Protein AF-A0A2N1TMH3-F1 (afdb_monomer)

Foldseek 3Di:
DDDDDDDDDDDDDPVVVVVVVVPPPPPDPPPQPFAAAAPAVVLVVCVVVQVVVLVVCCVPPPVSVVLLVQLLDADDDDAPPDKDWFFAAAAAVRDTDIFIWHQHDDAPAATETEGPVCQCVCPPCSNVLRCLLRVCCVPQQQVLLCLFARAFAADVSSVYPDNHAYEYEYARHHDDPRHDHQKYDHLVCRVDSDGSSGRYIYGYVVVADSPDQQDLLRPRSLVSNLRRNLNSLSRLCVVVVADHAQPLQSLLRSQLSSQCSSCVGHDHSQGEGPPPLLVLCLVPVAFQQRDSDCVQCVDPNRNSNNSNSSNLLLVLCLQVPQDDDPSSSSVVSNQLSNDSDHDQVSQQVSCVVVPDGPVQLLVLSLQQQADDLQPAPSNHRPDCCSRYNPVSSVSPNRDAAEDEDEPPFAKAKQWWDKGFANTRHKYKYAYAAKWKKKKAWFPQWFKKKWKGAPPDHIDMDTFDQDLQRIDIDGDGCPRNMMMMIGRHRHDSPDDRPDIIFMMMIIPGHQKWWDWDQDPPDQQKIKIKIFGPVFAQPDQKWKWKFFPPDIDTFGWDQPDPRNRMTITIDGDPAFAKIKMWIDGDSHIFIKIKGKHQDDWDQWDWTDIHQKIKIWRTDDDTGMWMWMFMDDDDAPDPWAFLDGFIFTADDQRIKIKMKGQDPNLVALLKWKFFADPVNATPATDDWDDDPNITMDIDNHGGTITITGDPDWKDKDDWDWDDPDPPWIKTWIAIDDRPQAWDQVPKFKDKVNHTADWDQDPVVNTIIGTLVRHDQFWIWIWIWTGGNSGHIDIDTDTDGRPPPPWDKDWDWPPAQDEFKIKIKIFTPPLFDWPWKKKWKADPVRDTFDIDTFDDPDSGMTIDMGRCHGPVRHHHDFAKMKMWMWIDRPPDIDIDMDIGGYDD

Radius of gyration: 46.55 Å; Cα contacts (8 Å, |Δi|>4): 1994; chains: 1; bounding box: 120×106×139 Å

Solvent-accessible surface area (backbone atoms only — not comparable to full-atom values): 48136 Å² total; per-residue (Å²): 133,92,83,86,88,86,89,80,94,73,94,83,63,80,68,60,60,57,53,62,71,67,64,74,72,69,89,61,87,64,78,78,72,74,37,81,44,80,40,32,63,57,51,60,76,39,40,75,61,52,52,52,51,53,49,52,44,49,76,74,32,73,66,57,45,48,50,53,58,56,46,59,54,70,58,89,82,43,67,78,73,33,72,47,70,38,69,43,72,28,68,59,77,73,44,80,45,80,46,50,24,34,27,68,37,73,48,91,50,35,39,36,25,32,28,52,96,54,67,63,76,54,59,93,49,36,71,57,53,48,48,50,52,39,52,44,37,52,70,40,38,51,47,42,39,36,63,35,57,39,65,70,52,77,68,77,87,45,54,60,82,64,92,49,34,37,40,36,37,33,72,46,47,57,73,53,93,82,27,41,46,56,39,31,34,58,66,39,12,73,62,62,87,56,62,41,50,43,66,49,38,42,33,26,56,55,89,35,59,71,77,58,85,51,48,54,82,37,60,48,63,36,45,54,31,24,40,50,37,51,47,21,49,49,24,47,24,60,75,64,78,31,72,75,66,41,54,34,56,48,50,10,48,21,41,39,39,29,22,59,40,17,25,72,25,53,96,46,69,59,33,44,58,54,72,67,23,38,59,45,12,67,77,52,52,83,45,42,51,71,46,72,50,62,72,51,64,72,36,76,94,38,25,40,26,48,53,14,42,19,20,51,50,46,54,49,48,39,63,73,70,12,50,97,45,73,68,44,28,22,50,44,45,24,53,61,56,70,41,75,45,49,55,66,67,29,53,30,65,63,32,52,84,77,76,51,42,58,60,61,52,51,53,36,49,45,38,29,44,49,40,80,89,38,80,30,80,67,28,36,63,99,51,42,48,62,53,44,34,67,71,60,33,65,54,49,54,42,89,65,53,78,44,70,46,38,63,89,20,27,11,40,24,52,30,66,45,70,31,42,33,40,30,65,56,55,35,39,42,38,51,43,49,60,45,47,37,43,33,38,44,34,90,82,54,55,29,33,42,35,42,34,50,72,89,47,57,34,52,72,43,76,53,76,55,47,79,49,26,36,40,80,42,81,44,61,19,61,76,67,24,38,38,32,43,28,71,29,20,70,51,81,87,56,59,69,82,46,75,43,28,25,28,36,30,50,81,36,52,31,26,42,29,45,75,42,72,32,94,82,47,53,66,33,34,32,39,37,41,40,41,76,78,48,61,60,91,60,89,54,47,40,37,38,37,45,76,94,44,78,45,69,52,67,59,40,72,73,47,95,67,35,31,31,32,38,23,73,46,68,71,97,59,67,49,47,33,36,40,41,36,40,42,94,86,33,32,20,12,21,10,35,11,36,38,72,46,72,61,51,64,72,50,77,33,61,41,37,62,34,30,40,37,34,64,33,34,79,61,72,29,33,39,33,37,27,30,30,63,58,74,76,56,69,46,99,66,51,74,75,42,67,33,30,38,35,33,45,51,89,69,43,45,37,30,43,36,36,64,55,68,43,71,74,60,91,25,37,28,44,26,40,40,49,96,78,29,44,74,78,46,67,39,63,61,43,80,54,98,73,31,38,32,40,79,47,97,55,55,47,38,30,34,33,33,42,50,87,66,51,41,46,72,54,83,67,43,82,44,77,79,53,101,88,42,48,32,38,37,29,39,65,54,50,85,72,54,31,74,30,71,90,70,48,44,42,24,43,70,88,38,81,44,82,64,45,79,37,82,90,78,57,23,38,41,31,50,55,88,73,53,68,78,39,75,32,43,38,35,40,39,40,28,26,59,48,62,34,66,27,77,49,72,47,78,43,76,43,85,54,82,75,66,48,76,51,72,50,64,45,54,67,65,19,62,67,44,32,40,41,36,41,37,38,48,86,42,66,70,69,79,46,38,36,36,38,34,23,44,82,88,65,50,81,39,39,76,44,66,39,44,79,77,51,75,36,33,29,32,40,76,42,68,52,47,30,74,86,69,47,71,62,72,71,44,62,28,35,39,40,38,44,35,30,38,89,91,46,76,48,75,44,70,52,78,44,39,35,55,110

Nearest PDB structures (foldseek):
  6za2-assembly1_A  TM=2.112E-01  e=2.284E-11  Porphyromonas gingivalis ATCC 33277
  6za2-assembly1_B  TM=2.146E-01  e=5.835E-11  Porphyromonas gingivalis ATCC 33277
  3osv-assembly3_D-3  TM=6.773E-01  e=1.558E-02  Pseudomonas aeruginosa
  3osv-assembly2_C-2  TM=5.934E-01  e=6.209E-02  Pseudomonas aeruginosa
  8u01-assembly1_A  TM=1.507E-01  e=1.720E-02  Phocaeicola plebeius

Mean predicted aligned error: 14.86 Å

Structure (mmCIF, N/CA/C/O backbone):
data_AF-A0A2N1TMH3-F1
#
_entry.id   AF-A0A2N1TMH3-F1
#
loop_
_atom_site.group_PDB
_atom_site.id
_atom_site.type_symbol
_atom_site.label_atom_id
_atom_site.label_alt_id
_atom_site.label_comp_id
_atom_site.label_asym_id
_atom_site.label_entity_id
_atom_site.label_seq_id
_atom_site.pdbx_PDB_ins_code
_atom_site.Cartn_x
_atom_site.Cartn_y
_atom_site.Cartn_z
_atom_site.occupancy
_atom_site.B_iso_or_equiv
_atom_site.auth_seq_id
_atom_site.auth_comp_id
_atom_site.auth_asym_id
_atom_site.auth_atom_id
_atom_site.pdbx_PDB_model_num
ATOM 1 N N . MET A 1 1 ? 43.612 49.528 10.907 1.00 31.11 1 MET A N 1
ATOM 2 C CA . MET A 1 1 ? 43.439 50.355 12.120 1.00 31.11 1 MET A CA 1
ATOM 3 C C . MET A 1 1 ? 42.223 49.797 12.842 1.00 31.11 1 MET A C 1
ATOM 5 O O . MET A 1 1 ? 41.192 49.649 12.204 1.00 31.11 1 MET A O 1
ATOM 9 N N . LEU A 1 2 ? 42.406 49.333 14.078 1.00 32.38 2 LEU A N 1
ATOM 10 C CA . LEU A 1 2 ? 41.383 48.687 14.910 1.00 32.38 2 LEU A CA 1
ATOM 11 C C . LEU A 1 2 ? 40.153 49.582 15.120 1.00 32.38 2 LEU A C 1
ATOM 13 O O . LEU A 1 2 ? 40.334 50.776 15.338 1.00 32.38 2 LEU A O 1
ATOM 17 N N . THR A 1 3 ? 38.949 48.996 15.137 1.00 25.97 3 THR A N 1
ATOM 18 C CA . THR A 1 3 ? 37.931 49.145 16.208 1.00 25.97 3 THR A CA 1
ATOM 19 C C . THR A 1 3 ? 36.654 48.343 15.885 1.00 25.97 3 THR A C 1
ATOM 21 O O . THR A 1 3 ? 36.050 48.487 14.830 1.00 25.97 3 THR A O 1
ATOM 24 N N . LEU A 1 4 ? 36.285 47.468 16.821 1.00 28.67 4 LEU A N 1
ATOM 25 C CA . LEU A 1 4 ? 34.941 46.925 17.113 1.00 28.67 4 LEU A CA 1
ATOM 26 C C . LEU A 1 4 ? 34.299 47.834 18.210 1.00 28.67 4 LEU A C 1
ATOM 28 O O . LEU A 1 4 ? 35.065 48.658 18.725 1.00 28.67 4 LEU A O 1
ATOM 32 N N . PRO A 1 5 ? 33.036 47.685 18.707 1.00 42.44 5 PRO A N 1
ATOM 33 C CA . PRO A 1 5 ? 31.916 46.765 18.384 1.00 42.44 5 PRO A CA 1
ATOM 34 C C . PRO A 1 5 ? 30.476 47.396 18.496 1.00 42.44 5 PRO A C 1
ATOM 36 O O . PRO A 1 5 ? 30.311 48.592 18.700 1.00 42.44 5 PRO A O 1
ATOM 39 N N . GLU A 1 6 ? 29.462 46.511 18.441 1.00 26.44 6 GLU A N 1
ATOM 40 C CA . GLU A 1 6 ? 28.148 46.511 19.141 1.00 26.44 6 GLU A CA 1
ATOM 41 C C . GLU A 1 6 ? 26.819 46.874 18.426 1.00 26.44 6 GLU A C 1
ATOM 43 O O . GLU A 1 6 ? 26.536 48.006 18.055 1.00 26.44 6 GLU A O 1
ATOM 48 N N . HIS A 1 7 ? 25.975 45.827 18.385 1.00 27.05 7 HIS A N 1
ATOM 49 C CA . HIS A 1 7 ? 24.517 45.725 18.559 1.00 27.05 7 HIS A CA 1
ATOM 50 C C . HIS A 1 7 ? 23.508 46.497 17.687 1.00 27.05 7 HIS A C 1
ATOM 52 O O . HIS A 1 7 ? 23.388 47.715 17.712 1.00 27.05 7 HIS A O 1
ATOM 58 N N . GLY A 1 8 ? 22.600 45.716 17.079 1.00 22.88 8 GLY A N 1
ATOM 59 C CA . GLY A 1 8 ? 21.319 46.205 16.571 1.00 22.88 8 GLY A CA 1
ATOM 60 C C . GLY A 1 8 ? 20.464 45.132 15.890 1.00 22.88 8 GLY A C 1
ATOM 61 O O . GLY A 1 8 ? 20.258 45.188 14.685 1.00 22.88 8 GLY A O 1
ATOM 62 N N . PHE A 1 9 ? 19.938 44.162 16.645 1.00 27.28 9 PHE A N 1
ATOM 63 C CA . PHE A 1 9 ? 18.829 43.321 16.175 1.00 27.28 9 PHE A CA 1
ATOM 64 C C . PHE A 1 9 ? 17.562 44.189 16.068 1.00 27.28 9 PHE A C 1
ATOM 66 O O . PHE A 1 9 ? 17.001 44.584 17.091 1.00 27.28 9 PHE A O 1
ATOM 73 N N . ARG A 1 10 ? 17.073 44.465 14.851 1.00 25.55 10 ARG A N 1
ATOM 74 C CA . ARG A 1 10 ? 15.678 44.873 14.616 1.00 25.55 10 ARG A CA 1
ATOM 75 C C . ARG A 1 10 ? 15.130 44.313 13.302 1.00 25.55 10 ARG A C 1
ATOM 77 O O . ARG A 1 10 ? 15.671 44.537 12.230 1.00 25.55 10 ARG A O 1
ATOM 84 N N . LYS A 1 11 ? 14.010 43.608 13.485 1.00 32.62 11 LYS A N 1
ATOM 85 C CA . LYS A 1 11 ? 12.933 43.228 12.565 1.00 32.62 11 LYS A CA 1
ATOM 86 C C . LYS A 1 11 ? 12.774 44.126 11.328 1.00 32.62 11 LYS A C 1
ATOM 88 O O . LYS A 1 11 ? 12.413 45.285 11.493 1.00 32.62 11 LYS A O 1
ATOM 93 N N . THR A 1 12 ? 12.885 43.504 10.154 1.00 25.19 12 THR A N 1
ATOM 94 C CA . THR A 1 12 ? 12.296 43.830 8.832 1.00 25.19 12 THR A CA 1
ATOM 95 C C . THR A 1 12 ? 12.850 42.751 7.878 1.00 25.19 12 THR A C 1
ATOM 97 O O . THR A 1 12 ? 14.042 42.497 7.899 1.00 25.19 12 THR A O 1
ATOM 100 N N . SER A 1 13 ? 12.133 41.979 7.063 1.00 31.09 13 SER A N 1
ATOM 101 C CA . SER A 1 13 ? 10.756 42.026 6.588 1.00 31.09 13 SER A CA 1
ATOM 102 C C . SER A 1 13 ? 10.413 40.646 6.004 1.00 31.09 13 SER A C 1
ATOM 104 O O . SER A 1 13 ? 10.952 40.264 4.968 1.00 31.09 13 SER A O 1
ATOM 106 N N . ALA A 1 14 ? 9.453 39.934 6.601 1.00 29.30 14 ALA A N 1
ATOM 107 C CA . ALA A 1 14 ? 8.820 38.745 6.009 1.00 29.30 14 ALA A CA 1
ATOM 108 C C . ALA A 1 14 ? 8.077 39.048 4.682 1.00 29.30 14 ALA A C 1
ATOM 110 O O . ALA A 1 14 ? 7.649 38.143 3.975 1.00 29.30 14 ALA A O 1
ATOM 111 N N . PHE A 1 15 ? 7.981 40.326 4.303 1.00 28.88 15 PHE A N 1
ATOM 112 C CA . PHE A 1 15 ? 7.407 40.785 3.039 1.00 28.88 15 PHE A CA 1
ATOM 113 C C . PHE A 1 15 ? 8.323 40.622 1.814 1.00 28.88 15 PHE A C 1
ATOM 115 O O . PHE A 1 15 ? 7.822 40.655 0.696 1.00 28.88 15 PHE A O 1
ATOM 122 N N . VAL A 1 16 ? 9.635 40.410 1.983 1.00 28.52 16 VAL A N 1
ATOM 123 C CA . VAL A 1 16 ? 10.546 40.215 0.832 1.00 28.52 16 VAL A CA 1
ATOM 124 C C . VAL A 1 16 ? 10.571 38.751 0.371 1.00 28.52 16 VAL A C 1
ATOM 126 O O . VAL A 1 16 ? 10.741 38.484 -0.812 1.00 28.52 16 VAL A O 1
ATOM 129 N N . ILE A 1 17 ? 10.289 37.797 1.266 1.00 32.06 17 ILE A N 1
ATOM 130 C CA . ILE A 1 17 ? 10.238 36.365 0.922 1.00 32.06 17 ILE A CA 1
ATOM 131 C C . ILE A 1 17 ? 8.898 36.001 0.256 1.00 32.06 17 ILE A C 1
ATOM 133 O O . ILE A 1 17 ? 8.880 35.225 -0.695 1.00 32.06 17 ILE A O 1
ATOM 137 N N . ALA A 1 18 ? 7.790 36.638 0.655 1.00 30.34 18 ALA A N 1
ATOM 138 C CA . ALA A 1 18 ? 6.496 36.462 -0.013 1.00 30.34 18 ALA A CA 1
ATOM 139 C C . ALA A 1 18 ? 6.464 37.064 -1.436 1.00 30.34 18 ALA A C 1
ATOM 141 O O . ALA A 1 18 ? 5.799 36.526 -2.316 1.00 30.34 18 ALA A O 1
ATOM 142 N N . ALA A 1 19 ? 7.226 38.135 -1.693 1.00 27.44 19 ALA A N 1
ATOM 143 C CA . ALA A 1 19 ? 7.345 38.725 -3.029 1.00 27.44 19 ALA A CA 1
ATOM 144 C C . ALA A 1 19 ? 8.252 37.910 -3.976 1.00 27.44 19 ALA A C 1
ATOM 146 O O . ALA A 1 19 ? 8.044 37.941 -5.185 1.00 27.44 19 ALA A O 1
ATOM 147 N N . LEU A 1 20 ? 9.208 37.136 -3.446 1.00 28.17 20 LEU A N 1
ATOM 148 C CA . LEU A 1 20 ? 10.049 36.224 -4.237 1.00 28.17 20 LEU A CA 1
ATOM 149 C C . LEU A 1 20 ? 9.332 34.914 -4.614 1.00 28.17 20 LEU A C 1
ATOM 151 O O . LEU A 1 20 ? 9.645 34.336 -5.648 1.00 28.17 20 LEU A O 1
ATOM 155 N N . LEU A 1 21 ? 8.320 34.495 -3.845 1.00 29.25 21 LEU A N 1
ATOM 156 C CA . LEU A 1 21 ? 7.445 33.360 -4.182 1.00 29.25 21 LEU A CA 1
ATOM 157 C C . LEU A 1 21 ? 6.308 33.723 -5.159 1.00 29.25 21 LEU A C 1
ATOM 159 O O . LEU A 1 21 ? 5.744 32.832 -5.784 1.00 29.25 21 LEU A O 1
ATOM 163 N N . ALA A 1 22 ? 6.000 35.013 -5.342 1.00 27.08 22 ALA A N 1
ATOM 164 C CA . ALA A 1 22 ? 4.961 35.493 -6.265 1.00 27.08 22 ALA A CA 1
ATOM 165 C C . ALA A 1 22 ? 5.498 36.007 -7.622 1.00 27.08 22 ALA A C 1
ATOM 167 O O . ALA A 1 22 ? 4.710 36.369 -8.493 1.00 27.08 22 ALA A O 1
ATOM 168 N N . LEU A 1 23 ? 6.823 36.030 -7.824 1.00 24.12 23 LEU A N 1
ATOM 169 C CA . LEU A 1 23 ? 7.479 36.470 -9.069 1.00 24.12 23 LEU A CA 1
ATOM 170 C C . LEU A 1 23 ? 7.993 35.320 -9.957 1.00 24.12 23 LEU A C 1
ATOM 172 O O . LEU A 1 23 ? 8.583 35.581 -11.001 1.00 24.12 23 LEU A O 1
ATOM 176 N N . PHE A 1 24 ? 7.692 34.064 -9.613 1.00 29.53 24 PHE A N 1
ATOM 177 C CA . PHE A 1 24 ? 7.877 32.898 -10.490 1.00 29.53 24 PHE A CA 1
ATOM 178 C C . PHE A 1 24 ? 6.599 32.527 -11.265 1.00 29.53 24 PHE A C 1
ATOM 180 O O . PHE A 1 24 ? 6.361 31.367 -11.580 1.00 29.53 24 PHE A O 1
ATOM 187 N N . VAL A 1 25 ? 5.791 33.519 -11.652 1.00 26.45 25 VAL A N 1
ATOM 188 C CA . VAL A 1 25 ? 4.981 33.391 -12.874 1.00 26.45 25 VAL A CA 1
ATOM 189 C C . VAL A 1 25 ? 5.881 33.823 -14.026 1.00 26.45 25 VAL A C 1
ATOM 191 O O . VAL A 1 25 ? 5.775 34.930 -14.555 1.00 26.45 25 VAL A O 1
ATOM 194 N N . PHE A 1 26 ? 6.829 32.956 -14.388 1.00 26.38 26 PHE A N 1
ATOM 195 C CA . PHE A 1 26 ? 7.425 33.049 -15.709 1.00 26.38 26 PHE A CA 1
ATOM 196 C C . PHE A 1 26 ? 6.303 32.778 -16.709 1.00 26.38 26 PHE A C 1
ATOM 198 O O . PHE A 1 26 ? 5.812 31.661 -16.846 1.00 26.38 26 PHE A O 1
ATOM 205 N N . SER A 1 27 ? 5.901 33.830 -17.419 1.00 28.20 27 SER A N 1
ATOM 206 C CA . SER A 1 27 ? 5.336 33.705 -18.757 1.00 28.20 27 SER A CA 1
ATOM 207 C C . SER A 1 27 ? 6.428 33.180 -19.686 1.00 28.20 27 SER A C 1
ATOM 209 O O . SER A 1 27 ? 6.998 33.885 -20.509 1.00 28.20 27 SER A O 1
ATOM 211 N N . THR A 1 28 ? 6.740 31.903 -19.544 1.00 25.64 28 THR A N 1
ATOM 212 C CA . THR A 1 28 ? 7.195 31.115 -20.671 1.00 25.64 28 THR A CA 1
ATOM 213 C C . THR A 1 28 ? 5.945 30.420 -21.162 1.00 25.64 28 THR A C 1
ATOM 215 O O . THR A 1 28 ? 5.404 29.559 -20.471 1.00 25.64 28 THR A O 1
ATOM 218 N N . ALA A 1 29 ? 5.473 30.793 -22.349 1.00 25.36 29 ALA A N 1
ATOM 219 C CA . ALA A 1 29 ? 4.795 29.820 -23.185 1.00 25.36 29 ALA A CA 1
ATOM 220 C C . ALA A 1 29 ? 5.839 28.728 -23.467 1.00 25.36 29 ALA A C 1
ATOM 222 O O . ALA A 1 29 ? 6.545 28.771 -24.470 1.00 25.36 29 ALA A O 1
ATOM 223 N N . ALA A 1 30 ? 6.034 27.831 -22.500 1.00 25.17 30 ALA A N 1
ATOM 224 C CA . ALA A 1 30 ? 6.678 26.567 -22.745 1.00 25.17 30 ALA A CA 1
ATOM 225 C C . ALA A 1 30 ? 5.741 25.876 -23.726 1.00 25.17 30 ALA A C 1
ATOM 227 O O . ALA A 1 30 ? 4.580 25.616 -23.408 1.00 25.17 30 ALA A O 1
ATOM 228 N N . VAL A 1 31 ? 6.214 25.666 -24.950 1.00 25.41 31 VAL A N 1
ATOM 229 C CA . VAL A 1 31 ? 5.640 24.626 -25.792 1.00 25.41 31 VAL A CA 1
ATOM 230 C C . VAL A 1 31 ? 5.734 23.370 -24.936 1.00 25.41 31 VAL A C 1
ATOM 232 O O . VAL A 1 31 ? 6.833 22.919 -24.624 1.00 25.41 31 VAL A O 1
ATOM 235 N N . GLN A 1 32 ? 4.597 22.902 -24.434 1.00 31.48 32 GLN A N 1
ATOM 236 C CA . GLN A 1 32 ? 4.507 21.656 -23.694 1.00 31.48 32 GLN A CA 1
ATOM 237 C C . GLN A 1 32 ? 4.934 20.579 -24.695 1.00 31.48 32 GLN A C 1
ATOM 239 O O . GLN A 1 32 ? 4.208 20.299 -25.647 1.00 31.48 32 GLN A O 1
ATOM 244 N N . ALA A 1 33 ? 6.181 20.111 -24.588 1.00 43.84 33 ALA A N 1
ATOM 245 C CA . ALA A 1 33 ? 6.698 19.073 -25.466 1.00 43.84 33 ALA A CA 1
ATOM 246 C C . ALA A 1 33 ? 5.798 17.841 -25.314 1.00 43.84 33 ALA A C 1
ATOM 248 O O . ALA A 1 33 ? 5.450 17.476 -24.189 1.00 43.84 33 ALA A O 1
ATOM 249 N N . ALA A 1 34 ? 5.386 17.248 -26.436 1.00 51.59 34 ALA A N 1
ATOM 250 C CA . ALA A 1 34 ? 4.567 16.045 -26.421 1.00 51.59 34 ALA A CA 1
ATOM 251 C C . ALA A 1 34 ? 5.273 14.944 -25.608 1.00 51.59 34 ALA A C 1
ATOM 253 O O . ALA A 1 34 ? 6.482 14.739 -25.708 1.00 51.59 34 ALA A O 1
ATOM 254 N N . THR A 1 35 ? 4.514 14.274 -24.753 1.00 61.25 35 THR A N 1
ATOM 255 C CA . THR A 1 35 ? 4.973 13.307 -23.751 1.00 61.25 35 THR A CA 1
ATOM 256 C C . THR A 1 35 ? 5.121 11.892 -24.314 1.00 61.25 35 THR A C 1
ATOM 258 O O . THR A 1 35 ? 4.287 11.444 -25.084 1.00 61.25 35 THR A O 1
ATOM 261 N N . VAL A 1 36 ? 6.158 11.140 -23.934 1.00 60.56 36 VAL A N 1
ATOM 262 C CA . VAL A 1 36 ? 6.359 9.790 -24.497 1.00 60.56 36 VAL A CA 1
ATOM 263 C C . VAL A 1 36 ? 5.514 8.731 -23.794 1.00 60.56 36 VAL A C 1
ATOM 265 O O . VAL A 1 36 ? 5.443 8.694 -22.565 1.00 60.56 36 VAL A O 1
ATOM 268 N N . VAL A 1 37 ? 4.891 7.866 -24.596 1.00 75.75 37 VAL A N 1
ATOM 269 C CA . VAL A 1 37 ? 4.046 6.740 -24.180 1.00 75.75 37 VAL A CA 1
ATOM 270 C C . VAL A 1 37 ? 4.706 5.411 -24.567 1.00 75.75 37 VAL A C 1
ATOM 272 O O . VAL A 1 37 ? 5.318 5.296 -25.624 1.00 75.75 37 VAL A O 1
ATOM 275 N N . ASP A 1 38 ? 4.525 4.386 -23.732 1.00 80.19 38 ASP A N 1
ATOM 276 C CA . ASP A 1 38 ? 4.976 3.009 -23.970 1.00 80.19 38 ASP A CA 1
ATOM 277 C C . ASP A 1 38 ? 4.293 2.365 -25.189 1.00 80.19 38 ASP A C 1
ATOM 279 O O . ASP A 1 38 ? 3.092 2.073 -25.150 1.00 80.19 38 ASP A O 1
ATOM 283 N N . GLY A 1 39 ? 5.042 2.104 -26.261 1.00 84.38 39 GLY A N 1
ATOM 284 C CA . GLY A 1 39 ? 4.567 1.292 -27.384 1.00 84.38 39 GLY A CA 1
ATOM 285 C C . GLY A 1 39 ? 4.801 -0.213 -27.190 1.00 84.38 39 GLY A C 1
ATOM 286 O O . GLY A 1 39 ? 3.938 -1.034 -27.525 1.00 84.38 39 GLY A O 1
ATOM 287 N N . THR A 1 40 ? 5.946 -0.587 -26.621 1.00 87.88 40 THR A N 1
ATOM 288 C CA . THR A 1 40 ? 6.444 -1.966 -26.520 1.00 87.88 40 THR A CA 1
ATOM 289 C C . THR A 1 40 ? 5.537 -2.862 -25.675 1.00 87.88 40 THR A C 1
ATOM 291 O O . THR A 1 40 ? 5.039 -3.886 -26.169 1.00 87.88 40 THR A O 1
ATOM 294 N N . HIS A 1 41 ? 5.235 -2.508 -24.422 1.00 85.81 41 HIS A N 1
ATOM 295 C CA . HIS A 1 41 ? 4.361 -3.350 -23.602 1.00 85.81 41 HIS A CA 1
ATOM 296 C C . HIS A 1 41 ? 2.882 -3.216 -23.958 1.00 85.81 41 HIS A C 1
ATOM 298 O O . HIS A 1 41 ? 2.130 -4.163 -23.690 1.00 85.81 41 HIS A O 1
ATOM 304 N N . ARG A 1 42 ? 2.442 -2.122 -24.598 1.00 86.56 42 ARG A N 1
ATOM 305 C CA . ARG A 1 42 ? 1.086 -2.049 -25.180 1.00 86.56 42 ARG A CA 1
ATOM 306 C C . ARG A 1 42 ? 0.882 -3.151 -26.216 1.00 86.56 42 ARG A C 1
ATOM 308 O O . ARG A 1 42 ? -0.134 -3.849 -26.173 1.00 86.56 42 ARG A O 1
ATOM 315 N N . LEU A 1 43 ? 1.869 -3.366 -27.085 1.00 89.94 43 LEU A N 1
ATOM 316 C CA . LEU A 1 43 ? 1.852 -4.444 -28.073 1.00 89.94 43 LEU A CA 1
ATOM 317 C C . LEU A 1 43 ? 1.970 -5.829 -27.436 1.00 89.94 43 LEU A C 1
ATOM 319 O O . LEU A 1 43 ? 1.164 -6.710 -27.748 1.00 89.94 43 LEU A O 1
ATOM 323 N N . ARG A 1 44 ? 2.901 -6.021 -26.490 1.00 87.94 44 ARG A N 1
ATOM 324 C CA . ARG A 1 44 ? 3.046 -7.294 -25.750 1.00 87.94 44 ARG A CA 1
ATOM 325 C C . ARG A 1 44 ? 1.756 -7.700 -25.049 1.00 87.94 44 ARG A C 1
ATOM 327 O O . ARG A 1 44 ? 1.291 -8.828 -25.198 1.00 87.94 44 ARG A O 1
ATOM 334 N N . ALA A 1 45 ? 1.103 -6.763 -24.362 1.00 86.62 45 ALA A N 1
ATOM 335 C CA . ALA A 1 45 ? -0.147 -7.026 -23.654 1.00 86.62 45 ALA A CA 1
ATOM 336 C C . ALA A 1 45 ? -1.279 -7.493 -24.585 1.00 86.62 45 ALA A C 1
ATOM 338 O O . ALA A 1 45 ? -2.211 -8.150 -24.119 1.00 86.62 45 ALA A O 1
ATOM 339 N N . ARG A 1 46 ? -1.215 -7.155 -25.877 1.00 88.88 46 ARG A N 1
ATOM 340 C CA . ARG A 1 46 ? -2.223 -7.484 -26.894 1.00 88.88 46 ARG A CA 1
ATOM 341 C C . ARG A 1 46 ? -1.815 -8.622 -27.824 1.00 88.88 46 ARG A C 1
ATOM 343 O O . ARG A 1 46 ? -2.560 -8.931 -28.753 1.00 88.88 46 ARG A O 1
ATOM 350 N N . LYS A 1 47 ? -0.690 -9.295 -27.557 1.00 88.38 47 LYS A N 1
ATOM 351 C CA . LYS A 1 47 ? -0.185 -10.403 -28.378 1.00 88.38 47 LYS A CA 1
ATOM 352 C C . LYS A 1 47 ? -1.271 -11.421 -28.761 1.00 88.38 47 LYS A C 1
ATOM 354 O O . LYS A 1 47 ? -1.436 -11.639 -29.959 1.00 88.38 47 LYS A O 1
ATOM 359 N N . PRO A 1 48 ? -2.078 -11.994 -27.837 1.00 90.00 48 PRO A N 1
ATOM 360 C CA . PRO A 1 48 ? -3.037 -13.039 -28.215 1.00 90.00 48 PRO A CA 1
ATOM 361 C C . PRO A 1 48 ? -4.122 -12.550 -29.185 1.00 90.00 48 PRO A C 1
ATOM 363 O O . PRO A 1 48 ? -4.533 -13.275 -30.091 1.00 90.00 48 PRO A O 1
ATOM 366 N N . GLU A 1 49 ? -4.587 -11.313 -28.995 1.00 92.50 49 GLU A N 1
ATOM 367 C CA . GLU A 1 49 ? -5.596 -10.670 -29.838 1.00 92.50 49 GLU A CA 1
ATOM 368 C C . GLU A 1 49 ? -5.038 -10.404 -31.239 1.00 92.50 49 GLU A C 1
ATOM 370 O O . GLU A 1 49 ? -5.623 -10.816 -32.246 1.00 92.50 49 GLU A O 1
ATOM 375 N N . LEU A 1 50 ? -3.876 -9.757 -31.295 1.00 91.31 50 LEU A N 1
ATOM 376 C CA . LEU A 1 50 ? -3.239 -9.366 -32.542 1.00 91.31 50 LEU A CA 1
ATOM 377 C C . LEU A 1 50 ? -2.748 -10.588 -33.336 1.00 91.31 50 LEU A C 1
ATOM 379 O O . LEU A 1 50 ? -2.948 -10.639 -34.548 1.00 91.31 50 LEU A O 1
ATOM 383 N N . ASP A 1 51 ? -2.210 -11.621 -32.680 1.00 91.38 51 ASP A N 1
ATOM 384 C CA . ASP A 1 51 ? -1.833 -12.884 -33.331 1.00 91.38 51 ASP A CA 1
ATOM 385 C C . ASP A 1 51 ? -3.054 -13.582 -33.941 1.00 91.38 51 ASP A C 1
ATOM 387 O O . ASP A 1 51 ? -2.987 -14.120 -35.051 1.00 91.38 51 ASP A O 1
ATOM 391 N N . ALA A 1 52 ? -4.206 -13.546 -33.264 1.00 91.38 52 ALA A N 1
ATOM 392 C CA . ALA A 1 52 ? -5.443 -14.093 -33.809 1.00 91.38 52 ALA A CA 1
ATOM 393 C C . ALA A 1 52 ? -5.913 -13.318 -35.052 1.00 91.38 52 ALA A C 1
ATOM 395 O O . ALA A 1 52 ? -6.367 -13.941 -36.019 1.00 91.38 52 ALA A O 1
ATOM 396 N N . LEU A 1 53 ? -5.794 -11.987 -35.054 1.00 90.81 53 LEU A N 1
ATOM 397 C CA . LEU A 1 53 ? -6.117 -11.141 -36.209 1.00 90.81 53 LEU A CA 1
ATOM 398 C C . LEU A 1 53 ? -5.190 -11.434 -37.395 1.00 90.81 53 LEU A C 1
ATOM 400 O O . LEU A 1 53 ? -5.672 -11.756 -38.487 1.00 90.81 53 LEU A O 1
ATOM 404 N N . LEU A 1 54 ? -3.876 -11.428 -37.166 1.00 90.88 54 LEU A N 1
ATOM 405 C CA . LEU A 1 54 ? -2.870 -11.721 -38.190 1.00 90.88 54 LEU A CA 1
ATOM 406 C C . LEU A 1 54 ? -3.025 -13.142 -38.736 1.00 90.88 54 LEU A C 1
ATOM 408 O O . LEU A 1 54 ? -2.932 -13.361 -39.945 1.00 90.88 54 LEU A O 1
ATOM 412 N N . ARG A 1 55 ? -3.370 -14.119 -37.891 1.00 92.94 55 ARG A N 1
ATOM 413 C CA . ARG A 1 55 ? -3.637 -15.492 -38.336 1.00 92.94 55 ARG A CA 1
ATOM 414 C C . ARG A 1 55 ? -4.873 -15.595 -39.220 1.00 92.94 55 ARG A C 1
ATOM 416 O O . ARG A 1 55 ? -4.837 -16.308 -40.224 1.00 92.94 55 ARG A O 1
ATOM 423 N N . ARG A 1 56 ? -5.961 -14.886 -38.899 1.00 92.38 56 ARG A N 1
ATOM 424 C CA . ARG A 1 56 ? -7.144 -14.830 -39.779 1.00 92.38 56 ARG A CA 1
ATOM 425 C C . ARG A 1 56 ? -6.778 -14.226 -41.130 1.00 92.38 56 ARG A C 1
ATOM 427 O O . ARG A 1 56 ? -7.142 -14.801 -42.154 1.00 92.38 56 ARG A O 1
ATOM 434 N N . GLN A 1 57 ? -6.014 -13.134 -41.132 1.00 90.69 57 GLN A N 1
ATOM 435 C CA . GLN A 1 57 ? -5.528 -12.490 -42.354 1.00 90.69 57 GLN A CA 1
ATOM 436 C C . GLN A 1 57 ? -4.612 -13.422 -43.160 1.00 90.69 57 GLN A C 1
ATOM 438 O O . GLN A 1 57 ? -4.744 -13.517 -44.378 1.00 90.69 57 GLN A O 1
ATOM 443 N N . TYR A 1 58 ? -3.744 -14.189 -42.498 1.00 91.31 58 TYR A N 1
ATOM 444 C CA . TYR A 1 58 ? -2.896 -15.202 -43.131 1.00 91.31 58 TYR A CA 1
ATOM 445 C C . TYR A 1 58 ? -3.701 -16.291 -43.834 1.00 91.31 58 TYR A C 1
ATOM 447 O O . TYR A 1 58 ? -3.351 -16.714 -44.936 1.00 91.31 58 TYR A O 1
ATOM 455 N N . LEU A 1 59 ? -4.796 -16.753 -43.234 1.00 93.12 59 LEU A N 1
ATOM 456 C CA . LEU A 1 59 ? -5.640 -17.788 -43.830 1.00 93.12 59 LEU A CA 1
ATOM 457 C C . LEU A 1 59 ? -6.502 -17.248 -44.982 1.00 93.12 59 LEU A C 1
ATOM 459 O O . LEU A 1 59 ? -6.705 -17.960 -45.968 1.00 93.12 59 LEU A O 1
ATOM 463 N N . SER A 1 60 ? -6.951 -15.993 -44.913 1.00 93.75 60 SER A N 1
ATOM 464 C CA . SER A 1 60 ? -7.891 -15.417 -45.883 1.00 93.75 60 SER A CA 1
ATOM 465 C C . SER A 1 60 ? -7.244 -14.631 -47.031 1.00 93.75 60 SER A C 1
ATOM 467 O O . SER A 1 60 ? -7.835 -14.556 -48.106 1.00 93.75 60 SER A O 1
ATOM 469 N N . ASN A 1 61 ? -6.035 -14.084 -46.861 1.00 92.25 61 ASN A N 1
ATOM 470 C CA . ASN A 1 61 ? -5.415 -13.162 -47.818 1.00 92.25 61 ASN A CA 1
ATOM 471 C C . ASN A 1 61 ? -4.106 -13.729 -48.409 1.00 92.25 61 ASN A C 1
ATOM 473 O O . ASN A 1 61 ? -3.070 -13.816 -47.747 1.00 92.25 61 ASN A O 1
ATOM 477 N N . SER A 1 62 ? -4.129 -14.096 -49.696 1.00 90.50 62 SER A N 1
ATOM 478 C CA . SER A 1 62 ? -2.960 -14.641 -50.403 1.00 90.50 62 SER A CA 1
ATOM 479 C C . SER A 1 62 ? -1.816 -13.643 -50.585 1.00 90.50 62 SER A C 1
ATOM 481 O O . SER A 1 62 ? -0.662 -14.073 -50.623 1.00 90.50 62 SER A O 1
ATOM 483 N N . GLN A 1 63 ? -2.119 -12.346 -50.691 1.00 87.25 63 GLN A N 1
ATOM 484 C CA . GLN A 1 63 ? -1.121 -11.281 -50.803 1.00 87.25 63 GLN A CA 1
ATOM 485 C C . GLN A 1 63 ? -0.383 -11.101 -49.475 1.00 87.25 63 GLN A C 1
ATOM 487 O O . GLN A 1 63 ? 0.843 -11.089 -49.465 1.00 87.25 63 GLN A O 1
ATOM 492 N N . PHE A 1 64 ? -1.106 -11.109 -48.354 1.00 87.44 64 PHE A N 1
ATOM 493 C CA . PHE A 1 64 ? -0.504 -11.081 -47.018 1.00 87.44 64 PHE A CA 1
ATOM 494 C C . PHE A 1 64 ? 0.404 -12.301 -46.773 1.00 87.44 64 PHE A C 1
ATOM 496 O O . PHE A 1 64 ? 1.532 -12.165 -46.308 1.00 87.44 64 PHE A O 1
ATOM 503 N N . ARG A 1 65 ? -0.006 -13.506 -47.207 1.00 89.38 65 ARG A N 1
ATOM 504 C CA . ARG A 1 65 ? 0.886 -14.687 -47.182 1.00 89.38 65 ARG A CA 1
ATOM 505 C C . ARG A 1 65 ? 2.150 -14.511 -48.025 1.00 89.38 65 ARG A C 1
ATOM 507 O O . ARG A 1 65 ? 3.184 -15.077 -47.680 1.00 89.38 65 ARG A O 1
ATOM 514 N N . ALA A 1 66 ? 2.055 -13.833 -49.168 1.00 85.75 66 ALA A N 1
ATOM 515 C CA . ALA A 1 66 ? 3.214 -13.558 -50.011 1.00 85.75 66 ALA A CA 1
ATOM 516 C C . ALA A 1 66 ? 4.169 -12.571 -49.330 1.00 85.75 66 ALA A C 1
ATOM 518 O O . ALA A 1 66 ? 5.362 -12.851 -49.304 1.00 85.75 66 ALA A O 1
ATOM 519 N N . GLN A 1 67 ? 3.636 -11.525 -48.695 1.00 83.31 67 GLN A N 1
ATOM 520 C CA . GLN A 1 67 ? 4.408 -10.546 -47.923 1.00 83.31 67 GLN A CA 1
ATOM 521 C C . GLN A 1 67 ? 5.178 -11.199 -46.766 1.00 83.31 67 GLN A C 1
ATOM 523 O O . GLN A 1 67 ? 6.381 -10.995 -46.653 1.00 83.31 67 GLN A O 1
ATOM 528 N N . ILE A 1 68 ? 4.550 -12.081 -45.975 1.00 83.50 68 ILE A N 1
ATOM 529 C CA . ILE A 1 68 ? 5.271 -12.818 -44.914 1.00 83.50 68 ILE A CA 1
ATOM 530 C C . ILE A 1 68 ? 6.420 -13.665 -45.486 1.00 83.50 68 ILE A C 1
ATOM 532 O O . ILE A 1 68 ? 7.501 -13.712 -44.907 1.00 83.50 68 ILE A O 1
ATOM 536 N N . ARG A 1 69 ? 6.224 -14.318 -46.641 1.00 80.81 69 ARG A N 1
ATOM 537 C CA . ARG A 1 69 ? 7.301 -15.090 -47.294 1.00 80.81 69 ARG A CA 1
ATOM 538 C C . ARG A 1 69 ? 8.422 -14.211 -47.844 1.00 80.81 69 ARG A C 1
ATOM 540 O O . ARG A 1 69 ? 9.536 -14.700 -48.001 1.00 80.81 69 ARG A O 1
ATOM 547 N N . GLU A 1 70 ? 8.128 -12.970 -48.216 1.00 79.06 70 GLU A N 1
ATOM 548 C CA . GLU A 1 70 ? 9.145 -12.009 -48.646 1.00 79.06 70 GLU A CA 1
ATOM 549 C C . GLU A 1 70 ? 9.951 -11.485 -47.458 1.00 79.06 70 GLU A C 1
ATOM 551 O O . GLU A 1 70 ? 11.173 -11.409 -47.569 1.00 79.06 70 GLU A O 1
ATOM 556 N N . ASN A 1 71 ? 9.313 -11.253 -46.306 1.00 72.62 71 ASN A N 1
ATOM 557 C CA . ASN A 1 71 ? 9.989 -10.841 -45.070 1.00 72.62 71 ASN A CA 1
ATOM 558 C C . ASN A 1 71 ? 11.072 -11.827 -44.606 1.00 72.62 71 ASN A C 1
ATOM 560 O O . ASN A 1 71 ? 12.053 -11.392 -44.008 1.00 72.62 71 ASN A O 1
ATOM 564 N N . SER A 1 72 ? 10.901 -13.121 -44.902 1.00 66.69 72 SER A N 1
ATOM 565 C CA . SER A 1 72 ? 11.825 -14.202 -44.539 1.00 66.69 72 SER A CA 1
ATOM 566 C C . SER A 1 72 ? 12.891 -14.498 -45.609 1.00 66.69 72 SER A C 1
ATOM 568 O O . SER A 1 72 ? 13.574 -15.525 -45.537 1.00 66.69 72 SER A O 1
ATOM 570 N N . ARG A 1 73 ? 12.990 -13.695 -46.681 1.00 71.06 73 ARG A N 1
ATOM 571 C CA . ARG A 1 73 ? 14.009 -13.905 -47.722 1.00 71.06 73 ARG A CA 1
ATOM 572 C C . ARG A 1 73 ? 15.361 -13.384 -47.256 1.00 71.06 73 ARG A C 1
ATOM 574 O O . ARG A 1 73 ? 15.483 -12.250 -46.813 1.00 71.06 73 ARG A O 1
ATOM 581 N N . ASN A 1 74 ? 16.394 -14.194 -47.472 1.00 71.06 74 ASN A N 1
ATOM 582 C CA . ASN A 1 74 ? 17.770 -13.741 -47.333 1.00 71.06 74 ASN A CA 1
ATOM 583 C C . ASN A 1 74 ? 18.113 -12.814 -48.512 1.00 71.06 74 ASN A C 1
ATOM 585 O O . ASN A 1 74 ? 18.162 -13.258 -49.664 1.00 71.06 74 ASN A O 1
ATOM 589 N N . ILE A 1 75 ? 18.294 -11.528 -48.220 1.00 78.50 75 ILE A N 1
ATOM 590 C CA . ILE A 1 75 ? 18.626 -10.481 -49.187 1.00 78.50 75 ILE A CA 1
ATOM 591 C C . ILE A 1 75 ? 19.987 -9.910 -48.793 1.00 78.50 75 ILE A C 1
ATOM 593 O O . ILE A 1 75 ? 20.239 -9.621 -47.625 1.00 78.50 75 ILE A O 1
ATOM 597 N N . ARG A 1 76 ? 20.872 -9.725 -49.777 1.00 85.38 76 ARG A N 1
ATOM 598 C CA . ARG A 1 76 ? 22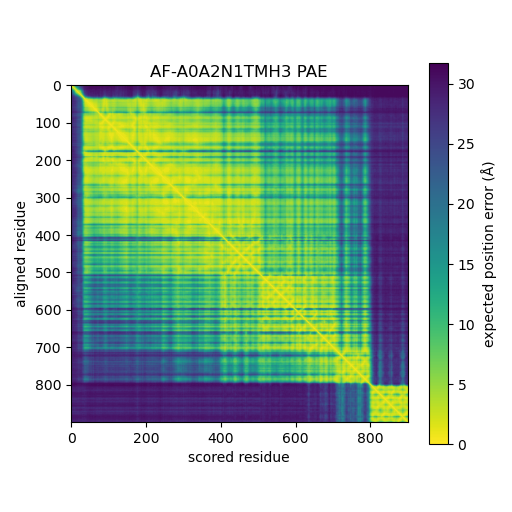.105 -8.964 -49.567 1.00 85.38 76 ARG A CA 1
ATOM 599 C C . ARG A 1 76 ? 21.742 -7.491 -49.400 1.00 85.38 76 ARG A C 1
ATOM 601 O O . ARG A 1 76 ? 21.205 -6.900 -50.329 1.00 85.38 76 ARG A O 1
ATOM 608 N N . LEU A 1 77 ? 22.083 -6.919 -48.252 1.00 91.12 77 LEU A N 1
ATOM 609 C CA . LEU A 1 77 ? 21.817 -5.522 -47.930 1.00 91.12 77 LEU A CA 1
ATOM 610 C C . LEU A 1 77 ? 22.980 -4.620 -48.362 1.00 91.12 77 LEU A C 1
ATOM 612 O O . LEU A 1 77 ? 24.145 -4.908 -48.080 1.00 91.12 77 LEU A O 1
ATOM 616 N N . VAL A 1 78 ? 22.653 -3.549 -49.082 1.00 92.75 78 VAL A N 1
ATOM 617 C CA . VAL A 1 78 ? 23.581 -2.531 -49.593 1.00 92.75 78 VAL A CA 1
ATOM 618 C C . VAL A 1 78 ? 22.971 -1.139 -49.361 1.00 92.75 78 VAL A C 1
ATOM 620 O O . VAL A 1 78 ? 21.870 -0.879 -49.861 1.00 92.75 78 VAL A O 1
ATOM 623 N N . PRO A 1 79 ? 23.642 -0.245 -48.606 1.00 93.12 79 PRO A N 1
ATOM 624 C CA . PRO A 1 79 ? 23.153 1.112 -48.369 1.00 93.12 79 PRO A CA 1
ATOM 625 C C . PRO A 1 79 ? 22.904 1.899 -49.655 1.00 93.12 79 PRO A C 1
ATOM 627 O O . PRO A 1 79 ? 23.689 1.831 -50.596 1.00 93.12 79 PRO A O 1
ATOM 630 N N . ASN A 1 80 ? 21.817 2.664 -49.662 1.00 91.00 80 ASN A N 1
ATOM 631 C CA . ASN A 1 80 ? 21.272 3.453 -50.769 1.00 91.00 80 ASN A CA 1
ATOM 632 C C . ASN A 1 80 ? 20.807 2.647 -51.996 1.00 91.00 80 ASN A C 1
ATOM 634 O O . ASN A 1 80 ? 20.396 3.243 -52.988 1.00 91.00 80 ASN A O 1
ATOM 638 N N . GLU A 1 81 ? 20.829 1.313 -51.932 1.00 92.81 81 GLU A N 1
ATOM 639 C CA . GLU A 1 81 ? 20.351 0.429 -53.008 1.00 92.81 81 GLU A CA 1
ATOM 640 C C . GLU A 1 81 ? 19.236 -0.517 -52.545 1.00 92.81 81 GLU A C 1
ATOM 642 O O . GLU A 1 81 ? 18.359 -0.876 -53.327 1.00 92.81 81 GLU A O 1
ATOM 647 N N . SER A 1 82 ? 19.281 -0.961 -51.287 1.00 93.88 82 SER A N 1
ATOM 648 C CA . SER A 1 82 ? 18.341 -1.951 -50.757 1.00 93.88 82 SER A CA 1
ATOM 649 C C . SER A 1 82 ? 17.098 -1.310 -50.151 1.00 93.88 82 SER A C 1
ATOM 651 O O . SER A 1 82 ? 17.195 -0.431 -49.295 1.00 93.88 82 SER A O 1
ATOM 653 N N . GLU A 1 83 ? 15.936 -1.839 -50.528 1.00 93.00 83 GLU A N 1
ATOM 654 C CA . GLU A 1 83 ? 14.649 -1.562 -49.893 1.00 93.00 83 GLU A CA 1
ATOM 655 C C . GLU A 1 83 ? 14.147 -2.821 -49.176 1.00 93.00 83 GLU A C 1
ATOM 657 O O . GLU A 1 83 ? 14.254 -3.936 -49.696 1.00 93.00 83 GLU A O 1
ATOM 662 N N . VAL A 1 84 ? 13.586 -2.652 -47.980 1.00 91.50 84 VAL A N 1
ATOM 663 C CA . VAL A 1 84 ? 12.994 -3.737 -47.187 1.00 91.50 84 VAL A CA 1
ATOM 664 C C . VAL A 1 84 ? 11.619 -3.300 -46.704 1.00 91.50 84 VAL A C 1
ATOM 666 O O . VAL A 1 84 ? 11.464 -2.209 -46.169 1.00 91.50 84 VAL A O 1
ATOM 669 N N . ALA A 1 85 ? 10.606 -4.147 -46.885 1.00 91.25 85 ALA A N 1
ATOM 670 C CA . ALA A 1 85 ? 9.295 -3.910 -46.296 1.00 91.25 85 ALA A CA 1
ATOM 671 C C . ALA A 1 85 ? 9.283 -4.349 -44.824 1.00 91.25 85 ALA A C 1
ATOM 673 O O . ALA A 1 85 ? 9.705 -5.460 -44.494 1.00 91.25 85 ALA A O 1
ATOM 674 N N . PHE A 1 86 ? 8.758 -3.488 -43.961 1.00 92.56 86 PHE A N 1
ATOM 675 C CA . PHE A 1 86 ? 8.565 -3.728 -42.540 1.00 92.56 86 PHE A CA 1
ATOM 676 C C . PHE A 1 86 ? 7.077 -3.752 -42.213 1.00 92.56 86 PHE A C 1
ATOM 678 O O . PHE A 1 86 ? 6.315 -2.912 -42.690 1.00 92.56 86 PHE A O 1
ATOM 685 N N . GLN A 1 87 ? 6.663 -4.712 -41.394 1.00 93.00 87 GLN A N 1
ATOM 686 C CA . GLN A 1 87 ? 5.369 -4.702 -40.733 1.00 93.00 87 GLN A CA 1
ATOM 687 C C . GLN A 1 87 ? 5.456 -3.735 -39.543 1.00 93.00 87 GLN A C 1
ATOM 689 O O . GLN A 1 87 ? 6.187 -3.995 -38.593 1.00 93.00 87 GLN A O 1
ATOM 694 N N . VAL A 1 88 ? 4.735 -2.621 -39.625 1.00 94.44 88 VAL A N 1
ATOM 695 C CA . VAL A 1 88 ? 4.678 -1.535 -38.637 1.00 94.44 88 VAL A CA 1
ATOM 696 C C . VAL A 1 88 ? 3.288 -1.535 -38.014 1.00 94.44 88 VAL A C 1
ATOM 698 O O . VAL A 1 88 ? 2.296 -1.810 -38.698 1.00 94.44 88 VAL A O 1
ATOM 701 N N . TYR A 1 89 ? 3.201 -1.256 -36.719 1.00 94.81 89 TYR A N 1
ATOM 702 C CA . TYR A 1 89 ? 1.925 -1.136 -36.036 1.00 94.81 89 TYR A CA 1
ATOM 703 C C . TYR A 1 89 ? 1.468 0.320 -35.999 1.00 94.81 89 TYR A C 1
ATOM 705 O O . TYR A 1 89 ? 2.223 1.220 -35.645 1.00 94.81 89 TYR A O 1
ATOM 713 N N . ASN A 1 90 ? 0.208 0.539 -36.354 1.00 93.75 90 ASN A N 1
ATOM 714 C CA . ASN A 1 90 ? -0.420 1.845 -36.362 1.00 93.75 90 ASN A CA 1
ATOM 715 C C . ASN A 1 90 ? -1.297 1.989 -35.112 1.00 93.75 90 ASN A C 1
ATOM 717 O O . ASN A 1 90 ? -2.402 1.441 -35.061 1.00 93.75 90 ASN A O 1
ATOM 721 N N . PHE A 1 91 ? -0.808 2.727 -34.114 1.00 90.75 91 PHE A N 1
ATOM 722 C CA . PHE A 1 91 ? -1.492 2.937 -32.834 1.00 90.75 91 PHE A CA 1
ATOM 723 C C . PHE A 1 91 ? -2.786 3.751 -32.978 1.00 90.75 91 PHE A C 1
ATOM 725 O O . PHE A 1 91 ? -3.707 3.572 -32.186 1.00 90.75 91 PHE A O 1
ATOM 732 N N . SER A 1 92 ? -2.883 4.600 -34.003 1.00 88.75 92 SER A N 1
ATOM 733 C CA . SER A 1 92 ? -4.070 5.416 -34.302 1.00 88.75 92 SER A CA 1
ATOM 734 C C . SER A 1 92 ? -5.257 4.583 -34.812 1.00 88.75 92 SER A C 1
ATOM 736 O O . SER A 1 92 ? -6.397 4.772 -34.386 1.00 88.75 92 SER A O 1
ATOM 738 N N . SER A 1 93 ? -4.997 3.636 -35.715 1.00 90.62 93 SER A N 1
ATOM 739 C CA . SER A 1 93 ? -6.024 2.788 -36.344 1.00 90.62 93 SER A CA 1
ATOM 740 C C . SER A 1 93 ? -6.158 1.401 -35.724 1.00 90.62 93 SER A C 1
ATOM 742 O O . SER A 1 93 ? -7.080 0.674 -36.090 1.00 90.62 93 SER A O 1
ATOM 744 N N . ASP A 1 94 ? -5.248 1.033 -34.822 1.00 89.25 94 ASP A N 1
ATOM 745 C CA . ASP A 1 94 ? -5.186 -0.282 -34.194 1.00 89.25 94 ASP A CA 1
ATOM 746 C C . ASP A 1 94 ? -5.008 -1.437 -35.204 1.00 89.25 94 ASP A C 1
ATOM 748 O O . ASP A 1 94 ? -5.663 -2.481 -35.151 1.00 89.25 94 ASP A O 1
ATOM 752 N N . THR A 1 95 ? -4.132 -1.237 -36.194 1.00 89.94 95 THR A N 1
ATOM 753 C CA . THR A 1 95 ? -3.885 -2.229 -37.251 1.00 89.94 95 THR A CA 1
ATOM 754 C C . THR A 1 95 ? -2.416 -2.319 -37.651 1.00 89.94 95 THR A C 1
ATOM 756 O O . THR A 1 95 ? -1.625 -1.410 -37.412 1.00 89.94 95 THR A O 1
ATOM 759 N N . TYR A 1 96 ? -2.049 -3.439 -38.282 1.00 91.44 96 TYR A N 1
ATOM 760 C CA . TYR A 1 96 ? -0.746 -3.595 -38.921 1.00 91.44 96 TYR A CA 1
ATOM 761 C C . TYR A 1 96 ? -0.760 -3.116 -40.358 1.00 91.44 96 TYR A C 1
ATOM 763 O O . TYR A 1 96 ? -1.664 -3.435 -41.134 1.00 91.44 96 TYR A O 1
ATOM 771 N N . GLU A 1 97 ? 0.330 -2.475 -40.741 1.00 91.12 97 GLU A N 1
ATOM 772 C CA . GLU A 1 97 ? 0.574 -2.023 -42.096 1.00 91.12 97 GLU A CA 1
ATOM 773 C C . GLU A 1 97 ? 1.998 -2.335 -42.540 1.00 91.12 97 GLU A C 1
ATOM 775 O O . GLU A 1 97 ? 2.897 -2.517 -41.728 1.00 91.12 97 GLU A O 1
ATOM 780 N N . TYR A 1 98 ? 2.199 -2.439 -43.852 1.00 90.62 98 TYR A N 1
ATOM 781 C CA . TYR A 1 98 ? 3.533 -2.610 -44.413 1.00 90.62 98 TYR A CA 1
ATOM 782 C C . TYR A 1 98 ? 4.069 -1.265 -44.884 1.00 90.62 98 TYR A C 1
ATOM 784 O O . TYR A 1 98 ? 3.382 -0.541 -45.612 1.00 90.62 98 TYR A O 1
ATOM 792 N N . ARG A 1 99 ? 5.302 -0.959 -44.488 1.00 92.94 99 ARG A N 1
ATOM 793 C CA . ARG A 1 99 ? 6.051 0.232 -44.890 1.00 92.94 99 ARG A CA 1
ATOM 794 C C . ARG A 1 99 ? 7.372 -0.150 -45.505 1.00 92.94 99 ARG A C 1
ATOM 796 O O . ARG A 1 99 ? 8.056 -1.032 -45.005 1.00 92.94 99 ARG A O 1
ATOM 803 N N . VAL A 1 100 ? 7.708 0.487 -46.618 1.00 94.62 100 VAL A N 1
ATOM 804 C CA . VAL A 1 100 ? 8.970 0.226 -47.307 1.00 94.62 100 VAL A CA 1
ATOM 805 C C . VAL A 1 100 ? 10.026 1.133 -46.698 1.00 94.62 100 VAL A C 1
ATOM 807 O O . VAL A 1 100 ? 9.853 2.346 -46.676 1.00 94.62 100 VAL A O 1
ATOM 810 N N . GLY A 1 101 ? 11.099 0.544 -46.186 1.00 96.06 101 GLY A N 1
ATOM 811 C CA . GLY A 1 101 ? 12.257 1.252 -45.670 1.00 96.06 101 GLY A CA 1
ATOM 812 C C . GLY A 1 101 ? 13.428 1.190 -46.640 1.00 96.06 101 GLY A C 1
ATOM 813 O O . GLY A 1 101 ? 13.783 0.116 -47.130 1.00 96.06 101 GLY A O 1
ATOM 814 N N . ASN A 1 102 ? 14.064 2.333 -46.865 1.00 96.81 102 ASN A N 1
ATOM 815 C CA . ASN A 1 102 ? 15.305 2.456 -47.618 1.00 96.81 102 ASN A CA 1
ATOM 816 C C . ASN A 1 102 ? 16.479 2.285 -46.659 1.00 96.81 102 ASN A C 1
ATOM 818 O O . ASN A 1 102 ? 16.567 3.019 -45.675 1.00 96.81 102 ASN A O 1
ATOM 822 N N . LEU A 1 103 ? 17.394 1.356 -46.941 1.00 97.06 103 LEU A N 1
ATOM 823 C CA . LEU A 1 103 ? 18.636 1.241 -46.179 1.00 97.06 103 LEU A CA 1
ATOM 824 C C . LEU A 1 103 ? 19.513 2.452 -46.491 1.00 97.06 103 LEU A C 1
ATOM 826 O O . LEU A 1 103 ? 20.023 2.557 -47.601 1.00 97.06 103 LEU A O 1
ATOM 830 N N . VAL A 1 104 ? 19.706 3.356 -45.538 1.00 97.12 104 VAL A N 1
ATOM 831 C CA . VAL A 1 104 ? 20.440 4.617 -45.757 1.00 97.12 104 VAL A CA 1
ATOM 832 C C . VAL A 1 104 ? 21.855 4.593 -45.195 1.00 97.12 104 VAL A C 1
ATOM 834 O O . VAL A 1 104 ? 22.747 5.249 -45.731 1.00 97.12 104 VAL A O 1
ATOM 837 N N . ALA A 1 105 ? 22.091 3.803 -44.150 1.00 97.19 105 ALA A N 1
ATOM 838 C CA . ALA A 1 105 ? 23.409 3.641 -43.554 1.00 97.19 105 ALA A CA 1
ATOM 839 C C . ALA A 1 105 ? 23.555 2.273 -42.881 1.00 97.19 105 ALA A C 1
ATOM 841 O O . ALA A 1 105 ? 22.576 1.595 -42.573 1.00 97.19 105 ALA A O 1
ATOM 842 N N . GLN A 1 106 ? 24.801 1.866 -42.648 1.00 96.81 106 GLN A N 1
ATOM 843 C CA . GLN A 1 106 ? 25.134 0.607 -41.991 1.00 96.81 106 GLN A CA 1
ATOM 844 C C . GLN A 1 106 ? 26.333 0.808 -41.064 1.00 96.81 106 GLN A C 1
ATOM 846 O O . GLN A 1 106 ? 27.342 1.390 -41.464 1.00 96.81 106 GLN A O 1
ATOM 851 N N . GLY A 1 107 ? 26.223 0.277 -39.851 1.00 96.75 107 GLY A N 1
ATOM 852 C CA . GLY A 1 107 ? 27.275 0.235 -38.844 1.00 96.75 107 GLY A CA 1
ATOM 853 C C . GLY A 1 107 ? 27.909 -1.142 -38.671 1.00 96.75 107 GLY A C 1
ATOM 854 O O . GLY A 1 107 ? 27.726 -2.078 -39.458 1.00 96.75 107 GLY A O 1
ATOM 855 N N . ARG A 1 108 ? 28.664 -1.294 -37.590 1.00 97.00 108 ARG A N 1
ATOM 856 C CA . ARG A 1 108 ? 29.160 -2.577 -37.093 1.00 97.00 108 ARG A CA 1
ATOM 857 C C . ARG A 1 108 ? 28.022 -3.428 -36.533 1.00 97.00 108 ARG A C 1
ATOM 859 O O . ARG A 1 108 ? 28.024 -4.626 -36.796 1.00 97.00 108 ARG A O 1
ATOM 866 N N . HIS A 1 109 ? 27.074 -2.815 -35.827 1.00 97.56 109 HIS A N 1
ATOM 867 C CA . HIS A 1 109 ? 26.010 -3.500 -35.089 1.00 97.56 109 HIS A CA 1
ATOM 868 C C . HIS A 1 109 ? 24.599 -3.170 -35.577 1.00 97.56 109 HIS A C 1
ATOM 870 O O . HIS A 1 109 ? 23.659 -3.818 -35.124 1.00 97.56 109 HIS A O 1
ATOM 876 N N . CYS A 1 110 ? 24.426 -2.219 -36.502 1.00 97.75 110 CYS A N 1
ATOM 877 C CA . CYS A 1 110 ? 23.105 -1.871 -37.029 1.00 97.75 110 CYS A CA 1
ATOM 878 C C . CYS A 1 110 ? 23.028 -1.676 -38.548 1.00 97.75 110 CYS A C 1
ATOM 880 O O . CYS A 1 110 ? 24.008 -1.339 -39.214 1.00 97.75 110 CYS A O 1
ATOM 882 N N . HIS A 1 111 ? 21.815 -1.849 -39.067 1.00 97.81 111 HIS A N 1
ATOM 883 C CA . HIS A 1 111 ? 21.336 -1.353 -40.353 1.00 97.81 111 HIS A CA 1
ATOM 884 C C . HIS A 1 111 ? 20.320 -0.242 -40.085 1.00 97.81 111 HIS A C 1
ATOM 886 O O . HIS A 1 111 ? 19.352 -0.471 -39.359 1.00 97.81 111 HIS A O 1
ATOM 892 N N . LEU A 1 112 ? 20.523 0.943 -40.661 1.00 98.25 112 LEU A N 1
ATOM 893 C CA . LEU A 1 112 ? 19.624 2.083 -40.487 1.00 98.25 112 LEU A CA 1
ATOM 894 C C . LEU A 1 112 ? 18.738 2.248 -41.719 1.00 98.25 112 LEU A C 1
ATOM 896 O O . LEU A 1 112 ? 19.228 2.535 -42.815 1.00 98.25 112 LEU A O 1
ATOM 900 N N . PHE A 1 113 ? 17.436 2.103 -41.519 1.00 98.12 113 PHE A N 1
ATOM 901 C CA . PHE A 1 113 ? 16.416 2.291 -42.538 1.00 98.12 113 PHE A CA 1
ATOM 902 C C . PHE A 1 113 ? 15.620 3.565 -42.268 1.00 98.12 113 PHE A C 1
ATOM 904 O O . PHE A 1 113 ? 15.349 3.878 -41.114 1.00 98.12 113 PHE A O 1
ATOM 911 N N . ILE A 1 114 ? 15.191 4.254 -43.322 1.00 97.25 114 ILE A N 1
ATOM 912 C CA . ILE A 1 114 ? 14.179 5.318 -43.241 1.00 97.25 114 ILE A CA 1
ATOM 913 C C . ILE A 1 114 ? 12.980 4.964 -44.107 1.00 97.25 114 ILE A C 1
ATOM 915 O O . ILE A 1 114 ? 13.152 4.403 -45.192 1.00 97.25 114 ILE A O 1
ATOM 919 N N . GLU A 1 115 ? 11.770 5.263 -43.637 1.00 96.56 115 GLU A N 1
ATOM 920 C CA . GLU A 1 115 ? 10.549 5.090 -44.421 1.00 96.56 115 GLU A CA 1
ATOM 921 C C . GLU A 1 115 ? 10.706 5.822 -45.754 1.00 96.56 115 GLU A C 1
ATOM 923 O O . GLU A 1 115 ? 11.084 6.994 -45.803 1.00 96.56 115 GLU A O 1
ATOM 928 N N . ARG A 1 116 ? 10.467 5.112 -46.856 1.00 95.12 116 ARG A N 1
ATOM 929 C CA . ARG A 1 116 ? 10.736 5.590 -48.214 1.00 95.12 116 ARG A CA 1
ATOM 930 C C . ARG A 1 116 ? 10.011 6.899 -48.502 1.00 95.12 116 ARG A C 1
ATOM 932 O O . ARG A 1 116 ? 10.576 7.791 -49.130 1.00 95.12 116 ARG A O 1
ATOM 939 N N . GLU A 1 117 ? 8.777 7.016 -48.029 1.00 93.44 117 GLU A N 1
ATOM 940 C CA . GLU A 1 117 ? 7.954 8.219 -48.140 1.00 93.44 117 GLU A CA 1
ATOM 941 C C . GLU A 1 117 ? 8.579 9.424 -47.406 1.00 93.44 117 GLU A C 1
ATOM 943 O O . GLU A 1 117 ? 8.392 10.560 -47.835 1.00 93.44 117 GLU A O 1
ATOM 948 N N . ASN A 1 118 ? 9.402 9.169 -46.385 1.00 92.69 118 ASN A N 1
ATOM 949 C CA . ASN A 1 118 ? 10.121 10.154 -45.575 1.00 92.69 118 ASN A CA 1
ATOM 950 C C . ASN A 1 118 ? 11.627 10.241 -45.900 1.00 92.69 118 ASN A C 1
ATOM 952 O O . ASN A 1 118 ? 12.373 10.940 -45.218 1.00 92.69 118 ASN A O 1
ATOM 956 N N . ALA A 1 119 ? 12.102 9.612 -46.983 1.00 89.06 119 ALA A N 1
ATOM 957 C CA . ALA A 1 119 ? 13.529 9.567 -47.332 1.00 89.06 119 ALA A CA 1
ATOM 958 C C . ALA A 1 119 ? 14.175 10.946 -47.594 1.00 89.06 119 ALA A C 1
ATOM 960 O O . ALA A 1 119 ? 15.397 11.054 -47.636 1.00 89.06 119 ALA A O 1
ATOM 961 N N . GLN A 1 120 ? 13.372 11.996 -47.797 1.00 91.19 120 GLN A N 1
ATOM 962 C CA . GLN A 1 120 ? 13.838 13.373 -48.002 1.00 91.19 120 GLN A CA 1
ATOM 963 C C . GLN A 1 120 ? 13.725 14.257 -46.749 1.00 91.19 120 GLN A C 1
ATOM 965 O O . GLN A 1 120 ? 14.083 15.431 -46.826 1.00 91.19 120 GLN A O 1
ATOM 970 N N . LEU A 1 121 ? 13.264 13.718 -45.610 1.00 91.75 121 LEU A N 1
ATOM 971 C CA . LEU A 1 121 ? 12.981 14.472 -44.379 1.00 91.75 121 LEU A CA 1
ATOM 972 C C . LEU A 1 121 ? 14.151 15.371 -43.950 1.00 91.75 121 LEU A C 1
ATOM 974 O O . LEU A 1 121 ? 13.960 16.543 -43.644 1.00 91.75 121 LEU A O 1
ATOM 978 N N . TYR A 1 122 ? 15.373 14.839 -43.995 1.00 91.94 122 TYR A N 1
ATOM 979 C CA . TYR A 1 122 ? 16.578 15.533 -43.532 1.00 91.94 122 TYR A CA 1
ATOM 980 C C . TYR A 1 122 ? 17.318 16.328 -44.622 1.00 91.94 122 TYR A C 1
ATOM 982 O O . TYR A 1 122 ? 18.356 16.937 -44.348 1.00 91.94 122 TYR A O 1
ATOM 990 N N . GLY A 1 123 ? 16.821 16.322 -45.864 1.00 93.25 123 GLY A N 1
ATOM 991 C CA . GLY A 1 123 ? 17.403 17.059 -46.987 1.00 93.25 123 GLY A CA 1
ATOM 992 C C . GLY A 1 123 ? 18.922 16.876 -47.125 1.00 93.25 123 GLY A C 1
ATOM 993 O O . GLY A 1 123 ? 19.440 15.761 -47.126 1.00 93.25 123 GLY A O 1
ATOM 994 N N . SER A 1 124 ? 19.657 17.987 -47.226 1.00 94.12 124 SER A N 1
ATOM 995 C CA . SER A 1 124 ? 21.120 17.980 -47.379 1.00 94.12 124 SER A CA 1
ATOM 996 C C . SER A 1 124 ? 21.885 17.453 -46.160 1.00 94.12 124 SER A C 1
ATOM 998 O O . SER A 1 124 ? 23.047 17.082 -46.306 1.00 94.12 124 SER A O 1
ATOM 1000 N N . SER A 1 125 ? 21.259 17.412 -44.982 1.00 94.31 125 SER A N 1
ATOM 1001 C CA . SER A 1 125 ? 21.888 16.966 -43.731 1.00 94.31 125 SER A CA 1
ATOM 1002 C C . SER A 1 125 ? 21.756 15.457 -43.497 1.00 94.31 125 SER A C 1
ATOM 1004 O O . SER A 1 125 ? 22.332 14.932 -42.547 1.00 94.31 125 SER A O 1
ATOM 1006 N N . ALA A 1 126 ? 21.035 14.739 -44.365 1.00 94.94 126 ALA A N 1
ATOM 1007 C CA . ALA A 1 126 ? 20.724 13.320 -44.194 1.00 94.94 126 ALA A CA 1
ATOM 1008 C C . ALA A 1 126 ? 21.971 12.448 -43.963 1.00 94.94 126 ALA A C 1
ATOM 1010 O O . ALA A 1 126 ? 22.017 11.675 -43.011 1.00 94.94 126 ALA A O 1
ATOM 1011 N N . ALA A 1 127 ? 23.015 12.606 -44.786 1.00 94.38 127 ALA A N 1
ATOM 1012 C CA . ALA A 1 127 ? 24.235 11.803 -44.671 1.00 94.38 127 ALA A CA 1
ATOM 1013 C C . ALA A 1 127 ? 24.952 11.996 -43.322 1.00 94.38 127 ALA A C 1
ATOM 1015 O O . ALA A 1 127 ? 25.475 11.034 -42.757 1.00 94.38 127 ALA A O 1
ATOM 1016 N N . GLU A 1 128 ? 24.962 13.225 -42.802 1.00 96.44 128 GLU A N 1
ATOM 1017 C CA . GLU A 1 128 ? 25.545 13.542 -41.500 1.00 96.44 128 GLU A CA 1
ATOM 1018 C C . GLU A 1 128 ? 24.713 12.936 -40.367 1.00 96.44 128 GLU A C 1
ATOM 1020 O O . GLU A 1 128 ? 25.258 12.191 -39.556 1.00 96.44 128 GLU A O 1
ATOM 1025 N N . ILE A 1 129 ? 23.396 13.161 -40.369 1.00 96.75 129 ILE A N 1
ATOM 1026 C CA . ILE A 1 129 ? 22.472 12.641 -39.349 1.00 96.75 129 ILE A CA 1
ATOM 1027 C C . ILE A 1 129 ? 22.516 11.110 -39.302 1.00 96.75 129 ILE A C 1
ATOM 1029 O O . ILE A 1 129 ? 22.692 10.526 -38.236 1.00 96.75 129 ILE A O 1
ATOM 1033 N N . TYR A 1 130 ? 22.448 10.426 -40.446 1.00 97.31 130 TYR A N 1
ATOM 1034 C CA . TYR A 1 130 ? 22.532 8.961 -40.482 1.00 97.31 130 TYR A CA 1
ATOM 1035 C C . TYR A 1 130 ? 23.875 8.445 -39.962 1.00 97.31 130 TYR A C 1
ATOM 1037 O O . TYR A 1 130 ? 23.922 7.442 -39.248 1.00 97.31 130 TYR A O 1
ATOM 1045 N N . THR A 1 131 ? 24.968 9.146 -40.275 1.00 97.25 131 THR A N 1
ATOM 1046 C CA . THR A 1 131 ? 26.296 8.811 -39.749 1.00 97.25 131 THR A CA 1
ATOM 1047 C C . THR A 1 131 ? 26.357 9.012 -38.237 1.00 97.25 131 THR A C 1
ATOM 1049 O O . THR A 1 131 ? 26.911 8.160 -37.541 1.00 97.25 131 THR A O 1
ATOM 1052 N N . GLN A 1 132 ? 25.774 10.091 -37.712 1.00 97.50 132 GLN A N 1
ATOM 1053 C CA . GLN A 1 132 ? 25.687 10.362 -36.276 1.00 97.50 132 GLN A CA 1
ATOM 1054 C C . GLN A 1 132 ? 24.878 9.280 -35.553 1.00 97.50 132 GLN A C 1
ATOM 1056 O O . GLN A 1 132 ? 25.369 8.731 -34.566 1.00 97.50 132 GLN A O 1
ATOM 1061 N N . ILE A 1 133 ? 23.714 8.895 -36.089 1.00 98.06 133 ILE A N 1
ATOM 1062 C CA . ILE A 1 133 ? 22.867 7.831 -35.530 1.00 98.06 133 ILE A CA 1
ATOM 1063 C C . ILE A 1 133 ? 23.635 6.512 -35.457 1.00 98.06 133 ILE A C 1
ATOM 1065 O O . ILE A 1 133 ? 23.754 5.926 -34.381 1.00 98.06 133 ILE A O 1
ATOM 1069 N N . VAL A 1 134 ? 24.209 6.061 -36.575 1.00 98.31 134 VAL A N 1
ATOM 1070 C CA . VAL A 1 134 ? 24.960 4.796 -36.636 1.00 98.31 134 VAL A CA 1
ATOM 1071 C C . VAL A 1 134 ? 26.183 4.826 -35.718 1.00 98.31 134 VAL A C 1
ATOM 1073 O O . VAL A 1 134 ? 26.430 3.875 -34.977 1.00 98.31 134 VAL A O 1
ATOM 1076 N N . THR A 1 135 ? 26.937 5.927 -35.723 1.00 97.75 135 THR A N 1
ATOM 1077 C CA . THR A 1 135 ? 28.152 6.069 -34.907 1.00 97.75 135 THR A CA 1
ATOM 1078 C C . THR A 1 135 ? 27.825 6.079 -33.417 1.00 97.75 135 THR A C 1
ATOM 1080 O O . THR A 1 135 ? 28.530 5.435 -32.635 1.00 97.75 135 THR A O 1
ATOM 1083 N N . ASN A 1 136 ? 26.771 6.791 -33.010 1.00 97.38 136 ASN A N 1
ATOM 1084 C CA . ASN A 1 136 ? 26.300 6.804 -31.629 1.00 97.38 136 ASN A CA 1
ATOM 1085 C C . ASN A 1 136 ? 25.799 5.411 -31.227 1.00 97.38 136 ASN A C 1
ATOM 1087 O O . ASN A 1 136 ? 26.213 4.891 -30.187 1.00 97.38 136 ASN A O 1
ATOM 1091 N N . PHE A 1 137 ? 25.012 4.760 -32.088 1.00 98.25 137 PHE A N 1
ATOM 1092 C CA . PHE A 1 137 ? 24.505 3.421 -31.826 1.00 98.25 137 PHE A CA 1
ATOM 1093 C C . PHE A 1 137 ? 25.642 2.415 -31.597 1.00 98.25 137 PHE A C 1
ATOM 1095 O O . PHE A 1 137 ? 25.686 1.748 -30.566 1.00 98.25 137 PHE A O 1
ATOM 1102 N N . ASP A 1 138 ? 26.614 2.347 -32.507 1.00 97.69 138 ASP A N 1
ATOM 1103 C CA . ASP A 1 138 ? 27.703 1.366 -32.448 1.00 97.69 138 ASP A CA 1
ATOM 1104 C C . ASP A 1 138 ? 28.674 1.568 -31.281 1.00 97.69 138 ASP A C 1
ATOM 1106 O O . ASP A 1 138 ? 29.230 0.590 -30.760 1.00 97.69 138 ASP A O 1
ATOM 1110 N N . ASN A 1 139 ? 28.952 2.828 -30.933 1.00 96.69 139 ASN A N 1
ATOM 1111 C CA . ASN A 1 139 ? 30.026 3.180 -30.001 1.00 96.69 139 ASN A CA 1
ATOM 1112 C C . ASN A 1 139 ? 29.526 3.517 -28.597 1.00 96.69 139 ASN A C 1
ATOM 1114 O O . ASN A 1 139 ? 30.293 3.358 -27.644 1.00 96.69 139 ASN A O 1
ATOM 1118 N N . LYS A 1 140 ? 28.270 3.958 -28.462 1.00 97.06 140 LYS A N 1
ATOM 1119 C CA . LYS A 1 140 ? 27.660 4.347 -27.186 1.00 97.06 140 LYS A CA 1
ATOM 1120 C C . LYS A 1 140 ? 26.486 3.432 -26.832 1.00 97.06 140 LYS A C 1
ATOM 1122 O O . LYS A 1 140 ? 26.609 2.686 -25.865 1.00 97.06 140 LYS A O 1
ATOM 1127 N N . VAL A 1 141 ? 25.395 3.419 -27.606 1.00 98.19 141 VAL A N 1
ATOM 1128 C CA . VAL A 1 141 ? 24.167 2.667 -27.251 1.00 98.19 141 VAL A CA 1
ATOM 1129 C C . VAL A 1 141 ? 24.431 1.166 -27.124 1.00 98.19 141 VAL A C 1
ATOM 1131 O O . VAL A 1 141 ? 24.284 0.605 -26.041 1.00 98.19 141 VAL A O 1
ATOM 1134 N N . TYR A 1 142 ? 24.887 0.514 -28.196 1.00 98.44 142 TYR A N 1
ATOM 1135 C CA . TYR A 1 142 ? 25.115 -0.931 -28.223 1.00 98.44 142 TYR A CA 1
ATOM 1136 C C . TYR A 1 142 ? 26.164 -1.353 -27.193 1.00 98.44 142 TYR A C 1
ATOM 1138 O O . TYR A 1 142 ? 25.989 -2.341 -26.488 1.00 98.44 142 TYR A O 1
ATOM 1146 N N . LYS A 1 143 ? 27.249 -0.576 -27.065 1.00 97.50 143 LYS A N 1
ATOM 1147 C CA . LYS A 1 143 ? 28.299 -0.813 -26.065 1.00 97.50 143 LYS A CA 1
ATOM 1148 C C . LYS A 1 143 ? 27.731 -0.765 -24.644 1.00 97.50 143 LYS A C 1
ATOM 1150 O O . LYS A 1 143 ? 28.066 -1.623 -23.831 1.00 97.50 143 LYS A O 1
ATOM 1155 N N . THR A 1 144 ? 26.901 0.229 -24.332 1.00 98.06 144 THR A N 1
ATOM 1156 C CA . THR A 1 144 ? 26.256 0.352 -23.021 1.00 98.06 144 THR A CA 1
ATOM 1157 C C . THR A 1 144 ? 25.322 -0.819 -22.763 1.00 98.06 144 THR A C 1
ATOM 1159 O O . THR A 1 144 ? 25.457 -1.468 -21.724 1.00 98.06 144 THR A O 1
ATOM 1162 N N . VAL A 1 145 ? 24.428 -1.127 -23.708 1.00 98.62 145 VAL A N 1
ATOM 1163 C CA . VAL A 1 145 ? 23.461 -2.215 -23.537 1.00 98.62 145 VAL A CA 1
ATOM 1164 C C . VAL A 1 145 ? 24.173 -3.559 -23.374 1.00 98.62 145 VAL A C 1
ATOM 1166 O O . VAL A 1 145 ? 23.862 -4.303 -22.444 1.00 98.62 145 VAL A O 1
ATOM 1169 N N . ASP A 1 146 ? 25.192 -3.843 -24.190 1.00 98.12 146 ASP A N 1
ATOM 1170 C CA . ASP A 1 146 ? 25.981 -5.070 -24.056 1.00 98.12 146 ASP A CA 1
ATOM 1171 C C . ASP A 1 146 ? 26.672 -5.140 -22.697 1.00 98.12 146 ASP A C 1
ATOM 1173 O O . ASP A 1 146 ? 26.483 -6.102 -21.957 1.00 98.12 146 ASP A O 1
ATOM 1177 N N . ASN A 1 147 ? 27.398 -4.100 -22.289 1.00 97.94 147 ASN A N 1
ATOM 1178 C CA . ASN A 1 147 ? 28.126 -4.134 -21.021 1.00 97.94 147 ASN A CA 1
ATOM 1179 C C . ASN A 1 147 ? 27.215 -4.371 -19.805 1.00 97.94 147 ASN A C 1
ATOM 1181 O O . ASN A 1 147 ? 27.612 -5.097 -18.894 1.00 97.94 147 ASN A O 1
ATOM 1185 N N . TRP A 1 148 ? 26.015 -3.786 -19.785 1.00 98.44 148 TRP A N 1
ATOM 1186 C CA . TRP A 1 148 ? 25.122 -3.818 -18.622 1.00 98.44 148 TRP A CA 1
ATOM 1187 C C . TRP A 1 148 ? 24.057 -4.919 -18.652 1.00 98.44 148 TRP A C 1
ATOM 1189 O O . TRP A 1 148 ? 23.694 -5.418 -17.592 1.00 98.44 148 TRP A O 1
ATOM 1199 N N . PHE A 1 149 ? 23.566 -5.319 -19.825 1.00 98.44 149 PHE A N 1
ATOM 1200 C CA . PHE A 1 149 ? 22.405 -6.215 -19.952 1.00 98.44 149 PHE A CA 1
ATOM 1201 C C . PHE A 1 149 ? 22.711 -7.432 -20.833 1.00 98.44 149 PHE A C 1
ATOM 1203 O O . PHE A 1 149 ? 22.279 -8.546 -20.535 1.00 98.44 149 PHE A O 1
ATOM 1210 N N . GLY A 1 150 ? 23.516 -7.259 -21.881 1.00 97.31 150 GLY A N 1
ATOM 1211 C CA . GLY A 1 150 ? 23.879 -8.309 -22.829 1.00 97.31 150 GLY A CA 1
ATOM 1212 C C . GLY A 1 150 ? 23.587 -7.930 -24.272 1.00 97.31 150 GLY A C 1
ATOM 1213 O O . GLY A 1 150 ? 23.247 -6.794 -24.584 1.00 97.31 150 GLY A O 1
ATOM 1214 N N . LYS A 1 151 ? 23.733 -8.904 -25.167 1.00 95.88 151 LYS A N 1
ATOM 1215 C CA . LYS A 1 151 ? 23.531 -8.721 -26.605 1.00 95.88 151 LYS A CA 1
ATOM 1216 C C . LYS A 1 151 ? 22.257 -9.420 -27.080 1.00 95.88 151 LYS A C 1
ATOM 1218 O O . LYS A 1 151 ? 21.888 -10.430 -26.472 1.00 95.88 151 LYS A O 1
ATOM 1223 N N . PRO A 1 152 ? 21.623 -8.942 -28.166 1.00 94.94 152 PRO A N 1
ATOM 1224 C CA . PRO A 1 152 ? 20.456 -9.608 -28.725 1.00 94.94 152 PRO A CA 1
ATOM 1225 C C . PRO A 1 152 ? 20.780 -11.049 -29.129 1.00 94.94 152 PRO A C 1
ATOM 1227 O O . PRO A 1 152 ? 21.861 -11.326 -29.657 1.00 94.94 152 PRO A O 1
ATOM 1230 N N . VAL A 1 153 ? 19.841 -11.967 -28.899 1.00 94.38 153 VAL A N 1
ATOM 1231 C CA . VAL A 1 153 ? 19.940 -13.357 -29.364 1.00 94.38 153 VAL A CA 1
ATOM 1232 C C . VAL A 1 153 ? 18.979 -13.562 -30.529 1.00 94.38 153 VAL A C 1
ATOM 1234 O O . VAL A 1 153 ? 17.764 -13.551 -30.363 1.00 94.38 153 VAL A O 1
ATOM 1237 N N . ILE A 1 154 ? 19.526 -13.730 -31.730 1.00 90.12 154 ILE A N 1
ATOM 1238 C CA . ILE A 1 154 ? 18.727 -13.849 -32.951 1.00 90.12 154 ILE A CA 1
ATOM 1239 C C . ILE A 1 154 ? 18.448 -15.333 -33.232 1.00 90.12 154 ILE A C 1
ATOM 1241 O O . ILE A 1 154 ? 19.401 -16.118 -33.283 1.00 90.12 154 ILE A O 1
ATOM 1245 N N . PRO A 1 155 ? 17.182 -15.733 -33.459 1.00 87.19 155 PRO A N 1
ATOM 1246 C CA . PRO A 1 155 ? 16.853 -17.093 -33.874 1.00 87.19 155 PRO A CA 1
ATOM 1247 C C . PRO A 1 155 ? 17.577 -17.489 -35.171 1.00 87.19 155 PRO A C 1
ATOM 1249 O O . PRO A 1 155 ? 17.507 -16.796 -36.191 1.00 87.19 155 PRO A O 1
ATOM 1252 N N . ALA A 1 156 ? 18.294 -18.616 -35.141 1.00 84.31 156 ALA A N 1
ATOM 1253 C CA . ALA A 1 156 ? 19.140 -19.065 -36.251 1.00 84.31 156 ALA A CA 1
ATOM 1254 C C . ALA A 1 156 ? 18.332 -19.400 -37.523 1.00 84.31 156 ALA A C 1
ATOM 1256 O O . ALA A 1 156 ? 18.847 -19.349 -38.644 1.00 84.31 156 ALA A O 1
ATOM 1257 N N . GLU A 1 157 ? 17.051 -19.728 -37.368 1.00 85.44 157 GLU A N 1
ATOM 1258 C CA . GLU A 1 157 ? 16.107 -20.044 -38.438 1.00 85.44 157 GLU A CA 1
ATOM 1259 C C . GLU A 1 157 ? 15.781 -18.864 -39.360 1.00 85.44 157 GLU A C 1
ATOM 1261 O O . GLU A 1 157 ? 15.382 -19.106 -40.503 1.00 85.44 157 GLU A O 1
ATOM 1266 N N . TYR A 1 158 ? 15.996 -17.617 -38.929 1.00 85.62 158 TYR A N 1
ATOM 1267 C CA . TYR A 1 158 ? 15.694 -16.431 -39.741 1.00 85.62 158 TYR A CA 1
ATOM 1268 C C . TYR A 1 158 ? 16.671 -16.217 -40.903 1.00 85.62 158 TYR A C 1
ATOM 1270 O O . TYR A 1 158 ? 16.354 -15.475 -41.830 1.00 85.62 158 TYR A O 1
ATOM 1278 N N . ARG A 1 159 ? 17.822 -16.914 -40.922 1.00 82.06 159 ARG A N 1
ATOM 1279 C CA . ARG A 1 159 ? 18.797 -16.910 -42.039 1.00 82.06 159 ARG A CA 1
ATOM 1280 C C . ARG A 1 159 ? 19.142 -15.499 -42.541 1.00 82.06 159 ARG A C 1
ATOM 1282 O O . ARG A 1 159 ? 19.255 -15.278 -43.750 1.00 82.06 159 ARG A O 1
ATOM 1289 N N . LEU A 1 160 ? 19.285 -14.563 -41.606 1.00 87.19 160 LEU A N 1
ATOM 1290 C CA . LEU A 1 160 ? 19.627 -13.173 -41.888 1.00 87.19 160 LEU A CA 1
ATOM 1291 C C . LEU A 1 160 ? 21.031 -13.066 -42.513 1.00 87.19 160 LEU A C 1
ATOM 1293 O O . LEU A 1 160 ? 21.869 -13.946 -42.294 1.00 87.19 160 LEU A O 1
ATOM 1297 N N . PRO A 1 161 ? 21.308 -12.008 -43.300 1.00 85.94 161 PRO A N 1
ATOM 1298 C CA . PRO A 1 161 ? 22.615 -11.815 -43.931 1.00 85.94 161 PRO A CA 1
ATOM 1299 C C . PRO A 1 161 ? 23.749 -11.582 -42.919 1.00 85.94 161 PRO A C 1
ATOM 1301 O O . PRO A 1 161 ? 24.908 -11.862 -43.225 1.00 85.94 161 PRO A O 1
ATOM 1304 N N . ASP A 1 162 ? 23.421 -11.072 -41.732 1.00 89.50 162 ASP A N 1
ATOM 1305 C CA . ASP A 1 162 ? 24.320 -10.838 -40.605 1.00 89.50 162 ASP A CA 1
ATOM 1306 C C . ASP A 1 162 ? 23.525 -10.742 -39.285 1.00 89.50 162 ASP A C 1
ATOM 1308 O O . ASP A 1 162 ? 22.303 -10.898 -39.269 1.00 89.50 162 ASP A O 1
ATOM 1312 N N . GLU A 1 163 ? 24.231 -10.509 -38.176 1.00 89.06 163 GLU A N 1
ATOM 1313 C CA . GLU A 1 163 ? 23.660 -10.379 -36.826 1.00 89.06 163 GLU A CA 1
ATOM 1314 C C . GLU A 1 163 ? 23.300 -8.924 -36.450 1.00 89.06 163 GLU A C 1
ATOM 1316 O O . GLU A 1 163 ? 23.087 -8.630 -35.274 1.00 89.06 163 GLU A O 1
ATOM 1321 N N . ARG A 1 164 ? 23.275 -7.980 -37.404 1.00 94.75 164 ARG A N 1
ATOM 1322 C CA . ARG A 1 164 ? 23.027 -6.563 -37.092 1.00 94.75 164 ARG A CA 1
ATOM 1323 C C . ARG A 1 164 ? 21.561 -6.310 -36.748 1.00 94.75 164 ARG A C 1
ATOM 1325 O O . ARG A 1 164 ? 20.650 -6.897 -37.332 1.00 94.75 164 ARG A O 1
ATOM 1332 N N . VAL A 1 165 ? 21.349 -5.362 -35.841 1.00 97.00 165 VAL A N 1
ATOM 1333 C CA . VAL A 1 165 ? 20.031 -4.839 -35.467 1.00 97.00 165 VAL A CA 1
ATOM 1334 C C . VAL A 1 165 ? 19.505 -3.909 -36.561 1.00 97.00 165 VAL A C 1
ATOM 1336 O O . VAL A 1 165 ? 20.253 -3.134 -37.147 1.00 97.00 165 VAL A O 1
ATOM 1339 N N . TYR A 1 166 ? 18.214 -3.968 -36.847 1.00 97.50 166 TYR A N 1
ATOM 1340 C CA . TYR A 1 166 ? 17.541 -3.119 -37.820 1.00 97.50 166 TYR A CA 1
ATOM 1341 C C . TYR A 1 166 ? 16.904 -1.955 -37.059 1.00 97.50 166 TYR A C 1
ATOM 1343 O O . TYR A 1 166 ? 16.068 -2.163 -36.186 1.00 97.50 166 TYR A O 1
ATOM 1351 N N . ILE A 1 167 ? 17.298 -0.731 -37.385 1.00 98.38 167 ILE A N 1
ATOM 1352 C CA . ILE A 1 167 ? 16.696 0.485 -36.834 1.00 98.38 167 ILE A CA 1
ATOM 1353 C C . ILE A 1 167 ? 15.840 1.072 -37.942 1.00 98.38 167 ILE A C 1
ATOM 1355 O O . ILE A 1 167 ? 16.386 1.457 -38.979 1.00 98.38 167 ILE A O 1
ATOM 1359 N N . PHE A 1 168 ? 14.522 1.115 -37.754 1.00 98.19 168 PHE A N 1
ATOM 1360 C CA . PHE A 1 168 ? 13.625 1.679 -38.758 1.00 98.19 168 PHE A CA 1
ATOM 1361 C C . PHE A 1 168 ? 13.070 3.030 -38.308 1.00 98.19 168 PHE A C 1
ATOM 1363 O O . PHE A 1 168 ? 12.247 3.099 -37.400 1.00 98.19 168 PHE A O 1
ATOM 1370 N N . LEU A 1 169 ? 13.544 4.094 -38.958 1.00 97.75 169 LEU A N 1
ATOM 1371 C CA . LEU A 1 169 ? 13.052 5.459 -38.803 1.00 97.75 169 LEU A CA 1
ATOM 1372 C C . LEU A 1 169 ? 11.737 5.603 -39.579 1.00 97.75 169 LEU A C 1
ATOM 1374 O O . LEU A 1 169 ? 11.739 5.516 -40.812 1.00 97.75 169 LEU A O 1
ATOM 1378 N N . VAL A 1 170 ? 10.625 5.790 -38.878 1.00 95.69 170 VAL A N 1
ATOM 1379 C CA . VAL A 1 170 ? 9.273 5.761 -39.456 1.00 95.69 170 VAL A CA 1
ATOM 1380 C C . VAL A 1 170 ? 8.368 6.764 -38.750 1.00 95.69 170 VAL A C 1
ATOM 1382 O O . VAL A 1 170 ? 8.553 7.020 -37.569 1.00 95.69 170 VAL A O 1
ATOM 1385 N N . ASP A 1 171 ? 7.403 7.338 -39.465 1.00 92.38 171 ASP A N 1
ATOM 1386 C CA . ASP A 1 171 ? 6.325 8.125 -38.851 1.00 92.38 171 ASP A CA 1
ATOM 1387 C C . ASP A 1 171 ? 5.409 7.178 -38.054 1.00 92.38 171 ASP A C 1
ATOM 1389 O O . ASP A 1 171 ? 4.608 6.426 -38.636 1.00 92.38 171 ASP A O 1
ATOM 1393 N N . ILE A 1 172 ? 5.583 7.134 -36.727 1.00 92.56 172 ILE A N 1
ATOM 1394 C CA . ILE A 1 172 ? 4.788 6.267 -35.855 1.00 92.56 172 ILE A CA 1
ATOM 1395 C C . ILE A 1 172 ? 3.427 6.920 -35.657 1.00 92.56 172 ILE A C 1
ATOM 1397 O O . ILE A 1 172 ? 3.231 7.834 -34.867 1.00 92.56 172 ILE A O 1
ATOM 1401 N N . ARG A 1 173 ? 2.438 6.396 -36.378 1.00 90.12 173 ARG A N 1
ATOM 1402 C CA . ARG A 1 173 ? 1.080 6.938 -36.347 1.00 90.12 173 ARG A CA 1
ATOM 1403 C C . ARG A 1 173 ? 0.373 6.602 -35.047 1.00 90.12 173 ARG A C 1
ATOM 1405 O O . ARG A 1 173 ? -0.124 5.482 -34.870 1.00 90.12 173 ARG A O 1
ATOM 1412 N N . ASP A 1 174 ? 0.231 7.607 -34.202 1.00 81.81 174 ASP A N 1
ATOM 1413 C CA . ASP A 1 174 ? -0.529 7.558 -32.964 1.00 81.81 174 ASP A CA 1
ATOM 1414 C C . ASP A 1 174 ? -1.537 8.720 -32.851 1.00 81.81 174 ASP A C 1
ATOM 1416 O O . ASP A 1 174 ? -1.567 9.626 -33.678 1.00 81.81 174 ASP A O 1
ATOM 1420 N N . ASN A 1 175 ? -2.469 8.607 -31.901 1.00 72.00 175 ASN A N 1
ATOM 1421 C CA . ASN A 1 175 ? -3.529 9.594 -31.639 1.00 72.00 175 ASN A CA 1
ATOM 1422 C C . ASN A 1 175 ? -3.615 9.877 -30.124 1.00 72.00 175 ASN A C 1
ATOM 1424 O O . ASN A 1 175 ? -4.712 9.923 -29.557 1.00 72.00 175 ASN A O 1
ATOM 1428 N N . PHE A 1 176 ? -2.480 9.979 -29.429 1.00 66.75 176 PHE A N 1
ATOM 1429 C CA . PHE A 1 176 ? -2.501 10.269 -27.992 1.00 66.75 176 PHE A CA 1
ATOM 1430 C C . PHE A 1 176 ? -2.808 11.757 -27.747 1.00 66.75 176 PHE A C 1
ATOM 1432 O O . PHE A 1 176 ? -2.321 12.634 -28.454 1.00 66.75 176 PHE A O 1
ATOM 1439 N N . GLY A 1 177 ? -3.696 12.038 -26.784 1.00 56.16 177 GLY A N 1
ATOM 1440 C CA . GLY A 1 177 ? -4.173 13.399 -26.497 1.00 56.16 177 GLY A CA 1
ATOM 1441 C C . GLY A 1 177 ? -3.097 14.290 -25.872 1.00 56.16 177 GLY A C 1
ATOM 1442 O O . GLY A 1 177 ? -2.979 15.453 -26.252 1.00 56.16 177 GLY A O 1
ATOM 1443 N N . GLU A 1 178 ? -2.286 13.724 -24.975 1.00 55.72 178 GLU A N 1
ATOM 1444 C CA . GLU A 1 178 ? -1.059 14.313 -24.440 1.00 55.72 178 GLU A CA 1
ATOM 1445 C C . GLU A 1 178 ? 0.079 13.290 -24.590 1.00 55.72 178 GLU A C 1
ATOM 1447 O O . GLU A 1 178 ? 0.466 12.598 -23.649 1.00 55.72 178 GLU A O 1
ATOM 1452 N N . GLY A 1 179 ? 0.622 13.151 -25.802 1.00 70.25 179 GLY A N 1
ATOM 1453 C CA . GLY A 1 179 ? 1.825 12.354 -26.011 1.00 70.25 179 GLY A CA 1
ATOM 1454 C C . GLY A 1 179 ? 2.005 11.739 -27.388 1.00 70.25 179 GLY A C 1
ATOM 1455 O O . GLY A 1 179 ? 1.227 12.023 -28.290 1.00 70.25 179 GLY A O 1
ATOM 1456 N N . TYR A 1 180 ? 3.046 10.918 -27.532 1.00 79.12 180 TYR A N 1
ATOM 1457 C CA . TYR A 1 180 ? 3.355 10.118 -28.718 1.00 79.12 180 TYR A CA 1
ATOM 1458 C C . TYR A 1 180 ? 4.234 8.906 -28.355 1.00 79.12 180 TYR A C 1
ATOM 1460 O O . TYR A 1 180 ? 4.854 8.861 -27.289 1.00 79.12 180 TYR A O 1
ATOM 1468 N N . VAL A 1 181 ? 4.302 7.902 -29.223 1.00 86.12 181 VAL A N 1
ATOM 1469 C CA . VAL A 1 181 ? 5.208 6.753 -29.077 1.00 86.12 181 VAL A CA 1
ATOM 1470 C C . VAL A 1 181 ? 6.537 7.101 -29.748 1.00 86.12 181 VAL A C 1
ATOM 1472 O O . VAL A 1 181 ? 6.652 7.018 -30.964 1.00 86.12 181 VAL A O 1
ATOM 1475 N N . ALA A 1 182 ? 7.561 7.466 -28.967 1.00 88.75 182 ALA A N 1
ATOM 1476 C CA . ALA A 1 182 ? 8.877 7.834 -29.519 1.00 88.75 182 ALA A CA 1
ATOM 1477 C C . ALA A 1 182 ? 9.640 6.662 -30.154 1.00 88.75 182 ALA A C 1
ATOM 1479 O O . ALA A 1 182 ? 10.533 6.856 -30.981 1.00 88.75 182 ALA A O 1
ATOM 1480 N N . GLY A 1 183 ? 9.313 5.442 -29.750 1.00 94.00 183 GLY A N 1
ATOM 1481 C CA . GLY A 1 183 ? 9.866 4.220 -30.301 1.00 94.00 183 GLY A CA 1
ATOM 1482 C C . GLY A 1 183 ? 9.149 3.010 -29.726 1.00 94.00 183 GLY A C 1
ATOM 1483 O O . GLY A 1 183 ? 8.424 3.118 -28.736 1.00 94.00 183 GLY A O 1
ATOM 1484 N N . TYR A 1 184 ? 9.293 1.870 -30.394 1.00 96.00 184 TYR A N 1
ATOM 1485 C CA . TYR A 1 184 ? 8.843 0.597 -29.846 1.00 96.00 184 TYR A CA 1
ATOM 1486 C C . TYR A 1 184 ? 9.590 -0.588 -30.459 1.00 96.00 184 TYR A C 1
ATOM 1488 O O . TYR A 1 184 ? 10.008 -0.579 -31.622 1.00 96.00 184 TYR A O 1
ATOM 1496 N N . PHE A 1 185 ? 9.670 -1.663 -29.690 1.00 95.62 185 PHE A N 1
ATOM 1497 C CA . PHE A 1 185 ? 10.074 -2.994 -30.104 1.00 95.62 185 PHE A CA 1
ATOM 1498 C C . PHE A 1 185 ? 8.871 -3.945 -30.050 1.00 95.62 185 PHE A C 1
ATOM 1500 O O . PHE A 1 185 ? 8.307 -4.228 -28.990 1.00 95.62 185 PHE A O 1
ATOM 1507 N N . ASP A 1 186 ? 8.480 -4.504 -31.197 1.00 94.62 186 ASP A N 1
ATOM 1508 C CA . ASP A 1 186 ? 7.452 -5.540 -31.233 1.00 94.62 186 ASP A CA 1
ATOM 1509 C C . ASP A 1 186 ? 8.089 -6.926 -31.098 1.00 94.62 186 ASP A C 1
ATOM 1511 O O . ASP A 1 186 ? 8.655 -7.473 -32.036 1.00 94.62 186 ASP A O 1
ATOM 1515 N N . HIS A 1 187 ? 7.953 -7.533 -29.922 1.00 91.69 187 HIS A N 1
ATOM 1516 C CA . HIS A 1 187 ? 8.454 -8.876 -29.609 1.00 91.69 187 HIS A CA 1
ATOM 1517 C C . HIS A 1 187 ? 8.138 -9.964 -30.663 1.00 91.69 187 HIS A C 1
ATOM 1519 O O . HIS A 1 187 ? 8.941 -10.878 -30.857 1.00 91.69 187 HIS A O 1
ATOM 1525 N N . ARG A 1 188 ? 7.022 -9.857 -31.401 1.00 91.44 188 ARG A N 1
ATOM 1526 C CA . ARG A 1 188 ? 6.689 -10.779 -32.510 1.00 91.44 188 ARG A CA 1
ATOM 1527 C C . ARG A 1 188 ? 7.712 -10.764 -33.634 1.00 91.44 188 ARG A C 1
ATOM 1529 O O . ARG A 1 188 ? 7.884 -11.774 -34.302 1.00 91.44 188 ARG A O 1
ATOM 1536 N N . ASP A 1 189 ? 8.452 -9.674 -33.799 1.00 92.81 189 ASP A N 1
ATOM 1537 C CA . ASP A 1 189 ? 9.530 -9.587 -34.780 1.00 92.81 189 ASP A CA 1
ATOM 1538 C C . ASP A 1 189 ? 10.642 -10.608 -34.531 1.00 92.81 189 ASP A C 1
ATOM 1540 O O . ASP A 1 189 ? 11.365 -10.960 -35.468 1.00 92.81 189 ASP A O 1
ATOM 1544 N N . LEU A 1 190 ? 10.734 -11.127 -33.301 1.00 91.50 190 LEU A N 1
ATOM 1545 C CA . LEU A 1 190 ? 11.641 -12.201 -32.915 1.00 91.50 190 LEU A CA 1
ATOM 1546 C C . LEU A 1 190 ? 10.944 -13.510 -32.517 1.00 91.50 190 LEU A C 1
ATOM 1548 O O . LEU A 1 190 ? 11.611 -14.539 -32.519 1.00 91.50 190 LEU A O 1
ATOM 1552 N N . ASP A 1 191 ? 9.639 -13.510 -32.248 1.00 86.88 191 ASP A N 1
ATOM 1553 C CA . ASP A 1 191 ? 8.885 -14.642 -31.689 1.00 86.88 191 ASP A CA 1
ATOM 1554 C C . ASP A 1 191 ? 7.804 -15.178 -32.646 1.00 86.88 191 ASP A C 1
ATOM 1556 O O . ASP A 1 191 ? 6.595 -15.052 -32.422 1.00 86.88 191 ASP A O 1
ATOM 1560 N N . GLY A 1 192 ? 8.252 -15.800 -33.741 1.00 79.69 192 GLY A N 1
ATOM 1561 C CA . GLY A 1 192 ? 7.429 -16.699 -34.548 1.00 79.69 192 GLY A CA 1
ATOM 1562 C C . GLY A 1 192 ? 7.189 -16.268 -35.997 1.00 79.69 192 GLY A C 1
ATOM 1563 O O . GLY A 1 192 ? 8.050 -15.717 -36.675 1.00 79.69 192 GLY A O 1
ATOM 1564 N N . LEU A 1 193 ? 6.016 -16.644 -36.527 1.00 81.31 193 LEU A N 1
ATOM 1565 C CA . LEU A 1 193 ? 5.687 -16.482 -37.951 1.00 81.31 193 LEU A CA 1
ATOM 1566 C C . LEU A 1 193 ? 5.256 -15.053 -38.312 1.00 81.31 193 LEU A C 1
ATOM 1568 O O . LEU A 1 193 ? 5.501 -14.614 -39.436 1.00 81.31 193 LEU A O 1
ATOM 1572 N N . PHE A 1 194 ? 4.553 -14.377 -37.406 1.00 85.69 194 PHE A N 1
ATOM 1573 C CA . PHE A 1 194 ? 4.029 -13.026 -37.609 1.00 85.69 194 PHE A CA 1
ATOM 1574 C C . PHE A 1 194 ? 5.046 -11.996 -37.119 1.00 85.69 194 PHE A C 1
ATOM 1576 O O . PHE A 1 194 ? 5.806 -12.303 -36.215 1.00 85.69 194 PHE A O 1
ATOM 1583 N N . GLY A 1 195 ? 5.066 -10.801 -37.710 1.00 88.00 195 GLY A N 1
ATOM 1584 C CA . GLY A 1 195 ? 6.124 -9.816 -37.500 1.00 88.00 195 GLY A CA 1
ATOM 1585 C C . GLY A 1 195 ? 7.143 -9.794 -38.640 1.00 88.00 195 GLY A C 1
ATOM 1586 O O . GLY A 1 195 ? 6.914 -10.261 -39.766 1.00 88.00 195 GLY A O 1
ATOM 1587 N N . ASN A 1 196 ? 8.297 -9.217 -38.342 1.00 90.81 196 ASN A N 1
ATOM 1588 C CA . ASN A 1 196 ? 9.357 -8.948 -39.299 1.00 90.81 196 ASN A CA 1
ATOM 1589 C C . ASN A 1 196 ? 10.395 -10.072 -39.415 1.00 90.81 196 ASN A C 1
ATOM 1591 O O . ASN A 1 196 ? 11.129 -10.062 -40.406 1.00 90.81 196 ASN A O 1
ATOM 1595 N N . GLN A 1 197 ? 10.440 -11.022 -38.471 1.00 90.31 197 GLN A N 1
ATOM 1596 C CA . GLN A 1 197 ? 11.416 -12.127 -38.414 1.00 90.31 197 GLN A CA 1
ATOM 1597 C C . GLN A 1 197 ? 12.873 -11.640 -38.486 1.00 90.31 197 GLN A C 1
ATOM 1599 O O . GLN A 1 197 ? 13.701 -12.166 -39.230 1.00 90.31 197 GLN A O 1
ATOM 1604 N N . LYS A 1 198 ? 13.166 -10.556 -37.767 1.00 91.06 198 LYS A N 1
ATOM 1605 C CA . LYS A 1 198 ? 14.475 -9.896 -37.698 1.00 91.06 198 LYS A CA 1
ATOM 1606 C C . LYS A 1 198 ? 14.534 -9.012 -36.450 1.00 91.06 198 LYS A C 1
ATOM 1608 O O . LYS A 1 198 ? 13.484 -8.569 -35.991 1.00 91.06 198 LYS A O 1
ATOM 1613 N N . PRO A 1 199 ? 15.728 -8.729 -35.903 1.00 94.31 199 PRO A N 1
ATOM 1614 C CA . PRO A 1 199 ? 15.882 -7.860 -34.738 1.00 94.31 199 PRO A CA 1
ATOM 1615 C C . PRO A 1 199 ? 15.648 -6.402 -35.141 1.00 94.31 199 PRO A C 1
ATOM 1617 O O . PRO A 1 199 ? 16.606 -5.665 -35.351 1.00 94.31 199 PRO A O 1
ATOM 1620 N N . VAL A 1 200 ? 14.388 -5.997 -35.305 1.00 95.62 200 VAL A N 1
ATOM 1621 C CA . VAL A 1 200 ? 14.001 -4.623 -35.643 1.00 95.62 200 VAL A CA 1
ATOM 1622 C C . VAL A 1 200 ? 13.326 -3.941 -34.465 1.00 95.62 200 VAL A C 1
ATOM 1624 O O . VAL A 1 200 ? 12.546 -4.564 -33.753 1.00 95.62 200 VAL A O 1
ATOM 1627 N N . PHE A 1 201 ? 13.627 -2.663 -34.272 1.00 97.06 201 PHE A N 1
ATOM 1628 C CA . PHE A 1 201 ? 12.797 -1.753 -33.493 1.00 97.06 201 PHE A CA 1
ATOM 1629 C C . PHE A 1 201 ? 12.567 -0.467 -34.295 1.00 97.06 201 PHE A C 1
ATOM 1631 O O . PHE A 1 201 ? 13.308 -0.148 -35.236 1.00 97.06 201 PHE A O 1
ATOM 1638 N N . PHE A 1 202 ? 11.502 0.238 -33.945 1.00 97.81 202 PHE A N 1
ATOM 1639 C CA . PHE A 1 202 ? 10.971 1.369 -34.691 1.00 97.81 202 PHE A CA 1
ATOM 1640 C C . PHE A 1 202 ? 11.218 2.643 -33.903 1.00 97.81 202 PHE A C 1
ATOM 1642 O O . PHE A 1 202 ? 11.001 2.666 -32.694 1.00 97.81 202 PHE A O 1
ATOM 1649 N N . MET A 1 203 ? 11.673 3.680 -34.593 1.00 97.19 203 MET A N 1
ATOM 1650 C CA . MET A 1 203 ? 11.943 4.990 -34.014 1.00 97.19 203 MET A CA 1
ATOM 1651 C C . MET A 1 203 ? 11.083 6.016 -34.721 1.00 97.19 203 MET A C 1
ATOM 1653 O O . MET A 1 203 ? 11.111 6.085 -35.955 1.00 97.19 203 MET A O 1
ATOM 1657 N N . ASP A 1 204 ? 10.356 6.801 -33.937 1.00 93.75 204 ASP A N 1
ATOM 1658 C CA . ASP A 1 204 ? 9.547 7.868 -34.489 1.00 93.75 204 ASP A CA 1
ATOM 1659 C C . ASP A 1 204 ? 10.422 8.995 -35.053 1.00 93.75 204 ASP A C 1
ATOM 1661 O O . ASP A 1 204 ? 11.459 9.357 -34.486 1.00 93.75 204 ASP A O 1
ATOM 1665 N N . ILE A 1 205 ? 9.994 9.538 -36.189 1.00 91.56 205 ILE A N 1
ATOM 1666 C CA . ILE A 1 205 ? 10.594 10.711 -36.842 1.00 91.56 205 ILE A CA 1
ATOM 1667 C C . ILE A 1 205 ? 9.583 11.843 -37.067 1.00 91.56 205 ILE A C 1
ATOM 1669 O O . ILE A 1 205 ? 9.899 12.822 -37.748 1.00 91.56 205 ILE A O 1
ATOM 1673 N N . ALA A 1 206 ? 8.360 11.700 -36.546 1.00 85.94 206 ALA A N 1
ATOM 1674 C CA . ALA A 1 206 ? 7.316 12.712 -36.605 1.00 85.94 206 ALA A CA 1
ATOM 1675 C C . ALA A 1 206 ? 6.306 12.517 -35.446 1.00 85.94 206 ALA A C 1
ATOM 1677 O O . ALA A 1 206 ? 5.325 11.801 -35.617 1.00 85.94 206 ALA A O 1
ATOM 1678 N N . PRO A 1 207 ? 6.465 13.204 -34.294 1.00 84.06 207 PRO A N 1
ATOM 1679 C CA . PRO A 1 207 ? 7.299 14.386 -34.057 1.00 84.06 207 PRO A CA 1
ATOM 1680 C C . PRO A 1 207 ? 8.767 14.133 -33.657 1.00 84.06 207 PRO A C 1
ATOM 1682 O O . PRO A 1 207 ? 9.470 15.114 -33.408 1.00 84.06 207 PRO A O 1
ATOM 1685 N N . GLY A 1 208 ? 9.241 12.887 -33.560 1.00 84.56 208 GLY A N 1
ATOM 1686 C CA . GLY A 1 208 ? 10.616 12.575 -33.143 1.00 84.56 208 GLY A CA 1
ATOM 1687 C C . GLY A 1 208 ? 11.713 13.246 -33.991 1.00 84.56 208 GLY A C 1
ATOM 1688 O O . GLY A 1 208 ? 11.610 13.351 -35.210 1.00 84.56 208 GLY A O 1
ATOM 1689 N N . ASP A 1 209 ? 12.802 13.682 -33.351 1.00 88.00 209 ASP A N 1
ATOM 1690 C CA . ASP A 1 209 ? 13.961 14.292 -34.021 1.00 88.00 209 ASP A CA 1
ATOM 1691 C C . ASP A 1 209 ? 15.270 13.734 -33.435 1.00 88.00 209 ASP A C 1
ATOM 1693 O O . ASP A 1 209 ? 15.465 13.815 -32.218 1.00 88.00 209 ASP A O 1
ATOM 1697 N N . PRO A 1 210 ? 16.186 13.188 -34.264 1.00 91.19 210 PRO A N 1
ATOM 1698 C CA . PRO A 1 210 ? 17.504 12.766 -33.813 1.00 91.19 210 PRO A CA 1
ATOM 1699 C C . PRO A 1 210 ? 18.289 13.843 -33.066 1.00 91.19 210 PRO A C 1
ATOM 1701 O O . PRO A 1 210 ? 18.983 13.499 -32.115 1.00 91.19 210 PRO A O 1
ATOM 1704 N N . GLY A 1 211 ? 18.195 15.123 -33.442 1.00 92.31 211 GLY A N 1
ATOM 1705 C CA . GLY A 1 211 ? 18.885 16.217 -32.744 1.00 92.31 211 GLY A CA 1
ATOM 1706 C C . GLY A 1 211 ? 20.400 16.004 -32.542 1.00 92.31 211 GLY A C 1
ATOM 1707 O O . GLY A 1 211 ? 21.077 15.372 -33.354 1.00 92.31 211 GLY A O 1
ATOM 1708 N N . ASP A 1 212 ? 20.945 16.543 -31.444 1.00 93.88 212 ASP A N 1
ATOM 1709 C CA . ASP A 1 212 ? 22.374 16.437 -31.102 1.00 93.88 212 ASP A CA 1
ATOM 1710 C C . ASP A 1 212 ? 22.706 15.097 -30.392 1.00 93.88 212 ASP A C 1
ATOM 1712 O O . ASP A 1 212 ? 22.177 14.850 -29.303 1.00 93.88 212 ASP A O 1
ATOM 1716 N N . PRO A 1 213 ? 23.593 14.238 -30.946 1.00 93.50 213 PRO A N 1
ATOM 1717 C CA . PRO A 1 213 ? 24.049 12.988 -30.314 1.00 93.50 213 PRO A CA 1
ATOM 1718 C C . PRO A 1 213 ? 24.901 13.150 -29.050 1.00 93.50 213 PRO A C 1
ATOM 1720 O O . PRO A 1 213 ? 25.187 12.142 -28.386 1.00 93.50 213 PRO A O 1
ATOM 1723 N N . ASP A 1 214 ? 25.374 14.358 -28.748 1.00 92.50 214 ASP A N 1
ATOM 1724 C CA . ASP A 1 214 ? 26.147 14.668 -27.544 1.00 92.50 214 ASP A CA 1
ATOM 1725 C C . ASP A 1 214 ? 25.317 15.358 -26.448 1.00 92.50 214 ASP A C 1
ATOM 1727 O O . ASP A 1 214 ? 25.813 15.528 -25.327 1.00 92.50 214 ASP A O 1
ATOM 1731 N N . ASP A 1 215 ? 24.042 15.663 -26.715 1.00 93.25 215 ASP A N 1
ATOM 1732 C CA . ASP A 1 215 ? 23.088 16.082 -25.691 1.00 93.25 215 ASP A CA 1
ATOM 1733 C C . ASP A 1 215 ? 22.585 14.871 -24.884 1.00 93.25 215 ASP A C 1
ATOM 1735 O O . ASP A 1 215 ? 21.955 13.948 -25.398 1.00 93.25 215 ASP A O 1
ATOM 1739 N N . LYS A 1 216 ? 22.850 14.884 -23.574 1.00 91.00 216 LYS A N 1
ATOM 1740 C CA . LYS A 1 216 ? 22.422 13.835 -22.634 1.00 91.00 216 LYS A CA 1
ATOM 1741 C C . LYS A 1 216 ? 20.906 13.796 -22.443 1.00 91.00 216 LYS A C 1
ATOM 1743 O O . LYS A 1 216 ? 20.377 12.740 -22.101 1.00 91.00 216 LYS A O 1
ATOM 1748 N N . GLY A 1 217 ? 20.236 14.937 -22.611 1.00 88.44 217 GLY A N 1
ATOM 1749 C CA . GLY A 1 217 ? 18.786 15.071 -22.505 1.00 88.44 217 GLY A CA 1
ATOM 1750 C C . GLY A 1 217 ? 18.048 14.626 -23.766 1.00 88.44 217 GLY A C 1
ATOM 1751 O O . GLY A 1 217 ? 16.826 14.492 -23.723 1.00 88.44 217 GLY A O 1
ATOM 1752 N N . ASN A 1 218 ? 18.770 14.352 -24.858 1.00 91.69 218 ASN A N 1
ATOM 1753 C CA . ASN A 1 218 ? 18.185 14.010 -26.144 1.00 91.69 218 ASN A CA 1
ATOM 1754 C C . ASN A 1 218 ? 17.344 12.728 -26.058 1.00 91.69 218 ASN A C 1
ATOM 1756 O O . ASN A 1 218 ? 17.847 11.628 -25.801 1.00 91.69 218 ASN A O 1
ATOM 1760 N N . GLN A 1 219 ? 16.044 12.891 -26.296 1.00 89.75 219 GLN A N 1
ATOM 1761 C CA . GLN A 1 219 ? 15.059 11.827 -26.181 1.00 89.75 219 GLN A CA 1
ATOM 1762 C C . GLN A 1 219 ? 15.270 10.721 -27.218 1.00 89.75 219 GLN A C 1
ATOM 1764 O O . GLN A 1 219 ? 15.197 9.553 -26.859 1.00 89.75 219 GLN A O 1
ATOM 1769 N N . PHE A 1 220 ? 15.610 11.054 -28.465 1.00 94.06 220 PHE A N 1
ATOM 1770 C CA . PHE A 1 220 ? 15.772 10.070 -29.535 1.00 94.06 220 PHE A CA 1
ATOM 1771 C C . PHE A 1 220 ? 16.872 9.046 -29.218 1.00 94.06 220 PHE A C 1
ATOM 1773 O O . PHE A 1 220 ? 16.648 7.837 -29.293 1.00 94.06 220 PHE A O 1
ATOM 1780 N N . TYR A 1 221 ? 18.057 9.505 -28.801 1.00 95.75 221 TYR A N 1
ATOM 1781 C CA . TYR A 1 221 ? 19.170 8.601 -28.476 1.00 95.75 221 TYR A CA 1
ATOM 1782 C C . TYR A 1 221 ? 18.952 7.812 -27.182 1.00 95.75 221 TYR A C 1
ATOM 1784 O O . TYR A 1 221 ? 19.418 6.676 -27.070 1.00 95.75 221 TYR A O 1
ATOM 1792 N N . ARG A 1 222 ? 18.228 8.380 -26.213 1.00 94.81 222 ARG A N 1
ATOM 1793 C CA . ARG A 1 222 ? 17.797 7.647 -25.016 1.00 94.81 222 ARG A CA 1
ATOM 1794 C C . ARG A 1 222 ? 16.807 6.542 -25.380 1.00 94.81 222 ARG A C 1
ATOM 1796 O O . ARG A 1 222 ? 17.027 5.402 -24.980 1.00 94.81 222 ARG A O 1
ATOM 1803 N N . THR A 1 223 ? 15.821 6.835 -26.227 1.00 94.94 223 THR A N 1
ATOM 1804 C CA . THR A 1 223 ? 14.864 5.845 -26.740 1.00 94.94 223 THR A CA 1
ATOM 1805 C C . THR A 1 223 ? 15.560 4.744 -27.550 1.00 94.94 223 THR A C 1
ATOM 1807 O O . THR A 1 223 ? 15.222 3.577 -27.389 1.00 94.94 223 THR A O 1
ATOM 1810 N N . LEU A 1 224 ? 16.615 5.044 -28.325 1.00 96.56 224 LEU A N 1
ATOM 1811 C CA . LEU A 1 224 ? 17.431 3.997 -28.971 1.00 96.56 224 LEU A CA 1
ATOM 1812 C C . LEU A 1 224 ? 18.003 2.992 -27.958 1.00 96.56 224 LEU A C 1
ATOM 1814 O O . LEU A 1 224 ? 18.015 1.787 -28.212 1.00 96.56 224 LEU A O 1
ATOM 1818 N N . ALA A 1 225 ? 18.517 3.484 -26.828 1.00 97.75 225 ALA A N 1
ATOM 1819 C CA . ALA A 1 225 ? 19.053 2.629 -25.772 1.00 97.75 225 ALA A CA 1
ATOM 1820 C C . ALA A 1 225 ? 17.951 1.859 -25.038 1.00 97.75 225 ALA A C 1
ATOM 1822 O O . ALA A 1 225 ? 18.149 0.686 -24.717 1.00 97.75 225 ALA A O 1
ATOM 1823 N N . HIS A 1 226 ? 16.805 2.502 -24.823 1.00 97.12 226 HIS A N 1
ATOM 1824 C CA . HIS A 1 226 ? 15.608 1.926 -24.221 1.00 97.12 226 HIS A CA 1
ATOM 1825 C C . HIS A 1 226 ? 15.086 0.729 -25.037 1.00 97.12 226 HIS A C 1
ATOM 1827 O O . HIS A 1 226 ? 15.029 -0.394 -24.538 1.00 97.12 226 HIS A O 1
ATOM 1833 N N . GLU A 1 227 ? 14.813 0.922 -26.331 1.00 97.56 227 GLU A N 1
ATOM 1834 C CA . GLU A 1 227 ? 14.252 -0.135 -27.184 1.00 97.56 227 GLU A CA 1
ATOM 1835 C C . GLU A 1 227 ? 15.243 -1.274 -27.450 1.00 97.56 227 GLU A C 1
ATOM 1837 O O . GLU A 1 227 ? 14.861 -2.449 -27.510 1.00 97.56 227 GLU A O 1
ATOM 1842 N N . LEU A 1 228 ? 16.543 -0.965 -27.551 1.00 98.31 228 LEU A N 1
ATOM 1843 C CA . LEU A 1 228 ? 17.560 -2.010 -27.645 1.00 98.31 228 LEU A CA 1
ATOM 1844 C C . LEU A 1 228 ? 17.619 -2.848 -26.360 1.00 98.31 228 LEU A C 1
ATOM 1846 O O . LEU A 1 228 ? 17.775 -4.068 -26.451 1.00 98.31 228 LEU A O 1
ATOM 1850 N N . GLN A 1 229 ? 17.482 -2.237 -25.178 1.00 98.06 229 GLN A N 1
ATOM 1851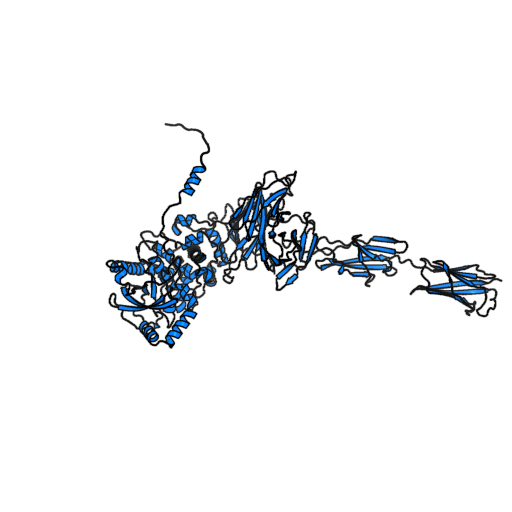 C CA . GLN A 1 229 ? 17.428 -2.979 -23.917 1.00 98.06 229 GLN A CA 1
ATOM 1852 C C . GLN A 1 229 ? 16.236 -3.946 -23.914 1.00 98.06 229 GLN A C 1
ATOM 1854 O O . GLN A 1 229 ? 16.436 -5.129 -23.616 1.00 98.06 229 GLN A O 1
ATOM 1859 N N . HIS A 1 230 ? 15.043 -3.502 -24.322 1.00 97.56 230 HIS A N 1
ATOM 1860 C CA . HIS A 1 230 ? 13.863 -4.366 -24.390 1.00 97.56 230 HIS A CA 1
ATOM 1861 C C . HIS A 1 230 ? 14.072 -5.559 -25.322 1.00 97.56 230 HIS A C 1
ATOM 1863 O O . HIS A 1 230 ? 13.712 -6.691 -24.980 1.00 97.56 230 HIS A O 1
ATOM 1869 N N . MET A 1 231 ? 14.675 -5.326 -26.491 1.00 97.38 231 MET A N 1
ATOM 1870 C CA . MET A 1 231 ? 15.024 -6.386 -27.437 1.00 97.38 231 MET A CA 1
ATOM 1871 C C . MET A 1 231 ? 16.020 -7.378 -26.832 1.00 97.38 231 MET A C 1
ATOM 1873 O O . MET A 1 231 ? 15.846 -8.593 -26.966 1.00 97.38 231 MET A O 1
ATOM 1877 N N . VAL A 1 232 ? 17.062 -6.890 -26.154 1.00 97.75 232 VAL A N 1
ATOM 1878 C CA . VAL A 1 232 ? 18.051 -7.735 -25.469 1.00 97.75 232 VAL A CA 1
ATOM 1879 C C . VAL A 1 232 ? 17.379 -8.586 -24.403 1.00 97.75 232 VAL A C 1
ATOM 1881 O O . VAL A 1 232 ? 17.532 -9.808 -24.428 1.00 97.75 232 VAL A O 1
ATOM 1884 N N . ASN A 1 233 ? 16.596 -7.976 -23.512 1.00 96.31 233 ASN A N 1
ATOM 1885 C CA . ASN A 1 233 ? 15.932 -8.702 -22.439 1.00 96.31 233 ASN A CA 1
ATOM 1886 C C . ASN A 1 233 ? 14.997 -9.778 -23.005 1.00 96.31 233 ASN A C 1
ATOM 1888 O O . ASN A 1 233 ? 15.137 -10.952 -22.660 1.00 96.31 233 ASN A O 1
ATOM 1892 N N . PHE A 1 234 ? 14.117 -9.407 -23.938 1.00 95.69 234 PHE A N 1
ATOM 1893 C CA . PHE A 1 234 ? 13.182 -10.335 -24.571 1.00 95.69 234 PHE A CA 1
ATOM 1894 C C . PHE A 1 234 ? 13.894 -11.490 -25.286 1.00 95.69 234 PHE A C 1
ATOM 1896 O O . PHE A 1 234 ? 13.590 -12.656 -25.038 1.00 95.69 234 PHE A O 1
ATOM 1903 N N . SER A 1 235 ? 14.869 -11.181 -26.144 1.00 95.94 235 SER A N 1
ATOM 1904 C CA . SER A 1 235 ? 15.556 -12.192 -26.954 1.00 95.94 235 SER A CA 1
ATOM 1905 C C . SER A 1 235 ? 16.348 -13.195 -26.113 1.00 95.94 235 SER A C 1
ATOM 1907 O O . SER A 1 235 ? 16.372 -14.382 -26.437 1.00 95.94 235 SER A O 1
ATOM 1909 N N . ILE A 1 236 ? 16.936 -12.759 -24.994 1.00 96.19 236 ILE A N 1
ATOM 1910 C CA . ILE A 1 236 ? 17.579 -13.657 -24.028 1.00 96.19 236 ILE A CA 1
ATOM 1911 C C . ILE A 1 236 ? 16.552 -14.598 -23.389 1.00 96.19 236 ILE A C 1
ATOM 1913 O O . ILE A 1 236 ? 16.847 -15.785 -23.231 1.00 96.19 236 ILE A O 1
ATOM 1917 N N . GLN A 1 237 ? 15.357 -14.112 -23.029 1.00 94.38 237 GLN A N 1
ATOM 1918 C CA . GLN A 1 237 ? 14.321 -14.980 -22.450 1.00 94.38 237 GLN A CA 1
ATOM 1919 C C . GLN A 1 237 ? 13.799 -15.992 -23.452 1.00 94.38 237 GLN A C 1
ATOM 1921 O O . GLN A 1 237 ? 13.716 -17.177 -23.127 1.00 94.38 237 GLN A O 1
ATOM 1926 N N . LEU A 1 238 ? 13.533 -15.535 -24.675 1.00 93.31 238 LEU A N 1
ATOM 1927 C CA . LEU A 1 238 ? 13.097 -16.382 -25.774 1.00 93.31 238 LEU A CA 1
ATOM 1928 C C . LEU A 1 238 ? 14.116 -17.498 -26.041 1.00 93.31 238 LEU A C 1
ATOM 1930 O O . LEU A 1 238 ? 13.759 -18.671 -26.080 1.00 93.31 238 LEU A O 1
ATOM 1934 N N . ALA A 1 239 ? 15.404 -17.156 -26.132 1.00 93.75 239 ALA A N 1
ATOM 1935 C CA . ALA A 1 239 ? 16.472 -18.133 -26.348 1.00 93.75 239 ALA A CA 1
ATOM 1936 C C . ALA A 1 239 ? 16.652 -19.119 -25.181 1.00 93.75 239 ALA A C 1
ATOM 1938 O O . ALA A 1 239 ? 17.122 -20.241 -25.377 1.00 93.75 239 ALA A O 1
ATOM 1939 N N . ASN A 1 240 ? 16.294 -18.709 -23.963 1.00 92.69 240 ASN A N 1
ATOM 1940 C CA . ASN A 1 240 ? 16.356 -19.544 -22.767 1.00 92.69 240 ASN A CA 1
ATOM 1941 C C . ASN A 1 240 ? 15.091 -20.375 -22.518 1.00 92.69 240 ASN A C 1
ATOM 1943 O O . ASN A 1 240 ? 15.074 -21.105 -21.520 1.00 92.69 240 ASN A O 1
ATOM 1947 N N . ASP A 1 241 ? 14.064 -20.257 -23.367 1.00 91.88 241 ASP A N 1
ATOM 1948 C CA . ASP A 1 241 ? 12.730 -20.833 -23.145 1.00 91.88 241 ASP A CA 1
ATOM 1949 C C . ASP A 1 241 ? 12.193 -20.467 -21.747 1.00 91.88 241 ASP A C 1
ATOM 1951 O O . ASP A 1 241 ? 11.807 -21.308 -20.934 1.00 91.88 241 ASP A O 1
ATOM 1955 N N . SER A 1 242 ? 12.323 -19.185 -21.397 1.00 92.25 242 SER A N 1
ATOM 1956 C CA . SER A 1 242 ? 11.951 -18.630 -20.093 1.00 92.25 242 SER A CA 1
ATOM 1957 C C . SER A 1 242 ? 10.814 -17.621 -20.247 1.00 92.25 242 SER A C 1
ATOM 1959 O O . SER A 1 242 ? 10.711 -16.984 -21.296 1.00 92.25 242 SER A O 1
ATOM 1961 N N . PRO A 1 243 ? 9.963 -17.441 -19.218 1.00 91.25 243 PRO A N 1
ATOM 1962 C CA . PRO A 1 243 ? 8.920 -16.423 -19.267 1.00 91.25 243 PRO A CA 1
ATOM 1963 C C . PRO A 1 243 ? 9.530 -15.027 -19.434 1.00 91.25 243 PRO A C 1
ATOM 1965 O O . PRO A 1 243 ? 10.666 -14.776 -19.019 1.00 91.25 243 PRO A O 1
ATOM 1968 N N . GLU A 1 244 ? 8.758 -14.112 -20.018 1.00 89.81 244 GLU A N 1
ATOM 1969 C CA . GLU A 1 244 ? 9.129 -12.700 -20.104 1.00 89.81 244 GLU A CA 1
ATOM 1970 C C . GLU A 1 244 ? 9.329 -12.092 -18.710 1.00 89.81 244 GLU A C 1
ATOM 1972 O O . GLU A 1 244 ? 8.746 -12.541 -17.721 1.00 89.81 244 GLU A O 1
ATOM 1977 N N . GLN A 1 245 ? 10.180 -11.068 -18.628 1.00 93.75 245 GLN A N 1
ATOM 1978 C CA . GLN A 1 245 ? 10.366 -10.320 -17.391 1.00 93.75 245 GLN A CA 1
ATOM 1979 C C . GLN A 1 245 ? 9.087 -9.559 -17.016 1.00 93.75 245 GLN A C 1
ATOM 1981 O O . GLN A 1 245 ? 8.344 -9.102 -17.883 1.00 93.75 245 GLN A O 1
ATOM 1986 N N . GLU A 1 246 ? 8.843 -9.414 -15.713 1.00 93.19 246 GLU A N 1
ATOM 1987 C CA . GLU A 1 246 ? 7.763 -8.566 -15.210 1.0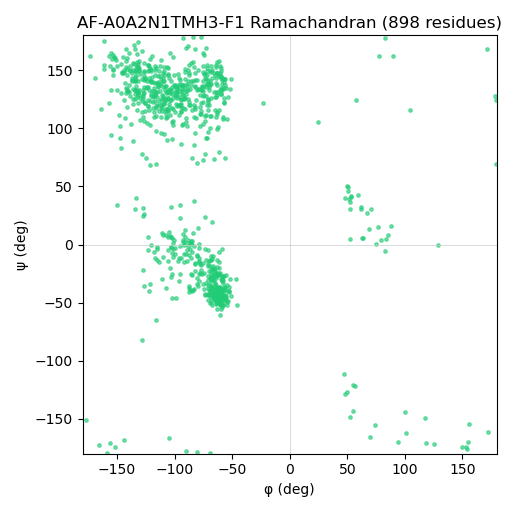0 93.19 246 GLU A CA 1
ATOM 1988 C C . GLU A 1 246 ? 7.955 -7.122 -15.683 1.00 93.19 246 GLU A C 1
ATOM 1990 O O . GLU A 1 246 ? 9.071 -6.600 -15.660 1.00 93.19 246 GLU A O 1
ATOM 1995 N N . ARG A 1 247 ? 6.861 -6.472 -16.095 1.00 91.19 247 ARG A N 1
ATOM 1996 C CA . ARG A 1 247 ? 6.875 -5.147 -16.726 1.00 91.19 247 ARG A CA 1
ATOM 1997 C C . ARG A 1 247 ? 7.601 -4.118 -15.874 1.00 91.19 247 ARG A C 1
ATOM 1999 O O . ARG A 1 247 ? 8.479 -3.444 -16.387 1.00 91.19 247 ARG A O 1
ATOM 2006 N N . TRP A 1 248 ? 7.280 -4.027 -14.583 1.00 93.19 248 TRP A N 1
ATOM 2007 C CA . TRP A 1 248 ? 7.893 -3.020 -13.712 1.00 93.19 248 TRP A CA 1
ATOM 2008 C C . TRP A 1 248 ? 9.421 -3.123 -13.668 1.00 93.19 248 TRP A C 1
ATOM 2010 O O . TRP A 1 248 ? 10.104 -2.105 -13.552 1.00 93.19 248 TRP A O 1
ATOM 2020 N N . LEU A 1 249 ? 9.954 -4.342 -13.779 1.00 95.50 249 LEU A N 1
ATOM 2021 C CA . LEU A 1 249 ? 11.383 -4.602 -13.729 1.00 95.50 249 LEU A CA 1
ATOM 2022 C C . LEU A 1 249 ? 12.033 -4.475 -15.112 1.00 95.50 249 LEU A C 1
ATOM 2024 O O . LEU A 1 249 ? 13.141 -3.955 -15.191 1.00 95.50 249 LEU A O 1
ATOM 2028 N N . ASP A 1 250 ? 11.355 -4.894 -16.187 1.00 95.81 250 ASP A N 1
ATOM 2029 C CA . ASP A 1 250 ? 11.809 -4.651 -17.566 1.00 95.81 250 ASP A CA 1
ATOM 2030 C C . ASP A 1 250 ? 11.935 -3.146 -17.836 1.00 95.81 250 ASP A C 1
ATOM 2032 O O . ASP A 1 250 ? 12.998 -2.675 -18.226 1.00 95.81 250 ASP A O 1
ATOM 2036 N N . GLU A 1 251 ? 10.916 -2.371 -17.470 1.00 94.75 251 GLU A N 1
ATOM 2037 C CA . GLU A 1 251 ? 10.937 -0.912 -17.587 1.00 94.75 251 GLU A CA 1
ATOM 2038 C C . GLU A 1 251 ? 11.953 -0.261 -16.652 1.00 94.75 251 GLU A C 1
ATOM 2040 O O . GLU A 1 251 ? 12.657 0.676 -17.027 1.00 94.75 251 GLU A O 1
ATOM 2045 N N . GLY A 1 252 ? 12.116 -0.797 -15.440 1.00 96.69 252 GLY A N 1
ATOM 2046 C CA . GLY A 1 252 ? 13.199 -0.386 -14.550 1.00 96.69 252 GLY A CA 1
ATOM 2047 C C . GLY A 1 252 ? 14.579 -0.571 -15.188 1.00 96.69 252 GLY A C 1
ATOM 2048 O O . GLY A 1 252 ? 15.444 0.293 -15.034 1.00 96.69 252 GLY A O 1
ATOM 2049 N N . PHE A 1 253 ? 14.790 -1.659 -15.935 1.00 98.25 253 PHE A N 1
ATOM 2050 C CA . PHE A 1 253 ? 16.031 -1.899 -16.669 1.00 98.25 253 PHE A CA 1
ATOM 2051 C C . PHE A 1 253 ? 16.199 -0.962 -17.866 1.00 98.25 253 PHE A C 1
ATOM 2053 O O . PHE A 1 253 ? 17.303 -0.443 -18.036 1.00 98.25 253 PHE A O 1
ATOM 2060 N N . SER A 1 254 ? 15.153 -0.701 -18.653 1.00 97.19 254 SER A N 1
ATOM 2061 C CA . SER A 1 254 ? 15.199 0.264 -19.762 1.00 97.19 254 SER A CA 1
ATOM 2062 C C . SER A 1 254 ? 15.519 1.677 -19.276 1.00 97.19 254 SER A C 1
ATOM 2064 O O . SER A 1 254 ? 16.431 2.329 -19.785 1.00 97.19 254 SER A O 1
ATOM 2066 N N . MET A 1 255 ? 14.866 2.129 -18.205 1.00 96.38 255 MET A N 1
ATOM 2067 C CA . MET A 1 255 ? 15.114 3.453 -17.624 1.00 96.38 255 MET A CA 1
ATOM 2068 C C . MET A 1 255 ? 16.496 3.552 -16.976 1.00 96.38 255 MET A C 1
ATOM 2070 O O . MET A 1 255 ? 17.186 4.569 -17.085 1.00 96.38 255 MET A O 1
ATOM 2074 N N . PHE A 1 256 ? 16.952 2.476 -16.331 1.00 98.25 256 PHE A N 1
ATOM 2075 C CA . PHE A 1 256 ? 18.327 2.394 -15.852 1.00 98.25 256 PHE A CA 1
ATOM 2076 C C . PHE A 1 256 ? 19.333 2.384 -17.014 1.00 98.25 256 PHE A C 1
ATOM 2078 O O . PHE A 1 256 ? 20.411 2.963 -16.877 1.00 98.25 256 PHE A O 1
ATOM 2085 N N . CYS A 1 257 ? 18.985 1.793 -18.163 1.00 98.25 257 CYS A N 1
ATOM 2086 C CA . CYS A 1 257 ? 19.795 1.811 -19.379 1.00 98.25 257 CYS A CA 1
ATOM 2087 C C . CYS A 1 257 ? 19.993 3.235 -19.899 1.00 98.25 257 CYS A C 1
ATOM 2089 O O . CYS A 1 257 ? 21.134 3.631 -20.136 1.00 98.25 257 CYS A O 1
ATOM 2091 N N . GLU A 1 258 ? 18.927 4.032 -19.998 1.00 97.19 258 GLU A N 1
ATOM 2092 C CA . GLU A 1 258 ? 19.027 5.455 -20.351 1.00 97.19 258 GLU A CA 1
ATOM 2093 C C . GLU A 1 258 ? 19.961 6.211 -19.400 1.00 97.19 258 GLU A C 1
ATOM 2095 O O . GLU A 1 258 ? 20.842 6.963 -19.828 1.00 97.19 258 GLU A O 1
ATOM 2100 N N . TYR A 1 259 ? 19.816 5.955 -18.098 1.00 97.06 259 TYR A N 1
ATOM 2101 C CA . TYR A 1 259 ? 20.636 6.574 -17.067 1.00 97.06 259 TYR A CA 1
ATOM 2102 C C . TYR A 1 259 ? 22.123 6.234 -17.219 1.00 97.06 259 TYR A C 1
ATOM 2104 O O . TYR A 1 259 ? 22.964 7.134 -17.197 1.00 97.06 259 TYR A O 1
ATO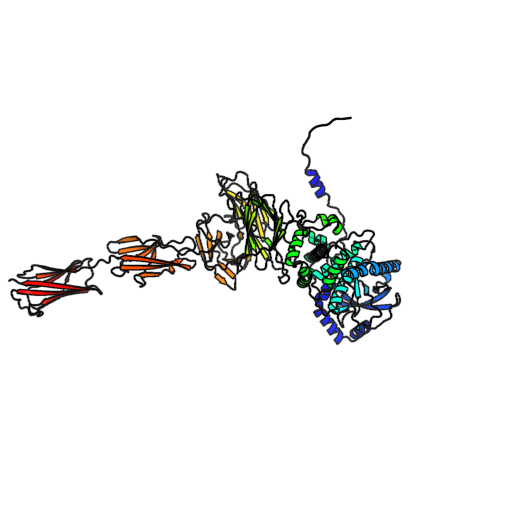M 2112 N N . VAL A 1 260 ? 22.492 4.965 -17.413 1.00 97.31 260 VAL A N 1
ATOM 2113 C CA . VAL A 1 260 ? 23.908 4.602 -17.607 1.00 97.31 260 VAL A CA 1
ATOM 2114 C C . VAL A 1 260 ? 24.436 5.028 -18.979 1.00 97.31 260 VAL A C 1
ATOM 2116 O O . VAL A 1 260 ? 25.594 5.438 -19.061 1.00 97.31 260 VAL A O 1
ATOM 2119 N N . PHE A 1 261 ? 23.596 5.016 -20.020 1.00 97.44 261 PHE A N 1
ATOM 2120 C CA . PHE A 1 261 ? 23.923 5.495 -21.367 1.00 97.44 261 PHE A CA 1
ATOM 2121 C C . PHE A 1 261 ? 24.281 6.977 -21.362 1.00 97.44 261 PHE A C 1
ATOM 2123 O O . PHE A 1 261 ? 25.306 7.360 -21.922 1.00 97.44 261 PHE A O 1
ATOM 2130 N N . SER A 1 262 ? 23.499 7.804 -20.669 1.00 95.75 262 SER A N 1
ATOM 2131 C CA . SER A 1 262 ? 23.762 9.241 -20.574 1.00 95.75 262 SER A CA 1
ATOM 2132 C C . SER A 1 262 ? 25.150 9.556 -19.993 1.00 95.75 262 SER A C 1
ATOM 2134 O O . SER A 1 262 ? 25.741 10.580 -20.329 1.00 95.75 262 SER A O 1
ATOM 2136 N N . GLY A 1 263 ? 25.718 8.667 -19.166 1.00 94.19 263 GLY A N 1
ATOM 2137 C CA . GLY A 1 263 ? 27.083 8.777 -18.643 1.00 94.19 263 GLY A CA 1
ATOM 2138 C C . GLY A 1 263 ? 28.185 8.582 -19.693 1.00 94.19 263 GLY A C 1
ATOM 2139 O O . GLY A 1 263 ? 29.308 9.022 -19.466 1.00 94.19 263 GLY A O 1
ATOM 2140 N N . GLU A 1 264 ? 27.874 7.979 -20.842 1.00 94.19 264 GLU A N 1
ATOM 2141 C CA . GLU A 1 264 ? 28.783 7.808 -21.990 1.00 94.19 264 GLU A CA 1
ATOM 2142 C C . GLU A 1 264 ? 28.601 8.917 -23.054 1.00 94.19 264 GLU A C 1
ATOM 2144 O O . GLU A 1 264 ? 29.279 8.916 -24.085 1.00 94.19 264 GLU A O 1
ATOM 2149 N N . VAL A 1 265 ? 27.670 9.854 -22.835 1.00 92.62 265 VAL A N 1
ATOM 2150 C CA . VAL A 1 265 ? 27.311 10.933 -23.772 1.00 92.62 265 VAL A CA 1
ATOM 2151 C C . VAL A 1 265 ? 27.921 12.270 -23.334 1.00 92.62 265 VAL A C 1
ATOM 2153 O O . VAL A 1 265 ? 27.947 12.595 -22.146 1.00 92.62 265 VAL A O 1
ATOM 2156 N N . GLY A 1 266 ? 28.395 13.072 -24.293 1.00 90.00 266 GLY A N 1
ATOM 2157 C CA . GLY A 1 266 ? 29.012 14.375 -24.044 1.00 90.00 266 GLY A CA 1
ATOM 2158 C C . GLY A 1 266 ? 30.385 14.306 -23.356 1.00 90.00 266 GLY A C 1
ATOM 2159 O O . GLY A 1 266 ? 31.026 13.262 -23.269 1.00 90.00 266 GLY A O 1
ATOM 2160 N N . ASN A 1 267 ? 30.848 15.450 -22.844 1.00 86.00 267 ASN A N 1
ATOM 2161 C CA . ASN A 1 267 ? 32.210 15.617 -22.301 1.00 86.00 267 ASN A CA 1
ATOM 2162 C C . ASN A 1 267 ? 32.356 15.276 -20.805 1.00 86.00 267 ASN A C 1
ATOM 2164 O O . ASN A 1 267 ? 33.415 15.492 -20.218 1.00 86.00 267 ASN A O 1
ATOM 2168 N N . SER A 1 268 ? 31.293 14.801 -20.159 1.00 87.00 268 SER A N 1
ATOM 2169 C CA . SER A 1 268 ? 31.258 14.520 -18.721 1.00 87.00 268 SER A CA 1
ATOM 2170 C C . SER A 1 268 ? 30.682 13.136 -18.475 1.00 87.00 268 SER A C 1
ATOM 2172 O O . SER A 1 268 ? 29.694 12.770 -19.101 1.00 87.00 268 SER A O 1
ATOM 2174 N N . SER A 1 269 ? 31.232 12.400 -17.510 1.00 88.31 269 SER A N 1
ATOM 2175 C CA . SER A 1 269 ? 30.695 11.102 -17.085 1.00 88.31 269 SER A CA 1
ATOM 2176 C C . SER A 1 269 ? 29.480 11.212 -16.156 1.00 88.31 269 SER A C 1
ATOM 2178 O O . SER A 1 269 ? 28.963 10.193 -15.696 1.00 88.31 269 SER A O 1
ATOM 2180 N N . ARG A 1 270 ? 29.031 12.435 -15.829 1.00 89.25 270 ARG A N 1
ATOM 2181 C CA . ARG A 1 270 ? 27.821 12.653 -15.023 1.00 89.25 270 ARG A CA 1
ATOM 2182 C C . ARG A 1 270 ? 26.612 12.095 -15.766 1.00 89.25 270 ARG A C 1
ATOM 2184 O O . ARG A 1 270 ? 26.431 12.388 -16.947 1.00 89.25 270 ARG A O 1
ATOM 2191 N N . ARG A 1 271 ? 25.795 11.308 -15.078 1.00 92.44 271 ARG A N 1
ATOM 2192 C CA . ARG A 1 271 ? 24.591 10.707 -15.651 1.00 92.44 271 ARG A CA 1
ATOM 2193 C C . ARG A 1 271 ? 23.404 11.670 -15.557 1.00 92.44 271 ARG A C 1
ATOM 2195 O O . ARG A 1 271 ? 23.397 12.574 -14.725 1.00 92.44 271 ARG A O 1
ATOM 2202 N N . TRP A 1 272 ? 22.438 11.473 -16.440 1.00 91.25 272 TRP A N 1
ATOM 2203 C CA . TRP A 1 272 ? 21.183 12.201 -16.547 1.00 91.25 272 TRP A CA 1
ATOM 2204 C C . TRP A 1 272 ? 20.035 11.241 -16.203 1.00 91.25 272 TRP A C 1
ATOM 2206 O O . TRP A 1 272 ? 19.871 10.236 -16.901 1.00 91.25 272 TRP A O 1
ATOM 2216 N N . PRO A 1 273 ? 19.284 11.472 -15.113 1.00 92.69 273 PRO A N 1
ATOM 2217 C CA . PRO A 1 273 ? 18.141 10.637 -14.751 1.00 92.69 273 PRO A CA 1
ATOM 2218 C C . PRO A 1 273 ? 17.046 10.658 -15.814 1.00 92.69 273 PRO A C 1
ATOM 2220 O O . PRO A 1 273 ? 16.944 11.621 -16.576 1.00 92.69 273 PRO A O 1
ATOM 2223 N N . PRO A 1 274 ? 16.182 9.636 -15.852 1.00 90.44 274 PRO A N 1
ATOM 2224 C CA . PRO A 1 274 ? 15.117 9.592 -16.828 1.00 90.44 274 PRO A CA 1
ATOM 2225 C C . PRO A 1 274 ? 14.015 10.612 -16.497 1.00 90.44 274 PRO A C 1
ATOM 2227 O O . PRO A 1 274 ? 13.076 10.346 -15.743 1.00 90.44 274 PRO A O 1
ATOM 2230 N N . GLU A 1 275 ? 14.140 11.810 -17.058 1.00 85.31 275 GLU A N 1
ATOM 2231 C CA . GLU A 1 275 ? 13.135 12.871 -16.968 1.00 85.31 275 GLU A CA 1
ATOM 2232 C C . GLU A 1 275 ? 12.079 12.749 -18.079 1.00 85.31 275 GLU A C 1
ATOM 2234 O O . GLU A 1 275 ? 12.425 12.305 -19.180 1.00 85.31 275 GLU A O 1
ATOM 2239 N N . PRO A 1 276 ? 10.811 13.137 -17.812 1.00 85.69 276 PRO A N 1
ATOM 2240 C CA . PRO A 1 276 ? 10.291 13.678 -16.543 1.00 85.69 276 PRO A CA 1
ATOM 2241 C C . PRO A 1 276 ? 9.907 12.602 -15.505 1.00 85.69 276 PRO A C 1
ATOM 2243 O O . PRO A 1 276 ? 9.480 12.938 -14.403 1.00 85.69 276 PRO A O 1
ATOM 2246 N N . HIS A 1 277 ? 10.044 11.314 -15.832 1.00 89.44 277 HIS A N 1
ATOM 2247 C CA . HIS A 1 277 ? 9.530 10.190 -15.036 1.00 89.44 277 HIS A CA 1
ATOM 2248 C C . HIS A 1 277 ? 10.013 10.189 -13.581 1.00 89.44 277 HIS A C 1
ATOM 2250 O O . HIS A 1 277 ? 9.201 10.079 -12.661 1.00 89.44 277 HIS A O 1
ATOM 2256 N N . PHE A 1 278 ? 11.320 10.362 -13.353 1.00 92.38 278 PHE A N 1
ATOM 2257 C CA . PHE A 1 278 ? 11.860 10.372 -11.992 1.00 92.38 278 PHE A CA 1
ATOM 2258 C C . PHE A 1 278 ? 11.327 11.556 -11.172 1.00 92.38 278 PHE A C 1
ATOM 2260 O O . PHE A 1 278 ? 10.881 11.356 -10.046 1.00 92.38 278 PHE A O 1
ATOM 2267 N N . ALA A 1 279 ? 11.261 12.756 -11.756 1.00 91.75 279 ALA A N 1
ATOM 2268 C CA . ALA A 1 279 ? 10.686 13.931 -11.099 1.00 91.75 279 ALA A CA 1
ATOM 2269 C C . ALA A 1 279 ? 9.218 13.704 -10.699 1.00 91.75 279 ALA A C 1
ATOM 2271 O O . ALA A 1 279 ? 8.846 13.955 -9.556 1.00 91.75 279 ALA A O 1
ATOM 2272 N N . ARG A 1 280 ? 8.395 13.140 -11.598 1.00 90.06 280 ARG A N 1
ATOM 2273 C CA . ARG A 1 280 ? 6.981 12.832 -11.310 1.00 90.06 280 ARG A CA 1
ATOM 2274 C C . ARG A 1 280 ? 6.810 11.853 -10.153 1.00 90.06 280 ARG A C 1
ATOM 2276 O O . ARG A 1 280 ? 5.887 12.011 -9.357 1.00 90.06 280 ARG A O 1
ATOM 2283 N N . PHE A 1 281 ? 7.684 10.852 -10.051 1.00 92.25 281 PHE A N 1
ATOM 2284 C CA . PHE A 1 281 ? 7.692 9.942 -8.906 1.00 92.25 281 PHE A CA 1
ATOM 2285 C C . PHE A 1 281 ? 8.046 10.670 -7.602 1.00 92.25 281 PHE A C 1
ATOM 2287 O O . PHE A 1 281 ? 7.355 10.483 -6.606 1.00 92.25 281 PHE A O 1
ATOM 2294 N N . LEU A 1 282 ? 9.065 11.536 -7.606 1.00 92.25 282 LEU A N 1
ATOM 2295 C CA . LEU A 1 282 ? 9.451 12.302 -6.413 1.00 92.25 282 LEU A CA 1
ATOM 2296 C C . LEU A 1 282 ? 8.358 13.290 -5.966 1.00 92.25 282 LEU A C 1
ATOM 2298 O O . LEU A 1 282 ? 8.159 13.487 -4.769 1.00 92.25 282 LEU A O 1
ATOM 2302 N N . GLU A 1 283 ? 7.624 13.883 -6.911 1.00 89.69 283 GLU A N 1
ATOM 2303 C CA . GLU A 1 283 ? 6.485 14.770 -6.634 1.00 89.69 283 GLU A CA 1
ATOM 2304 C C . GLU A 1 283 ? 5.319 14.033 -5.958 1.00 89.69 283 GLU A C 1
ATOM 2306 O O . GLU A 1 283 ? 4.659 14.585 -5.075 1.00 89.69 283 GLU A O 1
ATOM 2311 N N . ASN A 1 284 ? 5.042 12.795 -6.378 1.00 87.12 284 ASN A N 1
ATOM 2312 C CA . ASN A 1 284 ? 3.951 11.986 -5.846 1.00 87.12 284 ASN A CA 1
ATOM 2313 C C . ASN A 1 284 ? 4.322 10.491 -5.870 1.00 87.12 284 ASN A C 1
ATOM 2315 O O . ASN A 1 284 ? 4.049 9.797 -6.853 1.00 87.12 284 ASN A O 1
ATOM 2319 N N . PRO A 1 285 ? 4.897 9.966 -4.778 1.00 88.75 285 PRO A N 1
ATOM 2320 C CA . PRO A 1 285 ? 5.500 8.636 -4.766 1.00 88.75 285 PRO A CA 1
ATOM 2321 C C . PRO A 1 285 ? 4.491 7.506 -4.481 1.00 88.75 285 PRO A C 1
ATOM 2323 O O . PRO A 1 285 ? 4.869 6.338 -4.402 1.00 88.75 285 PRO A O 1
ATOM 2326 N N . ALA A 1 286 ? 3.198 7.827 -4.336 1.00 84.31 286 ALA A N 1
ATOM 2327 C CA . ALA A 1 286 ? 2.137 6.880 -3.994 1.00 84.31 286 ALA A CA 1
ATOM 2328 C C . ALA A 1 286 ? 1.735 5.993 -5.191 1.00 84.31 286 ALA A C 1
ATOM 2330 O O . ALA A 1 286 ? 0.672 6.167 -5.792 1.00 84.31 286 ALA A O 1
ATOM 2331 N N . VAL A 1 287 ? 2.603 5.043 -5.540 1.00 87.88 287 VAL A N 1
ATOM 2332 C CA . VAL A 1 287 ? 2.390 4.025 -6.578 1.00 87.88 287 VAL A CA 1
ATOM 2333 C C . VAL A 1 287 ? 2.799 2.642 -6.078 1.00 87.88 287 VAL A C 1
ATOM 2335 O O . VAL A 1 287 ? 3.680 2.519 -5.232 1.00 87.88 287 VAL A O 1
ATOM 2338 N N . ASN A 1 288 ? 2.167 1.591 -6.601 1.00 90.81 288 ASN A N 1
ATOM 2339 C CA . ASN A 1 288 ? 2.586 0.209 -6.360 1.00 90.81 288 ASN A CA 1
ATOM 2340 C C . ASN A 1 288 ? 3.743 -0.138 -7.312 1.00 90.81 288 ASN A C 1
ATOM 2342 O O . ASN A 1 288 ? 3.500 -0.292 -8.512 1.00 90.81 288 ASN A O 1
ATOM 2346 N N . LEU A 1 289 ? 4.960 -0.274 -6.769 1.00 92.38 289 LEU A N 1
ATOM 2347 C CA . LEU A 1 289 ? 6.200 -0.499 -7.524 1.00 92.38 289 LEU A CA 1
ATOM 2348 C C . LEU A 1 289 ? 6.166 -1.785 -8.358 1.00 92.38 289 LEU A C 1
ATOM 2350 O O . LEU A 1 289 ? 6.667 -1.796 -9.474 1.00 92.38 289 LEU A O 1
ATOM 2354 N N . VAL A 1 290 ? 5.604 -2.872 -7.823 1.00 92.12 290 VAL A N 1
ATOM 2355 C CA . VAL A 1 290 ? 5.638 -4.197 -8.477 1.00 92.12 290 VAL A CA 1
ATOM 2356 C C . VAL A 1 290 ? 4.410 -4.452 -9.356 1.00 92.12 290 VAL A C 1
ATOM 2358 O O . VAL A 1 290 ? 4.185 -5.569 -9.823 1.00 92.12 290 VAL A O 1
ATOM 2361 N N . SER A 1 291 ? 3.581 -3.428 -9.584 1.00 89.12 291 SER A N 1
ATOM 2362 C CA . SER A 1 291 ? 2.371 -3.560 -10.388 1.00 89.12 291 SER A CA 1
ATOM 2363 C C . SER A 1 291 ? 2.717 -3.931 -11.827 1.00 89.12 291 SER A C 1
ATOM 2365 O O . SER A 1 291 ? 3.473 -3.236 -12.496 1.00 89.12 291 SER A O 1
ATOM 2367 N N . ASN A 1 292 ? 2.085 -4.984 -12.343 1.00 86.06 292 ASN A N 1
ATOM 2368 C CA . ASN A 1 292 ? 2.093 -5.333 -13.769 1.00 86.06 292 ASN A CA 1
ATOM 2369 C C . ASN A 1 292 ? 0.746 -5.000 -14.450 1.00 86.06 292 ASN A C 1
ATOM 2371 O O . ASN A 1 292 ? 0.515 -5.342 -15.615 1.00 86.06 292 ASN A O 1
ATOM 2375 N N . ASN A 1 293 ? -0.166 -4.336 -13.728 1.00 82.88 293 ASN A N 1
ATOM 2376 C CA . ASN A 1 293 ? -1.524 -4.047 -14.183 1.00 82.88 293 ASN A CA 1
ATOM 2377 C C . ASN A 1 293 ? -1.527 -3.006 -15.315 1.00 82.88 293 ASN A C 1
ATOM 2379 O O . ASN A 1 293 ? -0.840 -1.991 -15.245 1.00 82.88 293 ASN A O 1
ATOM 2383 N N . ARG A 1 294 ? -2.340 -3.229 -16.352 1.00 78.38 294 ARG A N 1
ATOM 2384 C CA . ARG A 1 294 ? -2.560 -2.272 -17.448 1.00 78.38 294 ARG A CA 1
ATOM 2385 C C . ARG A 1 294 ? -2.950 -0.885 -16.942 1.00 78.38 294 ARG A C 1
ATOM 2387 O O . ARG A 1 294 ? -2.420 0.088 -17.453 1.00 78.38 294 ARG A O 1
ATOM 2394 N N . GLU A 1 295 ? -3.787 -0.799 -15.913 1.00 76.50 295 GLU A N 1
ATOM 2395 C CA . GLU A 1 295 ? -4.244 0.485 -15.367 1.00 76.50 295 GLU A CA 1
ATOM 2396 C C . GLU A 1 295 ? -3.079 1.345 -14.851 1.00 76.50 295 GLU A C 1
ATOM 2398 O O . GLU A 1 295 ? -3.016 2.546 -15.095 1.00 76.50 295 GLU A O 1
ATOM 2403 N N . SER A 1 296 ? -2.097 0.716 -14.197 1.00 78.25 296 SER A N 1
ATOM 2404 C CA . SER A 1 296 ? -0.907 1.405 -13.687 1.00 78.25 296 SER A CA 1
ATOM 2405 C C . SER A 1 296 ? 0.002 1.938 -14.796 1.00 78.25 296 SER A C 1
ATOM 2407 O O . SER A 1 296 ? 0.669 2.948 -14.591 1.00 78.25 296 SER A O 1
ATOM 2409 N N . TRP A 1 297 ? 0.029 1.263 -15.948 1.00 79.62 297 TRP A N 1
ATOM 2410 C CA . TRP A 1 297 ? 1.000 1.510 -17.017 1.00 79.62 297 TRP A CA 1
ATOM 2411 C C . TRP A 1 297 ? 0.402 2.156 -18.275 1.00 79.62 297 TRP A C 1
ATOM 2413 O O . TRP A 1 297 ? 1.143 2.584 -19.148 1.00 79.62 297 TRP A O 1
ATOM 2423 N N . PHE A 1 298 ? -0.923 2.241 -18.415 1.00 73.19 298 PHE A N 1
ATOM 2424 C CA . PHE A 1 298 ? -1.561 2.772 -19.630 1.00 73.19 298 PHE A CA 1
ATOM 2425 C C . PHE A 1 298 ? -2.354 4.067 -19.410 1.00 73.19 298 PHE A C 1
ATOM 2427 O O . PHE A 1 298 ? -2.805 4.642 -20.405 1.00 73.19 298 PHE A O 1
ATOM 2434 N N . HIS A 1 299 ? -2.463 4.546 -18.163 1.00 71.62 299 HIS A N 1
ATOM 2435 C CA . HIS A 1 299 ? -3.035 5.850 -17.808 1.00 71.62 299 HIS A CA 1
ATOM 2436 C C . HIS A 1 299 ? -1.947 6.866 -17.452 1.00 71.62 299 HIS A C 1
ATOM 2438 O O . HIS A 1 299 ? -1.149 6.630 -16.543 1.00 71.62 299 HIS A O 1
ATOM 2444 N N . GLU A 1 300 ? -1.951 8.011 -18.139 1.00 63.56 300 GLU A N 1
ATOM 2445 C CA . GLU A 1 300 ? -0.934 9.071 -18.026 1.00 63.56 300 GLU A CA 1
ATOM 2446 C C . GLU A 1 300 ? -0.706 9.530 -16.575 1.00 63.56 300 GLU A C 1
ATOM 2448 O O . GLU A 1 300 ? 0.443 9.630 -16.144 1.00 63.56 300 GLU A O 1
ATOM 2453 N N . ASP A 1 301 ? -1.775 9.673 -15.780 1.00 65.56 301 ASP A N 1
ATOM 2454 C CA . ASP A 1 301 ? -1.705 10.090 -14.370 1.00 65.56 301 ASP A CA 1
ATOM 2455 C C . ASP A 1 301 ? -0.828 9.181 -13.491 1.00 65.56 301 ASP A C 1
ATOM 2457 O O . ASP A 1 301 ? -0.301 9.616 -12.463 1.00 65.56 301 ASP A O 1
ATOM 2461 N N . SER A 1 302 ? -0.685 7.901 -13.843 1.00 73.00 302 SER A N 1
ATOM 2462 C CA . SER A 1 302 ? 0.084 6.914 -13.068 1.00 73.00 302 SER A CA 1
ATOM 2463 C C . SER A 1 302 ? 1.357 6.463 -13.780 1.00 73.00 302 SER A C 1
ATOM 2465 O O . SER A 1 302 ? 2.354 6.188 -13.113 1.00 73.00 302 SER A O 1
ATOM 2467 N N . LEU A 1 303 ? 1.358 6.463 -15.114 1.00 81.38 303 LEU A N 1
ATOM 2468 C CA . LEU A 1 303 ? 2.434 5.938 -15.950 1.00 81.38 303 LEU A CA 1
ATOM 2469 C C . LEU A 1 303 ? 3.803 6.543 -15.619 1.00 81.38 303 LEU A C 1
ATOM 2471 O O . LEU A 1 303 ? 4.758 5.818 -15.345 1.00 81.38 303 LEU A O 1
ATOM 2475 N N . PHE A 1 304 ? 3.907 7.874 -15.591 1.00 82.06 304 PHE A N 1
ATOM 2476 C CA . PHE A 1 304 ? 5.191 8.545 -15.348 1.00 82.06 304 PHE A CA 1
ATOM 2477 C C . PHE A 1 304 ? 5.784 8.194 -13.987 1.00 82.06 304 PHE A C 1
ATOM 2479 O O . PHE A 1 304 ? 6.989 7.976 -13.864 1.00 82.06 304 PHE A O 1
ATOM 2486 N N . ARG A 1 305 ? 4.916 8.113 -12.977 1.00 89.81 305 ARG A N 1
ATOM 2487 C CA . ARG A 1 305 ? 5.294 7.797 -11.601 1.00 89.81 305 ARG A CA 1
ATOM 2488 C C . ARG A 1 305 ? 5.764 6.352 -11.479 1.00 89.81 305 ARG A C 1
ATOM 2490 O O . ARG A 1 305 ? 6.723 6.105 -10.756 1.00 89.81 305 ARG A O 1
ATOM 2497 N N . GLN A 1 306 ? 5.155 5.430 -12.228 1.00 90.56 306 GLN A N 1
ATOM 2498 C CA . GLN A 1 306 ? 5.579 4.030 -12.260 1.00 90.56 306 GLN A CA 1
ATOM 2499 C C . GLN A 1 306 ? 6.973 3.856 -12.868 1.00 90.56 306 GLN A C 1
ATOM 2501 O O . GLN A 1 306 ? 7.837 3.242 -12.247 1.00 90.56 306 GLN A O 1
ATOM 2506 N N . TYR A 1 307 ? 7.243 4.492 -14.010 1.00 91.12 307 TYR A N 1
ATOM 2507 C CA . TYR A 1 307 ? 8.589 4.525 -14.592 1.00 91.12 307 TYR A CA 1
ATOM 2508 C C . TYR A 1 307 ? 9.640 5.082 -13.626 1.00 91.12 307 TYR A C 1
ATOM 2510 O O . TYR A 1 307 ? 10.715 4.500 -13.461 1.00 91.12 307 TYR A O 1
ATOM 2518 N N . GLY A 1 308 ? 9.329 6.208 -12.975 1.00 93.00 308 GLY A N 1
ATOM 2519 C CA . GLY A 1 308 ? 10.223 6.841 -12.009 1.00 93.00 308 GLY A CA 1
ATOM 2520 C C . GLY A 1 308 ? 10.503 5.958 -10.791 1.00 93.00 308 GLY A C 1
ATOM 2521 O O . GLY A 1 308 ? 11.657 5.861 -10.372 1.00 93.00 308 GLY A O 1
ATOM 2522 N N . ALA A 1 309 ? 9.481 5.274 -10.266 1.00 94.75 309 ALA A N 1
ATOM 2523 C CA . ALA A 1 309 ? 9.610 4.340 -9.148 1.00 94.75 309 ALA A CA 1
ATOM 2524 C C . ALA A 1 309 ? 10.495 3.136 -9.511 1.00 94.75 309 ALA A C 1
ATOM 2526 O O . ALA A 1 309 ? 11.439 2.820 -8.781 1.00 94.75 309 ALA A O 1
ATOM 2527 N N . SER A 1 310 ? 10.239 2.509 -10.666 1.00 95.94 310 SER A N 1
ATOM 2528 C CA . SER A 1 310 ? 11.032 1.389 -11.184 1.00 95.94 310 SER A CA 1
ATOM 2529 C C . SER A 1 310 ? 12.498 1.764 -11.393 1.00 95.94 310 SER A C 1
ATOM 2531 O O . SER A 1 310 ? 13.390 1.041 -10.943 1.00 95.94 310 SER A O 1
ATOM 2533 N N . PHE A 1 311 ? 12.762 2.919 -12.013 1.00 96.88 311 PHE A N 1
ATOM 2534 C CA . PHE A 1 311 ? 14.118 3.453 -12.159 1.00 96.88 311 PHE A CA 1
ATOM 2535 C C . PHE A 1 311 ? 14.802 3.644 -10.803 1.00 96.88 311 PHE A C 1
ATOM 2537 O O . PHE A 1 311 ? 15.918 3.158 -10.606 1.00 96.88 311 PHE A O 1
ATOM 2544 N N . ALA A 1 312 ? 14.142 4.344 -9.875 1.00 96.62 312 ALA A N 1
ATOM 2545 C CA . ALA A 1 312 ? 14.710 4.674 -8.574 1.00 96.62 312 ALA A CA 1
ATOM 2546 C C . ALA A 1 312 ? 15.095 3.406 -7.801 1.00 96.62 312 ALA A C 1
ATOM 2548 O O . ALA A 1 312 ? 16.191 3.335 -7.239 1.00 96.62 312 ALA A O 1
ATOM 2549 N N . PHE A 1 313 ? 14.233 2.386 -7.840 1.00 97.62 313 PHE A N 1
ATOM 2550 C CA . PHE A 1 313 ? 14.503 1.100 -7.212 1.00 97.62 313 PHE A CA 1
ATOM 2551 C C . PHE A 1 313 ? 15.692 0.378 -7.855 1.00 97.62 313 PHE A C 1
ATOM 2553 O O . PHE A 1 313 ? 16.593 -0.050 -7.136 1.00 97.62 313 PHE A O 1
ATOM 2560 N N . VAL A 1 314 ? 15.748 0.262 -9.189 1.00 98.12 314 VAL A N 1
ATOM 2561 C CA . VAL A 1 314 ? 16.866 -0.414 -9.876 1.00 98.12 314 VAL A CA 1
ATOM 2562 C C . VAL A 1 314 ? 18.184 0.326 -9.641 1.00 98.12 314 VAL A C 1
ATOM 2564 O O . VAL A 1 314 ? 19.190 -0.309 -9.322 1.00 98.12 314 VAL A O 1
ATOM 2567 N N . ALA A 1 315 ? 18.191 1.658 -9.732 1.00 97.19 315 ALA A N 1
ATOM 2568 C CA . ALA A 1 315 ? 19.381 2.465 -9.477 1.00 97.19 315 ALA A CA 1
ATOM 2569 C C . ALA A 1 315 ? 19.907 2.268 -8.047 1.00 97.19 315 ALA A C 1
ATOM 2571 O O . ALA A 1 315 ? 21.104 2.035 -7.858 1.00 97.19 315 ALA A O 1
ATOM 2572 N N . TRP A 1 316 ? 19.012 2.293 -7.054 1.00 97.12 316 TRP A N 1
ATOM 2573 C CA . TRP A 1 316 ? 19.356 2.024 -5.659 1.00 97.12 316 TRP A CA 1
ATOM 2574 C C . TRP A 1 316 ? 19.850 0.584 -5.457 1.00 97.12 316 TRP A C 1
ATOM 2576 O O . TRP A 1 316 ? 20.910 0.371 -4.869 1.00 97.12 316 TRP A O 1
ATOM 2586 N N . LEU A 1 317 ? 19.143 -0.409 -6.004 1.00 97.56 317 LEU A N 1
ATOM 2587 C CA . LEU A 1 317 ? 19.488 -1.827 -5.892 1.00 97.56 317 LEU A CA 1
ATOM 2588 C C . LEU A 1 317 ? 20.899 -2.100 -6.429 1.00 97.56 317 LEU A C 1
ATOM 2590 O O . LEU A 1 317 ? 21.695 -2.773 -5.772 1.00 97.56 317 LEU A O 1
ATOM 2594 N N . VAL A 1 318 ? 21.236 -1.545 -7.595 1.00 97.00 318 VAL A N 1
ATOM 2595 C CA . VAL A 1 318 ? 22.564 -1.688 -8.207 1.00 97.00 318 VAL A CA 1
ATOM 2596 C C . VAL A 1 318 ? 23.639 -0.974 -7.390 1.00 97.00 318 VAL A C 1
ATOM 2598 O O . VAL A 1 318 ? 24.719 -1.532 -7.199 1.00 97.00 318 VAL A O 1
ATOM 2601 N N . GLU A 1 319 ? 23.368 0.227 -6.874 1.00 95.38 319 GLU A N 1
ATOM 2602 C CA . GLU A 1 319 ? 24.323 0.949 -6.026 1.00 95.38 319 GLU A CA 1
ATOM 2603 C C . GLU A 1 319 ? 24.643 0.167 -4.744 1.00 95.38 319 GLU A C 1
ATOM 2605 O O . GLU A 1 319 ? 25.811 0.062 -4.358 1.00 95.38 319 GLU A O 1
ATOM 2610 N N . LYS A 1 320 ? 23.621 -0.395 -4.087 1.00 95.50 320 LYS A N 1
ATOM 2611 C CA . LYS A 1 320 ? 23.771 -1.049 -2.778 1.00 95.50 320 LYS A CA 1
ATOM 2612 C C . LYS A 1 320 ? 24.248 -2.491 -2.868 1.00 95.50 320 LYS A C 1
ATOM 2614 O O . LYS A 1 320 ? 25.078 -2.903 -2.058 1.00 95.50 320 LYS A O 1
ATOM 2619 N N . TYR A 1 321 ? 23.773 -3.242 -3.858 1.00 96.00 321 TYR A N 1
ATOM 2620 C CA . TYR A 1 321 ? 24.005 -4.686 -3.957 1.00 96.00 321 TYR A CA 1
ATOM 2621 C C . TYR A 1 321 ? 24.840 -5.100 -5.173 1.00 96.00 321 TYR A C 1
ATOM 2623 O O . TYR A 1 321 ? 25.384 -6.202 -5.182 1.00 96.00 321 TYR A O 1
ATOM 2631 N N . GLY A 1 322 ? 25.044 -4.215 -6.155 1.00 94.62 322 GLY A N 1
ATOM 2632 C CA . GLY A 1 322 ? 25.894 -4.478 -7.322 1.00 94.62 322 GLY A CA 1
ATOM 2633 C C . GLY A 1 322 ? 27.399 -4.453 -7.031 1.00 94.62 322 GLY A C 1
ATOM 2634 O O . GLY A 1 322 ? 28.206 -4.741 -7.908 1.00 94.62 322 GLY A O 1
ATOM 2635 N N . GLY A 1 323 ? 27.812 -4.131 -5.804 1.00 92.50 323 GLY A N 1
ATOM 2636 C CA . GLY A 1 323 ? 29.218 -4.070 -5.409 1.00 92.50 323 GLY A CA 1
ATOM 2637 C C . GLY A 1 323 ? 29.910 -2.749 -5.767 1.00 92.50 323 GLY A C 1
ATOM 2638 O O . GLY A 1 323 ? 29.331 -1.829 -6.339 1.00 92.50 323 GLY A O 1
ATOM 2639 N N . LYS A 1 324 ? 31.188 -2.633 -5.377 1.00 90.94 324 LYS A N 1
ATOM 2640 C CA . LYS A 1 324 ? 31.929 -1.354 -5.391 1.00 90.94 324 LYS A CA 1
ATOM 2641 C C . LYS A 1 324 ? 32.530 -0.960 -6.743 1.00 90.94 324 LYS A C 1
ATOM 2643 O O . LYS A 1 324 ? 32.965 0.177 -6.890 1.00 90.94 324 LYS A O 1
ATOM 2648 N N . SER A 1 325 ? 32.642 -1.889 -7.692 1.00 95.50 325 SER A N 1
ATOM 2649 C CA . SER A 1 325 ? 33.246 -1.618 -9.001 1.00 95.50 325 SER A CA 1
ATOM 2650 C C . SER A 1 325 ? 32.191 -1.621 -10.099 1.00 95.50 325 SER A C 1
ATOM 2652 O O . SER A 1 325 ? 31.226 -2.378 -10.036 1.00 95.50 325 SER A O 1
ATOM 2654 N N . LEU A 1 326 ? 32.423 -0.822 -11.144 1.00 94.94 326 LEU A N 1
ATOM 2655 C CA . LEU A 1 326 ? 31.556 -0.775 -12.322 1.00 94.94 326 LEU A CA 1
ATOM 2656 C C . LEU A 1 326 ? 31.342 -2.168 -12.937 1.00 94.94 326 LEU A C 1
ATOM 2658 O O . LEU A 1 326 ? 30.228 -2.510 -13.311 1.00 94.94 326 LEU A O 1
ATOM 2662 N N . TYR A 1 327 ? 32.398 -2.986 -12.989 1.00 97.06 327 TYR A N 1
ATOM 2663 C CA . TYR A 1 327 ? 32.311 -4.353 -13.498 1.00 97.06 327 TYR A CA 1
ATOM 2664 C C . TYR A 1 327 ? 31.348 -5.221 -12.678 1.00 97.06 327 TYR A C 1
ATOM 2666 O O . TYR A 1 327 ? 30.530 -5.927 -13.256 1.00 97.06 327 TYR A O 1
ATOM 2674 N N . LEU A 1 328 ? 31.416 -5.168 -11.342 1.00 96.81 328 LEU A N 1
ATOM 2675 C CA . LEU A 1 328 ? 30.508 -5.948 -10.495 1.00 96.81 328 LEU A CA 1
ATOM 2676 C C . LEU A 1 328 ? 29.061 -5.467 -10.644 1.00 96.81 328 LEU A C 1
ATOM 2678 O O . LEU A 1 328 ? 28.165 -6.299 -10.745 1.00 96.81 328 LEU A O 1
ATOM 2682 N N . GLN A 1 329 ? 28.848 -4.153 -10.752 1.00 96.94 329 GLN A N 1
ATOM 2683 C CA . GLN A 1 329 ? 27.517 -3.584 -10.975 1.00 96.94 329 GLN A CA 1
ATOM 2684 C C . GLN A 1 329 ? 26.932 -4.046 -12.314 1.00 96.94 329 GLN A C 1
ATOM 2686 O O . GLN A 1 329 ? 25.777 -4.460 -12.375 1.00 96.94 329 GLN A O 1
ATOM 2691 N N . GLN A 1 330 ? 27.748 -4.045 -13.370 1.00 98.19 330 GLN A N 1
ATOM 2692 C CA . GLN A 1 330 ? 27.385 -4.586 -14.678 1.00 98.19 330 GLN A CA 1
ATOM 2693 C C . GLN A 1 330 ? 27.039 -6.075 -14.598 1.00 98.19 330 GLN A C 1
ATOM 2695 O O . GLN A 1 330 ? 25.988 -6.479 -15.082 1.00 98.19 330 GLN A O 1
ATOM 2700 N N . GLN A 1 331 ? 27.872 -6.897 -13.951 1.00 96.81 331 GLN A N 1
ATOM 2701 C CA . GLN A 1 331 ? 27.577 -8.326 -13.788 1.00 96.81 331 GLN A CA 1
ATOM 2702 C C . GLN A 1 331 ? 26.291 -8.561 -12.989 1.00 96.81 331 GLN A C 1
ATOM 2704 O O . GLN A 1 331 ? 25.494 -9.409 -13.368 1.00 96.81 331 GLN A O 1
ATOM 2709 N N . PHE A 1 332 ? 26.050 -7.789 -11.931 1.00 96.88 332 PHE A N 1
ATOM 2710 C CA . PHE A 1 332 ? 24.835 -7.898 -11.128 1.00 96.88 332 PHE A CA 1
ATOM 2711 C C . PHE A 1 332 ? 23.565 -7.651 -11.958 1.00 96.88 332 PHE A C 1
ATOM 2713 O O . PHE A 1 332 ? 22.629 -8.449 -11.903 1.00 96.88 332 PHE A O 1
ATOM 2720 N N . VAL A 1 333 ? 23.546 -6.593 -12.779 1.00 97.88 333 VAL A N 1
ATOM 2721 C CA . VAL A 1 333 ? 22.417 -6.314 -13.688 1.00 97.88 333 VAL A CA 1
ATOM 2722 C C . VAL A 1 333 ? 22.277 -7.410 -14.744 1.00 97.88 333 VAL A C 1
ATOM 2724 O O . VAL A 1 333 ? 21.167 -7.878 -14.994 1.00 97.88 333 VAL A O 1
ATOM 2727 N N . ARG A 1 334 ? 23.386 -7.891 -15.319 1.00 97.31 334 ARG A N 1
ATOM 2728 C CA . ARG A 1 334 ? 23.355 -9.006 -16.278 1.00 97.31 334 ARG A CA 1
ATOM 2729 C C . ARG A 1 334 ? 22.754 -10.267 -15.668 1.00 97.31 334 ARG A C 1
ATOM 2731 O O . ARG A 1 334 ? 21.910 -10.888 -16.302 1.00 97.31 334 ARG A O 1
ATOM 2738 N N . GLU A 1 335 ? 23.122 -10.636 -14.447 1.00 95.44 335 GLU A N 1
ATOM 2739 C CA . GLU A 1 335 ? 22.541 -11.805 -13.777 1.00 95.44 335 GLU A CA 1
ATOM 2740 C C . GLU A 1 335 ? 21.029 -11.645 -13.540 1.00 95.44 335 GLU A C 1
ATOM 2742 O O . GLU A 1 335 ? 20.273 -12.599 -13.736 1.00 95.44 335 GLU A O 1
ATOM 2747 N N . LEU A 1 336 ? 20.557 -10.439 -13.195 1.00 94.88 336 LEU A N 1
ATOM 2748 C CA . LEU A 1 336 ? 19.120 -10.147 -13.082 1.00 94.88 336 LEU A CA 1
ATOM 2749 C C . LEU A 1 336 ? 18.385 -10.320 -14.418 1.00 94.88 336 LEU A C 1
ATOM 2751 O O . LEU A 1 336 ? 17.327 -10.950 -14.465 1.00 94.88 336 LEU A O 1
ATOM 2755 N N . VAL A 1 337 ? 18.948 -9.789 -15.505 1.00 95.94 337 VAL A N 1
ATOM 2756 C CA . VAL A 1 337 ? 18.371 -9.880 -16.856 1.00 95.94 337 VAL A CA 1
ATOM 2757 C C . VAL A 1 337 ? 18.379 -11.325 -17.354 1.00 95.94 337 VAL A C 1
ATOM 2759 O O . VAL A 1 337 ? 17.373 -11.812 -17.859 1.00 95.94 337 VAL A O 1
ATOM 2762 N N . HIS A 1 338 ? 19.483 -12.055 -17.186 1.00 95.31 338 HIS A N 1
ATOM 2763 C CA . HIS A 1 338 ? 19.651 -13.423 -17.702 1.00 95.31 338 HIS A CA 1
ATOM 2764 C C . HIS A 1 338 ? 18.982 -14.489 -16.819 1.00 95.31 338 HIS A C 1
ATOM 2766 O O . HIS A 1 338 ? 18.873 -15.649 -17.223 1.00 95.31 338 HIS A O 1
ATOM 2772 N N . SER A 1 339 ? 18.515 -14.127 -15.620 1.00 93.38 339 SER A N 1
ATOM 2773 C CA . SER A 1 339 ? 17.843 -15.049 -14.701 1.00 93.38 339 SER A CA 1
ATOM 2774 C C . SER A 1 339 ? 16.583 -15.650 -15.323 1.00 93.38 339 SER A C 1
ATOM 2776 O O . SER A 1 339 ? 15.684 -14.930 -15.736 1.00 93.38 339 SER A O 1
ATOM 2778 N N . ARG A 1 340 ? 16.436 -16.979 -15.278 1.00 94.31 340 ARG A N 1
ATOM 2779 C CA . ARG A 1 340 ? 15.193 -17.673 -15.683 1.00 94.31 340 ARG A CA 1
ATOM 2780 C C . ARG A 1 340 ? 14.012 -17.441 -14.732 1.00 94.31 340 ARG A C 1
ATOM 2782 O O . ARG A 1 340 ? 12.881 -17.776 -15.060 1.00 94.31 340 ARG A O 1
ATOM 2789 N N . VAL A 1 341 ? 14.283 -16.901 -13.545 1.00 93.81 341 VAL A N 1
ATOM 2790 C CA . VAL A 1 341 ? 13.287 -16.564 -12.521 1.00 93.81 341 VAL A CA 1
ATOM 2791 C C . VAL A 1 341 ? 13.052 -15.054 -12.558 1.00 93.81 341 VAL A C 1
ATOM 2793 O O . VAL A 1 341 ? 14.024 -14.295 -12.549 1.00 93.81 341 VAL A O 1
ATOM 2796 N N . LYS A 1 342 ? 11.786 -14.632 -12.623 1.00 93.12 342 LYS A N 1
ATOM 2797 C CA . LYS A 1 342 ? 11.371 -13.245 -12.893 1.00 93.12 342 LYS A CA 1
ATOM 2798 C C . LYS A 1 342 ? 10.890 -12.518 -11.647 1.00 93.12 342 LYS A C 1
ATOM 2800 O O . LYS A 1 342 ? 10.690 -13.154 -10.613 1.00 93.12 342 LYS A O 1
ATOM 2805 N N . GLY A 1 343 ? 10.806 -11.194 -11.756 1.00 94.44 343 GLY A N 1
ATOM 2806 C CA . GLY A 1 343 ? 10.305 -10.316 -10.706 1.00 94.44 343 GLY A CA 1
ATOM 2807 C C . GLY A 1 343 ? 11.013 -10.466 -9.365 1.00 94.44 343 GLY A C 1
ATOM 2808 O O . GLY A 1 343 ? 12.223 -10.713 -9.278 1.00 94.44 343 GLY A O 1
ATOM 2809 N N . VAL A 1 344 ? 10.217 -10.350 -8.303 1.00 95.44 344 VAL A N 1
ATOM 2810 C CA . VAL A 1 344 ? 10.654 -10.483 -6.907 1.00 95.44 344 VAL A CA 1
ATOM 2811 C C . VAL A 1 344 ? 11.357 -11.826 -6.632 1.00 95.44 344 VAL A C 1
ATOM 2813 O O . VAL A 1 344 ? 12.444 -11.806 -6.043 1.00 95.44 344 VAL A O 1
ATOM 2816 N N . PRO A 1 345 ? 10.846 -12.993 -7.082 1.00 95.19 345 PRO A N 1
ATOM 2817 C CA . PRO A 1 345 ? 11.563 -14.263 -6.939 1.00 95.19 345 PRO A CA 1
ATOM 2818 C C . PRO A 1 345 ? 12.970 -14.266 -7.563 1.00 95.19 345 PRO A C 1
ATOM 2820 O O . PRO A 1 345 ? 13.898 -14.850 -6.995 1.00 95.19 345 PRO A O 1
ATOM 2823 N N . GLY A 1 346 ? 13.152 -13.596 -8.706 1.00 94.31 346 GLY A N 1
ATOM 2824 C CA . GLY A 1 346 ? 14.452 -13.449 -9.367 1.00 94.31 346 GLY A CA 1
ATOM 2825 C C . GLY A 1 346 ? 15.440 -12.627 -8.539 1.00 94.31 346 GLY A C 1
ATOM 2826 O O . GLY A 1 346 ? 16.579 -13.049 -8.335 1.00 94.31 346 GLY A O 1
ATOM 2827 N N . ILE A 1 347 ? 14.980 -11.500 -7.991 1.00 95.94 347 ILE A N 1
ATOM 2828 C CA . ILE A 1 347 ? 15.771 -10.645 -7.093 1.00 95.94 347 ILE A CA 1
ATOM 2829 C C . ILE A 1 347 ? 16.165 -11.412 -5.820 1.00 95.94 347 ILE A C 1
ATOM 2831 O O . ILE A 1 347 ? 17.342 -11.447 -5.460 1.00 95.94 347 ILE A O 1
ATOM 2835 N N . ASN A 1 348 ? 15.222 -12.113 -5.183 1.00 96.19 348 ASN A N 1
ATOM 2836 C CA . ASN A 1 348 ? 15.478 -12.913 -3.976 1.00 96.19 348 ASN A CA 1
ATOM 2837 C C . ASN A 1 348 ? 16.576 -13.965 -4.175 1.00 96.19 348 ASN A C 1
ATOM 2839 O O . ASN A 1 348 ? 17.405 -14.193 -3.288 1.00 96.19 348 ASN A O 1
ATOM 2843 N N . LYS A 1 349 ? 16.618 -14.588 -5.356 1.00 94.06 349 LYS A N 1
ATOM 2844 C CA . LYS A 1 349 ? 17.647 -15.575 -5.694 1.00 94.06 349 LYS A CA 1
ATOM 2845 C C . LYS A 1 349 ? 19.058 -14.980 -5.629 1.00 94.06 349 LYS A C 1
ATOM 2847 O O . LYS A 1 349 ? 19.968 -15.638 -5.130 1.00 94.06 349 LYS A O 1
ATOM 2852 N N . LEU A 1 350 ? 19.239 -13.746 -6.095 1.00 92.12 350 LEU A N 1
ATOM 2853 C CA . LEU A 1 350 ? 20.523 -13.037 -6.039 1.00 92.12 350 LEU A CA 1
ATOM 2854 C C . LEU A 1 350 ? 20.862 -12.571 -4.620 1.00 92.12 350 LEU A C 1
ATOM 2856 O O . LEU A 1 350 ? 21.992 -12.754 -4.154 1.00 92.12 350 LEU A O 1
ATOM 2860 N N . LEU A 1 351 ? 19.868 -12.042 -3.905 1.00 94.38 351 LEU A N 1
ATOM 2861 C CA . LEU A 1 351 ? 20.023 -11.525 -2.542 1.00 94.38 351 LEU A CA 1
ATOM 2862 C C . LEU A 1 351 ? 20.337 -12.606 -1.499 1.00 94.38 351 LEU A C 1
ATOM 2864 O O . LEU A 1 351 ? 20.939 -12.308 -0.467 1.00 94.38 351 LEU A O 1
ATOM 2868 N N . THR A 1 352 ? 20.032 -13.873 -1.791 1.00 92.00 352 THR A N 1
ATOM 2869 C CA . THR A 1 352 ? 20.366 -15.010 -0.913 1.00 92.00 352 THR A CA 1
ATOM 2870 C C . THR A 1 352 ? 21.863 -15.048 -0.571 1.00 92.00 352 THR A C 1
ATOM 2872 O O . THR A 1 352 ? 22.235 -15.376 0.553 1.00 92.00 352 THR A O 1
ATOM 2875 N N . SER A 1 353 ? 22.731 -14.659 -1.514 1.00 86.06 353 SER A N 1
ATOM 2876 C CA . SER A 1 353 ? 24.192 -14.639 -1.323 1.00 86.06 353 SER A CA 1
ATOM 2877 C C . SER A 1 353 ? 24.678 -13.641 -0.264 1.00 86.06 353 SER A C 1
ATOM 2879 O O . SER A 1 353 ? 25.750 -13.833 0.310 1.00 86.06 353 SER A O 1
ATOM 2881 N N . VAL A 1 354 ? 23.885 -12.606 0.021 1.00 90.25 354 VAL A N 1
ATOM 2882 C CA . VAL A 1 354 ? 24.175 -11.561 1.015 1.00 90.25 354 VAL A CA 1
ATOM 2883 C C . VAL A 1 354 ? 23.240 -11.635 2.230 1.00 90.25 354 VAL A C 1
ATOM 2885 O O . VAL A 1 354 ? 23.261 -10.744 3.074 1.00 90.25 354 VAL A O 1
ATOM 2888 N N . GLY A 1 355 ? 22.444 -12.706 2.345 1.00 94.06 355 GLY A N 1
ATOM 2889 C CA . GLY A 1 355 ? 21.618 -12.993 3.519 1.00 94.06 355 GLY A CA 1
ATOM 2890 C C . GLY A 1 355 ? 20.418 -12.062 3.711 1.00 94.06 355 GLY A C 1
ATOM 2891 O O . GLY A 1 355 ? 20.030 -11.826 4.851 1.00 94.06 355 GLY A O 1
ATOM 2892 N N . THR A 1 356 ? 19.843 -11.532 2.628 1.00 95.38 356 THR A N 1
ATOM 2893 C CA . THR A 1 356 ? 18.650 -10.667 2.671 1.00 95.38 356 THR A CA 1
ATOM 2894 C C . THR A 1 356 ? 17.594 -11.106 1.650 1.00 95.38 356 THR A C 1
ATOM 2896 O O . THR A 1 356 ? 17.834 -12.012 0.848 1.00 95.38 356 THR A O 1
ATOM 2899 N N . ASP A 1 357 ? 16.424 -10.471 1.677 1.00 94.81 357 ASP A N 1
ATOM 2900 C CA . ASP A 1 357 ? 15.328 -10.684 0.734 1.00 94.81 357 ASP A CA 1
ATOM 2901 C C . ASP A 1 357 ? 14.715 -9.352 0.265 1.00 94.81 357 ASP A C 1
ATOM 2903 O O . ASP A 1 357 ? 15.046 -8.274 0.762 1.00 94.81 357 ASP A O 1
ATOM 2907 N N . PHE A 1 358 ? 13.822 -9.425 -0.720 1.00 95.44 358 PHE A N 1
ATOM 2908 C CA . PHE A 1 358 ? 13.142 -8.277 -1.311 1.00 95.44 358 PHE A CA 1
ATOM 2909 C C . PHE A 1 358 ? 12.370 -7.458 -0.275 1.00 95.44 358 PHE A C 1
ATOM 2911 O O . PHE A 1 358 ? 12.357 -6.236 -0.363 1.00 95.44 358 PHE A O 1
ATOM 2918 N N . ARG A 1 359 ? 11.759 -8.101 0.728 1.00 93.81 359 ARG A N 1
ATOM 2919 C CA . ARG A 1 359 ? 10.976 -7.393 1.751 1.00 93.81 359 ARG A CA 1
ATOM 2920 C C . ARG A 1 359 ? 11.866 -6.493 2.589 1.00 93.81 359 ARG A C 1
ATOM 2922 O O . ARG A 1 359 ? 11.535 -5.327 2.786 1.00 93.81 359 ARG A O 1
ATOM 2929 N N . GLN A 1 360 ? 13.006 -7.020 3.025 1.00 95.44 360 GLN A N 1
ATOM 2930 C CA . GLN A 1 360 ? 13.994 -6.255 3.772 1.00 95.44 360 GLN A CA 1
ATOM 2931 C C . GLN A 1 360 ? 14.565 -5.110 2.926 1.00 95.44 360 GLN A C 1
ATOM 2933 O O . GLN A 1 360 ? 14.526 -3.959 3.353 1.00 95.44 360 GLN A O 1
ATOM 2938 N N . ILE A 1 361 ? 15.023 -5.391 1.701 1.00 96.19 361 ILE A N 1
ATOM 2939 C CA . ILE A 1 361 ? 15.642 -4.348 0.870 1.00 96.19 361 ILE A CA 1
ATOM 2940 C C . ILE A 1 361 ? 14.642 -3.290 0.394 1.00 96.19 361 ILE A C 1
ATOM 2942 O O . ILE A 1 361 ? 15.018 -2.141 0.205 1.00 96.19 361 ILE A O 1
ATOM 2946 N N . PHE A 1 362 ? 13.364 -3.635 0.228 1.00 96.25 362 PHE A N 1
ATOM 2947 C CA . PHE A 1 362 ? 12.331 -2.662 -0.114 1.00 96.25 362 PHE A CA 1
ATOM 2948 C C . PHE A 1 362 ? 12.072 -1.699 1.053 1.00 96.25 362 PHE A C 1
ATOM 2950 O O . PHE A 1 362 ? 11.914 -0.499 0.840 1.00 96.25 362 PHE A O 1
ATOM 2957 N N . ALA A 1 363 ? 12.117 -2.193 2.293 1.00 96.19 363 ALA A N 1
ATOM 2958 C CA . ALA A 1 363 ? 12.054 -1.351 3.484 1.00 96.19 363 ALA A CA 1
ATOM 2959 C C . ALA A 1 363 ? 13.280 -0.417 3.593 1.00 96.19 363 ALA A C 1
ATOM 2961 O O . ALA A 1 363 ? 13.128 0.776 3.858 1.00 96.19 363 ALA A O 1
ATOM 2962 N N . ASP A 1 364 ? 14.487 -0.921 3.306 1.00 96.81 364 ASP A N 1
ATOM 2963 C CA . ASP A 1 364 ? 15.706 -0.099 3.239 1.00 96.81 364 ASP A CA 1
ATOM 2964 C C . ASP A 1 364 ? 15.652 0.946 2.107 1.00 96.81 364 ASP A C 1
ATOM 2966 O O . ASP A 1 364 ? 16.088 2.083 2.295 1.00 96.81 364 ASP A O 1
ATOM 2970 N N . PHE A 1 365 ? 15.070 0.600 0.954 1.00 96.81 365 PHE A N 1
ATOM 2971 C CA . PHE A 1 365 ? 14.840 1.524 -0.160 1.00 96.81 365 PHE A CA 1
ATOM 2972 C C . PHE A 1 365 ? 13.889 2.661 0.227 1.00 96.81 365 PHE A C 1
ATOM 2974 O O . PHE A 1 365 ? 14.179 3.821 -0.064 1.00 96.81 365 PHE A O 1
ATOM 2981 N N . ILE A 1 366 ? 12.794 2.364 0.937 1.00 95.56 366 ILE A N 1
ATOM 2982 C CA . ILE A 1 366 ? 11.897 3.399 1.473 1.00 95.56 366 ILE A CA 1
ATOM 2983 C C . ILE A 1 366 ? 12.682 4.352 2.373 1.00 95.56 366 ILE A C 1
ATOM 2985 O O . ILE A 1 366 ? 12.580 5.566 2.201 1.00 95.56 366 ILE A O 1
ATOM 2989 N N . MET A 1 367 ? 13.505 3.832 3.285 1.00 96.38 367 MET A N 1
ATOM 2990 C CA . MET A 1 367 ? 14.332 4.680 4.146 1.00 96.38 367 MET A CA 1
ATOM 2991 C C . MET A 1 367 ? 15.311 5.541 3.338 1.00 96.38 367 MET A C 1
ATOM 2993 O O . MET A 1 367 ? 15.444 6.728 3.628 1.00 96.38 367 MET A O 1
ATOM 2997 N N . ALA A 1 368 ? 15.918 4.995 2.280 1.00 95.56 368 ALA A N 1
ATOM 2998 C CA . ALA A 1 368 ? 16.819 5.732 1.390 1.00 95.56 368 ALA A CA 1
ATOM 2999 C C . ALA A 1 368 ? 16.162 6.897 0.644 1.00 95.56 368 ALA A C 1
ATOM 3001 O O . ALA A 1 368 ? 16.845 7.845 0.257 1.00 95.56 368 ALA A O 1
ATOM 3002 N N . LEU A 1 369 ? 14.845 6.837 0.442 1.00 94.75 369 LEU A N 1
ATOM 3003 C CA . LEU A 1 369 ? 14.088 7.934 -0.148 1.00 94.75 369 LEU A CA 1
ATOM 3004 C C . LEU A 1 369 ? 13.709 9.015 0.871 1.00 94.75 369 LEU A C 1
ATOM 3006 O O . LEU A 1 369 ? 13.458 10.139 0.457 1.00 94.75 369 LEU A O 1
ATOM 3010 N N . HIS A 1 370 ? 13.655 8.717 2.172 1.00 93.50 370 HIS A N 1
ATOM 3011 C CA . HIS A 1 370 ? 13.067 9.612 3.182 1.00 93.50 370 HIS A CA 1
ATOM 3012 C C . HIS A 1 370 ? 14.052 10.111 4.251 1.00 93.50 370 HIS A C 1
ATOM 3014 O O . HIS A 1 370 ? 13.713 11.013 5.015 1.00 93.50 370 HIS A O 1
ATOM 3020 N N . VAL A 1 371 ? 15.261 9.558 4.346 1.00 90.81 371 VAL A N 1
ATOM 3021 C CA . VAL A 1 371 ? 16.206 9.888 5.423 1.00 90.81 371 VAL A CA 1
ATOM 3022 C C . VAL A 1 371 ? 17.604 10.140 4.864 1.00 90.81 371 VAL A C 1
ATOM 3024 O O . VAL A 1 371 ? 18.016 9.500 3.907 1.00 90.81 371 VAL A O 1
ATOM 3027 N N . GLU A 1 372 ? 18.348 11.076 5.466 1.00 85.12 372 GLU A N 1
ATOM 3028 C CA . GLU A 1 372 ? 19.732 11.398 5.057 1.00 85.12 372 GLU A CA 1
ATOM 3029 C C . GLU A 1 372 ? 20.741 11.357 6.210 1.00 85.12 372 GLU A C 1
ATOM 3031 O O . GLU A 1 372 ? 21.936 11.177 5.993 1.00 85.12 372 GLU A O 1
ATOM 3036 N N . ASP A 1 373 ? 20.268 11.499 7.445 1.00 84.00 373 ASP A N 1
ATOM 3037 C CA . ASP A 1 373 ? 21.044 11.670 8.674 1.00 84.00 373 ASP A CA 1
ATOM 3038 C C . ASP A 1 373 ? 21.117 10.383 9.516 1.00 84.00 373 ASP A C 1
ATOM 3040 O O . ASP A 1 373 ? 21.125 10.430 10.743 1.00 84.00 373 ASP A O 1
ATOM 3044 N N . SER A 1 374 ? 21.123 9.211 8.870 1.00 83.31 374 SER A N 1
ATOM 3045 C CA . SER A 1 374 ? 20.965 7.917 9.558 1.00 83.31 374 SER A CA 1
ATOM 3046 C C . SER A 1 374 ? 22.253 7.176 9.904 1.00 83.31 374 SER A C 1
ATOM 3048 O O . SER A 1 374 ? 22.175 6.158 10.590 1.00 83.31 374 SER A O 1
ATOM 3050 N N . ASP A 1 375 ? 23.409 7.590 9.377 1.00 87.38 375 ASP A N 1
ATOM 3051 C CA . ASP A 1 375 ? 24.674 6.830 9.386 1.00 87.38 375 ASP A CA 1
ATOM 3052 C C . ASP A 1 375 ? 24.572 5.384 8.833 1.00 87.38 375 ASP A C 1
ATOM 3054 O O . ASP A 1 375 ? 25.553 4.634 8.840 1.00 87.38 375 ASP A O 1
ATOM 3058 N N . ASN A 1 376 ? 23.409 4.978 8.309 1.00 92.56 376 ASN A N 1
ATOM 3059 C CA . ASN A 1 376 ? 23.195 3.693 7.665 1.00 92.56 376 ASN A CA 1
ATOM 3060 C C . ASN A 1 376 ? 23.434 3.846 6.150 1.00 92.56 376 ASN A C 1
ATOM 3062 O O . ASN A 1 376 ? 22.695 4.567 5.474 1.00 92.56 376 ASN A O 1
ATOM 3066 N N . PRO A 1 377 ? 24.435 3.154 5.573 1.00 91.12 377 PRO A N 1
ATOM 3067 C CA . PRO A 1 377 ? 24.789 3.308 4.163 1.00 91.12 377 PRO A CA 1
ATOM 3068 C C . PRO A 1 377 ? 23.729 2.771 3.188 1.00 91.12 377 PRO A C 1
ATOM 3070 O O . PRO A 1 377 ? 23.822 3.052 1.990 1.00 91.12 377 PRO A O 1
ATOM 3073 N N . LEU A 1 378 ? 22.752 1.988 3.662 1.00 94.06 378 LEU A N 1
ATOM 3074 C CA . LEU A 1 378 ? 21.617 1.525 2.858 1.00 94.06 378 LEU A CA 1
ATOM 3075 C C . LEU A 1 378 ? 20.531 2.598 2.727 1.00 94.06 378 LEU A C 1
ATOM 3077 O O . LEU A 1 378 ? 19.852 2.634 1.706 1.00 94.06 378 LEU A O 1
ATOM 3081 N N . TRP A 1 379 ? 20.406 3.489 3.715 1.00 93.81 379 TRP A N 1
ATOM 3082 C CA . TRP A 1 379 ? 19.345 4.501 3.805 1.00 93.81 379 TRP A CA 1
ATOM 3083 C C . TRP A 1 379 ? 19.763 5.859 3.250 1.00 93.81 379 TRP A C 1
ATOM 3085 O O . TRP A 1 379 ? 19.221 6.882 3.640 1.00 93.81 379 TRP A O 1
ATOM 3095 N N . THR A 1 380 ? 20.757 5.893 2.376 1.00 90.12 380 THR A N 1
ATOM 3096 C CA . THR A 1 380 ? 21.194 7.109 1.687 1.00 90.12 380 THR A CA 1
ATOM 3097 C C . THR A 1 380 ? 21.639 6.735 0.284 1.00 90.12 380 THR A C 1
ATOM 3099 O O . THR A 1 380 ? 21.943 5.573 0.033 1.00 90.12 380 THR A O 1
ATOM 3102 N N . PHE A 1 381 ? 21.728 7.688 -0.638 1.00 90.06 381 PHE A N 1
ATOM 3103 C CA . PHE A 1 381 ? 22.499 7.517 -1.875 1.00 90.06 381 PHE A CA 1
ATOM 3104 C C . PHE A 1 381 ? 23.910 8.066 -1.652 1.00 90.06 381 PHE A C 1
ATOM 3106 O O . PHE A 1 381 ? 24.052 9.130 -1.051 1.00 90.06 381 PHE A O 1
ATOM 3113 N N . VAL A 1 382 ? 24.950 7.368 -2.128 1.00 87.50 382 VAL A N 1
ATOM 3114 C CA . VAL A 1 382 ? 26.359 7.727 -1.842 1.00 87.50 382 VAL A CA 1
ATOM 3115 C C . VAL A 1 382 ? 26.682 9.168 -2.254 1.00 87.50 382 VAL A C 1
ATOM 3117 O O . VAL A 1 382 ? 27.314 9.896 -1.494 1.00 87.50 382 VAL A O 1
ATOM 3120 N N . ASP A 1 383 ? 26.239 9.581 -3.441 1.00 89.06 383 ASP A N 1
ATOM 3121 C CA . ASP A 1 383 ? 26.298 10.971 -3.901 1.00 89.06 383 ASP A CA 1
ATOM 3122 C C . ASP A 1 383 ? 25.077 11.266 -4.780 1.00 89.06 383 ASP A C 1
ATOM 3124 O O . ASP A 1 383 ? 25.126 11.182 -6.011 1.00 89.06 383 ASP A O 1
ATOM 3128 N N . LYS A 1 384 ? 23.948 11.598 -4.139 1.00 90.00 384 LYS A N 1
ATOM 3129 C CA . LYS A 1 384 ? 22.692 11.899 -4.845 1.00 90.00 384 LYS A CA 1
ATOM 3130 C C . LYS A 1 384 ? 22.818 13.057 -5.834 1.00 90.00 384 LYS A C 1
ATOM 3132 O O . LYS A 1 384 ? 22.128 13.050 -6.844 1.00 90.00 384 LYS A O 1
ATOM 3137 N N . LYS A 1 385 ? 23.696 14.036 -5.593 1.00 91.81 385 LYS A N 1
ATOM 3138 C CA . LYS A 1 385 ? 23.872 15.187 -6.496 1.00 91.81 385 LYS A CA 1
ATOM 3139 C C . LYS A 1 385 ? 24.604 14.774 -7.763 1.00 91.81 385 LYS A C 1
ATOM 3141 O O . LYS A 1 385 ? 24.207 15.168 -8.866 1.00 91.81 385 LYS A O 1
ATOM 3146 N N . ALA A 1 386 ? 25.657 13.970 -7.626 1.00 89.06 386 ALA A N 1
ATOM 3147 C CA . ALA A 1 386 ? 26.346 13.389 -8.770 1.00 89.06 386 ALA A CA 1
ATOM 3148 C C . ALA A 1 386 ? 25.440 12.420 -9.540 1.00 89.06 386 ALA A C 1
ATOM 3150 O O . ALA A 1 386 ? 25.464 12.437 -10.772 1.00 89.06 386 ALA A O 1
ATOM 3151 N N . ALA A 1 387 ? 24.630 11.629 -8.829 1.00 87.88 387 ALA A N 1
ATOM 3152 C CA . ALA A 1 387 ? 23.710 10.669 -9.425 1.00 87.88 387 ALA A CA 1
ATOM 3153 C C . ALA A 1 387 ? 22.528 11.343 -10.136 1.00 87.88 387 ALA A C 1
ATOM 3155 O O . ALA A 1 387 ? 22.231 11.007 -11.276 1.00 87.88 387 ALA A O 1
ATOM 3156 N N . PHE A 1 388 ? 21.863 12.305 -9.495 1.00 91.56 388 PHE A N 1
ATOM 3157 C CA . PHE A 1 388 ? 20.540 12.762 -9.922 1.00 91.56 388 PHE A CA 1
ATOM 3158 C C . PHE A 1 388 ? 20.456 14.210 -10.401 1.00 91.56 388 PHE A C 1
ATOM 3160 O O . PHE A 1 388 ? 19.393 14.640 -10.831 1.00 91.56 388 PHE A O 1
ATOM 3167 N N . GLY A 1 389 ? 21.545 14.977 -10.367 1.00 90.44 389 GLY A N 1
ATOM 3168 C CA . GLY A 1 389 ? 21.435 16.424 -10.581 1.00 90.44 389 GLY A CA 1
ATOM 3169 C C . GLY A 1 389 ? 21.216 17.169 -9.265 1.00 90.44 389 GLY A C 1
ATOM 3170 O O . GLY A 1 389 ? 20.869 16.566 -8.258 1.00 90.44 389 GLY A O 1
ATOM 3171 N N . GLU A 1 390 ? 21.449 18.483 -9.247 1.00 90.31 390 GLU A N 1
ATOM 3172 C CA . GLU A 1 390 ? 21.206 19.296 -8.041 1.00 90.31 390 GLU A CA 1
ATOM 3173 C C . GLU A 1 390 ? 19.705 19.408 -7.734 1.00 90.31 390 GLU A C 1
ATOM 3175 O O . GLU A 1 390 ? 19.303 19.221 -6.587 1.00 90.31 390 GLU A O 1
ATOM 3180 N N . ASP A 1 391 ? 18.883 19.643 -8.760 1.00 90.56 391 ASP A N 1
ATOM 3181 C CA . ASP A 1 391 ? 17.454 19.929 -8.599 1.00 90.56 391 ASP A CA 1
ATOM 3182 C C . ASP A 1 391 ? 16.668 18.704 -8.107 1.00 90.56 391 ASP A C 1
ATOM 3184 O O . ASP A 1 391 ? 15.964 18.783 -7.100 1.00 90.56 391 ASP A O 1
ATOM 3188 N N . LEU A 1 392 ? 16.846 17.539 -8.742 1.00 92.56 392 LEU A N 1
ATOM 3189 C CA . LEU A 1 392 ? 16.171 16.306 -8.314 1.00 92.56 392 LEU A CA 1
ATOM 3190 C C . LEU A 1 392 ? 16.732 15.776 -6.989 1.00 92.56 392 LEU A C 1
ATOM 3192 O O . LEU A 1 392 ? 15.977 15.285 -6.153 1.00 92.56 392 LEU A O 1
ATOM 3196 N N . ALA A 1 393 ? 18.039 15.921 -6.736 1.00 91.56 393 ALA A N 1
ATOM 3197 C CA . ALA A 1 393 ? 18.615 15.550 -5.443 1.00 91.56 393 ALA A CA 1
ATOM 3198 C C . ALA A 1 393 ? 18.078 16.403 -4.285 1.00 91.56 393 ALA A C 1
ATOM 3200 O O . ALA A 1 393 ? 18.072 15.936 -3.145 1.00 91.56 393 ALA A O 1
ATOM 3201 N N . ALA A 1 394 ? 17.642 17.638 -4.550 1.00 92.00 394 ALA A N 1
ATOM 3202 C CA . ALA A 1 394 ? 17.016 18.506 -3.555 1.00 92.00 394 ALA A CA 1
ATOM 3203 C C . ALA A 1 394 ? 15.566 18.106 -3.225 1.00 92.00 394 ALA A C 1
ATOM 3205 O O . ALA A 1 394 ? 15.047 18.529 -2.193 1.00 92.00 394 ALA A O 1
ATOM 3206 N N . MET A 1 395 ? 14.921 17.281 -4.060 1.00 92.75 395 MET A N 1
ATOM 3207 C CA . MET A 1 395 ? 13.609 16.689 -3.763 1.00 92.75 395 MET A CA 1
ATOM 3208 C C . MET A 1 395 ? 13.699 15.490 -2.804 1.00 92.75 395 MET A C 1
ATOM 3210 O O . MET A 1 395 ? 12.676 15.051 -2.287 1.00 92.75 395 MET A O 1
ATOM 3214 N N . LEU A 1 396 ? 14.909 14.974 -2.553 1.00 91.31 396 LEU A N 1
ATOM 3215 C CA . LEU A 1 396 ? 15.185 13.979 -1.519 1.00 91.31 396 LEU A CA 1
ATOM 3216 C C . LEU A 1 396 ? 15.764 14.672 -0.269 1.00 91.31 396 LEU A C 1
ATOM 3218 O O . LEU A 1 396 ? 16.633 15.541 -0.414 1.00 91.31 396 LEU A O 1
ATOM 3222 N N . PRO A 1 397 ? 15.329 14.302 0.948 1.00 92.81 397 PRO A N 1
ATOM 3223 C CA . PRO A 1 397 ? 14.387 13.225 1.246 1.00 92.81 397 PRO A CA 1
ATOM 3224 C C . PRO A 1 397 ? 12.924 13.578 0.920 1.00 92.81 397 PRO A C 1
ATOM 3226 O O . PRO A 1 397 ? 12.501 14.727 1.058 1.00 92.81 397 PRO A O 1
ATOM 3229 N N . LEU A 1 398 ? 12.145 12.565 0.535 1.00 90.81 398 LEU A N 1
ATOM 3230 C CA . LEU A 1 398 ? 10.699 12.655 0.359 1.00 90.81 398 LEU A CA 1
ATOM 3231 C C . LEU A 1 398 ? 10.021 13.027 1.678 1.00 90.81 398 LEU A C 1
ATOM 3233 O O . LEU A 1 398 ? 10.442 12.616 2.761 1.00 90.81 398 LEU A O 1
ATOM 3237 N N . ARG A 1 399 ? 8.941 13.804 1.582 1.00 83.69 399 ARG A N 1
ATOM 3238 C CA . ARG A 1 399 ? 8.160 14.212 2.754 1.00 83.69 399 ARG A CA 1
ATOM 3239 C C . ARG A 1 399 ? 7.346 13.039 3.291 1.00 83.69 399 ARG A C 1
ATOM 3241 O O . ARG A 1 399 ? 6.765 12.279 2.527 1.00 83.69 399 ARG A O 1
ATOM 3248 N N . TYR A 1 400 ? 7.243 12.973 4.610 1.00 84.12 400 TYR A N 1
ATOM 3249 C CA . TYR A 1 400 ? 6.461 11.988 5.349 1.00 84.12 400 TYR A CA 1
ATOM 3250 C C . TYR A 1 400 ? 5.652 12.670 6.456 1.00 84.12 400 TYR A C 1
ATOM 3252 O O . TYR A 1 400 ? 5.852 13.852 6.760 1.00 84.12 400 TYR A O 1
ATOM 3260 N N . VAL A 1 401 ? 4.716 11.931 7.048 1.00 80.44 401 VAL A N 1
ATOM 3261 C CA . VAL A 1 401 ? 3.889 12.430 8.153 1.00 80.44 401 VAL A CA 1
ATOM 3262 C C . VAL A 1 401 ? 4.664 12.301 9.463 1.00 80.44 401 VAL A C 1
ATOM 3264 O O . VAL A 1 401 ? 5.318 11.289 9.701 1.00 80.44 401 VAL A O 1
ATOM 3267 N N . GLN A 1 402 ? 4.614 13.337 10.302 1.00 83.31 402 GLN A N 1
ATOM 3268 C CA . GLN A 1 402 ? 5.315 13.383 11.585 1.00 83.31 402 GLN A CA 1
ATOM 3269 C C . GLN A 1 402 ? 4.322 13.421 12.750 1.00 83.31 402 GLN A C 1
ATOM 3271 O O . GLN A 1 402 ? 3.372 14.210 12.750 1.00 83.31 402 GLN A O 1
ATOM 3276 N N . HIS A 1 403 ? 4.588 12.615 13.776 1.00 83.19 403 HIS A N 1
ATOM 3277 C CA . HIS A 1 403 ? 3.760 12.482 14.971 1.00 83.19 403 HIS A CA 1
ATOM 3278 C C . HIS A 1 403 ? 4.594 12.711 16.235 1.00 83.19 403 HIS A C 1
ATOM 3280 O O . HIS A 1 403 ? 5.572 12.004 16.477 1.00 83.19 403 HIS A O 1
ATOM 3286 N N . PHE A 1 404 ? 4.198 13.698 17.048 1.00 82.06 404 PHE A N 1
ATOM 3287 C CA . PHE A 1 404 ? 4.866 14.016 18.311 1.00 82.06 404 PHE A CA 1
ATOM 3288 C C . PHE A 1 404 ? 4.140 13.392 19.506 1.00 82.06 404 PHE A C 1
ATOM 3290 O O . PHE A 1 404 ? 2.956 13.673 19.714 1.00 82.06 404 PHE A O 1
ATOM 3297 N N . PHE A 1 405 ? 4.861 12.633 20.335 1.00 81.56 405 PHE A N 1
ATOM 3298 C CA . PHE A 1 405 ? 4.347 12.057 21.581 1.00 81.56 405 PHE A CA 1
ATOM 3299 C C . PHE A 1 405 ? 5.117 12.524 22.818 1.00 81.56 405 PHE A C 1
ATOM 3301 O O . PHE A 1 405 ? 6.341 12.647 22.815 1.00 81.56 405 PHE A O 1
ATOM 3308 N N . ALA A 1 406 ? 4.403 12.703 23.925 1.00 78.44 406 ALA A N 1
ATOM 3309 C CA . ALA A 1 406 ? 5.001 12.970 25.224 1.00 78.44 406 ALA A CA 1
ATOM 3310 C C . ALA A 1 406 ? 4.289 12.187 26.326 1.00 78.44 406 ALA A C 1
ATOM 3312 O O . ALA A 1 406 ? 3.088 11.929 26.263 1.00 78.44 406 ALA A O 1
ATOM 3313 N N . SER A 1 407 ? 5.038 11.834 27.370 1.00 73.56 407 SER A N 1
ATOM 3314 C CA . SER A 1 407 ? 4.499 11.142 28.544 1.00 73.56 407 SER A CA 1
ATOM 3315 C C . SER A 1 407 ? 3.600 12.024 29.428 1.00 73.56 407 SER A C 1
ATOM 3317 O O . SER A 1 407 ? 3.054 11.530 30.410 1.00 73.56 407 SER A O 1
ATOM 3319 N N . SER A 1 408 ? 3.473 13.322 29.128 1.00 67.94 408 SER A N 1
ATOM 3320 C CA . SER A 1 408 ? 2.795 14.338 29.951 1.00 67.94 408 SER A CA 1
ATOM 3321 C C . SER A 1 408 ? 1.265 14.342 29.873 1.00 67.94 408 SER A C 1
ATOM 3323 O O . SER A 1 408 ? 0.643 15.051 30.658 1.00 67.94 408 SER A O 1
ATOM 3325 N N . GLY A 1 409 ? 0.643 13.500 29.038 1.00 65.69 409 GLY A N 1
ATOM 3326 C CA . GLY A 1 409 ? -0.797 13.216 29.139 1.00 65.69 409 GLY A CA 1
ATOM 3327 C C . GLY A 1 409 ? -1.606 13.357 27.852 1.00 65.69 409 GLY A C 1
ATOM 3328 O O . GLY A 1 409 ? -2.805 13.084 27.884 1.00 65.69 409 GLY A O 1
ATOM 3329 N N . GLY A 1 410 ? -0.981 13.734 26.734 1.00 72.38 410 GLY A N 1
ATOM 3330 C CA . GLY A 1 410 ? -1.622 13.745 25.419 1.00 72.38 410 GLY A CA 1
ATOM 3331 C C . GLY A 1 410 ? -2.010 12.350 24.919 1.00 72.38 410 GLY A C 1
ATOM 3332 O O . GLY A 1 410 ? -1.319 11.36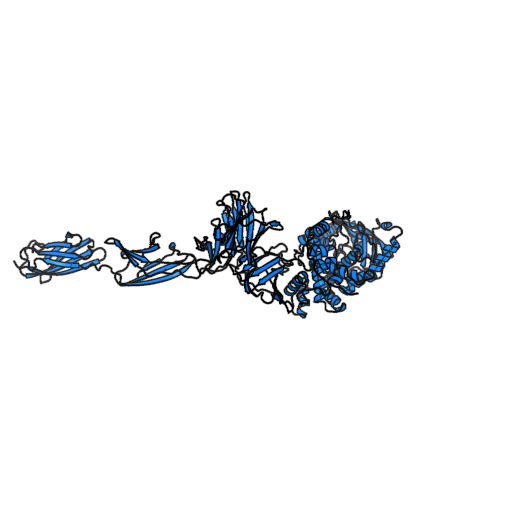3 25.169 1.00 72.38 410 GLY A O 1
ATOM 3333 N N . SER A 1 411 ? -3.118 12.286 24.197 1.00 76.69 411 SER A N 1
ATOM 3334 C CA . SER A 1 411 ? -3.739 11.061 23.721 1.00 76.69 411 SER A CA 1
ATOM 3335 C C . SER A 1 411 ? -3.837 11.060 22.203 1.00 76.69 411 SER A C 1
ATOM 3337 O O . SER A 1 411 ? -4.672 11.756 21.620 1.00 76.69 411 SER A O 1
ATOM 3339 N N . PHE A 1 412 ? -2.949 10.328 21.541 1.00 81.38 412 PHE A N 1
ATOM 3340 C CA . PHE A 1 412 ? -2.838 10.395 20.092 1.00 81.38 412 PHE A CA 1
ATOM 3341 C C . PHE A 1 412 ? -3.431 9.158 19.435 1.00 81.38 412 PHE A C 1
ATOM 3343 O O . PHE A 1 412 ? -3.065 8.040 19.785 1.00 81.38 412 PHE A O 1
ATOM 3350 N N . VAL A 1 413 ? -4.280 9.369 18.427 1.00 78.00 413 VAL A N 1
ATOM 3351 C CA . VAL A 1 413 ? -4.831 8.329 17.556 1.00 78.00 413 VAL A CA 1
ATOM 3352 C C . VAL A 1 413 ? -4.578 8.671 16.086 1.00 78.00 413 VAL A C 1
ATOM 3354 O O . VAL A 1 413 ? -5.247 9.512 15.478 1.00 78.00 413 VAL A O 1
ATOM 3357 N N . GLY A 1 414 ? -3.636 7.948 15.483 1.00 70.19 414 GLY A N 1
ATOM 3358 C CA . GLY A 1 414 ? -3.328 7.931 14.047 1.00 70.19 414 GLY A CA 1
ATOM 3359 C C . GLY A 1 414 ? -4.239 7.003 13.238 1.00 70.19 414 GLY A C 1
ATOM 3360 O O . GLY A 1 414 ? -3.784 6.292 12.352 1.00 70.19 414 GLY A O 1
ATOM 3361 N N . GLY A 1 415 ? -5.522 6.936 13.591 1.00 57.69 415 GLY A N 1
ATOM 3362 C CA . GLY A 1 415 ? -6.507 5.941 13.150 1.00 57.69 415 GLY A CA 1
ATOM 3363 C C . GLY A 1 415 ? -6.955 5.933 11.679 1.00 57.69 415 GLY A C 1
ATOM 3364 O O . GLY A 1 415 ? -8.028 5.399 11.405 1.00 57.69 415 GLY A O 1
ATOM 3365 N N . SER A 1 416 ? -6.228 6.514 10.721 1.00 58.91 416 SER A N 1
ATOM 3366 C CA . SER A 1 416 ? -6.689 6.544 9.315 1.00 58.91 416 SER A CA 1
ATOM 3367 C C . SER A 1 416 ? -5.584 6.554 8.257 1.00 58.91 416 SER A C 1
ATOM 3369 O O . SER A 1 416 ? -5.760 7.112 7.175 1.00 58.91 416 SER A O 1
ATOM 3371 N N . GLY A 1 417 ? -4.475 5.874 8.538 1.00 69.38 417 GLY A N 1
ATOM 3372 C CA . GLY A 1 417 ? -3.477 5.568 7.525 1.00 69.38 417 GLY A CA 1
ATOM 3373 C C . GLY A 1 417 ? -3.974 4.502 6.545 1.00 69.38 417 GLY A C 1
ATOM 3374 O O . GLY A 1 417 ? -4.618 3.523 6.935 1.00 69.38 417 GLY A O 1
ATOM 3375 N N . ALA A 1 418 ? -3.693 4.695 5.262 1.00 77.69 418 ALA A N 1
ATOM 3376 C CA . ALA A 1 418 ? -4.002 3.748 4.201 1.00 77.69 418 ALA A CA 1
ATOM 3377 C C . ALA A 1 418 ? -2.795 3.639 3.275 1.00 77.69 418 ALA A C 1
ATOM 3379 O O . ALA A 1 418 ? -2.228 4.653 2.876 1.00 77.69 418 ALA A O 1
ATOM 3380 N N . THR A 1 419 ? -2.418 2.413 2.936 1.00 83.44 419 THR A N 1
ATOM 3381 C CA . THR A 1 419 ? -1.317 2.136 2.019 1.00 83.44 419 THR A CA 1
ATOM 3382 C C . THR A 1 419 ? -1.805 1.315 0.834 1.00 83.44 419 THR A C 1
ATOM 3384 O O . THR A 1 419 ? -2.739 0.513 0.961 1.00 83.44 419 THR A O 1
ATOM 3387 N N . LEU A 1 420 ? -1.154 1.502 -0.311 1.0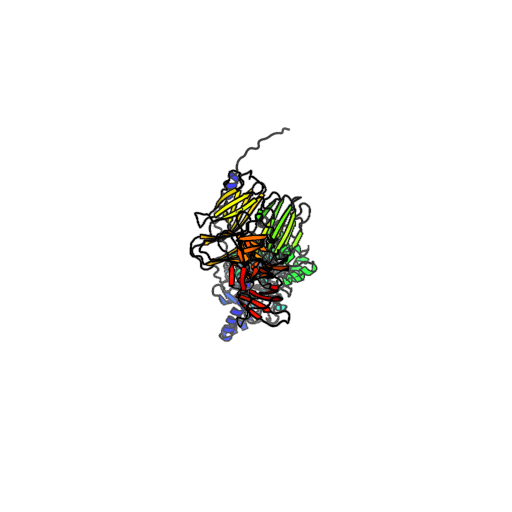0 86.69 420 LEU A N 1
ATOM 3388 C CA . LEU A 1 420 ? -1.215 0.544 -1.408 1.00 86.69 420 LEU A CA 1
ATOM 3389 C C . LEU A 1 420 ? -0.116 -0.513 -1.197 1.00 86.69 420 LEU A C 1
ATOM 3391 O O . LEU A 1 420 ? 0.975 -0.173 -0.722 1.00 86.69 420 LEU A O 1
ATOM 3395 N N . PRO A 1 421 ? -0.345 -1.780 -1.572 1.00 89.00 421 PRO A N 1
ATOM 3396 C CA . PRO A 1 421 ? 0.708 -2.780 -1.621 1.00 89.00 421 PRO A CA 1
ATOM 3397 C C . PRO A 1 421 ? 1.914 -2.284 -2.420 1.00 89.00 421 PRO A C 1
ATOM 3399 O O . PRO A 1 421 ? 1.763 -1.602 -3.433 1.00 89.00 421 PRO A O 1
ATOM 3402 N N . ASN A 1 422 ? 3.111 -2.631 -1.954 1.00 91.00 422 ASN A N 1
ATOM 3403 C CA . ASN A 1 422 ? 4.393 -2.319 -2.589 1.00 91.00 422 ASN A CA 1
ATOM 3404 C C . ASN A 1 422 ? 4.570 -0.827 -2.925 1.00 91.00 422 ASN A C 1
ATOM 3406 O O . ASN A 1 422 ? 5.227 -0.482 -3.907 1.00 91.00 422 ASN A O 1
ATOM 3410 N N . SER A 1 423 ? 3.963 0.054 -2.128 1.00 89.50 423 SER A N 1
ATOM 3411 C CA . SER A 1 423 ? 4.136 1.500 -2.229 1.00 89.50 423 SER A CA 1
ATOM 3412 C C . SER A 1 423 ? 5.088 2.023 -1.163 1.00 89.50 423 SER A C 1
ATOM 3414 O O . SER A 1 423 ? 5.375 1.356 -0.164 1.00 89.50 423 SER A O 1
ATOM 3416 N N . VAL A 1 424 ? 5.612 3.221 -1.401 1.00 86.94 424 VAL A N 1
ATOM 3417 C CA . VAL A 1 424 ? 6.524 3.894 -0.482 1.00 86.94 424 VAL A CA 1
ATOM 3418 C C . VAL A 1 424 ? 5.726 4.815 0.442 1.00 86.94 424 VAL A C 1
ATOM 3420 O O . VAL A 1 424 ? 5.281 5.892 0.055 1.00 86.94 424 VAL A O 1
ATOM 3423 N N . LEU A 1 425 ? 5.518 4.359 1.676 1.00 86.75 425 LEU A N 1
ATOM 3424 C CA . LEU A 1 425 ? 4.864 5.120 2.738 1.00 86.75 425 LEU A CA 1
ATOM 3425 C C . LEU A 1 425 ? 5.692 5.019 4.018 1.00 86.75 425 LEU A C 1
ATOM 3427 O O . LEU A 1 425 ? 6.105 3.927 4.415 1.00 86.75 425 LEU A O 1
ATOM 3431 N N . LEU A 1 426 ? 5.918 6.166 4.653 1.00 89.56 426 LEU A N 1
ATOM 3432 C CA . LEU A 1 426 ? 6.677 6.294 5.888 1.00 89.56 426 LEU A CA 1
ATOM 3433 C C . LEU A 1 426 ? 5.963 7.261 6.829 1.00 89.56 426 LEU A C 1
ATOM 3435 O O . LEU A 1 426 ? 5.476 8.309 6.401 1.00 89.56 426 LEU A O 1
ATOM 3439 N N . GLU A 1 427 ? 5.959 6.933 8.113 1.00 90.00 427 GLU A N 1
ATOM 3440 C CA . GLU A 1 427 ? 5.555 7.848 9.174 1.00 90.00 427 GLU A CA 1
ATOM 3441 C C . GLU A 1 427 ? 6.660 7.962 10.215 1.00 90.00 427 GLU A C 1
ATOM 3443 O O . GLU A 1 427 ? 7.222 6.956 10.650 1.00 90.00 427 GLU A O 1
ATOM 3448 N N . GLU A 1 428 ? 6.963 9.184 10.642 1.00 90.50 428 GLU A N 1
ATOM 3449 C CA . GLU A 1 428 ? 7.871 9.436 11.754 1.00 90.50 428 GLU A CA 1
ATOM 3450 C C . GLU A 1 428 ? 7.092 9.573 13.059 1.00 90.50 428 GLU A C 1
ATOM 3452 O O . GLU A 1 428 ? 6.141 10.349 13.171 1.00 90.50 428 GLU A O 1
ATOM 3457 N N . ILE A 1 429 ? 7.596 8.899 14.085 1.00 88.88 429 ILE A N 1
ATOM 3458 C CA . ILE A 1 429 ? 7.229 9.115 15.472 1.00 88.88 429 ILE A CA 1
ATOM 3459 C C . ILE A 1 429 ? 8.446 9.642 16.237 1.00 88.88 429 ILE A C 1
ATOM 3461 O O . ILE A 1 429 ? 9.512 9.022 16.285 1.00 88.88 429 ILE A O 1
ATOM 3465 N N . TYR A 1 430 ? 8.254 10.766 16.917 1.00 87.31 430 TYR A N 1
ATOM 3466 C CA . TYR A 1 430 ? 9.260 11.417 17.751 1.00 87.31 430 TYR A CA 1
ATOM 3467 C C . TYR A 1 430 ? 8.607 12.000 19.007 1.00 87.31 430 TYR A C 1
ATOM 3469 O O . TYR A 1 430 ? 7.382 12.035 19.124 1.00 87.31 430 TYR A O 1
ATOM 3477 N N . GLY A 1 431 ? 9.400 12.427 19.991 1.00 87.56 431 GLY A N 1
ATOM 3478 C CA . GLY A 1 431 ? 8.795 12.779 21.268 1.00 87.56 431 GLY A CA 1
ATOM 3479 C C . GLY A 1 431 ? 9.728 13.088 22.424 1.00 87.56 431 GLY A C 1
ATOM 3480 O O . GLY A 1 431 ? 10.916 13.365 22.249 1.00 87.56 431 GLY A O 1
ATOM 3481 N N . LYS A 1 432 ? 9.160 13.023 23.632 1.00 85.31 432 LYS A N 1
ATOM 3482 C CA . LYS A 1 432 ? 9.865 13.131 24.917 1.00 85.31 432 LYS A CA 1
ATOM 3483 C C . LYS A 1 432 ? 9.399 12.048 25.889 1.00 85.31 432 LYS A C 1
ATOM 3485 O O . LYS A 1 432 ? 8.207 11.779 26.018 1.00 85.31 432 LYS A O 1
ATOM 3490 N N . GLY A 1 433 ? 10.349 11.499 26.642 1.00 87.25 433 GLY A N 1
ATOM 3491 C CA . GLY A 1 433 ? 10.073 10.482 27.654 1.00 87.25 433 GLY A CA 1
ATOM 3492 C C . GLY A 1 433 ? 9.765 9.116 27.046 1.00 87.25 433 GLY A C 1
ATOM 3493 O O . GLY A 1 433 ? 10.205 8.804 25.940 1.00 87.25 433 GLY A O 1
ATOM 3494 N N . GLN A 1 434 ? 9.029 8.304 27.801 1.00 88.81 434 GLN A N 1
ATOM 3495 C CA . GLN A 1 434 ? 8.644 6.951 27.411 1.00 88.81 434 GLN A CA 1
ATOM 3496 C C . GLN A 1 434 ? 7.144 6.901 27.144 1.00 88.81 434 GLN A C 1
ATOM 3498 O O . GLN A 1 434 ? 6.345 7.337 27.975 1.00 88.81 434 GLN A O 1
ATOM 3503 N N . VAL A 1 435 ? 6.766 6.371 25.985 1.00 86.56 435 VAL A N 1
ATOM 3504 C CA . VAL A 1 435 ? 5.375 6.273 25.542 1.00 86.56 435 VAL A CA 1
ATOM 3505 C C . VAL A 1 435 ? 5.132 4.880 24.987 1.00 86.56 435 VAL A C 1
ATOM 3507 O O . VAL A 1 435 ? 5.895 4.378 24.166 1.00 86.56 435 VAL A O 1
ATOM 3510 N N . LYS A 1 436 ? 4.031 4.261 25.407 1.00 88.50 436 LYS A N 1
ATOM 3511 C CA . LYS A 1 436 ? 3.571 3.005 24.824 1.00 88.50 436 LYS A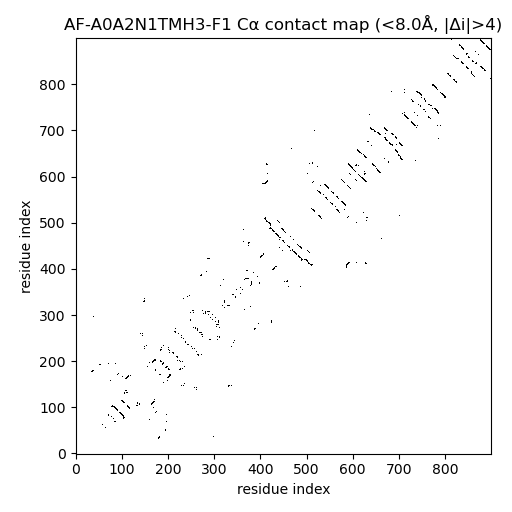 CA 1
ATOM 3512 C C . LYS A 1 436 ? 2.697 3.296 23.611 1.00 88.50 436 LYS A C 1
ATOM 3514 O O . LYS A 1 436 ? 1.653 3.935 23.746 1.00 88.50 436 LYS A O 1
ATOM 3519 N N . VAL A 1 437 ? 3.114 2.807 22.450 1.00 88.19 437 VAL A N 1
ATOM 3520 C CA . VAL A 1 437 ? 2.407 2.942 21.173 1.00 88.19 437 VAL A CA 1
ATOM 3521 C C . VAL A 1 437 ? 1.845 1.581 20.781 1.00 88.19 437 VAL A C 1
ATOM 3523 O O . VAL A 1 437 ? 2.584 0.612 20.631 1.00 88.19 437 VAL A O 1
ATOM 3526 N N . THR A 1 438 ? 0.530 1.494 20.619 1.00 87.62 438 THR A N 1
ATOM 3527 C CA . THR A 1 438 ? -0.152 0.307 20.089 1.00 87.62 438 THR A CA 1
ATOM 3528 C C . THR A 1 438 ? -0.499 0.555 18.633 1.00 87.62 438 THR A C 1
ATOM 3530 O O . THR A 1 438 ? -1.288 1.447 18.341 1.00 87.62 438 THR A O 1
ATOM 3533 N N . MET A 1 439 ? 0.071 -0.231 17.732 1.00 89.06 439 MET A N 1
ATOM 3534 C CA . MET A 1 439 ? -0.205 -0.218 16.298 1.00 89.06 439 MET A CA 1
ATOM 3535 C C . MET A 1 439 ? -1.158 -1.359 15.941 1.00 89.06 439 MET A C 1
ATOM 3537 O O . MET A 1 439 ? -1.083 -2.432 16.538 1.00 89.06 439 MET A O 1
ATOM 3541 N N . ILE A 1 440 ? -2.033 -1.137 14.965 1.00 85.88 440 ILE A N 1
ATOM 3542 C CA . ILE A 1 440 ? -2.922 -2.142 14.378 1.00 85.88 440 ILE A CA 1
ATOM 3543 C C . ILE A 1 440 ? -2.741 -2.091 12.865 1.00 85.88 440 ILE A C 1
ATOM 3545 O O . ILE A 1 440 ? -2.896 -1.028 12.262 1.00 85.88 440 ILE A O 1
ATOM 3549 N N . PHE A 1 441 ? -2.470 -3.240 12.262 1.00 85.88 441 PHE A N 1
ATOM 3550 C CA . PHE A 1 441 ? -2.289 -3.399 10.823 1.00 85.88 441 PHE A CA 1
ATOM 3551 C C . PHE A 1 441 ? -3.372 -4.313 10.246 1.00 85.88 441 PHE A C 1
ATOM 3553 O O . PHE A 1 441 ? -3.830 -5.250 10.909 1.00 85.88 441 PHE A O 1
ATOM 3560 N N . ALA A 1 442 ? -3.795 -4.035 9.013 1.00 82.38 442 ALA A N 1
ATOM 3561 C CA . ALA A 1 442 ? -4.652 -4.940 8.260 1.00 82.38 442 ALA A CA 1
ATOM 3562 C C . ALA A 1 442 ? -3.941 -6.274 7.975 1.00 82.38 442 ALA A C 1
ATOM 3564 O O . ALA A 1 442 ? -2.712 -6.366 7.950 1.00 82.38 442 ALA A O 1
ATOM 3565 N N . GLU A 1 443 ? -4.734 -7.316 7.742 1.00 78.81 443 GLU A N 1
ATOM 3566 C CA . GLU A 1 443 ? -4.227 -8.613 7.296 1.00 78.81 443 GLU A CA 1
ATOM 3567 C C . GLU A 1 443 ? -3.459 -8.476 5.967 1.00 78.81 443 GLU A C 1
ATOM 3569 O O . GLU A 1 443 ? -3.821 -7.666 5.113 1.00 78.81 443 GLU A O 1
ATOM 3574 N N . GLY A 1 444 ? -2.378 -9.245 5.809 1.00 79.00 444 GLY A N 1
ATOM 3575 C CA . GLY A 1 444 ? -1.501 -9.190 4.632 1.00 79.00 444 GLY A CA 1
ATOM 3576 C C . GLY A 1 444 ? -0.438 -8.085 4.667 1.00 79.00 444 GLY A C 1
ATOM 3577 O O . GLY A 1 444 ? 0.427 -8.047 3.795 1.00 79.00 444 GLY A O 1
ATOM 3578 N N . MET A 1 445 ? -0.444 -7.205 5.675 1.00 86.56 445 MET A N 1
ATOM 3579 C CA . MET A 1 445 ? 0.625 -6.218 5.847 1.00 86.56 445 MET A CA 1
ATOM 3580 C C . MET A 1 445 ? 1.915 -6.855 6.383 1.00 86.56 445 MET A C 1
ATOM 3582 O O . MET A 1 445 ? 1.893 -7.756 7.222 1.00 86.56 445 MET A O 1
ATOM 3586 N N . THR A 1 446 ? 3.054 -6.316 5.950 1.00 85.88 446 THR A N 1
ATOM 3587 C CA . THR A 1 446 ? 4.404 -6.669 6.415 1.00 85.88 446 THR A CA 1
ATOM 3588 C C . THR A 1 446 ? 5.083 -5.415 6.976 1.00 85.88 446 THR A C 1
ATOM 3590 O O . THR A 1 446 ? 5.987 -4.870 6.339 1.00 85.88 446 THR A O 1
ATOM 3593 N N . PRO A 1 447 ? 4.613 -4.889 8.119 1.00 93.25 447 PRO A N 1
ATOM 3594 C CA . PRO A 1 447 ? 5.100 -3.623 8.648 1.00 93.25 447 PRO A CA 1
ATOM 3595 C C . PRO A 1 447 ? 6.556 -3.712 9.118 1.00 93.25 447 PRO A C 1
ATOM 3597 O O . PRO A 1 447 ? 6.994 -4.751 9.613 1.00 93.25 447 PRO A O 1
ATOM 3600 N N . PHE A 1 448 ? 7.291 -2.603 9.032 1.00 96.00 448 PHE A N 1
ATOM 3601 C CA . PHE A 1 448 ? 8.640 -2.473 9.594 1.00 96.00 448 PHE A CA 1
ATOM 3602 C C . PHE A 1 448 ? 8.718 -1.302 10.574 1.00 96.00 448 PHE A C 1
ATOM 3604 O O . PHE A 1 448 ? 7.961 -0.335 10.482 1.00 96.00 448 PHE A O 1
ATOM 3611 N N . LEU A 1 449 ? 9.665 -1.394 11.504 1.00 96.62 449 LEU A N 1
ATOM 3612 C CA . LEU A 1 449 ? 10.081 -0.289 12.356 1.00 96.62 449 LEU A CA 1
ATOM 3613 C C . LEU A 1 449 ? 11.551 0.007 12.094 1.00 96.62 449 LEU A C 1
ATOM 3615 O O . LEU A 1 449 ? 12.395 -0.876 12.273 1.00 96.62 449 LEU A O 1
ATOM 3619 N N . ALA A 1 450 ? 11.841 1.245 11.713 1.00 96.25 450 ALA A N 1
ATOM 3620 C CA . ALA A 1 450 ? 13.186 1.791 11.705 1.00 96.25 450 ALA A CA 1
ATOM 3621 C C . ALA A 1 450 ? 13.422 2.623 12.970 1.00 96.25 450 ALA A C 1
ATOM 3623 O O . ALA A 1 450 ? 12.588 3.432 13.373 1.00 96.25 450 ALA A O 1
ATOM 3624 N N . GLU A 1 451 ? 14.570 2.422 13.601 1.00 94.56 451 GLU A N 1
ATOM 3625 C CA . GLU A 1 451 ? 14.995 3.141 14.797 1.00 94.56 451 GLU A CA 1
ATOM 3626 C C . GLU A 1 451 ? 16.263 3.932 14.456 1.00 94.56 451 GLU A C 1
ATOM 3628 O O . GLU A 1 451 ? 17.226 3.372 13.929 1.00 94.56 451 GLU A O 1
ATOM 3633 N N . MET A 1 452 ? 16.266 5.233 14.758 1.00 91.12 452 MET A N 1
ATOM 3634 C CA . MET A 1 452 ? 17.410 6.134 14.576 1.00 91.12 452 MET A CA 1
ATOM 3635 C C . MET A 1 452 ? 17.886 6.664 15.932 1.00 91.12 452 MET A C 1
ATOM 3637 O O . MET A 1 452 ? 17.307 7.611 16.478 1.00 91.12 452 MET A O 1
ATOM 3641 N N . PRO A 1 453 ? 18.928 6.051 16.516 1.00 86.75 453 PRO A N 1
ATOM 3642 C CA . PRO A 1 453 ? 19.612 6.590 17.685 1.00 86.75 453 PRO A CA 1
ATOM 3643 C C . PRO A 1 453 ? 20.445 7.829 17.320 1.00 86.75 453 PRO A C 1
ATOM 3645 O O . PRO A 1 453 ? 21.023 7.893 16.246 1.00 86.75 453 PRO A O 1
ATOM 3648 N N . HIS A 1 454 ? 20.603 8.775 18.249 1.00 80.31 454 HIS A N 1
ATOM 3649 C CA . HIS A 1 454 ? 21.349 10.021 18.005 1.00 80.31 454 HIS A CA 1
ATOM 3650 C C . HIS A 1 454 ? 22.846 9.842 17.668 1.00 80.31 454 HIS A C 1
ATOM 3652 O O . HIS A 1 454 ? 23.433 10.715 17.047 1.00 80.31 454 HIS A O 1
ATOM 3658 N N . ASN A 1 455 ? 23.473 8.732 18.082 1.00 82.81 455 ASN A N 1
ATOM 3659 C CA . ASN A 1 455 ? 24.919 8.492 17.937 1.00 82.81 455 ASN A CA 1
ATOM 3660 C C . ASN A 1 455 ? 25.237 7.078 17.419 1.00 82.81 455 ASN A C 1
ATOM 3662 O O . ASN A 1 455 ? 26.220 6.457 17.837 1.00 82.81 455 ASN A O 1
ATOM 3666 N N . SER A 1 456 ? 24.364 6.482 16.612 1.00 85.62 456 SER A N 1
ATOM 3667 C CA . SER A 1 456 ? 24.601 5.149 16.047 1.00 85.62 456 SER A CA 1
ATOM 3668 C C . SER A 1 456 ? 23.853 4.989 14.729 1.00 85.62 456 SER A C 1
ATOM 3670 O O . SER A 1 456 ? 22.779 5.574 14.599 1.00 85.62 456 SER A O 1
ATOM 3672 N N . PRO A 1 457 ? 24.360 4.155 13.801 1.00 90.62 457 PRO A N 1
ATOM 3673 C CA . PRO A 1 457 ? 23.644 3.838 12.576 1.00 90.62 457 PRO A CA 1
ATOM 3674 C C . PRO A 1 457 ? 22.222 3.365 12.863 1.00 90.62 457 PRO A C 1
ATOM 3676 O O . PRO A 1 457 ? 22.003 2.514 13.733 1.00 90.62 457 PRO A O 1
ATOM 3679 N N . GLY A 1 458 ? 21.269 3.915 12.117 1.00 92.81 458 GLY A N 1
ATOM 3680 C CA . GLY A 1 458 ? 19.888 3.468 12.157 1.00 92.81 458 GLY A CA 1
ATOM 3681 C C . GLY A 1 458 ? 19.770 2.005 11.736 1.00 92.81 458 GLY A C 1
ATOM 3682 O O . GLY A 1 458 ? 20.529 1.516 10.896 1.00 92.81 458 GLY A O 1
ATOM 3683 N N . PHE A 1 459 ? 18.811 1.291 12.311 1.00 94.25 459 PHE A N 1
ATOM 3684 C CA . PHE A 1 459 ? 18.503 -0.088 11.935 1.00 94.25 459 PHE A CA 1
ATOM 3685 C C . PHE A 1 459 ? 17.001 -0.261 11.746 1.00 94.25 459 PHE A C 1
ATOM 3687 O O . PHE A 1 459 ? 16.201 0.450 12.350 1.00 94.25 459 PHE A O 1
ATOM 3694 N N . ILE A 1 460 ? 16.620 -1.212 10.901 1.00 95.69 460 ILE A N 1
ATOM 3695 C CA . ILE A 1 460 ? 15.229 -1.510 10.573 1.00 95.69 460 ILE A CA 1
ATOM 3696 C C . ILE A 1 460 ? 14.967 -2.991 10.806 1.00 95.69 460 ILE A C 1
ATOM 3698 O O . ILE A 1 460 ? 15.849 -3.831 10.625 1.00 95.69 460 ILE A O 1
ATOM 3702 N N . ARG A 1 461 ? 13.757 -3.313 11.251 1.00 94.88 461 ARG A N 1
ATOM 3703 C CA . ARG A 1 461 ? 13.330 -4.687 11.510 1.00 94.88 461 ARG A CA 1
ATOM 3704 C C . ARG A 1 461 ? 11.853 -4.859 11.179 1.00 94.88 461 ARG A C 1
ATOM 3706 O O . ARG A 1 461 ? 11.083 -3.914 11.383 1.00 94.88 461 ARG A O 1
ATOM 3713 N N . PRO A 1 462 ? 11.434 -6.047 10.719 1.00 94.75 462 PRO A N 1
ATOM 3714 C CA . PRO A 1 462 ? 10.020 -6.333 10.571 1.00 94.75 462 PRO A CA 1
ATOM 3715 C C . PRO A 1 462 ? 9.340 -6.289 11.943 1.00 94.75 462 PRO A C 1
ATOM 3717 O O . PRO A 1 462 ? 9.929 -6.624 12.978 1.00 94.75 462 PRO A O 1
ATOM 3720 N N . LEU A 1 463 ? 8.087 -5.865 11.945 1.00 94.12 463 LEU A N 1
ATOM 3721 C CA . LEU A 1 463 ? 7.179 -6.030 13.065 1.00 94.12 463 LEU A CA 1
ATOM 3722 C C . LEU A 1 463 ? 6.334 -7.277 12.817 1.00 94.12 463 LEU A C 1
ATOM 3724 O O . LEU A 1 463 ? 5.946 -7.559 11.686 1.00 94.12 463 LEU A O 1
ATOM 3728 N N . THR A 1 464 ? 6.037 -8.010 13.888 1.00 90.94 464 THR A N 1
ATOM 3729 C CA . THR A 1 464 ? 5.192 -9.206 13.836 1.00 90.94 464 THR A CA 1
ATOM 3730 C C . THR A 1 464 ? 3.888 -8.905 14.563 1.00 90.94 464 THR A C 1
ATOM 3732 O O . THR A 1 464 ? 3.865 -8.982 15.795 1.00 90.94 464 THR A O 1
ATOM 3735 N N . PRO A 1 465 ? 2.821 -8.519 13.840 1.00 88.94 465 PRO A N 1
ATOM 3736 C CA . PRO A 1 465 ? 1.501 -8.375 14.433 1.00 88.94 465 PRO A CA 1
ATOM 3737 C C . PRO A 1 465 ? 1.036 -9.676 15.096 1.00 88.94 465 PRO A C 1
ATOM 3739 O O . PRO A 1 465 ? 1.301 -10.768 14.590 1.00 88.94 465 PRO A O 1
ATOM 3742 N N . ASP A 1 466 ? 0.352 -9.567 16.236 1.00 84.94 466 ASP A N 1
ATOM 3743 C CA . ASP A 1 466 ? -0.309 -10.708 16.873 1.00 84.94 466 ASP A CA 1
ATOM 3744 C C . ASP A 1 466 ? -1.519 -11.186 16.041 1.00 84.94 466 ASP A C 1
ATOM 3746 O O . ASP A 1 466 ? -1.863 -10.614 15.006 1.00 84.94 466 ASP A O 1
ATOM 3750 N N . SER A 1 467 ? -2.227 -12.213 16.519 1.00 75.75 467 SER A N 1
ATOM 3751 C CA . SER A 1 467 ? -3.470 -12.708 15.900 1.00 75.75 467 SER A CA 1
ATOM 3752 C C . SER A 1 467 ? -4.593 -11.667 15.794 1.00 75.75 467 SER A C 1
ATOM 3754 O O . SER A 1 467 ? -5.669 -12.011 15.331 1.00 75.75 467 SER A O 1
ATOM 3756 N N . ARG A 1 468 ? -4.397 -10.452 16.325 1.00 73.19 468 ARG A N 1
ATOM 3757 C CA . ARG A 1 468 ? -5.307 -9.302 16.277 1.00 73.19 468 ARG A CA 1
ATOM 3758 C C . ARG A 1 468 ? -4.775 -8.176 15.388 1.00 73.19 468 ARG A C 1
ATOM 3760 O O . ARG A 1 468 ? -5.343 -7.082 15.386 1.00 73.19 468 ARG A O 1
ATOM 3767 N N . GLY A 1 469 ? -3.690 -8.419 14.654 1.00 80.94 469 GLY A N 1
ATOM 3768 C CA . GLY A 1 469 ? -2.999 -7.408 13.865 1.00 80.94 469 GLY A CA 1
ATOM 3769 C C . GLY A 1 469 ? -2.285 -6.364 14.727 1.00 80.94 469 GLY A C 1
ATOM 3770 O O . GLY A 1 469 ? -1.907 -5.319 14.201 1.00 80.94 469 GLY A O 1
ATOM 3771 N N . GLN A 1 470 ? -2.112 -6.605 16.034 1.00 85.69 470 GLN A N 1
ATOM 3772 C CA . GLN A 1 470 ? -1.570 -5.629 16.980 1.00 85.69 470 GLN A CA 1
ATOM 3773 C C . GLN A 1 470 ? -0.067 -5.780 17.199 1.00 85.69 470 GLN A C 1
ATOM 3775 O O . GLN A 1 470 ? 0.454 -6.884 17.343 1.00 85.69 470 GLN A O 1
ATOM 3780 N N . VAL A 1 471 ? 0.615 -4.642 17.318 1.00 91.19 471 VAL A N 1
ATOM 3781 C CA . VAL A 1 471 ? 2.014 -4.539 17.744 1.00 91.19 471 VAL A CA 1
ATOM 3782 C C . VAL A 1 471 ? 2.111 -3.468 18.822 1.00 91.19 471 VAL A C 1
ATOM 3784 O O . VAL A 1 471 ? 1.611 -2.362 18.642 1.00 91.19 471 VAL A O 1
ATOM 3787 N N . VAL A 1 472 ? 2.774 -3.771 19.936 1.00 91.31 472 VAL A N 1
ATOM 3788 C CA . VAL A 1 472 ? 3.024 -2.797 21.007 1.00 91.31 472 VAL A CA 1
ATOM 3789 C C . VAL A 1 472 ? 4.502 -2.429 21.011 1.00 91.31 472 VAL A C 1
ATOM 3791 O O . VAL A 1 472 ? 5.362 -3.307 21.066 1.00 91.31 472 VAL A O 1
ATOM 3794 N N . LEU A 1 473 ? 4.787 -1.131 20.947 1.00 91.69 473 LEU A N 1
ATOM 3795 C CA . LEU A 1 473 ? 6.120 -0.551 21.036 1.00 91.69 473 LEU A CA 1
ATOM 3796 C C . LEU A 1 473 ? 6.213 0.302 22.303 1.00 91.69 473 LEU A C 1
ATOM 3798 O O . LEU A 1 473 ? 5.489 1.286 22.445 1.00 91.69 473 LEU A O 1
ATOM 3802 N N . ASP A 1 474 ? 7.133 -0.045 23.196 1.00 91.62 474 ASP A N 1
ATOM 3803 C CA . ASP A 1 474 ? 7.546 0.831 24.293 1.00 91.62 474 ASP A CA 1
ATOM 3804 C C . ASP A 1 474 ? 8.607 1.806 23.754 1.00 91.62 474 ASP A C 1
ATOM 3806 O O . ASP A 1 474 ? 9.807 1.532 23.785 1.00 91.62 474 ASP A O 1
ATOM 3810 N N . ALA A 1 475 ? 8.149 2.916 23.171 1.00 89.94 475 ALA A N 1
ATOM 3811 C CA . ALA A 1 475 ? 9.011 3.909 22.545 1.00 89.94 475 ALA A CA 1
ATOM 3812 C C . ALA A 1 475 ? 9.675 4.784 23.613 1.00 89.94 475 ALA A C 1
ATOM 3814 O O . ALA A 1 475 ? 9.007 5.453 24.403 1.00 89.94 475 ALA A O 1
ATOM 3815 N N . ASP A 1 476 ? 11.004 4.801 23.611 1.00 91.19 476 ASP A N 1
ATOM 3816 C CA . ASP A 1 476 ? 11.811 5.697 24.434 1.00 91.19 476 ASP A CA 1
ATOM 3817 C C . ASP A 1 476 ? 12.440 6.775 23.549 1.00 91.19 476 ASP A C 1
ATOM 3819 O O . ASP A 1 476 ? 13.285 6.468 22.702 1.00 91.19 476 ASP A O 1
ATOM 3823 N N . PHE A 1 477 ? 12.009 8.023 23.731 1.00 88.88 477 PHE A N 1
ATOM 3824 C CA . PHE A 1 477 ? 12.529 9.189 23.010 1.00 88.88 477 PHE A CA 1
ATOM 3825 C C . PHE A 1 477 ? 13.668 9.892 23.761 1.00 88.88 477 PHE A C 1
ATOM 3827 O O . PHE A 1 477 ? 14.151 10.947 23.334 1.00 88.88 477 PHE A O 1
ATOM 3834 N N . SER A 1 478 ? 14.111 9.349 24.899 1.00 84.81 478 SER A N 1
ATOM 3835 C CA . SER A 1 478 ? 15.289 9.865 25.589 1.00 84.81 478 SER A CA 1
ATOM 3836 C C . SER A 1 478 ? 16.527 9.788 24.688 1.00 84.81 478 SER A C 1
ATOM 3838 O O . SER A 1 478 ? 16.675 8.909 23.838 1.00 84.81 478 SER A O 1
ATOM 3840 N N . GLY A 1 479 ? 17.410 10.781 24.823 1.00 81.75 479 GLY A N 1
ATOM 3841 C CA . GLY A 1 479 ? 18.604 10.870 23.982 1.00 81.75 479 GLY A CA 1
ATOM 3842 C C . GLY A 1 479 ? 18.321 11.152 22.502 1.00 81.75 479 GLY A C 1
ATOM 3843 O O . GLY A 1 479 ? 19.132 10.759 21.674 1.00 81.75 479 GLY A O 1
ATOM 3844 N N . GLN A 1 480 ? 17.204 11.820 22.174 1.00 79.88 480 GLN A N 1
ATOM 3845 C CA . GLN A 1 480 ? 16.844 12.251 20.809 1.00 79.88 480 GLN A CA 1
ATOM 3846 C C . GLN A 1 480 ? 16.660 11.098 19.809 1.00 79.88 480 GLN A C 1
ATOM 3848 O O . GLN A 1 480 ? 16.917 11.250 18.616 1.00 79.88 480 GLN A O 1
ATOM 3853 N N . ARG A 1 481 ? 16.216 9.933 20.286 1.00 87.38 481 ARG A N 1
ATOM 3854 C CA . ARG A 1 481 ? 15.898 8.799 19.416 1.00 87.38 481 ARG A CA 1
ATOM 3855 C C . ARG A 1 481 ? 14.633 9.083 18.603 1.00 87.38 481 ARG A C 1
ATOM 3857 O O . ARG A 1 481 ? 13.635 9.548 19.154 1.00 87.38 481 ARG A O 1
ATOM 3864 N N . ARG A 1 482 ? 14.676 8.768 17.309 1.00 90.19 482 ARG A N 1
ATOM 3865 C CA . ARG A 1 482 ? 13.549 8.875 16.369 1.00 90.19 482 ARG A CA 1
ATOM 3866 C C . ARG A 1 482 ? 13.124 7.474 15.933 1.00 90.19 482 ARG A C 1
ATOM 3868 O O . ARG A 1 482 ? 13.972 6.588 15.805 1.00 90.19 482 ARG A O 1
ATOM 3875 N N . TYR A 1 483 ? 11.832 7.275 15.713 1.00 93.44 483 TYR A N 1
ATOM 3876 C CA . TYR A 1 483 ? 11.270 6.016 15.230 1.00 93.44 483 TYR A CA 1
ATOM 3877 C C . TYR A 1 483 ? 10.520 6.277 13.931 1.00 93.44 483 TYR A C 1
ATOM 3879 O O . TYR A 1 483 ? 9.857 7.301 13.799 1.00 93.44 483 TYR A O 1
ATOM 3887 N N . PHE A 1 484 ? 10.579 5.341 12.993 1.00 94.06 484 PHE A N 1
ATOM 3888 C CA . PHE A 1 484 ? 9.807 5.411 11.762 1.00 94.06 484 PHE A CA 1
ATOM 3889 C C . PHE A 1 484 ? 9.025 4.123 11.576 1.00 94.06 484 PHE A C 1
ATOM 3891 O O . PHE A 1 484 ? 9.590 3.027 11.631 1.00 94.06 484 PHE A O 1
ATOM 3898 N N . ILE A 1 485 ? 7.723 4.260 11.361 1.00 93.31 485 ILE A N 1
ATOM 3899 C CA . ILE A 1 485 ? 6.846 3.151 11.012 1.00 93.31 485 ILE A CA 1
ATOM 3900 C C . ILE A 1 485 ? 6.765 3.100 9.493 1.00 93.31 485 ILE A C 1
ATOM 3902 O O . ILE A 1 485 ? 6.468 4.101 8.842 1.00 93.31 485 ILE A O 1
ATOM 3906 N N . LEU A 1 486 ? 6.997 1.914 8.938 1.00 93.88 486 LEU A N 1
ATOM 3907 C CA . LEU A 1 486 ? 6.744 1.604 7.538 1.00 93.88 486 LEU A CA 1
ATOM 3908 C C . LEU A 1 486 ? 5.501 0.711 7.488 1.00 93.88 486 LEU A C 1
ATOM 3910 O O . LEU A 1 486 ? 5.618 -0.516 7.599 1.00 93.88 486 LEU A O 1
ATOM 3914 N N . PRO A 1 487 ? 4.299 1.297 7.377 1.00 90.75 487 PRO A N 1
ATOM 3915 C CA . PRO A 1 487 ? 3.051 0.556 7.301 1.00 90.75 487 PRO A CA 1
ATOM 3916 C C . PRO A 1 487 ? 2.848 0.056 5.867 1.00 90.75 487 PRO A C 1
ATOM 3918 O O . PRO A 1 487 ? 2.003 0.551 5.126 1.00 90.75 487 PRO A O 1
ATOM 3921 N N . ILE A 1 488 ? 3.663 -0.913 5.462 1.00 90.25 488 ILE A N 1
ATOM 3922 C CA . ILE A 1 488 ? 3.714 -1.428 4.093 1.00 90.25 488 ILE A CA 1
ATOM 3923 C C . ILE A 1 488 ? 3.189 -2.859 4.003 1.00 90.25 488 ILE A C 1
ATOM 3925 O O . ILE A 1 488 ? 3.174 -3.608 4.981 1.00 90.25 488 ILE A O 1
ATOM 3929 N N . ALA A 1 489 ? 2.788 -3.247 2.798 1.00 89.19 489 ALA A N 1
ATOM 3930 C CA . ALA A 1 489 ? 2.504 -4.628 2.439 1.00 89.19 489 ALA A CA 1
ATOM 3931 C C . ALA A 1 489 ? 3.359 -4.990 1.231 1.00 89.19 489 ALA A C 1
ATOM 3933 O O . ALA A 1 489 ? 3.112 -4.501 0.129 1.00 89.19 489 ALA A O 1
ATOM 3934 N N . VAL A 1 490 ? 4.410 -5.769 1.466 1.00 88.00 490 VAL A N 1
ATOM 3935 C CA . VAL A 1 490 ? 5.379 -6.143 0.436 1.00 88.00 490 VAL A CA 1
ATOM 3936 C C . VAL A 1 490 ? 5.086 -7.563 -0.016 1.00 88.00 490 VAL A C 1
ATOM 3938 O O . VAL A 1 490 ? 5.579 -8.534 0.564 1.00 88.00 490 VAL A O 1
ATOM 3941 N N . ASP A 1 491 ? 4.246 -7.658 -1.039 1.00 86.94 491 ASP A N 1
ATOM 3942 C CA . ASP A 1 491 ? 3.809 -8.905 -1.653 1.00 86.94 491 ASP A CA 1
ATOM 3943 C C . ASP A 1 491 ? 3.340 -8.628 -3.090 1.00 86.94 491 ASP A C 1
ATOM 3945 O O . ASP A 1 491 ? 2.449 -7.805 -3.323 1.00 86.94 491 ASP A O 1
ATOM 3949 N N . SER A 1 492 ? 3.969 -9.293 -4.061 1.00 80.50 492 SER A N 1
ATOM 3950 C CA . SER A 1 492 ? 3.658 -9.151 -5.487 1.00 80.50 492 SER A CA 1
ATOM 3951 C C . SER A 1 492 ? 2.321 -9.775 -5.880 1.00 80.50 492 SER A C 1
ATOM 3953 O O . SER A 1 492 ? 1.798 -9.448 -6.942 1.00 80.50 492 SER A O 1
ATOM 3955 N N . GLU A 1 493 ? 1.761 -10.649 -5.042 1.00 84.19 493 GLU A N 1
ATOM 3956 C CA . GLU A 1 493 ? 0.479 -11.314 -5.296 1.00 84.19 493 GLU A CA 1
ATOM 3957 C C . GLU A 1 493 ? -0.726 -10.472 -4.841 1.00 84.19 493 GLU A C 1
ATOM 3959 O O . GLU A 1 493 ? -1.869 -10.783 -5.186 1.00 84.19 493 GLU A O 1
ATOM 3964 N N . LEU A 1 494 ? -0.502 -9.396 -4.076 1.00 84.25 494 LEU A N 1
ATOM 3965 C CA . LEU A 1 494 ? -1.580 -8.512 -3.630 1.00 84.25 494 LEU A CA 1
ATOM 3966 C C . LEU A 1 494 ? -2.126 -7.654 -4.791 1.00 84.25 494 LEU A C 1
ATOM 3968 O O . LEU A 1 494 ? -1.343 -7.092 -5.564 1.00 84.25 494 LEU A O 1
ATOM 3972 N N . PRO A 1 495 ? -3.460 -7.477 -4.901 1.00 83.12 495 PRO A N 1
ATOM 3973 C CA . PRO A 1 495 ? -4.064 -6.613 -5.912 1.00 83.12 495 PRO A CA 1
ATOM 3974 C C . PRO A 1 495 ? -3.536 -5.176 -5.853 1.00 83.12 495 PRO A C 1
ATOM 3976 O O . PRO A 1 495 ? -3.428 -4.574 -4.784 1.00 83.12 495 PRO A O 1
ATOM 3979 N N . SER A 1 496 ? -3.253 -4.597 -7.022 1.00 78.44 496 SER A N 1
ATOM 3980 C CA . SER A 1 496 ? -2.610 -3.281 -7.140 1.00 78.44 496 SER A CA 1
ATOM 3981 C C . SER A 1 496 ? -3.419 -2.120 -6.553 1.00 78.44 496 SER A C 1
ATOM 3983 O O . SER A 1 496 ? -2.846 -1.102 -6.179 1.00 78.44 496 SER A O 1
ATOM 3985 N N . ASP A 1 497 ? -4.739 -2.267 -6.510 1.00 78.50 497 ASP A N 1
ATOM 3986 C CA . ASP A 1 497 ? -5.730 -1.285 -6.068 1.00 78.50 497 ASP A CA 1
ATOM 3987 C C . ASP A 1 497 ? -6.284 -1.577 -4.663 1.00 78.50 497 ASP A C 1
ATOM 3989 O O . ASP A 1 497 ? -7.084 -0.799 -4.134 1.00 78.50 497 ASP A O 1
ATOM 3993 N N . GLN A 1 498 ? -5.855 -2.674 -4.026 1.00 82.38 498 GLN A N 1
ATOM 3994 C CA . GLN A 1 498 ? -6.270 -2.979 -2.664 1.00 82.38 498 GLN A CA 1
ATOM 3995 C C . GLN A 1 498 ? -5.742 -1.902 -1.715 1.00 82.38 498 GLN A C 1
ATOM 3997 O O . GLN A 1 498 ? -4.549 -1.636 -1.649 1.00 82.38 498 GLN A O 1
ATOM 4002 N N . THR A 1 499 ? -6.633 -1.307 -0.927 1.00 80.62 499 THR A N 1
ATOM 4003 C CA . THR A 1 499 ? -6.236 -0.409 0.159 1.00 80.62 499 THR A CA 1
ATOM 4004 C C . THR A 1 499 ? -6.095 -1.197 1.455 1.00 80.62 499 THR A C 1
ATOM 4006 O O . THR A 1 499 ? -7.042 -1.859 1.886 1.00 80.62 499 THR A O 1
ATOM 4009 N N . LEU A 1 500 ? -4.934 -1.095 2.098 1.00 83.06 500 LEU A N 1
ATOM 4010 C CA . LEU A 1 500 ? -4.660 -1.711 3.393 1.00 83.06 500 LEU A CA 1
ATOM 4011 C C . LEU A 1 500 ? -4.567 -0.627 4.460 1.00 83.06 500 LEU A C 1
ATOM 4013 O O . LEU A 1 500 ? -3.771 0.305 4.357 1.00 83.06 500 LEU A O 1
ATOM 4017 N N . ASN A 1 501 ? -5.417 -0.732 5.476 1.00 82.19 501 ASN A N 1
ATOM 4018 C CA . ASN A 1 501 ? -5.489 0.269 6.529 1.00 82.19 501 ASN A CA 1
ATOM 4019 C C . ASN A 1 501 ? -4.558 -0.091 7.688 1.00 82.19 501 ASN A C 1
ATOM 4021 O O . ASN A 1 501 ? -4.404 -1.259 8.047 1.00 82.19 501 ASN A O 1
ATOM 4025 N N . TYR A 1 502 ? -4.035 0.932 8.345 1.00 85.31 502 TYR A N 1
ATOM 4026 C CA . TYR A 1 502 ? -3.321 0.798 9.605 1.00 85.31 502 TYR A CA 1
ATOM 4027 C C . TYR A 1 502 ? -3.704 1.936 10.550 1.00 85.31 502 TYR A C 1
ATOM 4029 O O . TYR A 1 502 ? -4.321 2.932 10.166 1.00 85.31 502 TYR A O 1
ATOM 4037 N N . SER A 1 503 ? -3.376 1.759 11.821 1.00 84.44 503 SER A N 1
ATOM 4038 C CA . SER A 1 503 ? -3.571 2.771 12.852 1.00 84.44 503 SER A CA 1
ATOM 4039 C C . SER A 1 503 ? -2.552 2.601 13.958 1.00 84.44 503 SER A C 1
ATOM 4041 O O . SER A 1 503 ? -1.994 1.521 14.146 1.00 84.44 503 SER A O 1
ATOM 4043 N N . PHE A 1 504 ? -2.344 3.653 14.733 1.00 86.38 504 PHE A N 1
ATOM 4044 C CA . PHE A 1 504 ? -1.584 3.587 15.969 1.00 86.38 504 PHE A CA 1
ATOM 4045 C C . PHE A 1 504 ? -2.196 4.519 17.004 1.00 86.38 504 PHE A C 1
ATOM 4047 O O . PHE A 1 504 ? -2.805 5.536 16.663 1.00 86.38 504 PHE A O 1
ATOM 4054 N N . LYS A 1 505 ? -2.044 4.159 18.274 1.00 83.31 505 LYS A N 1
ATOM 4055 C CA . LYS A 1 505 ? -2.508 4.956 19.404 1.00 83.31 505 LYS A CA 1
ATOM 4056 C C . LYS A 1 505 ? -1.547 4.919 20.582 1.00 83.31 505 LYS A C 1
ATOM 4058 O O . LYS A 1 505 ? -0.832 3.930 20.756 1.00 83.31 505 LYS A O 1
ATOM 4063 N N . THR A 1 506 ? -1.539 5.970 21.395 1.00 83.81 506 THR A N 1
ATOM 4064 C CA . THR A 1 506 ? -0.805 6.000 22.671 1.00 83.81 506 THR A CA 1
ATOM 4065 C C . THR A 1 506 ? -1.665 5.455 23.820 1.00 83.81 506 THR A C 1
ATOM 4067 O O . THR A 1 506 ? -2.836 5.141 23.635 1.00 83.81 506 THR A O 1
ATOM 4070 N N . SER A 1 507 ? -1.071 5.244 25.001 1.00 71.25 507 SER A N 1
ATOM 4071 C CA . SER A 1 507 ? -1.777 4.751 26.200 1.00 71.25 507 SER A CA 1
ATOM 4072 C C . SER A 1 507 ? -2.141 5.844 27.217 1.00 71.25 507 SER A C 1
ATOM 4074 O O . SER A 1 507 ? -2.565 5.530 28.328 1.00 71.25 507 SER A O 1
ATOM 4076 N N . THR A 1 508 ? -1.867 7.109 26.910 1.00 66.75 508 THR A N 1
ATOM 4077 C CA . THR A 1 508 ? -2.000 8.252 27.825 1.00 66.75 508 THR A CA 1
ATOM 4078 C C . THR A 1 508 ? -3.281 9.021 27.522 1.00 66.75 508 THR A C 1
ATOM 4080 O O . THR A 1 508 ? -3.473 9.441 26.394 1.00 66.75 508 THR A O 1
ATOM 4083 N N . ALA A 1 509 ? -4.136 9.237 28.527 1.00 68.50 509 ALA A N 1
ATOM 4084 C CA . ALA A 1 509 ? -5.465 9.845 28.361 1.00 68.50 509 ALA A CA 1
ATOM 4085 C C . ALA A 1 509 ? -5.717 11.045 29.295 1.00 68.50 509 ALA A C 1
ATOM 4087 O O . ALA A 1 509 ? -6.860 11.356 29.624 1.00 68.50 509 ALA A O 1
ATOM 4088 N N . GLY A 1 510 ? -4.657 11.723 29.752 1.00 76.12 510 GLY A N 1
ATOM 4089 C CA . GLY A 1 510 ? -4.796 12.943 30.559 1.00 76.12 510 GLY A CA 1
ATOM 4090 C C . GLY A 1 510 ? -5.568 14.045 29.824 1.00 76.12 510 GLY A C 1
ATOM 4091 O O . GLY A 1 510 ? -6.251 14.841 30.461 1.00 76.12 510 GLY A O 1
ATOM 4092 N N . LEU A 1 511 ? -5.524 14.039 28.490 1.00 84.12 511 LEU A N 1
ATOM 4093 C CA . LEU A 1 511 ? -6.266 14.908 27.580 1.00 84.12 511 LEU A CA 1
ATOM 4094 C C . LEU A 1 511 ? -6.866 14.067 26.454 1.00 84.12 511 LEU A C 1
ATOM 4096 O O . LEU A 1 511 ? -6.130 13.323 25.819 1.00 84.12 511 LEU A O 1
ATOM 4100 N N . VAL A 1 512 ? -8.162 14.204 26.166 1.00 86.94 512 VAL A N 1
ATOM 4101 C CA . VAL A 1 512 ? -8.846 13.450 25.098 1.00 86.94 512 VAL A CA 1
ATOM 4102 C C . VAL A 1 512 ? -9.581 14.403 24.160 1.00 86.94 512 VAL A C 1
ATOM 4104 O O . VAL A 1 512 ? -10.313 15.284 24.615 1.00 86.94 512 VAL A O 1
ATOM 4107 N N . LEU A 1 513 ? -9.414 14.194 22.852 1.00 91.62 513 LEU A N 1
ATOM 4108 C CA . LEU A 1 513 ? -10.131 14.896 21.789 1.00 91.62 513 LEU A CA 1
ATOM 4109 C C . LEU A 1 513 ? -11.164 13.955 21.159 1.00 91.62 513 LEU A C 1
ATOM 4111 O O . LEU A 1 513 ? -10.814 12.834 20.793 1.00 91.62 513 LEU A O 1
ATOM 4115 N N . TYR A 1 514 ? -12.414 14.388 21.010 1.00 92.06 514 TYR A N 1
ATOM 4116 C CA . TYR A 1 514 ? -13.469 13.549 20.431 1.00 92.06 514 TYR A CA 1
ATOM 4117 C C . TYR A 1 514 ? -14.588 14.363 19.761 1.00 92.06 514 TYR A C 1
ATOM 4119 O O . TYR A 1 514 ? -14.857 15.498 20.171 1.00 92.06 514 TYR A O 1
ATOM 4127 N N . PRO A 1 515 ? -15.248 13.808 18.726 1.00 93.94 515 PRO A N 1
ATOM 4128 C CA . PRO A 1 515 ? -16.384 14.444 18.075 1.00 93.94 515 PRO A CA 1
ATOM 4129 C C . PRO A 1 515 ? -17.713 14.082 18.753 1.00 93.94 515 PRO A C 1
ATOM 4131 O O . PRO A 1 515 ? -17.899 12.982 19.271 1.00 93.94 515 PRO A O 1
ATOM 4134 N N . VAL A 1 516 ? -18.671 15.002 18.686 1.00 92.62 516 VAL A N 1
ATOM 4135 C CA . VAL A 1 516 ? -20.066 14.818 19.104 1.00 92.62 516 VAL A CA 1
ATOM 4136 C C . VAL A 1 516 ? -20.982 15.391 18.022 1.00 92.62 516 VAL A C 1
ATOM 4138 O O . VAL A 1 516 ? -20.664 16.402 17.390 1.00 92.62 516 VAL A O 1
ATOM 4141 N N . ALA A 1 517 ? -22.131 14.752 17.801 1.00 89.88 517 ALA A N 1
ATOM 4142 C CA . ALA A 1 517 ? -23.155 15.259 16.893 1.00 89.88 517 ALA A CA 1
ATOM 4143 C C . ALA A 1 517 ? -23.624 16.654 17.327 1.00 89.88 517 ALA A C 1
ATOM 4145 O O . ALA A 1 517 ? -23.908 16.886 18.505 1.00 89.88 517 ALA A O 1
ATOM 4146 N N . HIS A 1 518 ? -23.735 17.590 16.387 1.00 91.44 518 HIS A N 1
ATOM 4147 C CA . HIS A 1 518 ? -24.265 18.902 16.721 1.00 91.44 518 HIS A CA 1
ATOM 4148 C C . HIS A 1 518 ? -25.789 18.804 16.967 1.00 91.44 518 HIS A C 1
ATOM 4150 O O . HIS A 1 518 ? -26.515 18.326 16.096 1.00 91.44 518 HIS A O 1
ATOM 4156 N N . PRO A 1 519 ? -26.324 19.303 18.102 1.00 88.00 519 PRO A N 1
ATOM 4157 C CA . PRO A 1 519 ? -27.731 19.093 18.473 1.00 88.00 519 PRO A CA 1
ATOM 4158 C C . PRO A 1 519 ? -28.735 19.828 17.568 1.00 88.00 519 PRO A C 1
ATOM 4160 O O . PRO A 1 519 ? -29.887 19.425 17.467 1.00 88.00 519 PRO A O 1
ATOM 4163 N N . VAL A 1 520 ? -28.310 20.931 16.937 1.00 87.69 520 VAL A N 1
ATOM 4164 C CA . VAL A 1 520 ? -29.147 21.754 16.037 1.00 87.69 520 VAL A CA 1
ATOM 4165 C C . VAL A 1 520 ? -28.874 21.515 14.542 1.00 87.69 520 VAL A C 1
ATOM 4167 O O . VAL A 1 520 ? -29.816 21.395 13.765 1.00 87.69 520 VAL A O 1
ATOM 4170 N N . PHE A 1 521 ? -27.607 21.473 14.114 1.00 88.12 521 PHE A N 1
ATOM 4171 C CA . PHE A 1 521 ? -27.215 21.353 12.707 1.00 88.12 521 PHE A CA 1
ATOM 4172 C C . PHE A 1 521 ? -26.787 19.921 12.375 1.00 88.12 521 PHE A C 1
ATOM 4174 O O . PHE A 1 521 ? -25.688 19.502 12.721 1.00 88.12 521 PHE A O 1
ATOM 4181 N N . SER A 1 522 ? -27.638 19.174 11.672 1.00 83.06 522 SER A N 1
ATOM 4182 C CA . SER A 1 522 ? -27.423 17.746 11.400 1.00 83.06 522 SER A CA 1
ATOM 4183 C C . SER A 1 522 ? -26.232 17.426 10.485 1.00 83.06 522 SER A C 1
ATOM 4185 O O . SER A 1 522 ? -25.877 16.257 10.353 1.00 83.06 522 SER A O 1
ATOM 4187 N N . ASP A 1 523 ? -25.610 18.429 9.856 1.00 80.12 523 ASP A N 1
ATOM 4188 C CA . ASP A 1 523 ? -24.423 18.301 9.003 1.00 80.12 523 ASP A CA 1
ATOM 4189 C C . ASP A 1 523 ? -23.129 18.842 9.644 1.00 80.12 523 ASP A C 1
ATOM 4191 O O . ASP A 1 523 ? -22.099 18.926 8.970 1.00 80.12 523 ASP A O 1
ATOM 4195 N N . GLN A 1 524 ? -23.171 19.206 10.930 1.00 90.25 524 GLN A N 1
ATOM 4196 C CA . GLN A 1 524 ? -22.029 19.721 11.689 1.00 90.25 524 GLN A CA 1
ATOM 4197 C C . GLN A 1 524 ? -21.699 18.836 12.890 1.00 90.25 524 GLN A C 1
ATOM 4199 O O . GLN A 1 524 ? -22.522 18.054 13.372 1.00 90.25 524 GLN A O 1
ATOM 4204 N N . ILE A 1 525 ? -20.485 19.011 13.406 1.00 94.44 525 ILE A N 1
ATOM 4205 C CA . ILE A 1 525 ? -20.020 18.379 14.638 1.00 94.44 525 ILE A CA 1
ATOM 4206 C C . ILE A 1 525 ? -19.558 19.424 15.647 1.00 94.44 525 ILE A C 1
ATOM 4208 O O . ILE A 1 525 ? -19.132 20.530 15.299 1.00 94.44 525 ILE A O 1
ATOM 4212 N N . LEU A 1 526 ? -19.620 19.034 16.912 1.00 95.56 526 LEU A N 1
ATOM 4213 C CA . LEU A 1 526 ? -18.879 19.668 17.989 1.00 95.56 526 LEU A CA 1
ATOM 4214 C C . LEU A 1 526 ? -17.630 18.830 18.252 1.00 95.56 526 LEU A C 1
ATOM 4216 O O . LEU A 1 526 ? -17.716 17.611 18.377 1.00 95.56 526 LEU A O 1
ATOM 4220 N N . ILE A 1 527 ? -16.471 19.472 18.325 1.00 96.19 527 ILE A N 1
ATOM 4221 C CA . ILE A 1 527 ? -15.213 18.824 18.699 1.00 96.19 527 ILE A CA 1
ATOM 4222 C C . ILE A 1 527 ? -14.891 19.237 20.127 1.00 96.19 527 ILE A C 1
ATOM 4224 O O . ILE A 1 527 ? -14.699 20.424 20.390 1.00 96.19 527 ILE A O 1
ATOM 4228 N N . PHE A 1 528 ? -14.824 18.264 21.030 1.00 93.75 528 PHE A N 1
ATOM 4229 C CA . PHE A 1 528 ? -14.502 18.482 22.434 1.00 93.75 528 PHE A CA 1
ATOM 4230 C C . PHE A 1 528 ? -13.069 18.066 22.736 1.00 93.75 528 PHE A C 1
ATOM 4232 O O . PHE A 1 528 ? -12.647 16.966 22.384 1.00 93.75 528 PHE A O 1
ATOM 4239 N N . LEU A 1 529 ? -12.354 18.932 23.446 1.00 92.56 529 LEU A N 1
ATOM 4240 C CA . LEU A 1 529 ? -11.126 18.612 24.162 1.00 92.56 529 LEU A CA 1
ATOM 4241 C C . LEU A 1 529 ? -11.451 18.570 25.653 1.00 92.56 529 LEU A C 1
ATOM 4243 O O . LEU A 1 529 ? -11.964 19.551 26.189 1.00 92.56 529 LEU A O 1
ATOM 4247 N N . LYS A 1 530 ? -11.127 17.471 26.330 1.00 89.69 530 LYS A N 1
ATOM 4248 C CA . LYS A 1 530 ? -11.349 17.311 27.771 1.00 89.69 530 LYS A CA 1
ATOM 4249 C C . LYS A 1 530 ? -10.064 16.906 28.481 1.00 89.69 530 LYS A C 1
ATOM 4251 O O . LYS A 1 530 ? -9.419 15.948 28.065 1.00 89.69 530 LYS A O 1
ATOM 4256 N N . SER A 1 531 ? -9.725 17.611 29.556 1.00 87.19 531 SER A N 1
ATOM 4257 C CA . SER A 1 531 ? -8.619 17.289 30.458 1.00 87.19 531 SER A CA 1
ATOM 4258 C C . SER A 1 531 ? -9.122 16.549 31.697 1.00 87.19 531 SER A C 1
ATOM 4260 O O . SER A 1 531 ? -10.086 16.960 32.340 1.00 87.19 531 SER A O 1
ATOM 4262 N N . PHE A 1 532 ? -8.433 15.470 32.054 1.00 82.94 532 PHE A N 1
ATOM 4263 C CA . PHE A 1 532 ? -8.616 14.703 33.288 1.00 82.94 532 PHE A CA 1
ATOM 4264 C C . PHE A 1 532 ? -7.485 14.950 34.296 1.00 82.94 532 PHE A C 1
ATOM 4266 O O . PHE A 1 532 ? -7.534 14.446 35.417 1.00 82.94 532 PHE A O 1
ATOM 4273 N N . SER A 1 533 ? -6.470 15.726 33.910 1.00 80.38 533 SER A N 1
ATOM 4274 C CA . SER A 1 533 ? -5.285 16.022 34.724 1.00 80.38 533 SER A CA 1
ATOM 4275 C C . SER A 1 533 ? -5.316 17.412 35.370 1.00 80.38 533 SER A C 1
ATOM 4277 O O . SER A 1 533 ? -4.350 17.798 36.023 1.00 80.38 533 SER A O 1
ATOM 4279 N N . GLY A 1 534 ? -6.423 18.147 35.226 1.00 85.38 534 GLY A N 1
ATOM 4280 C CA . GLY A 1 534 ? -6.609 19.498 35.760 1.00 85.38 534 GLY A CA 1
ATOM 4281 C C . GLY A 1 534 ? -6.843 20.554 34.670 1.00 85.38 534 GLY A C 1
ATOM 4282 O O . GLY A 1 534 ? -7.052 20.194 33.509 1.00 85.38 534 GLY A O 1
ATOM 4283 N N . PRO A 1 535 ? -6.842 21.849 35.031 1.00 88.56 535 PRO A N 1
ATOM 4284 C CA . PRO A 1 535 ? -7.078 22.947 34.096 1.00 88.56 535 PRO A CA 1
ATOM 4285 C C . PRO A 1 535 ? -6.059 22.991 32.954 1.00 88.56 535 PRO A C 1
ATOM 4287 O O . PRO A 1 535 ? -4.869 22.749 33.149 1.00 88.56 535 PRO A O 1
ATOM 4290 N N . ILE A 1 536 ? -6.527 23.355 31.765 1.00 87.81 536 ILE A N 1
ATOM 4291 C CA . ILE A 1 536 ? -5.695 23.636 30.596 1.00 87.81 536 ILE A CA 1
ATOM 4292 C C . ILE A 1 536 ? -5.206 25.085 30.725 1.00 87.81 536 ILE A C 1
ATOM 4294 O O . ILE A 1 536 ? -5.984 26.033 30.632 1.00 87.81 536 ILE A O 1
ATOM 4298 N N . GLU A 1 537 ? -3.910 25.266 30.979 1.00 85.31 537 GLU A N 1
ATOM 4299 C CA . GLU A 1 537 ? -3.341 26.567 31.370 1.00 85.31 537 GLU A CA 1
ATOM 4300 C C . GLU A 1 537 ? -3.141 27.529 30.191 1.00 85.31 537 GLU A C 1
ATOM 4302 O O . GLU A 1 537 ? -3.111 28.749 30.361 1.00 85.31 537 GLU A O 1
ATOM 4307 N N . THR A 1 538 ? -2.992 26.982 28.985 1.00 84.62 538 THR A N 1
ATOM 4308 C CA . THR A 1 538 ? -2.756 27.732 27.748 1.00 84.62 538 THR A CA 1
ATOM 4309 C C . THR A 1 538 ? -3.793 27.372 26.688 1.00 84.62 538 THR A C 1
ATOM 4311 O O . THR A 1 538 ? -4.174 26.206 26.589 1.00 84.62 538 THR A O 1
ATOM 4314 N N . PRO A 1 539 ? -4.265 28.340 25.880 1.00 83.81 539 PRO A N 1
ATOM 4315 C CA . PRO A 1 539 ? -5.265 28.067 24.857 1.00 83.81 539 PRO A CA 1
ATOM 4316 C C . PRO A 1 539 ? -4.803 26.976 23.873 1.00 83.81 539 PRO A C 1
ATOM 4318 O O . PRO A 1 539 ? -3.770 27.146 23.217 1.00 83.81 539 PRO A O 1
ATOM 4321 N N . PRO A 1 540 ? -5.557 25.873 23.740 1.00 92.38 540 PRO A N 1
ATOM 4322 C CA . PRO A 1 540 ? -5.235 24.804 22.806 1.00 92.38 540 PRO A CA 1
ATOM 4323 C C . PRO A 1 540 ? -5.480 25.240 21.356 1.00 92.38 540 PRO A C 1
ATOM 4325 O O . PRO A 1 540 ? -6.347 26.070 21.073 1.00 92.38 540 PRO A O 1
ATOM 4328 N N . THR A 1 541 ? -4.741 24.653 20.414 1.00 93.94 541 THR A N 1
ATOM 4329 C CA . THR A 1 541 ? -4.924 24.894 18.972 1.00 93.94 541 THR A CA 1
ATOM 4330 C C . THR A 1 541 ? -5.410 23.630 18.282 1.00 93.94 541 THR A C 1
ATOM 4332 O O . THR A 1 541 ? -4.730 22.609 18.323 1.00 93.94 541 THR A O 1
ATOM 4335 N N . LEU A 1 542 ? -6.550 23.709 17.597 1.00 95.25 542 LEU A N 1
ATOM 4336 C CA . LEU A 1 542 ? -7.103 22.608 16.815 1.00 95.25 542 LEU A CA 1
ATOM 4337 C C . LEU A 1 542 ? -6.724 22.739 15.337 1.00 95.25 542 LEU A C 1
ATOM 4339 O O . LEU A 1 542 ? -6.843 23.813 14.745 1.00 95.25 542 LEU A O 1
ATOM 4343 N N . ARG A 1 543 ? -6.304 21.627 14.737 1.00 94.00 543 ARG A N 1
ATOM 4344 C CA . ARG A 1 543 ? -6.162 21.445 13.291 1.00 94.00 543 ARG A CA 1
ATOM 4345 C C . ARG A 1 543 ? -7.016 20.269 12.855 1.00 94.00 543 ARG A C 1
ATOM 4347 O O . ARG A 1 543 ? -6.956 19.215 13.481 1.00 94.00 543 ARG A O 1
ATOM 4354 N N . VAL A 1 544 ? -7.783 20.432 11.788 1.00 91.75 544 VAL A N 1
ATOM 4355 C CA . VAL A 1 544 ? -8.527 19.336 11.166 1.00 91.75 544 VAL A CA 1
ATOM 4356 C C . VAL A 1 544 ? -7.985 19.121 9.764 1.00 91.75 544 VAL A C 1
ATOM 4358 O O . VAL A 1 544 ? -8.035 20.015 8.926 1.00 91.75 544 VAL A O 1
ATOM 4361 N N . PHE A 1 545 ? -7.440 17.933 9.540 1.00 87.88 545 PHE A N 1
ATOM 4362 C CA . PHE A 1 545 ? -6.947 17.455 8.259 1.00 87.88 545 PHE A CA 1
ATOM 4363 C C . PHE A 1 545 ? -8.068 16.663 7.586 1.00 87.88 545 PHE A C 1
ATOM 4365 O O . PHE A 1 545 ? -8.588 15.721 8.183 1.00 87.88 545 PHE A O 1
ATOM 4372 N N . PHE A 1 546 ? -8.452 17.030 6.366 1.00 83.56 546 PHE A N 1
ATOM 4373 C CA . PHE A 1 546 ? -9.489 16.343 5.594 1.00 83.56 546 PHE A CA 1
ATOM 4374 C C . PHE A 1 546 ? -9.056 16.219 4.133 1.00 83.56 546 PHE A C 1
ATOM 4376 O O . PHE A 1 546 ? -9.065 17.195 3.379 1.00 83.56 546 PHE A O 1
ATOM 4383 N N . GLY A 1 547 ? -8.630 15.021 3.725 1.00 72.19 547 GLY A N 1
ATOM 4384 C CA . GLY A 1 547 ? -7.890 14.857 2.471 1.00 72.19 547 GLY A CA 1
ATOM 4385 C C . GLY A 1 547 ? -6.661 15.778 2.443 1.00 72.19 547 GLY A C 1
ATOM 4386 O O . GLY A 1 547 ? -5.827 15.719 3.340 1.00 72.19 547 GLY A O 1
ATOM 4387 N N . ASN A 1 548 ? -6.588 16.669 1.450 1.00 67.19 548 ASN A N 1
ATOM 4388 C CA . ASN A 1 548 ? -5.510 17.662 1.322 1.00 67.19 548 ASN A CA 1
ATOM 4389 C C . ASN A 1 548 ? -5.832 19.018 1.986 1.00 67.19 548 ASN A C 1
ATOM 4391 O O . ASN A 1 548 ? -5.050 19.961 1.865 1.00 67.19 548 ASN A O 1
ATOM 4395 N N . LEU A 1 549 ? -6.991 19.148 2.639 1.00 79.88 549 LEU A N 1
ATOM 4396 C CA . LEU A 1 549 ? -7.417 20.377 3.306 1.00 79.88 549 LEU A CA 1
ATOM 4397 C C . LEU A 1 549 ? -6.959 20.385 4.765 1.00 79.88 549 LEU A C 1
ATOM 4399 O O . LEU A 1 549 ? -6.986 19.355 5.440 1.00 79.88 549 LEU A O 1
ATOM 4403 N N . ILE A 1 550 ? -6.566 21.564 5.246 1.00 88.94 550 ILE A N 1
ATOM 4404 C CA . ILE A 1 550 ? -6.213 21.805 6.645 1.00 88.94 550 ILE A CA 1
ATOM 4405 C C . ILE A 1 550 ? -7.017 23.007 7.129 1.00 88.94 550 ILE A C 1
ATOM 4407 O O . ILE A 1 550 ? -6.774 24.130 6.688 1.00 88.94 550 ILE A O 1
ATOM 4411 N N . ASP A 1 551 ? -7.922 22.769 8.072 1.00 93.12 551 ASP A N 1
ATOM 4412 C CA . ASP A 1 551 ? -8.687 23.809 8.755 1.00 93.12 551 ASP A CA 1
ATOM 4413 C C . ASP A 1 551 ? -8.175 24.012 10.183 1.00 93.12 551 ASP A C 1
ATOM 4415 O O . ASP A 1 551 ? -7.677 23.086 10.825 1.00 93.12 551 ASP A O 1
ATOM 4419 N N . THR A 1 552 ? -8.340 25.222 10.720 1.00 95.62 552 THR A N 1
ATOM 4420 C CA . THR A 1 552 ? -7.971 25.566 12.106 1.00 95.62 552 THR A CA 1
ATOM 4421 C C . THR A 1 552 ? -9.161 26.149 12.876 1.00 95.62 552 THR A C 1
ATOM 4423 O O . THR A 1 552 ? -9.222 27.369 13.068 1.00 95.62 552 THR A O 1
ATOM 4426 N N . PRO A 1 553 ? -10.147 25.330 13.288 1.00 95.19 553 PRO A N 1
ATOM 4427 C CA . PRO A 1 553 ? -11.296 25.818 14.044 1.00 95.19 553 PRO A CA 1
ATOM 4428 C C . PRO A 1 553 ? -10.870 26.375 15.410 1.00 95.19 553 PRO A C 1
ATOM 4430 O O . PRO A 1 553 ? -9.968 25.845 16.059 1.00 95.19 553 PRO A O 1
ATOM 4433 N N . GLY A 1 554 ? -11.529 27.441 15.866 1.00 94.31 554 GLY A N 1
ATOM 4434 C CA . GLY A 1 554 ? -11.259 28.026 17.180 1.00 94.31 554 GLY A CA 1
ATOM 4435 C C . GLY A 1 554 ? -11.838 27.176 18.314 1.00 94.31 554 GLY A C 1
ATOM 4436 O O . GLY A 1 554 ? -13.030 26.875 18.302 1.00 94.31 554 GLY A O 1
ATOM 4437 N N . LEU A 1 555 ? -11.008 26.830 19.303 1.00 94.31 555 LEU A N 1
ATOM 4438 C CA . LEU A 1 555 ? -11.444 26.205 20.554 1.00 94.31 555 LEU A CA 1
ATOM 4439 C C . LEU A 1 555 ? -11.808 27.277 21.587 1.00 94.31 555 LEU A C 1
ATOM 4441 O O . LEU A 1 555 ? -11.049 28.220 21.813 1.00 94.31 555 LEU A O 1
ATOM 4445 N N . VAL A 1 556 ? -12.955 27.106 22.243 1.00 94.06 556 VAL A N 1
ATOM 4446 C CA . VAL A 1 556 ? -13.444 27.990 23.311 1.00 94.06 556 VAL A CA 1
ATOM 4447 C C . VAL A 1 556 ? -13.698 27.166 24.569 1.00 94.06 556 VAL A C 1
ATOM 4449 O O . VAL A 1 556 ? -14.186 26.042 24.470 1.00 94.06 556 VAL A O 1
ATOM 4452 N N . ALA A 1 557 ? -13.365 27.708 25.744 1.00 93.25 557 ALA A N 1
ATOM 4453 C CA . ALA A 1 557 ? -13.642 27.054 27.021 1.00 93.25 557 ALA A CA 1
ATOM 4454 C C . ALA A 1 557 ? -15.155 26.825 27.190 1.00 93.25 557 ALA A C 1
ATOM 4456 O O . ALA A 1 557 ? -15.959 27.739 26.994 1.00 93.25 557 ALA A O 1
ATOM 4457 N N . ALA A 1 558 ? -15.529 25.594 27.525 1.00 92.25 558 ALA A N 1
ATOM 4458 C CA . ALA A 1 558 ? -16.907 25.151 27.716 1.00 92.25 558 ALA A CA 1
ATOM 4459 C C . ALA A 1 558 ? -17.295 25.056 29.204 1.00 92.25 558 ALA A C 1
ATOM 4461 O O . ALA A 1 558 ? -18.474 24.903 29.519 1.00 92.25 558 ALA A O 1
ATOM 4462 N N . ASP A 1 559 ? -16.324 25.163 30.114 1.00 91.81 559 ASP A N 1
ATOM 4463 C CA . ASP A 1 559 ? -16.511 25.168 31.563 1.00 91.81 559 ASP A CA 1
ATOM 4464 C C . ASP A 1 559 ? -15.722 26.302 32.244 1.00 91.81 559 ASP A C 1
ATOM 4466 O O . ASP A 1 559 ? -14.845 26.927 31.652 1.00 91.81 559 ASP A O 1
ATOM 4470 N N . ALA A 1 560 ? -16.072 26.604 33.499 1.00 89.75 560 ALA A N 1
ATOM 4471 C CA . ALA A 1 560 ? -15.419 27.659 34.281 1.00 89.75 560 ALA A CA 1
ATOM 4472 C C . ALA A 1 560 ? -14.019 27.258 34.778 1.00 89.75 560 ALA A C 1
ATOM 4474 O O . ALA A 1 560 ? -13.185 28.125 35.037 1.00 89.75 560 ALA A O 1
ATOM 4475 N N . ASP A 1 561 ? -13.774 25.952 34.899 1.00 90.31 561 ASP A N 1
ATOM 4476 C CA . ASP A 1 561 ? -12.524 25.384 35.407 1.00 90.31 561 ASP A CA 1
ATOM 4477 C C . ASP A 1 561 ? -11.455 25.217 34.308 1.00 90.31 561 ASP A C 1
ATOM 4479 O O . ASP A 1 561 ? -10.349 24.757 34.591 1.00 90.31 561 ASP A O 1
ATOM 4483 N N . ASN A 1 562 ? -11.763 25.594 33.058 1.00 90.62 562 ASN A N 1
ATOM 4484 C CA . ASN A 1 562 ? -10.921 25.405 31.871 1.00 90.62 562 ASN A CA 1
ATOM 4485 C C . ASN A 1 562 ? -10.453 23.950 31.694 1.00 90.62 562 ASN A C 1
ATOM 4487 O O . ASN A 1 562 ? -9.321 23.695 31.278 1.00 90.62 562 ASN A O 1
ATOM 4491 N N . THR A 1 563 ? -11.306 22.980 32.019 1.00 90.88 563 THR A N 1
ATOM 4492 C CA . THR A 1 563 ? -11.019 21.551 31.813 1.00 90.88 563 THR A CA 1
ATOM 4493 C C . THR A 1 563 ? -11.622 21.020 30.519 1.00 90.88 563 THR A C 1
ATOM 4495 O O . THR A 1 563 ? -11.210 19.962 30.041 1.00 90.88 563 THR A O 1
ATOM 4498 N N . THR A 1 564 ? -12.540 21.770 29.907 1.00 92.94 564 THR A N 1
ATOM 4499 C CA . THR A 1 564 ? -13.232 21.385 28.678 1.00 92.94 564 THR A CA 1
ATOM 4500 C C . THR A 1 564 ? -13.207 22.531 27.677 1.00 92.94 564 THR A C 1
ATOM 4502 O O . THR A 1 564 ? -13.586 23.654 27.997 1.00 92.94 564 THR A O 1
ATOM 4505 N N . TYR A 1 565 ? -12.811 22.246 26.441 1.00 95.12 565 TYR A N 1
ATOM 4506 C CA . TYR A 1 565 ? -12.903 23.169 25.312 1.00 95.12 565 TYR A CA 1
ATOM 4507 C C . TYR A 1 565 ? -13.760 22.557 24.211 1.00 95.12 565 TYR A C 1
ATOM 4509 O O . TYR A 1 565 ? -13.787 21.340 24.036 1.00 95.12 565 TYR A O 1
ATOM 4517 N N . MET A 1 566 ? -14.442 23.409 23.455 1.00 96.19 566 MET A N 1
ATOM 4518 C CA . MET A 1 566 ? -15.322 23.016 22.363 1.00 96.19 566 MET A CA 1
ATOM 4519 C C . MET A 1 566 ? -15.047 23.865 21.122 1.00 96.19 566 MET A C 1
ATOM 4521 O O . MET A 1 566 ? -14.815 25.071 21.220 1.00 96.19 566 MET A O 1
ATOM 4525 N N . ALA A 1 567 ? -15.098 23.236 19.951 1.00 97.12 567 ALA A N 1
ATOM 4526 C CA . ALA A 1 567 ? -15.089 23.896 18.652 1.00 97.12 567 ALA A CA 1
ATOM 4527 C C . ALA A 1 567 ? -16.293 23.446 17.820 1.00 97.12 567 ALA A C 1
ATOM 4529 O O . ALA A 1 567 ? -16.675 22.276 17.842 1.00 97.12 567 ALA A O 1
ATOM 4530 N N . HIS A 1 568 ? -16.859 24.370 17.048 1.00 95.50 568 HIS A N 1
ATOM 4531 C CA . HIS A 1 568 ? -17.824 24.045 16.001 1.00 95.50 568 HIS A CA 1
ATOM 4532 C C . HIS A 1 568 ? -17.068 23.726 14.715 1.00 95.50 568 HIS A C 1
ATOM 4534 O O . HIS A 1 568 ? -16.167 24.476 14.331 1.00 95.50 568 HIS A O 1
ATOM 4540 N N . TYR A 1 569 ? -17.440 22.642 14.037 1.00 94.88 569 TYR A N 1
ATOM 4541 C CA . TYR A 1 569 ? -16.815 22.283 12.773 1.00 94.88 569 TYR A CA 1
ATOM 4542 C C . TYR A 1 569 ? -17.822 21.716 11.773 1.00 94.88 569 TYR A C 1
ATOM 4544 O O . TYR A 1 569 ? -18.645 20.861 12.099 1.00 94.88 569 TYR A O 1
ATOM 4552 N N . GLN A 1 570 ? -17.734 22.198 10.535 1.00 92.12 570 GLN A N 1
ATOM 4553 C CA . GLN A 1 570 ? -18.490 21.683 9.402 1.00 92.12 570 GLN A CA 1
ATOM 4554 C C . GLN A 1 570 ? -17.515 21.008 8.447 1.00 92.12 570 GLN A C 1
ATOM 4556 O O . GLN A 1 570 ? -16.553 21.625 7.997 1.00 92.12 570 GLN A O 1
ATOM 4561 N N . LEU A 1 571 ? -17.782 19.746 8.126 1.00 88.44 571 LEU A N 1
ATOM 4562 C CA . LEU A 1 571 ? -16.951 18.995 7.196 1.00 88.44 571 LEU A CA 1
ATOM 4563 C C . LEU A 1 571 ? -17.081 19.558 5.771 1.00 88.44 571 LEU A C 1
ATOM 4565 O O . LEU A 1 571 ? -18.202 19.835 5.323 1.00 88.44 571 LEU A O 1
ATOM 4569 N N . PRO A 1 572 ? -15.970 19.685 5.025 1.00 87.50 572 PRO A N 1
ATOM 4570 C CA . PRO A 1 572 ? -16.001 20.234 3.672 1.00 87.50 572 PRO A CA 1
ATOM 4571 C C . PRO A 1 572 ? -16.691 19.293 2.669 1.00 87.50 572 PRO A C 1
ATOM 4573 O O . PRO A 1 572 ? -17.221 19.762 1.663 1.00 87.50 572 PRO A O 1
ATOM 4576 N N . GLY A 1 573 ? -16.757 17.985 2.949 1.00 87.94 573 GLY A N 1
ATOM 4577 C CA . GLY A 1 573 ? -17.397 16.988 2.088 1.00 87.94 573 GLY A CA 1
ATOM 4578 C C . GLY A 1 573 ? -17.383 15.578 2.681 1.00 87.94 573 GLY A C 1
ATOM 4579 O O . GLY A 1 573 ? -17.369 15.418 3.902 1.00 87.94 573 GLY A O 1
ATOM 4580 N N . ASP A 1 574 ? -17.365 14.579 1.797 1.00 88.19 574 ASP A N 1
ATOM 4581 C CA . ASP A 1 574 ? -17.297 13.149 2.123 1.00 88.19 574 ASP A CA 1
ATOM 4582 C C . ASP A 1 574 ? -15.846 12.672 2.070 1.00 88.19 574 ASP A C 1
ATOM 4584 O O . ASP A 1 574 ? -15.092 13.067 1.179 1.00 88.19 574 ASP A O 1
ATOM 4588 N N . GLY A 1 575 ? -15.424 11.848 3.027 1.00 85.94 575 GLY A N 1
ATOM 4589 C CA . GLY A 1 575 ? -14.045 11.379 3.061 1.00 85.94 575 GLY A CA 1
ATOM 4590 C C . GLY A 1 575 ? -13.552 10.958 4.435 1.00 85.94 575 GLY A C 1
ATOM 4591 O O . GLY A 1 575 ? -14.310 10.526 5.304 1.00 85.94 575 GLY A O 1
ATOM 4592 N N . LYS A 1 576 ? -12.235 11.048 4.603 1.00 86.88 576 LYS A N 1
ATOM 4593 C CA . LYS A 1 576 ? -11.518 10.710 5.830 1.00 86.88 576 LYS A CA 1
ATOM 4594 C C . LYS A 1 576 ? -10.733 11.917 6.314 1.00 86.88 576 LYS A C 1
ATOM 4596 O O . LYS A 1 576 ? -10.325 12.763 5.515 1.00 86.88 576 LYS A O 1
ATOM 4601 N N . GLY A 1 577 ? -10.493 11.962 7.612 1.00 86.38 577 GLY A N 1
ATOM 4602 C CA . GLY A 1 577 ? -9.702 13.015 8.210 1.00 86.38 577 GLY A CA 1
ATOM 4603 C C . GLY A 1 577 ? -9.179 12.668 9.590 1.00 86.38 577 GLY A C 1
ATOM 4604 O O . GLY A 1 577 ? -9.510 11.636 10.181 1.00 86.38 577 GLY A O 1
ATOM 4605 N N . GLN A 1 578 ? -8.369 13.578 10.106 1.00 89.25 578 GLN A N 1
ATOM 4606 C CA . GLN A 1 578 ? -7.843 13.537 11.458 1.00 89.25 578 GLN A CA 1
ATOM 4607 C C . GLN A 1 578 ? -7.981 14.921 12.078 1.00 89.25 578 GLN A C 1
ATOM 4609 O O . GLN A 1 578 ? -7.618 15.925 11.470 1.00 89.25 578 GLN A O 1
ATOM 4614 N N . ALA A 1 579 ? -8.489 14.986 13.300 1.00 91.94 579 ALA A N 1
ATOM 4615 C CA . ALA A 1 579 ? -8.432 16.195 14.104 1.00 91.94 579 ALA A CA 1
ATOM 4616 C C . ALA A 1 579 ? -7.274 16.059 15.092 1.00 91.94 579 ALA A C 1
ATOM 4618 O O . ALA A 1 579 ? -7.182 15.051 15.790 1.00 91.94 579 ALA A O 1
ATOM 4619 N N . VAL A 1 580 ? -6.397 17.058 15.145 1.00 90.75 580 VAL A N 1
ATOM 4620 C CA . VAL A 1 580 ? -5.246 17.108 16.048 1.00 90.75 580 VAL A CA 1
ATOM 4621 C C . VAL A 1 580 ? -5.298 18.406 16.833 1.00 90.75 580 VAL A C 1
ATOM 4623 O O . VAL A 1 580 ? -5.299 19.501 16.270 1.00 90.75 580 VAL A O 1
ATOM 4626 N N . CYS A 1 581 ? -5.339 18.279 18.149 1.00 91.62 581 CYS A N 1
ATOM 4627 C CA . CYS A 1 581 ? -5.269 19.382 19.079 1.00 91.62 581 CYS A CA 1
ATOM 4628 C C . CYS A 1 581 ? -3.878 19.433 19.711 1.00 91.62 581 CYS A C 1
ATOM 4630 O O . CYS A 1 581 ? -3.390 18.428 20.224 1.00 91.62 581 CYS A O 1
ATOM 4632 N N . TYR A 1 582 ? -3.266 20.612 19.697 1.00 87.88 582 TYR A N 1
ATOM 4633 C CA . TYR A 1 582 ? -1.958 20.889 20.282 1.00 87.88 582 TYR A CA 1
ATOM 4634 C C . TYR A 1 582 ? -2.119 21.741 21.542 1.00 87.88 582 TYR A C 1
ATOM 4636 O O . TYR A 1 582 ? -2.837 22.748 21.522 1.00 87.88 582 TYR A O 1
ATOM 4644 N N . TYR A 1 583 ? -1.442 21.352 22.619 1.00 85.31 583 TYR A N 1
ATOM 4645 C CA . TYR A 1 583 ? -1.447 22.036 23.910 1.00 85.31 583 TYR A CA 1
ATOM 4646 C C . TYR A 1 583 ? -0.055 21.962 24.548 1.00 85.31 583 TYR A C 1
ATOM 4648 O O . TYR A 1 583 ? 0.374 20.900 24.985 1.00 85.31 583 TYR A O 1
ATOM 4656 N N . GLY A 1 584 ? 0.659 23.090 24.609 1.00 81.94 584 GLY A N 1
ATOM 4657 C CA . GLY A 1 584 ? 2.055 23.094 25.054 1.00 81.94 584 GLY A CA 1
ATOM 4658 C C . GLY A 1 584 ? 2.912 22.158 24.194 1.00 81.94 584 GLY A C 1
ATOM 4659 O O . GLY A 1 584 ? 2.969 22.328 22.977 1.00 81.94 584 GLY A O 1
ATOM 4660 N N . ASP A 1 585 ? 3.545 21.174 24.836 1.00 76.00 585 ASP A N 1
ATOM 4661 C CA . ASP A 1 585 ? 4.253 20.082 24.158 1.00 76.00 585 ASP A CA 1
ATOM 4662 C C . ASP A 1 585 ? 3.334 18.877 23.866 1.00 76.00 585 ASP A C 1
ATOM 4664 O O . ASP A 1 585 ? 3.702 18.005 23.090 1.00 76.00 585 ASP A O 1
ATOM 4668 N N . ASP A 1 586 ? 2.142 18.787 24.455 1.00 79.31 586 ASP A N 1
ATOM 4669 C CA . ASP A 1 586 ? 1.240 17.653 24.266 1.00 79.31 586 ASP A CA 1
ATOM 4670 C C . ASP A 1 586 ? 0.403 17.783 22.987 1.00 79.31 586 ASP A C 1
ATOM 4672 O O . ASP A 1 586 ? 0.059 18.874 22.517 1.00 79.31 586 ASP A O 1
ATOM 4676 N N . SER A 1 587 ? 0.013 16.634 22.437 1.00 84.88 587 SER A N 1
ATOM 4677 C CA . SER A 1 587 ? -0.986 16.567 21.379 1.00 84.88 587 SER A CA 1
ATOM 4678 C C . SER A 1 587 ? -2.008 15.478 21.664 1.00 84.88 587 SER A C 1
ATOM 4680 O O . SER A 1 587 ? -1.705 14.462 22.292 1.00 84.88 587 SER A O 1
ATOM 4682 N N . CYS A 1 588 ? -3.238 15.704 21.217 1.00 88.12 588 CYS A N 1
ATOM 4683 C CA . CYS A 1 588 ? -4.264 14.677 21.210 1.00 88.12 588 CYS A CA 1
ATOM 4684 C C . CYS A 1 588 ? -5.040 14.686 19.900 1.00 88.12 588 CYS A C 1
ATOM 4686 O O . CYS A 1 588 ? -5.155 15.722 19.243 1.00 88.12 588 CYS A O 1
ATOM 4688 N N . SER A 1 589 ? -5.538 13.528 19.484 1.00 89.94 589 SER A N 1
ATOM 4689 C CA . SER A 1 589 ? -6.176 13.395 18.180 1.00 89.94 589 SER A CA 1
ATOM 4690 C C . SER A 1 589 ? -7.253 12.324 18.144 1.00 89.94 589 SER A C 1
ATOM 4692 O O . SER A 1 589 ? -7.274 11.396 18.950 1.00 89.94 589 SER A O 1
ATOM 4694 N N . PHE A 1 590 ? -8.142 12.456 17.164 1.00 90.62 590 PHE A N 1
ATOM 4695 C CA . PHE A 1 590 ? -9.016 11.377 16.723 1.00 90.62 590 PHE A CA 1
ATOM 4696 C C . PHE A 1 590 ? -9.009 11.318 15.197 1.00 90.62 590 PHE A C 1
ATOM 4698 O O . PHE A 1 590 ? -8.844 12.334 14.516 1.00 90.62 590 PHE A O 1
ATOM 4705 N N . SER A 1 591 ? -9.196 10.120 14.656 1.00 90.38 591 SER A N 1
ATOM 4706 C CA . SER A 1 591 ? -9.365 9.901 13.216 1.00 90.38 591 SER A CA 1
ATOM 4707 C C . SER A 1 591 ? -10.807 9.567 12.893 1.00 90.38 591 SER A C 1
ATOM 4709 O O . SER A 1 591 ? -11.523 9.025 13.735 1.00 90.38 591 SER A O 1
ATOM 4711 N N . PHE A 1 592 ? -11.244 9.882 11.679 1.00 90.50 592 PHE A N 1
ATOM 4712 C CA . PHE A 1 592 ? -12.625 9.667 11.280 1.00 90.50 592 PHE A CA 1
ATOM 4713 C C . PHE A 1 592 ? -12.790 9.394 9.786 1.00 90.50 592 PHE A C 1
ATOM 4715 O O . PHE A 1 592 ? -12.018 9.861 8.952 1.00 90.50 592 PHE A O 1
ATOM 4722 N N . SER A 1 593 ? -13.860 8.679 9.456 1.00 91.38 593 SER A N 1
ATOM 4723 C CA . SER A 1 593 ? -14.487 8.657 8.139 1.00 91.38 593 SER A CA 1
ATOM 4724 C C . SER A 1 593 ? -15.879 9.266 8.268 1.00 91.38 593 SER A C 1
ATOM 4726 O O . SER A 1 593 ? -16.576 9.017 9.253 1.00 91.38 593 SER A O 1
ATOM 4728 N N . ALA A 1 594 ? -16.270 10.096 7.306 1.00 91.19 594 ALA A N 1
ATOM 4729 C CA . ALA A 1 594 ? -17.526 10.824 7.343 1.00 91.19 594 ALA A CA 1
ATOM 4730 C C . ALA A 1 594 ? -18.142 10.987 5.951 1.00 91.19 594 ALA A C 1
ATOM 4732 O O . ALA A 1 594 ? -17.429 11.127 4.958 1.00 91.19 594 ALA A O 1
ATOM 4733 N N . ILE A 1 595 ? -19.473 10.993 5.895 1.00 88.44 595 ILE A N 1
ATOM 4734 C CA . ILE A 1 595 ? -20.265 11.226 4.682 1.00 88.44 595 ILE A CA 1
ATOM 4735 C C . ILE A 1 595 ? -21.393 12.208 5.018 1.00 88.44 595 ILE A C 1
ATOM 4737 O O . ILE A 1 595 ? -22.199 11.968 5.923 1.00 88.44 595 ILE A O 1
ATOM 4741 N N . ARG A 1 596 ? -21.479 13.303 4.262 1.00 82.06 596 ARG A N 1
ATOM 4742 C CA . ARG A 1 596 ? -22.596 14.250 4.245 1.00 82.06 596 ARG A CA 1
ATOM 4743 C C . ARG A 1 596 ? -23.684 13.691 3.334 1.00 82.06 596 ARG A C 1
ATOM 4745 O O . ARG A 1 596 ? -23.662 13.837 2.116 1.00 82.06 596 ARG A O 1
ATOM 4752 N N . SER A 1 597 ? -24.654 13.016 3.937 1.00 67.88 597 SER A N 1
ATOM 4753 C CA . SER A 1 597 ? -25.645 12.255 3.183 1.00 67.88 597 SER A CA 1
ATOM 4754 C C . SER A 1 597 ? -26.848 13.077 2.714 1.00 67.88 597 SER A C 1
ATOM 4756 O O . SER A 1 597 ? -27.443 13.843 3.479 1.00 67.88 597 SER A O 1
ATOM 4758 N N . LYS A 1 598 ? -27.240 12.832 1.455 1.00 64.50 598 LYS A N 1
ATOM 4759 C CA . LYS A 1 598 ? -28.615 12.926 0.945 1.00 64.50 598 LYS A CA 1
ATOM 4760 C C . LYS A 1 598 ? -29.036 11.490 0.619 1.00 64.50 598 LYS A C 1
ATOM 4762 O O . LYS A 1 598 ? -28.473 10.943 -0.314 1.00 64.50 598 LYS A O 1
ATOM 4767 N N . VAL A 1 599 ? -29.959 10.911 1.395 1.00 64.44 599 VAL A N 1
ATOM 4768 C CA . VAL A 1 599 ? -30.619 9.589 1.221 1.00 64.44 599 VAL A CA 1
ATOM 4769 C C . VAL A 1 599 ? -29.826 8.552 0.394 1.00 64.44 599 VAL A C 1
ATOM 4771 O O . VAL A 1 599 ? -29.816 8.603 -0.835 1.00 64.44 599 VAL A O 1
ATOM 4774 N N . TYR A 1 600 ? -29.243 7.548 1.059 1.00 64.06 600 TYR A N 1
ATOM 4775 C CA . TYR A 1 600 ? -28.511 6.448 0.415 1.00 64.06 600 TYR A CA 1
ATOM 4776 C C . TYR A 1 600 ? -29.101 5.076 0.756 1.00 64.06 600 TYR A C 1
ATOM 4778 O O . TYR A 1 600 ? -29.606 4.866 1.864 1.00 64.06 600 TYR A O 1
ATOM 4786 N N . ASP A 1 601 ? -28.948 4.128 -0.175 1.00 62.12 601 ASP A N 1
ATOM 4787 C CA . ASP A 1 601 ? -29.287 2.723 0.057 1.00 62.12 601 ASP A CA 1
ATOM 4788 C C . ASP A 1 601 ? -28.153 1.954 0.750 1.00 62.12 601 ASP A C 1
ATOM 4790 O O . ASP A 1 601 ? -28.455 1.168 1.627 1.00 62.12 601 ASP A O 1
ATOM 4794 N N . GLN A 1 602 ? -26.863 2.159 0.439 1.00 84.88 602 GLN A N 1
ATOM 4795 C CA . GLN A 1 602 ? -25.761 1.480 1.152 1.00 84.88 602 GLN A CA 1
ATOM 4796 C C . GLN A 1 602 ? -24.478 2.315 1.186 1.00 84.88 602 GLN A C 1
ATOM 4798 O O . GLN A 1 602 ? -24.051 2.822 0.151 1.00 84.88 602 GLN A O 1
ATOM 4803 N N . GLN A 1 603 ? -23.842 2.427 2.358 1.00 86.88 603 GLN A N 1
ATOM 4804 C CA . GLN A 1 603 ? -22.565 3.136 2.538 1.00 86.88 603 GLN A CA 1
ATOM 4805 C C . GLN A 1 603 ? -21.613 2.390 3.478 1.00 86.88 603 GLN A C 1
ATOM 4807 O O . GLN A 1 603 ? -22.046 1.721 4.416 1.00 86.88 603 GLN A O 1
ATOM 4812 N N . ASN A 1 604 ? -20.306 2.540 3.246 1.00 88.62 604 ASN A N 1
ATOM 4813 C CA . ASN A 1 604 ? -19.249 2.021 4.115 1.00 88.62 604 ASN A CA 1
ATOM 4814 C C . ASN A 1 604 ? -18.343 3.167 4.563 1.00 88.62 604 ASN A C 1
ATOM 4816 O O . ASN A 1 604 ? -17.755 3.845 3.723 1.00 88.62 604 ASN A O 1
ATOM 4820 N N . LEU A 1 605 ? -18.189 3.341 5.874 1.00 89.50 605 LEU A N 1
ATOM 4821 C CA . LEU A 1 605 ? -17.253 4.294 6.464 1.00 89.50 605 LEU A CA 1
ATOM 4822 C C . LEU A 1 605 ? -16.105 3.502 7.111 1.00 89.50 605 LEU A C 1
ATOM 4824 O O . LEU A 1 605 ? -16.269 2.997 8.224 1.00 89.50 605 LEU A O 1
ATOM 4828 N N . PRO A 1 606 ? -14.974 3.300 6.411 1.00 84.31 606 PRO A N 1
ATOM 4829 C CA . PRO A 1 606 ? -13.861 2.507 6.919 1.00 84.31 606 PRO A CA 1
ATOM 4830 C C . PRO A 1 606 ? -12.978 3.296 7.888 1.00 84.31 606 PRO A C 1
ATOM 4832 O O . PRO A 1 606 ? -12.660 4.462 7.645 1.00 84.31 606 PRO A O 1
ATOM 4835 N N . LEU A 1 607 ? -12.517 2.623 8.941 1.00 81.56 607 LEU A N 1
ATOM 4836 C CA . LEU A 1 607 ? -11.597 3.157 9.939 1.00 81.56 607 LEU A CA 1
ATOM 4837 C C . LEU A 1 607 ? -10.710 2.029 10.489 1.00 81.56 607 LEU A C 1
ATOM 4839 O O . LEU A 1 607 ? -11.185 1.124 11.179 1.00 81.56 607 LEU A O 1
ATOM 4843 N N . ALA A 1 608 ? -9.416 2.077 10.169 1.00 73.94 608 ALA A N 1
ATOM 4844 C CA . ALA A 1 608 ? -8.477 0.992 10.453 1.00 73.94 608 ALA A CA 1
ATOM 4845 C C . ALA A 1 608 ? -9.013 -0.383 9.968 1.00 73.94 608 ALA A C 1
ATOM 4847 O O . ALA A 1 608 ? -9.388 -0.542 8.805 1.00 73.94 608 ALA A O 1
ATOM 4848 N N . SER A 1 609 ? -9.051 -1.379 10.852 1.00 72.94 609 SER A N 1
ATOM 4849 C CA . SER A 1 609 ? -9.511 -2.758 10.616 1.00 72.94 609 SER A CA 1
ATOM 4850 C C . SER A 1 609 ? -11.032 -2.959 10.746 1.00 72.94 609 SER A C 1
ATOM 4852 O O . SER A 1 609 ? -11.518 -4.090 10.630 1.00 72.94 609 SER A O 1
ATOM 4854 N N . ALA A 1 610 ? -11.791 -1.890 10.994 1.00 82.56 610 ALA A N 1
ATOM 4855 C CA . ALA A 1 610 ? -13.244 -1.919 11.098 1.00 82.56 610 ALA A CA 1
ATOM 4856 C C . ALA A 1 610 ? -13.884 -0.989 10.061 1.00 82.56 610 ALA A C 1
ATOM 4858 O O . ALA A 1 610 ? -13.266 -0.053 9.552 1.00 82.56 610 ALA A O 1
ATOM 4859 N N . TYR A 1 611 ? -15.151 -1.220 9.750 1.00 88.25 611 TYR A N 1
ATOM 4860 C CA . TYR A 1 611 ? -15.949 -0.255 9.006 1.00 88.25 611 TYR A CA 1
ATOM 4861 C C . TYR A 1 611 ? -17.372 -0.216 9.538 1.00 88.25 611 TYR A C 1
ATOM 4863 O O . TYR A 1 611 ? -17.927 -1.232 9.959 1.00 88.25 611 TYR A O 1
ATOM 4871 N N . LEU A 1 612 ? -17.969 0.969 9.505 1.00 92.38 612 LEU A N 1
ATOM 4872 C CA . LEU A 1 612 ? -19.393 1.137 9.740 1.00 92.38 612 LEU A CA 1
ATOM 4873 C C . LEU A 1 612 ? -20.125 0.908 8.416 1.00 92.38 612 LEU A C 1
ATOM 4875 O O . LEU A 1 612 ? -19.930 1.657 7.458 1.00 92.38 612 LEU A O 1
ATOM 4879 N N . HIS A 1 613 ? -20.945 -0.135 8.363 1.00 92.50 613 HIS A N 1
ATOM 4880 C CA . HIS A 1 613 ? -21.824 -0.424 7.240 1.00 92.50 613 HIS A CA 1
ATOM 4881 C C . HIS A 1 613 ? -23.211 0.147 7.518 1.00 92.50 613 HIS A C 1
ATOM 4883 O O . HIS A 1 613 ? -23.859 -0.243 8.489 1.00 92.50 613 HIS A O 1
ATOM 4889 N N . VAL A 1 614 ? -23.675 1.056 6.669 1.00 90.69 614 VAL A N 1
ATOM 4890 C CA . VAL A 1 614 ? -24.997 1.678 6.772 1.00 90.69 614 VAL A CA 1
ATOM 4891 C C . VAL A 1 614 ? -25.890 1.078 5.688 1.00 90.69 614 VAL A C 1
ATOM 4893 O O . VAL A 1 614 ? -25.604 1.237 4.503 1.00 90.69 614 VAL A O 1
ATOM 4896 N N . TYR A 1 615 ? -26.949 0.375 6.100 1.00 87.00 615 TYR A N 1
ATOM 4897 C CA . TYR A 1 615 ? -27.858 -0.383 5.226 1.00 87.00 615 TYR A CA 1
ATOM 4898 C C . TYR A 1 615 ? -28.984 0.440 4.625 1.00 87.00 615 TYR A C 1
ATOM 4900 O O . TYR A 1 615 ? -29.621 -0.007 3.678 1.00 87.00 615 TYR A O 1
ATOM 4908 N N . ARG A 1 616 ? -29.355 1.534 5.289 1.00 80.38 616 ARG A N 1
ATOM 4909 C CA . ARG A 1 616 ? -30.424 2.430 4.857 1.00 80.38 616 ARG A CA 1
ATOM 4910 C C . ARG A 1 616 ? -30.398 3.692 5.695 1.00 80.38 616 ARG A C 1
ATOM 4912 O O . ARG A 1 616 ? -30.206 3.614 6.908 1.00 80.38 616 ARG A O 1
ATOM 4919 N N . GLN A 1 617 ? -30.688 4.823 5.067 1.00 71.88 617 GLN A N 1
ATOM 4920 C CA . GLN A 1 617 ? -30.949 6.087 5.746 1.00 71.88 617 GLN A CA 1
ATOM 4921 C C . GLN A 1 617 ? -32.071 6.826 5.013 1.00 71.88 617 GLN A C 1
ATOM 4923 O O . GLN A 1 617 ? -32.011 6.965 3.792 1.00 71.88 617 GLN A O 1
ATOM 4928 N N . THR A 1 618 ? -33.089 7.303 5.734 1.00 67.19 618 THR A N 1
ATOM 4929 C CA . THR A 1 618 ? -34.240 7.992 5.117 1.00 67.19 618 THR A CA 1
ATOM 4930 C C . THR A 1 618 ? -34.246 9.505 5.318 1.00 67.19 618 THR A C 1
ATOM 4932 O O . THR A 1 618 ? -34.951 10.187 4.580 1.00 67.19 618 THR A O 1
ATOM 4935 N N . ASP A 1 619 ? -33.433 10.036 6.237 1.00 74.19 619 ASP A N 1
ATOM 4936 C CA . ASP A 1 619 ? -33.340 11.475 6.522 1.00 74.19 619 ASP A CA 1
ATOM 4937 C C . ASP A 1 619 ? -31.947 12.028 6.222 1.00 74.19 619 ASP A C 1
ATOM 4939 O O . ASP A 1 619 ? -30.957 11.307 6.304 1.00 74.19 619 ASP A O 1
ATOM 4943 N N . ASN A 1 620 ? -31.841 13.320 5.913 1.00 77.06 620 ASN A N 1
ATOM 4944 C CA . ASN A 1 620 ? -30.543 13.969 5.718 1.00 77.06 620 ASN A CA 1
ATOM 4945 C C . ASN A 1 620 ? -29.799 14.115 7.052 1.00 77.06 620 ASN A C 1
ATOM 4947 O O . ASN A 1 620 ? -30.380 14.516 8.060 1.00 77.06 620 ASN A O 1
ATOM 4951 N N . GLY A 1 621 ? -28.493 13.872 7.036 1.00 82.50 621 GLY A N 1
ATOM 4952 C CA . GLY A 1 621 ? -27.644 14.052 8.207 1.00 82.50 621 GLY A CA 1
ATOM 4953 C C . GLY A 1 621 ? -26.238 13.518 7.987 1.00 82.50 621 GLY A C 1
ATOM 4954 O O . GLY A 1 621 ? -25.963 12.829 7.000 1.00 82.50 621 GLY A O 1
ATOM 4955 N N . LEU A 1 622 ? -25.349 13.860 8.911 1.00 87.88 622 LEU A N 1
ATOM 4956 C CA . LEU A 1 622 ? -23.978 13.388 8.930 1.00 87.88 622 LEU A CA 1
ATOM 4957 C C . LEU A 1 622 ? -23.911 11.930 9.397 1.00 87.88 622 LEU A C 1
ATOM 4959 O O . LEU A 1 622 ? -24.422 11.584 10.460 1.00 87.88 622 LEU A O 1
ATOM 4963 N N . LEU A 1 623 ? -23.223 11.102 8.616 1.00 91.62 623 LEU A N 1
ATOM 4964 C CA . LEU A 1 623 ? -22.713 9.812 9.062 1.00 91.62 623 LEU A CA 1
ATOM 4965 C C . LEU A 1 623 ? -21.239 9.993 9.414 1.00 91.62 623 LEU A C 1
ATOM 4967 O O . LEU A 1 623 ? -20.478 10.501 8.590 1.00 91.62 623 LEU A O 1
ATOM 4971 N N . MET A 1 624 ? -20.826 9.575 10.606 1.00 93.19 624 MET A N 1
ATOM 4972 C CA . MET A 1 624 ? -19.424 9.615 11.019 1.00 93.19 624 MET A CA 1
ATOM 4973 C C . MET A 1 624 ? -19.064 8.355 11.793 1.00 93.19 624 MET A C 1
ATOM 4975 O O . MET A 1 624 ? -19.756 7.975 12.737 1.00 93.19 624 MET A O 1
ATOM 4979 N N . PHE A 1 625 ? -17.950 7.741 11.412 1.00 93.88 625 PHE A N 1
ATOM 4980 C CA . PHE A 1 625 ? -17.300 6.679 12.162 1.00 93.88 625 PHE A CA 1
ATOM 4981 C C . PHE A 1 625 ? -15.912 7.163 12.557 1.00 93.88 625 PHE A C 1
ATOM 4983 O O . PHE A 1 625 ? -15.075 7.425 11.691 1.00 93.88 625 PHE A O 1
ATOM 4990 N N . SER A 1 626 ? -15.678 7.339 13.853 1.00 92.62 626 SER A N 1
ATOM 4991 C CA . SER A 1 626 ? -14.442 7.926 14.363 1.00 92.62 626 SER A CA 1
ATOM 4992 C C . SER A 1 626 ? -13.853 7.126 15.513 1.00 92.62 626 SER A C 1
ATOM 4994 O O . SER A 1 626 ? -14.547 6.349 16.162 1.00 92.62 626 SER A O 1
ATOM 4996 N N . GLN A 1 627 ? -12.551 7.279 15.724 1.00 88.94 627 GLN A N 1
ATOM 4997 C CA . GLN A 1 627 ? -11.792 6.615 16.772 1.00 88.94 627 GLN A CA 1
ATOM 4998 C C . GLN A 1 627 ? -10.994 7.687 17.496 1.00 88.94 627 GLN A C 1
ATOM 5000 O O . GLN A 1 627 ? -10.031 8.238 16.952 1.00 88.94 627 GLN A O 1
ATOM 5005 N N . SER A 1 628 ? -11.444 7.988 18.707 1.00 86.12 628 SER A N 1
ATOM 5006 C CA . SER A 1 628 ? -10.676 8.706 19.711 1.00 86.12 628 SER A CA 1
ATOM 5007 C C . SER A 1 628 ? -9.897 7.703 20.557 1.00 86.12 628 SER A C 1
ATOM 5009 O O . SER A 1 628 ? -9.954 6.488 20.347 1.00 86.12 628 SER A O 1
ATOM 5011 N N . ASP A 1 629 ? -9.183 8.199 21.552 1.00 79.12 629 ASP A N 1
ATOM 5012 C CA . ASP A 1 629 ? -8.639 7.340 22.593 1.00 79.12 629 ASP A CA 1
ATOM 5013 C C . ASP A 1 629 ? -9.615 7.187 23.762 1.00 79.12 629 ASP A C 1
ATOM 5015 O O . ASP A 1 629 ? -10.644 7.869 23.851 1.00 79.12 629 ASP A O 1
ATOM 5019 N N . ALA A 1 630 ? -9.287 6.251 24.645 1.00 68.69 630 ALA A N 1
ATOM 5020 C CA . ALA A 1 630 ? -10.127 5.809 25.735 1.00 68.69 630 ALA A CA 1
ATOM 5021 C C . ALA A 1 630 ? -10.147 6.799 26.903 1.00 68.69 630 ALA A C 1
ATOM 5023 O O . ALA A 1 630 ? -9.119 7.206 27.435 1.00 68.69 630 ALA A O 1
ATOM 5024 N N . MET A 1 631 ? -11.355 7.085 27.381 1.00 67.38 631 MET A N 1
ATOM 5025 C CA . MET A 1 631 ? -11.555 7.459 28.778 1.00 67.38 631 MET A CA 1
ATOM 5026 C C . MET A 1 631 ? -11.358 6.221 29.660 1.00 67.38 631 MET A C 1
ATOM 5028 O O . MET A 1 631 ? -11.587 5.095 29.211 1.00 67.38 631 MET A O 1
ATOM 5032 N N . THR A 1 632 ? -10.986 6.419 30.924 1.00 72.31 632 THR A N 1
ATOM 5033 C CA . THR A 1 632 ? -10.955 5.329 31.906 1.00 72.31 632 THR A CA 1
ATOM 5034 C C . THR A 1 632 ? -12.337 4.682 32.000 1.00 72.31 632 THR A C 1
ATOM 5036 O O . THR A 1 632 ? -13.328 5.359 32.279 1.00 72.31 632 THR A O 1
ATOM 5039 N N . LEU A 1 633 ? -12.406 3.373 31.758 1.00 76.88 633 LEU A N 1
ATOM 5040 C CA . LEU A 1 633 ? -13.627 2.598 31.959 1.00 76.88 633 LEU A CA 1
ATOM 5041 C C . LEU A 1 633 ? -13.900 2.451 33.458 1.00 76.88 633 LEU A C 1
ATOM 5043 O O . LEU A 1 633 ? -12.972 2.257 34.241 1.00 76.88 633 LEU A O 1
ATOM 5047 N N . ALA A 1 634 ? -15.172 2.523 33.858 1.00 72.81 634 ALA A N 1
ATOM 5048 C CA . ALA A 1 634 ? -15.554 2.365 35.263 1.00 72.81 634 ALA A CA 1
ATOM 5049 C C . ALA A 1 634 ? -15.234 0.957 35.801 1.00 72.81 634 ALA A C 1
ATOM 5051 O O . ALA A 1 634 ? -14.958 0.797 36.989 1.00 72.81 634 ALA A O 1
ATOM 5052 N N . ALA A 1 635 ? -15.246 -0.048 34.921 1.00 71.69 635 ALA A N 1
ATOM 5053 C CA . ALA A 1 635 ? -14.860 -1.423 35.208 1.00 71.69 635 ALA A CA 1
ATOM 5054 C C . ALA A 1 635 ? -13.542 -1.781 34.504 1.00 71.69 635 ALA A C 1
ATOM 5056 O O . ALA A 1 635 ? -13.262 -1.316 33.396 1.00 71.69 635 ALA A O 1
ATOM 5057 N N . ASN A 1 636 ? -12.747 -2.657 35.125 1.00 72.31 636 ASN A N 1
ATOM 5058 C CA . ASN A 1 636 ? -11.531 -3.197 34.517 1.00 72.31 636 ASN A CA 1
ATOM 5059 C C . ASN A 1 636 ? -11.903 -4.189 33.403 1.00 72.31 636 ASN A C 1
ATOM 5061 O O . ASN A 1 636 ? -12.077 -5.379 33.658 1.00 72.31 636 ASN A O 1
ATOM 5065 N N . ALA A 1 637 ? -12.024 -3.693 32.171 1.00 76.81 637 ALA A N 1
ATOM 5066 C CA . ALA A 1 637 ? -12.351 -4.490 30.992 1.00 76.81 637 ALA A CA 1
ATOM 5067 C C . ALA A 1 637 ? -11.124 -4.718 30.097 1.00 76.81 637 ALA A C 1
ATOM 5069 O O . ALA A 1 637 ? -10.320 -3.809 29.876 1.00 76.81 637 ALA A O 1
ATOM 5070 N N . GLU A 1 638 ? -11.011 -5.906 29.500 1.00 83.69 638 GLU A N 1
ATOM 5071 C CA . GLU A 1 638 ? -10.088 -6.124 28.383 1.00 83.69 638 GLU A CA 1
ATOM 5072 C C . GLU A 1 638 ? -10.682 -5.476 27.120 1.00 83.69 638 GLU A C 1
ATOM 5074 O O . GLU A 1 638 ? -11.616 -6.003 26.512 1.00 83.69 638 GLU A O 1
ATOM 5079 N N . VAL A 1 639 ? -10.150 -4.316 26.726 1.00 83.31 639 VAL A N 1
ATOM 5080 C CA . VAL A 1 639 ? -10.561 -3.613 25.502 1.00 83.31 639 VAL A CA 1
ATOM 5081 C C . VAL A 1 639 ? -9.949 -4.297 24.282 1.00 83.31 639 VAL A C 1
ATOM 5083 O O . VAL A 1 639 ? -8.732 -4.283 24.097 1.00 83.31 639 VAL A O 1
ATOM 5086 N N . LEU A 1 640 ? -10.791 -4.869 23.422 1.00 81.88 640 LEU A N 1
ATOM 5087 C CA . LEU A 1 640 ? -10.369 -5.461 22.151 1.00 81.88 640 LEU A CA 1
ATOM 5088 C C . LEU A 1 640 ? -10.276 -4.414 21.038 1.00 81.88 640 LEU A C 1
ATOM 5090 O O . LEU A 1 640 ? -9.357 -4.470 20.222 1.00 81.88 640 LEU A O 1
ATOM 5094 N N . ALA A 1 641 ? -11.226 -3.476 20.993 1.00 82.50 641 ALA A N 1
ATOM 5095 C CA . ALA A 1 641 ? -11.274 -2.407 19.998 1.00 82.50 641 ALA A CA 1
ATOM 5096 C C . ALA A 1 641 ? -12.039 -1.175 20.512 1.00 82.50 641 ALA A C 1
ATOM 5098 O O . ALA A 1 641 ? -12.861 -1.274 21.425 1.00 82.50 641 ALA A O 1
ATOM 5099 N N . GLY A 1 642 ? -11.790 -0.026 19.882 1.00 82.81 642 GLY A N 1
ATOM 5100 C CA . GLY A 1 642 ? -12.375 1.263 20.252 1.00 82.81 642 GLY A CA 1
ATOM 5101 C C . GLY A 1 642 ? -11.507 2.108 21.208 1.00 82.81 642 GLY A C 1
ATOM 5102 O O . GLY A 1 642 ? -10.331 1.771 21.426 1.00 82.81 642 GLY A O 1
ATOM 5103 N N . PRO A 1 643 ? -12.067 3.207 21.753 1.00 88.12 643 PRO A N 1
ATOM 5104 C CA . PRO A 1 643 ? -13.448 3.659 21.543 1.00 88.12 643 PRO A CA 1
ATOM 5105 C C . PRO A 1 643 ? -13.741 4.022 20.092 1.00 88.12 643 PRO A C 1
ATOM 5107 O O . PRO A 1 643 ? -12.877 4.522 19.378 1.00 88.12 643 PRO A O 1
ATOM 5110 N N . TYR A 1 644 ? -14.978 3.785 19.679 1.00 91.38 644 TYR A N 1
ATOM 5111 C CA . TYR A 1 644 ? -15.525 4.294 18.436 1.00 91.38 644 TYR A CA 1
ATOM 5112 C C . TYR A 1 644 ? -16.612 5.312 18.747 1.00 91.38 644 TYR A C 1
ATOM 5114 O O . TYR A 1 644 ? -17.606 4.972 19.389 1.00 91.38 644 TYR A O 1
ATOM 5122 N N . ASP A 1 645 ? -16.432 6.541 18.283 1.00 92.94 645 ASP A N 1
ATOM 5123 C CA . ASP A 1 645 ? -17.447 7.584 18.353 1.00 92.94 645 ASP A CA 1
ATOM 5124 C C . ASP A 1 645 ? -18.229 7.579 17.037 1.00 92.94 645 ASP A C 1
ATOM 5126 O O . ASP A 1 645 ? -17.676 7.808 15.952 1.00 92.94 645 ASP A O 1
ATOM 5130 N N . ILE A 1 646 ? -19.516 7.249 17.132 1.00 94.50 646 ILE A N 1
ATOM 5131 C CA . ILE A 1 646 ? -20.415 7.101 15.990 1.00 94.50 646 ILE A CA 1
ATOM 5132 C C . ILE A 1 646 ? -21.425 8.241 15.992 1.00 94.50 646 ILE A C 1
ATOM 5134 O O . ILE A 1 646 ? -22.128 8.451 16.982 1.00 94.50 646 ILE A O 1
ATOM 5138 N N . ILE A 1 647 ? -21.534 8.935 14.859 1.00 93.56 647 ILE A N 1
ATOM 5139 C CA . ILE A 1 647 ? -22.620 9.878 14.579 1.00 93.56 647 ILE A CA 1
ATOM 5140 C C . ILE A 1 647 ? -23.486 9.267 13.488 1.00 93.56 647 ILE A C 1
ATOM 5142 O O . ILE A 1 647 ? -23.014 8.947 12.395 1.00 93.56 647 ILE A O 1
ATOM 5146 N N . LEU A 1 648 ? -24.754 9.077 13.823 1.00 89.62 648 LEU A N 1
ATOM 5147 C CA . LEU A 1 648 ? -25.744 8.402 13.008 1.00 89.62 648 LEU A CA 1
ATOM 5148 C C . LEU A 1 648 ? -27.125 9.052 13.233 1.00 89.62 648 LEU A C 1
ATOM 5150 O O . LEU A 1 648 ? -27.532 9.192 14.393 1.00 89.62 648 LEU A O 1
ATOM 5154 N N . PRO A 1 649 ? -27.866 9.422 12.170 1.00 85.94 649 PRO A N 1
ATOM 5155 C CA . PRO A 1 649 ? -29.261 9.849 12.286 1.00 85.94 649 PRO A CA 1
ATOM 5156 C C . PRO A 1 649 ? -30.146 8.750 12.884 1.00 85.94 649 PRO A C 1
ATOM 5158 O O . PRO A 1 649 ? -29.914 7.571 12.628 1.00 85.94 649 PRO A O 1
ATOM 5161 N N . GLU A 1 650 ? -31.200 9.124 13.616 1.00 83.94 650 GLU A N 1
ATOM 5162 C CA . GLU A 1 650 ? -32.103 8.165 14.284 1.00 83.94 650 GLU A CA 1
ATOM 5163 C C . GLU A 1 650 ? -32.778 7.175 13.319 1.00 83.94 650 GLU A C 1
ATOM 5165 O O . GLU A 1 650 ? -33.091 6.051 13.700 1.00 83.94 650 GLU A O 1
ATOM 5170 N N . SER A 1 651 ? -32.993 7.573 12.063 1.00 83.56 651 SER A N 1
ATOM 5171 C CA . SER A 1 651 ? -33.622 6.734 11.039 1.00 83.56 651 SER A CA 1
ATOM 5172 C C . SER A 1 651 ? -32.666 5.787 10.316 1.00 83.56 651 SER A C 1
ATOM 5174 O O . SER A 1 651 ? -33.109 4.975 9.498 1.00 83.56 651 SER A O 1
ATOM 5176 N N . ALA A 1 652 ? -31.361 5.888 10.564 1.00 85.94 652 ALA A N 1
ATOM 5177 C CA . ALA A 1 652 ? -30.386 5.045 9.897 1.00 85.94 652 ALA A CA 1
ATOM 5178 C C . ALA A 1 652 ? -30.277 3.672 10.575 1.00 85.94 652 ALA A C 1
ATOM 5180 O O . ALA A 1 652 ? -30.285 3.547 11.797 1.00 85.94 652 ALA A O 1
ATOM 5181 N N . SER A 1 653 ? -30.126 2.630 9.759 1.00 89.50 653 SER A N 1
ATOM 5182 C CA . SER A 1 653 ? -29.802 1.279 10.220 1.00 89.50 653 SER A CA 1
ATOM 5183 C C . SER A 1 653 ? -28.363 0.962 9.844 1.00 89.50 653 SER A C 1
ATOM 5185 O O . SER A 1 653 ? -27.990 1.057 8.671 1.00 89.50 653 SER A O 1
ATOM 5187 N N . ALA A 1 654 ? -27.547 0.600 10.832 1.00 92.94 654 ALA A N 1
ATOM 5188 C CA . ALA A 1 654 ? -26.129 0.355 10.629 1.00 92.94 654 ALA A CA 1
ATOM 5189 C C . ALA A 1 654 ? -25.609 -0.817 11.464 1.00 92.94 654 ALA A C 1
ATOM 5191 O O . ALA A 1 654 ? -26.171 -1.198 12.492 1.00 92.94 654 ALA A O 1
ATOM 5192 N N . SER A 1 655 ? -24.498 -1.386 11.018 1.00 94.12 655 SER A N 1
ATOM 5193 C CA . SER A 1 655 ? -23.712 -2.352 11.775 1.00 94.12 655 SER A CA 1
ATOM 5194 C C . SER A 1 655 ? -22.239 -2.008 11.677 1.00 94.12 655 SER A C 1
ATOM 5196 O O . SER A 1 655 ? -21.746 -1.626 10.615 1.00 94.12 655 SER A O 1
ATOM 5198 N N . VAL A 1 656 ? -21.522 -2.168 12.781 1.00 92.62 656 VAL A N 1
ATOM 5199 C CA . VAL A 1 656 ? -20.063 -2.181 12.743 1.00 92.62 656 VAL A CA 1
ATOM 5200 C C . VAL A 1 656 ? -19.622 -3.562 12.283 1.00 92.62 656 VAL A C 1
ATOM 5202 O O . VAL A 1 656 ? -20.137 -4.581 12.748 1.00 92.62 656 VAL A O 1
ATOM 5205 N N . VAL A 1 657 ? -18.686 -3.599 11.343 1.00 88.81 657 VAL A N 1
ATOM 5206 C CA . VAL A 1 657 ? -18.127 -4.833 10.807 1.00 88.81 657 VAL A CA 1
ATOM 5207 C C . VAL A 1 657 ? -16.632 -4.846 11.063 1.00 88.81 657 VAL A C 1
ATOM 5209 O O . VAL A 1 657 ? -15.911 -3.908 10.724 1.00 88.81 657 VAL A O 1
ATOM 5212 N N . PHE A 1 658 ? -16.172 -5.947 11.637 1.00 82.06 658 PHE A N 1
ATOM 5213 C CA . PHE A 1 658 ? -14.772 -6.215 11.903 1.00 82.06 658 PHE A CA 1
ATOM 5214 C C . PHE A 1 658 ? -14.274 -7.256 10.899 1.00 82.06 658 PHE A C 1
ATOM 5216 O O . PHE A 1 658 ? -14.870 -8.333 10.768 1.00 82.06 658 PHE A O 1
ATOM 5223 N N . ALA A 1 659 ? -13.191 -6.946 10.183 1.00 66.06 659 ALA A N 1
ATOM 5224 C CA . ALA A 1 659 ? -12.495 -7.941 9.372 1.00 66.06 659 ALA A CA 1
ATOM 5225 C C . ALA A 1 659 ? -11.898 -9.005 10.321 1.00 66.06 659 ALA A C 1
ATOM 5227 O O . ALA A 1 659 ? -11.115 -8.671 11.211 1.00 66.06 659 ALA A O 1
ATOM 5228 N N . ALA A 1 660 ? -12.353 -10.259 10.225 1.00 58.62 660 ALA A N 1
ATOM 5229 C CA . ALA A 1 660 ? -11.910 -11.364 11.088 1.00 58.62 660 ALA A CA 1
ATOM 5230 C C . ALA A 1 660 ? -10.694 -12.041 10.434 1.00 58.62 660 ALA A C 1
ATOM 5232 O O . ALA A 1 660 ? -10.718 -12.210 9.225 1.00 58.62 660 ALA A O 1
ATOM 5233 N N . GLU A 1 661 ? -9.603 -12.397 11.121 1.00 53.47 661 GLU A N 1
ATOM 5234 C CA . GLU A 1 661 ? -9.470 -13.173 12.372 1.00 53.47 661 GLU A CA 1
ATOM 5235 C C . GLU A 1 661 ? -9.195 -12.360 13.656 1.00 53.47 661 GLU A C 1
ATOM 5237 O O . GLU A 1 661 ? -9.298 -12.882 14.770 1.00 53.47 661 GLU A O 1
ATOM 5242 N N . ASN A 1 662 ? -8.951 -11.054 13.523 1.00 52.84 662 ASN A N 1
ATOM 5243 C CA . ASN A 1 662 ? -8.347 -10.225 14.570 1.00 52.84 662 ASN A CA 1
ATOM 5244 C C . ASN A 1 662 ? -9.182 -9.970 15.840 1.00 52.84 662 ASN A C 1
ATOM 5246 O O . ASN A 1 662 ? -8.687 -9.449 16.837 1.00 52.84 662 ASN A O 1
ATOM 5250 N N . TYR A 1 663 ? -10.459 -10.341 15.830 1.00 64.81 663 TYR A N 1
ATOM 5251 C CA . TYR A 1 663 ? -11.402 -10.084 16.925 1.00 64.81 663 TYR A CA 1
ATOM 5252 C C . TYR A 1 663 ? -12.103 -11.364 17.392 1.00 64.81 663 TYR A C 1
ATOM 5254 O O . TYR A 1 663 ? -13.217 -11.334 17.924 1.00 64.81 663 TYR A O 1
ATOM 5262 N N . ALA A 1 664 ? -11.452 -12.515 17.192 1.00 61.22 664 ALA A N 1
ATOM 5263 C CA . ALA A 1 664 ? -11.993 -13.847 17.451 1.00 61.22 664 ALA A CA 1
ATOM 5264 C C . ALA A 1 664 ? -12.094 -14.244 18.939 1.00 61.22 664 ALA A C 1
ATOM 5266 O O . ALA A 1 664 ? -12.139 -15.432 19.258 1.00 61.22 664 ALA A O 1
ATOM 5267 N N . ALA A 1 665 ? -12.172 -13.288 19.868 1.00 64.25 665 ALA A N 1
ATOM 5268 C CA . ALA A 1 665 ? -12.321 -13.620 21.280 1.00 64.25 665 ALA A CA 1
ATOM 5269 C C . ALA A 1 665 ? -13.669 -14.340 21.536 1.00 64.25 665 ALA A C 1
ATOM 5271 O O . ALA A 1 665 ? -14.695 -13.972 20.945 1.00 64.25 665 ALA A O 1
ATOM 5272 N N . PRO A 1 666 ? -13.685 -15.385 22.388 1.00 65.69 666 PRO A N 1
ATOM 5273 C CA . PRO A 1 666 ? -14.859 -16.235 22.601 1.00 65.69 666 PRO A CA 1
ATOM 5274 C C . PRO A 1 666 ? -15.989 -15.534 23.366 1.00 65.69 666 PRO A C 1
ATOM 5276 O O . PRO A 1 666 ? -17.127 -15.989 23.312 1.00 65.69 666 PRO A O 1
ATOM 5279 N N . ARG A 1 667 ? -15.680 -14.440 24.071 1.00 85.31 667 ARG A N 1
ATOM 5280 C CA . ARG A 1 667 ? -16.587 -13.715 24.970 1.00 85.31 667 ARG A CA 1
ATOM 5281 C C . ARG A 1 667 ? -16.651 -12.213 24.653 1.00 85.31 667 ARG A C 1
ATOM 5283 O O . ARG A 1 667 ? -16.803 -11.377 25.538 1.00 85.31 667 ARG A O 1
ATOM 5290 N N . ALA A 1 668 ? -16.484 -11.875 23.374 1.00 88.06 668 ALA A N 1
ATOM 5291 C CA . ALA A 1 668 ? -16.492 -10.493 22.910 1.00 88.06 668 ALA A CA 1
ATOM 5292 C C . ALA A 1 668 ? -17.912 -9.909 22.852 1.00 88.06 668 ALA A C 1
ATOM 5294 O O . ALA A 1 668 ? -18.827 -10.550 22.321 1.00 88.06 668 ALA A O 1
ATOM 5295 N N . GLY A 1 669 ? -18.063 -8.670 23.317 1.00 90.31 669 GLY A N 1
ATOM 5296 C CA . GLY A 1 669 ? -19.308 -7.909 23.262 1.00 90.31 669 GLY A CA 1
ATOM 5297 C C . GLY A 1 669 ? -19.109 -6.482 22.772 1.00 90.31 669 GLY A C 1
ATOM 5298 O O . GLY A 1 669 ? -18.176 -5.786 23.178 1.00 90.31 669 GLY A O 1
ATOM 5299 N N . TRP A 1 670 ? -20.003 -6.051 21.888 1.00 93.31 670 TRP A N 1
ATOM 5300 C CA . TRP A 1 670 ? -20.163 -4.669 21.464 1.00 93.31 670 TRP A CA 1
ATOM 5301 C C . TRP A 1 670 ? -20.990 -3.911 22.499 1.00 93.31 670 TRP A C 1
ATOM 5303 O O . TRP A 1 670 ? -22.094 -4.336 22.847 1.00 93.31 670 TRP A O 1
ATOM 5313 N N . CYS A 1 671 ? -20.434 -2.819 23.016 1.00 91.88 671 CYS A N 1
ATOM 5314 C CA . CYS A 1 671 ? -20.965 -2.132 24.187 1.00 91.88 671 CYS A CA 1
ATOM 5315 C C . CYS A 1 671 ? -21.046 -0.633 23.942 1.00 91.88 671 CYS A C 1
ATOM 5317 O O . CYS A 1 671 ? -20.048 -0.034 23.542 1.00 91.88 671 CYS A O 1
ATOM 5319 N N . GLN A 1 672 ? -22.187 -0.017 24.242 1.00 92.50 672 GLN A N 1
ATOM 5320 C CA . GLN A 1 672 ? -22.278 1.438 24.340 1.00 92.50 672 GLN A CA 1
ATOM 5321 C C . GLN A 1 672 ? -21.847 1.886 25.738 1.00 92.50 672 GLN A C 1
ATOM 5323 O O . GLN A 1 672 ? -22.152 1.225 26.735 1.00 92.50 672 GLN A O 1
ATOM 5328 N N . ILE A 1 673 ? -21.124 3.002 25.809 1.00 87.69 673 ILE A N 1
ATOM 5329 C CA . ILE A 1 673 ? -20.609 3.565 27.059 1.00 87.69 673 ILE A CA 1
ATOM 5330 C C . ILE A 1 673 ? -21.040 5.025 27.166 1.00 87.69 673 ILE A C 1
ATOM 5332 O O . ILE A 1 673 ? -20.974 5.780 26.196 1.00 87.69 673 ILE A O 1
ATOM 5336 N N . ASN A 1 674 ? -21.499 5.417 28.352 1.00 85.62 674 ASN A N 1
ATOM 5337 C CA . ASN A 1 674 ? -21.877 6.798 28.637 1.00 85.62 674 ASN A CA 1
ATOM 5338 C C . ASN A 1 674 ? -20.662 7.661 29.039 1.00 85.62 674 ASN A C 1
ATOM 5340 O O . ASN A 1 674 ? -19.534 7.188 29.179 1.00 85.62 674 ASN A O 1
ATOM 5344 N N . GLU A 1 675 ? -20.896 8.947 29.291 1.00 75.81 675 GLU A N 1
ATOM 5345 C CA . GLU A 1 675 ? -19.840 9.896 29.669 1.00 75.81 675 GLU A CA 1
ATOM 5346 C C . GLU A 1 675 ? -19.142 9.576 31.004 1.00 75.81 675 GLU A C 1
ATOM 5348 O O . GLU A 1 675 ? -18.029 10.049 31.233 1.00 75.81 675 GLU A O 1
ATOM 5353 N N . SER A 1 676 ? -19.754 8.772 31.886 1.00 78.94 676 SER A N 1
ATOM 5354 C CA . SER A 1 676 ? -19.137 8.333 33.147 1.00 78.94 676 SER A CA 1
ATOM 5355 C C . SER A 1 676 ? -18.266 7.083 32.999 1.00 78.94 676 SER A C 1
ATOM 5357 O O . SER A 1 676 ? -17.738 6.594 33.996 1.00 78.94 676 SER A O 1
ATOM 5359 N N . GLY A 1 677 ? -18.121 6.540 31.785 1.00 78.81 677 GLY A N 1
ATOM 5360 C CA . GLY A 1 677 ? -17.382 5.299 31.548 1.00 78.81 677 GLY A CA 1
ATOM 5361 C C . GLY A 1 677 ? -18.158 4.039 31.945 1.00 78.81 677 GLY A C 1
ATOM 5362 O O . GLY A 1 677 ? -17.560 2.971 32.083 1.00 78.81 677 GLY A O 1
ATOM 5363 N N . THR A 1 678 ? -19.474 4.148 32.151 1.00 85.19 678 THR A N 1
ATOM 5364 C CA . THR A 1 678 ? -20.361 3.034 32.507 1.00 85.19 678 THR A CA 1
ATOM 5365 C C . THR A 1 678 ? -20.934 2.390 31.248 1.00 85.19 678 THR A C 1
ATOM 5367 O O . THR A 1 678 ? -21.415 3.081 30.349 1.00 85.19 678 THR A O 1
ATOM 5370 N N . ILE A 1 679 ? -20.910 1.059 31.202 1.00 87.69 679 ILE A N 1
ATOM 5371 C CA . ILE A 1 679 ? -21.496 0.267 30.118 1.00 87.69 679 ILE A CA 1
ATOM 5372 C C . ILE A 1 679 ? -23.024 0.356 30.210 1.00 87.69 679 ILE A C 1
ATOM 5374 O O . ILE A 1 679 ? -23.610 0.022 31.240 1.00 87.69 679 ILE A O 1
ATOM 5378 N N . THR A 1 680 ? -23.678 0.815 29.143 1.00 88.94 680 THR A N 1
ATOM 5379 C CA . THR A 1 680 ? -25.144 0.965 29.079 1.00 88.94 680 THR A CA 1
ATOM 5380 C C . THR A 1 680 ? -25.822 -0.127 28.258 1.00 88.94 680 THR A C 1
ATOM 5382 O O . THR A 1 680 ? -27.015 -0.375 28.436 1.00 88.94 680 THR A O 1
ATOM 5385 N N . SER A 1 681 ? -25.082 -0.806 27.381 1.00 90.38 681 SER A N 1
ATOM 5386 C CA . SER A 1 681 ? -25.582 -1.914 26.567 1.00 90.38 681 SER A CA 1
ATOM 5387 C C . SER A 1 681 ? -24.500 -2.967 26.327 1.00 90.38 681 SER A C 1
ATOM 5389 O O . SER A 1 681 ? -23.311 -2.662 26.369 1.00 90.38 681 SER A O 1
ATOM 5391 N N . TRP A 1 682 ? -24.922 -4.209 26.070 1.00 90.81 682 TRP A N 1
ATOM 5392 C CA . TRP A 1 682 ? -24.048 -5.319 25.683 1.00 90.81 682 TRP A CA 1
ATOM 5393 C C . TRP A 1 682 ? -24.713 -6.146 24.583 1.00 90.81 682 TRP A C 1
ATOM 5395 O O . TRP A 1 682 ? -25.843 -6.611 24.752 1.00 90.81 682 TRP A O 1
ATOM 5405 N N . GLN A 1 683 ? -23.994 -6.372 23.487 1.00 91.56 683 GLN A N 1
ATOM 5406 C CA . GLN A 1 683 ? -24.423 -7.192 22.359 1.00 91.56 683 GLN A CA 1
ATOM 5407 C C . GLN A 1 683 ? -23.309 -8.156 21.942 1.00 91.56 683 GLN A C 1
ATOM 5409 O O . GLN A 1 683 ? -22.194 -7.740 21.640 1.00 91.56 683 GLN A O 1
ATOM 5414 N N . SER A 1 684 ? -23.608 -9.452 21.859 1.00 87.81 684 SER A N 1
ATOM 5415 C CA . SER A 1 684 ? -22.672 -10.429 21.291 1.00 87.81 684 SER A CA 1
ATOM 5416 C C . SER A 1 684 ? -22.470 -10.197 19.792 1.00 87.81 684 SER A C 1
ATOM 5418 O O . SER A 1 684 ? -23.419 -9.894 19.067 1.00 87.81 684 SER A O 1
ATOM 5420 N N . LEU A 1 685 ? -21.242 -10.402 19.310 1.00 87.62 685 LEU A N 1
ATOM 5421 C CA . LEU A 1 685 ? -20.947 -10.330 17.878 1.00 87.62 685 LEU A CA 1
ATOM 5422 C C . LEU A 1 685 ? -21.654 -11.454 17.108 1.00 87.62 685 LEU A C 1
ATOM 5424 O O . LEU A 1 685 ? -21.540 -12.631 17.455 1.00 87.62 685 LEU A O 1
ATOM 5428 N N . GLN A 1 686 ? -22.327 -11.096 16.019 1.00 86.69 686 GLN A N 1
ATOM 5429 C CA . GLN A 1 686 ? -22.873 -12.039 15.048 1.00 86.69 686 GLN A CA 1
ATOM 5430 C C . GLN A 1 686 ? -21.779 -12.462 14.061 1.00 86.69 686 GLN A C 1
ATOM 5432 O O . GLN A 1 686 ? -20.895 -11.672 13.727 1.00 86.69 686 GLN A O 1
ATOM 5437 N N . ASN A 1 687 ? -21.842 -13.703 13.572 1.00 80.81 687 ASN A N 1
ATOM 5438 C CA . ASN A 1 687 ? -20.928 -14.214 12.551 1.00 80.81 687 ASN A CA 1
ATOM 5439 C C . ASN A 1 687 ? -21.670 -14.376 11.220 1.00 80.81 687 ASN A C 1
ATOM 5441 O O . ASN A 1 687 ? -22.680 -15.077 11.159 1.00 80.81 687 ASN A O 1
ATOM 5445 N N . SER A 1 688 ? -21.165 -13.747 10.160 1.00 74.62 688 SER A N 1
ATOM 5446 C CA . SER A 1 688 ? -21.726 -13.836 8.812 1.00 74.62 688 SER A CA 1
ATOM 5447 C C . SER A 1 688 ? -20.608 -13.880 7.776 1.00 74.62 688 SER A C 1
ATOM 5449 O O . SER A 1 688 ? -19.831 -12.937 7.653 1.00 74.62 688 SER A O 1
ATOM 5451 N N . SER A 1 689 ? -20.522 -14.977 7.015 1.00 70.12 689 SER A N 1
ATOM 5452 C CA . SER A 1 689 ? -19.559 -15.151 5.909 1.00 70.12 689 SER A CA 1
ATOM 5453 C C . SER A 1 689 ? -18.096 -14.855 6.284 1.00 70.12 689 SER A C 1
ATOM 5455 O O . SER A 1 689 ? -17.369 -14.232 5.516 1.00 70.12 689 SER A O 1
ATOM 5457 N N . GLY A 1 690 ? -17.673 -15.254 7.488 1.00 68.06 690 GLY A N 1
ATOM 5458 C CA . GLY A 1 690 ? -16.314 -15.006 7.983 1.00 68.06 690 GLY A CA 1
ATOM 5459 C C . GLY A 1 690 ? -16.077 -13.591 8.518 1.00 68.06 690 GLY A C 1
ATOM 5460 O O . GLY A 1 690 ? -14.966 -13.287 8.923 1.00 68.06 690 GLY A O 1
ATOM 5461 N N . LYS A 1 691 ? -17.095 -12.725 8.574 1.00 74.56 691 LYS A N 1
ATOM 5462 C CA . LYS A 1 691 ? -17.025 -11.404 9.214 1.00 74.56 691 LYS A CA 1
ATOM 5463 C C . LYS A 1 691 ? -17.770 -11.416 10.543 1.00 74.56 691 LYS A C 1
ATOM 5465 O O . LYS A 1 691 ? -18.800 -12.081 10.679 1.00 74.56 691 LYS A O 1
ATOM 5470 N N . ARG A 1 692 ? -17.274 -10.643 11.512 1.00 84.12 692 ARG A N 1
ATOM 5471 C CA . ARG A 1 692 ? -17.985 -10.395 12.772 1.00 84.12 692 ARG A CA 1
ATOM 5472 C C . ARG A 1 692 ? -18.636 -9.024 12.742 1.00 84.12 692 ARG A C 1
ATOM 5474 O O . ARG A 1 692 ? -17.983 -8.050 12.376 1.00 84.12 692 ARG A O 1
ATOM 5481 N N . LEU A 1 693 ? -19.903 -8.951 13.127 1.00 89.75 693 LEU A N 1
ATOM 5482 C CA . LEU A 1 693 ? -20.666 -7.706 13.101 1.00 89.75 693 LEU A CA 1
ATOM 5483 C C . LEU A 1 693 ? -21.546 -7.538 14.338 1.00 89.75 693 LEU A C 1
ATOM 5485 O O . LEU A 1 693 ? -21.956 -8.520 14.957 1.00 89.75 693 LEU A O 1
ATOM 5489 N N . ALA A 1 694 ? -21.831 -6.289 14.683 1.00 92.31 694 ALA A N 1
ATOM 5490 C CA . ALA A 1 694 ? -22.810 -5.913 15.696 1.00 92.31 694 ALA A CA 1
ATOM 5491 C C . ALA A 1 694 ? -23.641 -4.735 15.197 1.00 92.31 694 ALA A C 1
ATOM 5493 O O . ALA A 1 694 ? -23.143 -3.882 14.458 1.00 92.31 694 ALA A O 1
ATOM 5494 N N . GLU A 1 695 ? -24.903 -4.698 15.608 1.00 93.56 695 GLU A N 1
ATOM 5495 C CA . GLU A 1 695 ? -25.798 -3.601 15.260 1.00 93.56 695 GLU A CA 1
ATOM 5496 C C . GLU A 1 695 ? -25.404 -2.335 16.022 1.00 93.56 695 GLU A C 1
ATOM 5498 O O . GLU A 1 695 ? -24.933 -2.373 17.160 1.00 93.56 695 GLU A O 1
ATOM 5503 N N . VAL A 1 696 ? -25.592 -1.187 15.382 1.00 93.19 696 VAL A N 1
ATOM 5504 C CA . VAL A 1 696 ? -25.365 0.111 16.012 1.00 93.19 696 VAL A CA 1
ATOM 5505 C C . VAL A 1 696 ? -26.721 0.707 16.354 1.00 93.19 696 VAL A C 1
ATOM 5507 O O . VAL A 1 696 ? -27.487 1.070 15.467 1.00 93.19 696 VAL A O 1
ATOM 5510 N N . SER A 1 697 ? -27.010 0.805 17.651 1.00 82.31 697 SER A N 1
ATOM 5511 C CA . SER A 1 697 ? -28.297 1.274 18.183 1.00 82.31 697 SER A CA 1
ATOM 5512 C C . SER A 1 697 ? -28.557 2.771 17.985 1.00 82.31 697 SER A C 1
ATOM 5514 O O . SER A 1 697 ? -29.682 3.222 18.170 1.00 82.31 697 SER A O 1
ATOM 5516 N N . GLY A 1 698 ? -27.530 3.548 17.636 1.00 88.62 698 GLY A N 1
ATOM 5517 C CA . GLY A 1 698 ? -27.625 4.985 17.390 1.00 88.62 698 GLY A CA 1
ATOM 5518 C C . GLY A 1 698 ? -26.296 5.702 17.614 1.00 88.62 698 GLY A C 1
ATOM 5519 O O . GLY A 1 698 ? -25.256 5.065 17.799 1.00 88.62 698 GLY A O 1
ATOM 5520 N N . SER A 1 699 ? -26.333 7.034 17.623 1.00 91.12 699 SER A N 1
ATOM 5521 C CA . SER A 1 699 ? -25.156 7.853 17.935 1.00 91.12 699 SER A CA 1
ATOM 5522 C C . SER A 1 699 ? -24.621 7.577 19.346 1.00 91.12 699 SER A C 1
ATOM 5524 O O . SER A 1 699 ? -25.388 7.342 20.281 1.00 91.12 699 SER A O 1
ATOM 5526 N N . GLY A 1 700 ? -23.303 7.631 19.515 1.00 91.56 700 GLY A N 1
ATOM 5527 C CA . GLY A 1 700 ? -22.653 7.503 20.817 1.00 91.56 700 GLY A CA 1
ATOM 5528 C C . GLY A 1 700 ? -21.269 6.872 20.749 1.00 91.56 700 GLY A C 1
ATOM 5529 O O . GLY A 1 700 ? -20.739 6.604 19.670 1.00 91.56 700 GLY A O 1
ATOM 5530 N N . ARG A 1 701 ? -20.704 6.628 21.932 1.00 91.56 701 ARG A N 1
ATOM 5531 C CA . ARG A 1 701 ? -19.403 5.987 22.104 1.00 91.56 701 ARG A CA 1
ATOM 5532 C C . ARG A 1 701 ? -19.563 4.495 22.346 1.00 91.56 701 ARG A C 1
ATOM 5534 O O . ARG A 1 701 ? -20.326 4.081 23.220 1.00 91.56 701 ARG A O 1
ATOM 5541 N N . TYR A 1 702 ? -18.791 3.703 21.616 1.00 92.81 702 TYR A N 1
ATOM 5542 C CA . TYR A 1 702 ? -18.845 2.252 21.670 1.00 92.81 702 TYR A CA 1
ATOM 5543 C C . TYR A 1 702 ? -17.469 1.619 21.837 1.00 92.81 702 TYR A C 1
ATOM 5545 O O . TYR A 1 702 ? -16.457 2.148 21.382 1.00 92.81 702 TYR A O 1
ATOM 5553 N N . PHE A 1 703 ? -17.441 0.445 22.453 1.00 90.81 703 PHE A N 1
ATOM 5554 C CA . PHE A 1 703 ? -16.254 -0.386 22.595 1.00 90.81 703 PHE A CA 1
ATOM 5555 C C . PHE A 1 703 ? -16.558 -1.823 22.194 1.00 90.81 703 PHE A C 1
ATOM 5557 O O . PHE A 1 703 ? -17.680 -2.308 22.348 1.00 90.81 703 PHE A O 1
ATOM 5564 N N . LEU A 1 704 ? -15.518 -2.523 21.748 1.00 89.81 704 LEU A N 1
ATOM 5565 C CA . LEU A 1 704 ? -15.513 -3.976 21.739 1.00 89.81 704 LEU A CA 1
ATOM 5566 C C . LEU A 1 704 ? -14.719 -4.459 22.952 1.00 89.81 704 LEU A C 1
ATOM 5568 O O . LEU A 1 704 ? -13.509 -4.235 23.029 1.00 89.81 704 LEU A O 1
ATOM 5572 N N . LEU A 1 705 ? -15.396 -5.111 23.890 1.00 89.69 705 LEU A N 1
ATOM 5573 C CA . LEU A 1 705 ? -14.819 -5.596 25.143 1.00 89.69 705 LEU A CA 1
ATOM 5574 C C . LEU A 1 705 ? -14.794 -7.124 25.163 1.00 89.69 705 LEU A C 1
ATOM 5576 O O . LEU A 1 705 ? -15.609 -7.769 24.505 1.00 89.69 705 LEU A O 1
ATOM 5580 N N . ASN A 1 706 ? -13.868 -7.705 25.921 1.00 87.81 706 ASN A N 1
ATOM 5581 C CA . ASN A 1 706 ? -13.840 -9.135 26.209 1.00 87.81 706 ASN A CA 1
ATOM 5582 C C . ASN A 1 706 ? -14.154 -9.372 27.684 1.00 87.81 706 ASN A C 1
ATOM 5584 O O . ASN A 1 706 ? -13.386 -8.959 28.555 1.00 87.81 706 ASN A O 1
ATOM 5588 N N . ASP A 1 707 ? -15.254 -10.067 27.951 1.00 89.62 707 ASP A N 1
ATOM 5589 C CA . ASP A 1 707 ? -15.656 -10.401 29.311 1.00 89.62 707 ASP A CA 1
ATOM 5590 C C . ASP A 1 707 ? -15.295 -11.852 29.632 1.00 89.62 707 ASP A C 1
ATOM 5592 O O . ASP A 1 707 ? -15.908 -12.799 29.142 1.00 89.62 707 ASP A O 1
ATOM 5596 N N . ARG A 1 708 ? -14.260 -12.043 30.450 1.00 85.81 708 ARG A N 1
ATOM 5597 C CA . ARG A 1 708 ? -13.809 -13.374 30.886 1.00 85.81 708 ARG A CA 1
ATOM 5598 C C . ARG A 1 708 ? -14.240 -13.709 32.313 1.00 85.81 708 ARG A C 1
ATOM 5600 O O . ARG A 1 708 ? -13.879 -14.782 32.802 1.00 85.81 708 ARG A O 1
ATOM 5607 N N . ALA A 1 709 ? -14.912 -12.791 33.002 1.00 85.00 709 ALA A N 1
ATOM 5608 C CA . ALA A 1 709 ? -15.282 -12.966 34.396 1.00 85.00 709 ALA A CA 1
ATOM 5609 C C . ALA A 1 709 ? -16.647 -13.650 34.481 1.00 85.00 709 ALA A C 1
ATOM 5611 O O . ALA A 1 709 ? -17.544 -13.348 33.717 1.00 85.00 709 ALA A O 1
ATOM 5612 N N . ALA A 1 710 ? -16.803 -14.603 35.400 1.00 87.25 710 ALA A N 1
ATOM 5613 C CA . ALA A 1 710 ? -18.125 -15.135 35.709 1.00 87.25 710 ALA A CA 1
ATOM 5614 C C . ALA A 1 710 ? -18.866 -14.174 36.650 1.00 87.25 710 ALA A C 1
ATOM 5616 O O . ALA A 1 710 ? -18.215 -13.550 37.498 1.00 87.25 710 ALA A O 1
ATOM 5617 N N . PRO A 1 711 ? -20.207 -14.121 36.589 1.00 90.56 711 PRO A N 1
ATOM 5618 C CA . PRO A 1 711 ? -20.971 -13.283 37.494 1.00 90.56 711 PRO A CA 1
ATOM 5619 C C . PRO A 1 711 ? -20.809 -13.739 38.946 1.00 90.56 711 PRO A C 1
ATOM 5621 O O . PRO A 1 711 ? -20.583 -14.914 39.247 1.00 90.56 711 PRO A O 1
ATOM 5624 N N . THR A 1 712 ? -20.960 -12.808 39.878 1.00 87.56 712 THR A N 1
ATOM 5625 C CA . THR A 1 712 ? -20.897 -13.099 41.312 1.00 87.56 712 THR A CA 1
ATOM 5626 C C . THR A 1 712 ? -22.293 -13.281 41.889 1.00 87.56 712 THR A C 1
ATOM 5628 O O . THR A 1 712 ? -23.257 -12.654 41.451 1.00 87.56 712 THR A O 1
ATOM 5631 N N . VAL A 1 713 ? -22.409 -14.158 42.887 1.00 85.31 713 VAL A N 1
ATOM 5632 C CA . VAL A 1 713 ? -23.650 -14.396 43.634 1.00 85.31 713 VAL A CA 1
ATOM 5633 C C . VAL A 1 713 ? -23.361 -14.157 45.109 1.00 85.31 713 VAL A C 1
ATOM 5635 O O . VAL A 1 713 ? -22.503 -14.821 45.692 1.00 85.31 713 VAL A O 1
ATOM 5638 N N . GLU A 1 714 ? -24.054 -13.195 45.709 1.00 80.94 714 GLU A N 1
ATOM 5639 C CA . GLU A 1 714 ? -23.884 -12.847 47.118 1.00 80.94 714 GLU A CA 1
ATOM 5640 C C . GLU A 1 714 ? -24.682 -13.775 48.044 1.00 80.94 714 GLU A C 1
ATOM 5642 O O . GLU A 1 714 ? -25.571 -14.526 47.632 1.00 80.94 714 GLU A O 1
ATOM 5647 N N . LEU A 1 715 ? -24.391 -13.674 49.345 1.00 68.19 715 LEU A N 1
ATOM 5648 C CA . LEU A 1 715 ? -25.136 -14.386 50.375 1.00 68.19 715 LEU A CA 1
ATOM 5649 C C . LEU A 1 715 ? -26.619 -13.973 50.377 1.00 68.19 715 LEU A C 1
ATOM 5651 O O . LEU A 1 715 ? -26.931 -12.777 50.402 1.00 68.19 715 LEU A O 1
ATOM 5655 N N . PRO A 1 716 ? -27.541 -14.949 50.417 1.00 77.19 716 PRO A N 1
ATOM 5656 C CA . PRO A 1 716 ? -28.965 -14.673 50.394 1.00 77.19 716 PRO A CA 1
ATOM 5657 C C . PRO A 1 716 ? -29.436 -14.008 51.687 1.00 77.19 716 PRO A C 1
ATOM 5659 O O . PRO A 1 716 ? -28.940 -14.292 52.781 1.00 77.19 716 PRO A O 1
ATOM 5662 N N . ARG A 1 717 ? -30.466 -13.170 51.577 1.00 77.25 717 ARG A N 1
ATOM 5663 C CA . ARG A 1 717 ? -31.172 -12.577 52.718 1.00 77.25 717 ARG A CA 1
ATOM 5664 C C . ARG A 1 717 ? -32.598 -13.097 52.762 1.00 77.25 717 ARG A C 1
ATOM 5666 O O . ARG A 1 717 ? -33.248 -13.220 51.733 1.00 77.25 717 ARG A O 1
ATOM 5673 N N . ILE A 1 718 ? -33.101 -13.390 53.958 1.00 75.56 718 ILE A N 1
ATOM 5674 C CA . ILE A 1 718 ? -34.506 -13.763 54.135 1.00 75.56 718 ILE A CA 1
ATOM 5675 C C . ILE A 1 718 ? -35.299 -12.496 54.425 1.00 75.56 718 ILE A C 1
ATOM 5677 O O . ILE A 1 718 ? -34.992 -11.764 55.367 1.00 75.56 718 ILE A O 1
ATOM 5681 N N . ARG A 1 719 ? -36.342 -12.267 53.634 1.00 76.69 719 ARG A N 1
ATOM 5682 C CA . ARG A 1 719 ? -37.287 -11.171 53.808 1.00 76.69 719 ARG A CA 1
ATOM 5683 C C . ARG A 1 719 ? -38.686 -11.732 54.019 1.00 76.69 719 ARG A C 1
ATOM 5685 O O . ARG A 1 719 ? -39.154 -12.599 53.282 1.00 76.69 719 ARG A O 1
ATOM 5692 N N . GLN A 1 720 ? -39.365 -11.225 55.041 1.00 73.94 720 GLN A N 1
ATOM 5693 C CA . GLN A 1 720 ? -40.769 -11.529 55.283 1.00 73.94 720 GLN A CA 1
ATOM 5694 C C . GLN A 1 720 ? -41.643 -10.550 54.502 1.00 73.94 720 GLN A C 1
ATOM 5696 O O . GLN A 1 720 ? -41.538 -9.342 54.695 1.00 73.94 720 GLN A O 1
ATOM 5701 N N . ILE A 1 721 ? -42.476 -11.080 53.604 1.00 70.25 721 ILE A N 1
ATOM 5702 C CA . ILE A 1 721 ? -43.395 -10.282 52.782 1.00 70.25 721 ILE A CA 1
ATOM 5703 C C . ILE A 1 721 ? -44.718 -10.075 53.523 1.00 70.25 721 ILE A C 1
ATOM 5705 O O . ILE A 1 721 ? -45.262 -8.976 53.515 1.00 70.25 721 ILE A O 1
ATOM 5709 N N . ASP A 1 722 ? -45.224 -11.114 54.194 1.00 68.81 722 ASP A N 1
ATOM 5710 C CA . ASP A 1 722 ? -46.383 -11.031 55.088 1.00 68.81 722 ASP A CA 1
ATOM 5711 C C . ASP A 1 722 ? -46.377 -12.165 56.134 1.00 68.81 722 ASP A C 1
ATOM 5713 O O . ASP A 1 722 ? -45.394 -12.895 56.285 1.00 68.81 722 ASP A O 1
ATOM 5717 N N . ALA A 1 723 ? -47.476 -12.312 56.883 1.00 56.56 723 ALA A N 1
ATOM 5718 C CA . ALA A 1 723 ? -47.619 -13.316 57.939 1.00 56.56 723 ALA A CA 1
ATOM 5719 C C . ALA A 1 723 ? -47.357 -14.764 57.473 1.00 56.56 723 ALA A C 1
ATOM 5721 O O . ALA A 1 723 ? -46.937 -15.582 58.287 1.00 56.56 723 ALA A O 1
ATOM 5722 N N . ASN A 1 724 ? -47.562 -15.069 56.185 1.00 59.03 724 ASN A N 1
ATOM 5723 C CA . ASN A 1 724 ? -47.492 -16.425 55.637 1.00 59.03 724 ASN A CA 1
ATOM 5724 C C . ASN A 1 724 ? -46.476 -16.587 54.491 1.00 59.03 724 ASN A C 1
ATOM 5726 O O . ASN A 1 724 ? -46.285 -17.708 54.016 1.00 59.03 724 ASN A O 1
ATOM 5730 N N . ARG A 1 725 ? -45.824 -15.513 54.025 1.00 69.25 725 ARG A N 1
ATOM 5731 C CA . ARG A 1 725 ? -44.872 -15.552 52.903 1.00 69.25 725 ARG A CA 1
ATOM 5732 C C . ARG A 1 725 ? -43.487 -15.045 53.301 1.00 69.25 725 ARG A C 1
ATOM 5734 O O . ARG A 1 725 ? -43.298 -13.867 53.601 1.00 69.25 725 ARG A O 1
ATOM 5741 N N . LEU A 1 726 ? -42.513 -15.952 53.235 1.00 78.38 726 LEU A N 1
ATOM 5742 C CA . LEU A 1 726 ? -41.081 -15.671 53.334 1.00 78.38 726 LEU A CA 1
ATOM 5743 C C . LEU A 1 726 ? -40.437 -15.841 51.954 1.00 78.38 726 LEU A C 1
ATOM 5745 O O . LEU A 1 726 ? -40.706 -16.827 51.258 1.00 78.38 726 LEU A O 1
ATOM 5749 N N . VAL A 1 727 ? -39.567 -14.905 51.587 1.00 83.62 727 VAL A N 1
ATOM 5750 C CA . VAL A 1 727 ? -38.779 -14.935 50.352 1.00 83.62 727 VAL A CA 1
ATOM 5751 C C . VAL A 1 727 ? -37.297 -14.891 50.691 1.00 83.62 727 VAL A C 1
ATOM 5753 O O . VAL A 1 727 ? -36.874 -14.216 51.629 1.00 83.62 727 VAL A O 1
ATOM 5756 N N . ILE A 1 728 ? -36.522 -15.658 49.937 1.00 84.12 728 ILE A N 1
ATOM 5757 C CA . ILE A 1 728 ? -35.070 -15.596 49.911 1.00 84.12 728 ILE A CA 1
ATOM 5758 C C . ILE A 1 728 ? -34.695 -14.672 48.756 1.00 84.12 728 ILE A C 1
ATOM 5760 O O . ILE A 1 728 ? -34.952 -14.995 47.597 1.00 84.12 728 ILE A O 1
ATOM 5764 N N . ASP A 1 729 ? -34.109 -13.531 49.094 1.00 86.75 729 ASP A N 1
ATOM 5765 C CA . ASP A 1 729 ? -33.548 -12.574 48.155 1.00 86.75 729 ASP A CA 1
ATOM 5766 C C . ASP A 1 729 ? -32.078 -12.920 47.923 1.00 86.75 729 ASP A C 1
ATOM 5768 O O . ASP A 1 729 ? -31.263 -12.849 48.849 1.00 86.75 729 ASP A O 1
ATOM 5772 N N . ILE A 1 730 ? -31.725 -13.273 46.692 1.00 87.69 730 ILE A N 1
ATOM 5773 C CA . ILE A 1 730 ? -30.332 -13.475 46.293 1.00 87.69 730 ILE A CA 1
ATOM 5774 C C . ILE A 1 730 ? -29.900 -12.315 45.403 1.00 87.69 730 ILE A C 1
ATOM 5776 O O . ILE A 1 730 ? -30.593 -11.970 44.448 1.00 87.69 730 ILE A O 1
ATOM 5780 N N . ARG A 1 731 ? -28.747 -11.716 45.698 1.00 88.44 731 ARG A N 1
ATOM 5781 C CA . ARG A 1 731 ? -28.131 -10.710 44.828 1.00 88.44 731 ARG A CA 1
ATOM 5782 C C . ARG A 1 731 ? -27.131 -11.377 43.899 1.00 88.44 731 ARG A C 1
ATOM 5784 O O . ARG A 1 731 ? -26.361 -12.231 44.332 1.00 88.44 731 ARG A O 1
ATOM 5791 N N . ALA A 1 732 ? -27.155 -10.967 42.641 1.00 88.88 732 ALA A N 1
ATOM 5792 C CA . ALA A 1 732 ? -26.142 -11.307 41.661 1.00 88.88 732 ALA A CA 1
ATOM 5793 C C . ALA A 1 732 ? -25.625 -10.012 41.034 1.00 88.88 732 ALA A C 1
ATOM 5795 O O . ALA A 1 732 ? -26.406 -9.082 40.820 1.00 88.88 732 ALA A O 1
ATOM 5796 N N . ALA A 1 733 ? -24.326 -9.954 40.774 1.00 86.44 733 ALA A N 1
ATOM 5797 C CA . ALA A 1 733 ? -23.677 -8.794 40.185 1.00 86.44 733 ALA A CA 1
ATOM 5798 C C . ALA A 1 733 ? -22.689 -9.236 39.108 1.00 86.44 733 ALA A C 1
ATOM 5800 O O . ALA A 1 733 ? -22.020 -10.263 39.243 1.00 86.44 733 ALA A O 1
ATOM 5801 N N . ASP A 1 734 ? -22.622 -8.440 38.052 1.00 87.62 734 ASP A N 1
ATOM 5802 C CA . ASP A 1 734 ? -21.678 -8.579 36.958 1.00 87.62 734 ASP A CA 1
ATOM 5803 C C . ASP A 1 734 ? -21.228 -7.180 36.542 1.00 87.62 734 ASP A C 1
ATOM 5805 O O . ASP A 1 734 ? -22.065 -6.283 36.401 1.00 87.62 734 ASP A O 1
ATOM 5809 N N . ASP A 1 735 ? -19.918 -7.003 36.395 1.00 78.81 735 ASP A N 1
ATOM 5810 C CA . ASP A 1 735 ? -19.305 -5.690 36.194 1.00 78.81 735 ASP A CA 1
ATOM 5811 C C . ASP A 1 735 ? -19.155 -5.318 34.705 1.00 78.81 735 ASP A C 1
ATOM 5813 O O . ASP A 1 735 ? -18.786 -4.180 34.405 1.00 78.81 735 ASP A O 1
ATOM 5817 N N . LEU A 1 736 ? -19.418 -6.243 33.766 1.00 85.50 736 LEU A N 1
ATOM 5818 C CA . LEU A 1 736 ? -19.162 -6.057 32.333 1.00 85.50 736 LEU A CA 1
ATOM 5819 C C . LEU A 1 736 ? -20.379 -6.372 31.459 1.00 85.50 736 LEU A C 1
ATOM 5821 O O . LEU A 1 736 ? -21.067 -5.450 31.013 1.00 85.50 736 LEU A O 1
ATOM 5825 N N . SER A 1 737 ? -20.631 -7.645 31.151 1.00 89.69 737 SER A N 1
ATOM 5826 C CA . SER A 1 737 ? -21.685 -8.027 30.205 1.00 89.69 737 SER A CA 1
ATOM 5827 C C . SER A 1 737 ? -23.090 -7.996 30.806 1.00 89.69 737 SER A C 1
ATOM 5829 O O . SER A 1 737 ? -24.091 -7.936 30.080 1.00 89.69 737 SER A O 1
ATOM 5831 N N . GLY A 1 738 ? -23.183 -7.947 32.131 1.00 88.81 738 GLY A N 1
ATOM 5832 C CA . GLY A 1 738 ? -24.432 -7.980 32.870 1.00 88.81 738 GLY A CA 1
ATOM 5833 C C . GLY A 1 738 ? -25.015 -9.391 32.951 1.00 88.81 738 GLY A C 1
ATOM 5834 O O . GLY A 1 738 ? -24.700 -10.287 32.171 1.00 88.81 738 GLY A O 1
ATOM 5835 N N . ILE A 1 739 ? -25.932 -9.593 33.894 1.00 90.00 739 ILE A N 1
ATOM 5836 C CA . ILE A 1 739 ? -26.550 -10.904 34.128 1.00 90.00 739 ILE A CA 1
ATOM 5837 C C . ILE A 1 739 ? -27.567 -11.252 33.030 1.00 90.00 739 ILE A C 1
ATOM 5839 O O . ILE A 1 739 ? -28.424 -10.440 32.666 1.00 90.00 739 ILE A O 1
ATOM 5843 N N . ASN A 1 740 ? -27.531 -12.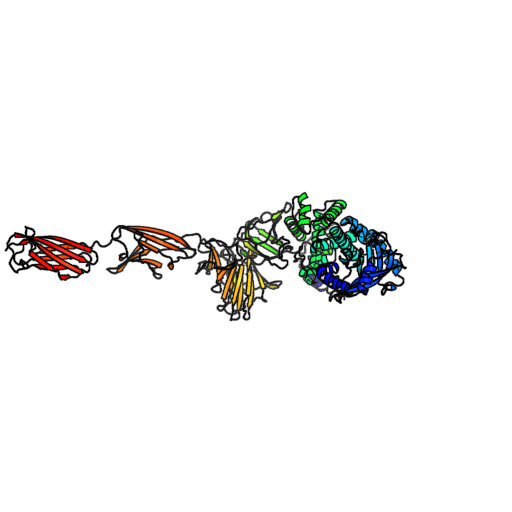499 32.556 1.00 91.25 740 ASN A N 1
ATOM 5844 C CA . ASN A 1 740 ? -28.572 -13.092 31.723 1.00 91.25 740 ASN A CA 1
ATOM 5845 C C . ASN A 1 740 ? -29.577 -13.870 32.593 1.00 91.25 740 ASN A C 1
ATOM 5847 O O . ASN A 1 740 ? -29.457 -15.081 32.795 1.00 91.25 740 ASN A O 1
ATOM 5851 N N . TYR A 1 741 ? -30.588 -13.165 33.111 1.00 90.81 741 TYR A N 1
ATOM 5852 C CA . TYR A 1 741 ? -31.612 -13.763 33.976 1.00 90.81 741 TYR A CA 1
ATOM 5853 C C . TYR A 1 741 ? -32.531 -14.764 33.254 1.00 90.81 741 TYR A C 1
ATOM 5855 O O . TYR A 1 741 ? -33.100 -15.629 33.918 1.00 90.81 741 TYR A O 1
ATOM 5863 N N . ASP A 1 742 ? -32.643 -14.706 31.923 1.00 88.44 742 ASP A N 1
ATOM 5864 C CA . ASP A 1 742 ? -33.489 -15.627 31.146 1.00 88.44 742 ASP A CA 1
ATOM 5865 C C . ASP A 1 742 ? -32.919 -17.053 31.113 1.00 88.44 742 ASP A C 1
ATOM 5867 O O . ASP A 1 742 ? -33.660 -18.030 31.005 1.00 88.44 742 ASP A O 1
ATOM 5871 N N . ALA A 1 743 ? -31.596 -17.183 31.249 1.00 85.06 743 ALA A N 1
ATOM 5872 C CA . ALA A 1 743 ? -30.895 -18.464 31.322 1.00 85.06 743 ALA A CA 1
ATOM 5873 C C . ALA A 1 743 ? -30.715 -18.985 32.763 1.00 85.06 743 ALA A C 1
ATOM 5875 O O . ALA A 1 743 ? -30.095 -20.033 32.963 1.00 85.06 743 ALA A O 1
ATOM 5876 N N . MET A 1 744 ? -31.234 -18.271 33.771 1.00 92.31 744 MET A N 1
ATOM 5877 C CA . MET A 1 744 ? -31.082 -18.624 35.184 1.00 92.31 744 MET A CA 1
ATOM 5878 C C . MET A 1 744 ? -31.748 -19.963 35.512 1.00 92.31 744 MET A C 1
ATOM 5880 O O . MET A 1 744 ? -32.902 -20.217 35.158 1.00 92.31 744 MET A O 1
ATOM 5884 N N . ARG A 1 745 ? -31.063 -20.789 36.307 1.00 92.12 745 ARG A N 1
ATOM 5885 C CA . ARG A 1 745 ? -31.636 -21.997 36.907 1.00 92.12 745 ARG A CA 1
ATOM 5886 C C . ARG A 1 745 ? -31.413 -21.994 38.411 1.00 92.12 745 ARG A C 1
ATOM 5888 O O . ARG A 1 745 ? -30.297 -21.815 38.885 1.00 92.12 745 ARG A O 1
ATOM 5895 N N . VAL A 1 746 ? -32.483 -22.238 39.162 1.00 90.12 746 VAL A N 1
ATOM 5896 C CA . VAL A 1 746 ? -32.418 -22.415 40.616 1.00 90.12 746 VAL A CA 1
ATOM 5897 C C . VAL A 1 746 ? -32.878 -23.825 40.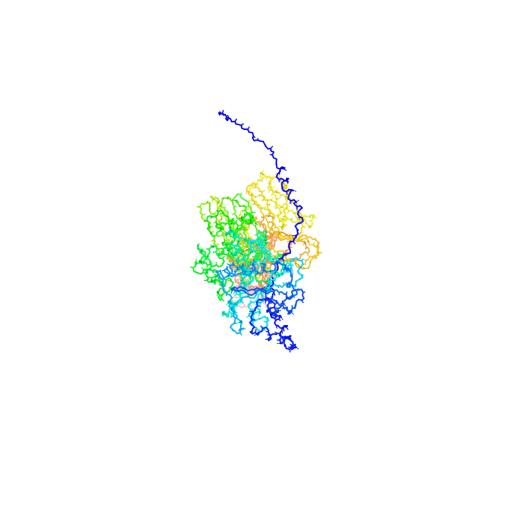955 1.00 90.12 746 VAL A C 1
ATOM 5899 O O . VAL A 1 746 ? -33.927 -24.287 40.499 1.00 90.12 746 VAL A O 1
ATOM 5902 N N . LEU A 1 747 ? -32.060 -24.523 41.730 1.00 88.56 747 LEU A N 1
ATOM 5903 C CA . LEU A 1 747 ? -32.259 -25.896 42.166 1.00 88.56 747 LEU A CA 1
ATOM 5904 C C . LEU A 1 747 ? -32.307 -25.909 43.696 1.00 88.56 747 LEU A C 1
ATOM 5906 O O . LEU A 1 747 ? -31.511 -25.237 44.344 1.00 88.56 747 LEU A O 1
ATOM 5910 N N . ALA A 1 748 ? -33.198 -26.698 44.278 1.00 85.81 748 ALA A N 1
ATOM 5911 C CA . ALA A 1 748 ? -33.168 -27.069 45.686 1.00 85.81 748 ALA A CA 1
ATOM 5912 C C . ALA A 1 748 ? -32.967 -28.584 45.760 1.00 85.81 748 ALA A C 1
ATOM 5914 O O . ALA A 1 748 ? -33.778 -29.322 45.206 1.00 85.81 748 ALA A O 1
ATOM 5915 N N . ASN A 1 749 ? -31.881 -29.048 46.385 1.00 85.94 749 ASN A N 1
ATOM 5916 C CA . ASN A 1 749 ? -31.518 -30.472 46.456 1.00 85.94 749 ASN A CA 1
ATOM 5917 C C . ASN A 1 749 ? -31.541 -31.155 45.071 1.00 85.94 749 ASN A C 1
ATOM 5919 O O . ASN A 1 749 ? -32.193 -32.178 44.878 1.00 85.94 749 ASN A O 1
ATOM 5923 N N . ASP A 1 750 ? -30.894 -30.526 44.083 1.00 86.12 750 ASP A N 1
ATOM 5924 C CA . ASP A 1 750 ? -30.857 -30.944 42.669 1.00 86.12 750 ASP A CA 1
ATOM 5925 C C . ASP A 1 750 ? -32.217 -30.952 41.931 1.00 86.12 750 ASP A C 1
ATOM 5927 O O . ASP A 1 750 ? -32.291 -31.312 40.752 1.00 86.12 750 ASP A O 1
ATOM 5931 N N . ARG A 1 751 ? -33.303 -30.486 42.566 1.00 88.00 751 ARG A N 1
ATOM 5932 C CA . ARG A 1 751 ? -34.631 -30.328 41.952 1.00 88.00 751 ARG A CA 1
ATOM 5933 C C . ARG A 1 751 ? -34.869 -28.878 41.505 1.00 88.00 751 ARG A C 1
ATOM 5935 O O . ARG A 1 751 ? -34.752 -27.976 42.329 1.00 88.00 751 ARG A O 1
ATOM 5942 N N . PRO A 1 752 ? -35.303 -28.618 40.257 1.00 89.75 752 PRO A N 1
ATOM 5943 C CA . PRO A 1 752 ? -35.677 -27.273 39.816 1.00 89.75 752 PRO A CA 1
ATOM 5944 C C . PRO A 1 752 ? -36.782 -26.645 40.673 1.00 89.75 752 PRO A C 1
ATOM 5946 O O . PRO A 1 752 ? -37.803 -27.281 40.960 1.00 89.75 752 PRO A O 1
ATOM 5949 N N . VAL A 1 753 ? -36.588 -25.381 41.047 1.00 88.69 753 VAL A N 1
ATOM 5950 C CA . VAL A 1 753 ? -37.557 -24.554 41.778 1.00 88.69 753 VAL A CA 1
ATOM 5951 C C . VAL A 1 753 ? -37.797 -23.236 41.044 1.00 88.69 753 VAL A C 1
ATOM 5953 O O . VAL A 1 753 ? -36.925 -22.722 40.347 1.00 88.69 753 VAL A O 1
ATOM 5956 N N . SER A 1 754 ? -39.006 -22.688 41.180 1.00 87.75 754 SER A N 1
ATOM 5957 C CA . SER A 1 754 ? -39.362 -21.417 40.545 1.00 87.75 754 SER A CA 1
ATOM 5958 C C . SER A 1 754 ? -38.731 -20.251 41.303 1.00 87.75 754 SER A C 1
ATOM 5960 O O . SER A 1 754 ? -39.039 -20.040 42.474 1.00 87.75 754 SER A O 1
ATOM 5962 N N . ALA A 1 755 ? -37.939 -19.446 40.602 1.00 89.56 755 ALA A N 1
ATOM 5963 C CA . ALA A 1 755 ? -37.407 -18.170 41.071 1.00 89.56 755 ALA A CA 1
ATOM 5964 C C . ALA A 1 755 ? -37.622 -17.097 39.996 1.00 89.56 755 ALA A C 1
ATOM 5966 O O . ALA A 1 755 ? -37.765 -17.425 38.816 1.00 89.56 755 ALA A O 1
ATOM 5967 N N . LYS A 1 756 ? -37.679 -15.823 40.391 1.00 91.75 756 LYS A N 1
ATOM 5968 C CA . LYS A 1 756 ? -37.843 -14.694 39.460 1.00 91.75 756 LYS A CA 1
ATOM 5969 C C . LYS A 1 756 ? -36.910 -13.555 39.830 1.00 91.75 756 LYS A C 1
ATOM 5971 O O . LYS A 1 756 ? -36.745 -13.267 41.007 1.00 91.75 756 LYS A O 1
ATOM 5976 N N . TYR A 1 757 ? -36.339 -12.891 38.834 1.00 91.81 757 TYR A N 1
ATOM 5977 C CA . TYR A 1 757 ? -35.649 -11.626 39.060 1.00 91.81 757 TYR A CA 1
ATOM 5978 C C . TYR A 1 757 ? -36.669 -10.501 39.279 1.00 91.81 757 TYR A C 1
ATOM 5980 O O . TYR A 1 757 ? -37.625 -10.366 38.513 1.00 91.81 757 TYR A O 1
ATOM 5988 N N . SER A 1 758 ? -36.459 -9.704 40.322 1.00 89.00 758 SER A N 1
ATOM 5989 C CA . SER A 1 758 ? -37.216 -8.493 40.625 1.00 89.00 758 SER A CA 1
ATOM 5990 C C . SER A 1 758 ? -36.338 -7.274 40.360 1.00 89.00 758 SER A C 1
ATOM 5992 O O . SER A 1 758 ? -35.336 -7.056 41.042 1.00 89.00 758 SER A O 1
ATOM 5994 N N . ALA A 1 759 ? -36.720 -6.464 39.370 1.00 86.00 759 ALA A N 1
ATOM 5995 C CA . ALA A 1 759 ? -36.005 -5.232 39.035 1.00 86.00 759 ALA A CA 1
ATOM 5996 C C . ALA A 1 759 ? -36.092 -4.182 40.160 1.00 86.00 759 ALA A C 1
ATOM 5998 O O . ALA A 1 759 ? -35.149 -3.426 40.367 1.00 86.00 759 ALA A O 1
ATOM 5999 N N . GLU A 1 760 ? -37.196 -4.165 40.917 1.00 86.38 760 GLU A N 1
ATOM 6000 C CA . GLU A 1 760 ? -37.425 -3.214 42.013 1.00 86.38 760 GLU A CA 1
ATOM 6001 C C . GLU A 1 760 ? -36.422 -3.408 43.155 1.00 86.38 760 GLU A C 1
ATOM 6003 O O . GLU A 1 760 ? -35.853 -2.447 43.669 1.00 86.38 760 GLU A O 1
ATOM 6008 N N . THR A 1 761 ? -36.172 -4.661 43.537 1.00 82.88 761 THR A N 1
ATOM 6009 C CA . THR A 1 761 ? -35.236 -5.002 44.617 1.00 82.88 761 THR A CA 1
ATOM 6010 C C . THR A 1 761 ? -33.836 -5.327 44.108 1.00 82.88 761 THR A C 1
ATOM 6012 O O . THR A 1 761 ? -32.907 -5.421 44.912 1.00 82.88 761 THR A O 1
ATOM 6015 N N . SER A 1 762 ? -33.674 -5.496 42.790 1.00 87.94 762 SER A N 1
ATOM 6016 C CA . SER A 1 762 ? -32.457 -6.003 42.148 1.00 87.94 762 SER A CA 1
ATOM 6017 C C . SER A 1 762 ? -32.002 -7.345 42.736 1.00 87.94 762 SER A C 1
ATOM 6019 O O . SER A 1 762 ? -30.815 -7.570 42.974 1.00 87.94 762 SER A O 1
ATOM 6021 N N . THR A 1 763 ? -32.958 -8.242 43.002 1.00 89.75 763 THR A N 1
ATOM 6022 C CA . THR A 1 763 ? -32.706 -9.573 43.575 1.00 89.75 763 THR A CA 1
ATOM 6023 C C . THR A 1 763 ? -33.438 -10.674 42.820 1.00 89.75 763 THR A C 1
ATOM 6025 O O . THR A 1 763 ? -34.478 -10.460 42.202 1.00 89.75 763 THR A O 1
ATOM 6028 N N . ILE A 1 764 ? -32.889 -11.881 42.884 1.00 89.94 764 ILE A N 1
ATOM 6029 C CA . ILE A 1 764 ? -33.572 -13.118 42.525 1.00 89.94 764 ILE A CA 1
ATOM 6030 C C . ILE A 1 764 ? -34.404 -13.534 43.736 1.00 89.94 764 ILE A C 1
ATOM 6032 O O . ILE A 1 764 ? -33.862 -13.809 44.807 1.00 89.94 764 ILE A O 1
ATOM 6036 N N . GLU A 1 765 ? -35.717 -13.566 43.563 1.00 90.38 765 GLU A N 1
ATOM 6037 C CA . GLU A 1 765 ? -36.682 -13.922 44.592 1.00 90.38 765 GLU A CA 1
ATOM 6038 C C . GLU A 1 765 ? -37.046 -15.407 44.496 1.00 90.38 765 GLU A C 1
ATOM 6040 O O . GLU A 1 765 ? -37.585 -15.881 43.487 1.00 90.38 765 GLU A O 1
ATOM 6045 N N . LEU A 1 766 ? -36.787 -16.139 45.579 1.00 88.38 766 LEU A N 1
ATOM 6046 C CA . LEU A 1 766 ? -37.173 -17.536 45.757 1.00 88.38 766 LEU A CA 1
ATOM 6047 C C . LEU A 1 766 ? -38.140 -17.665 46.938 1.00 88.38 766 LEU A C 1
ATOM 6049 O O . LEU A 1 766 ? -37.824 -17.300 48.069 1.00 88.38 766 LEU A O 1
ATOM 6053 N N . MET A 1 767 ? -39.323 -18.228 46.701 1.00 84.19 767 MET A N 1
ATOM 6054 C CA . MET A 1 767 ? -40.300 -18.465 47.768 1.00 84.19 767 MET A CA 1
ATOM 6055 C C . MET A 1 767 ? -39.819 -19.591 48.685 1.00 84.19 767 MET A C 1
ATOM 6057 O O . MET A 1 767 ? -39.611 -20.711 48.218 1.00 84.19 767 MET A O 1
ATOM 6061 N N . VAL A 1 768 ? -39.738 -19.351 49.997 1.00 78.44 768 VAL A N 1
ATOM 6062 C CA . VAL A 1 768 ? -39.335 -20.387 50.974 1.00 78.44 768 VAL A CA 1
ATOM 6063 C C . VAL A 1 768 ? -40.270 -21.600 50.920 1.00 78.44 768 VAL A C 1
ATOM 6065 O O . VAL A 1 768 ? -39.830 -22.731 51.085 1.00 78.44 768 VAL A O 1
ATOM 6068 N N . ALA A 1 769 ? -41.550 -21.388 50.600 1.00 77.12 769 ALA A N 1
ATOM 6069 C CA . ALA A 1 769 ? -42.534 -22.459 50.434 1.00 77.12 769 ALA A CA 1
ATOM 6070 C C . ALA A 1 769 ? -42.229 -23.439 49.278 1.00 77.12 769 ALA A C 1
ATOM 6072 O O . ALA A 1 769 ? -42.860 -24.489 49.200 1.00 77.12 769 ALA A O 1
ATOM 6073 N N . SER A 1 770 ? -41.299 -23.106 48.373 1.00 78.94 770 SER A N 1
ATOM 6074 C CA . SER A 1 770 ? -40.884 -23.977 47.261 1.00 78.94 770 SER A CA 1
ATOM 6075 C C . SER A 1 770 ? -39.757 -24.959 47.619 1.00 78.94 770 SER A C 1
ATOM 6077 O O . SER A 1 770 ? -39.452 -25.858 46.826 1.00 78.94 770 SER A O 1
ATOM 6079 N N . LEU A 1 771 ? -39.161 -24.792 48.805 1.00 79.75 771 LEU A N 1
ATOM 6080 C CA . LEU A 1 771 ? -38.071 -25.607 49.333 1.00 79.75 771 LEU A CA 1
ATOM 6081 C C . LEU A 1 771 ? -38.584 -26.878 50.017 1.00 79.75 771 LEU A C 1
ATOM 6083 O O . LEU A 1 771 ? -39.726 -26.947 50.479 1.00 79.75 771 LEU A O 1
ATOM 6087 N N . ASP A 1 772 ? -37.717 -27.882 50.109 1.00 71.31 772 ASP A N 1
ATOM 6088 C CA . ASP A 1 772 ? -38.021 -29.123 50.813 1.00 71.31 772 ASP A CA 1
ATOM 6089 C C . ASP A 1 772 ? -37.953 -28.907 52.337 1.00 71.31 772 ASP A C 1
ATOM 6091 O O . ASP A 1 772 ? -37.424 -27.912 52.839 1.00 71.31 772 ASP A O 1
ATOM 6095 N N . ARG A 1 773 ? -38.494 -29.839 53.128 1.00 65.06 773 ARG A N 1
ATOM 6096 C CA . ARG A 1 773 ? -38.373 -29.756 54.592 1.00 65.06 773 ARG A CA 1
ATOM 6097 C C . ARG A 1 773 ? -36.970 -30.178 55.037 1.00 65.06 773 ARG A C 1
ATOM 6099 O O . ARG A 1 773 ? -36.531 -31.263 54.673 1.00 65.06 773 ARG A O 1
ATOM 6106 N N . GLY A 1 774 ? -36.339 -29.393 55.913 1.00 66.56 774 GLY A N 1
ATOM 6107 C CA . GLY A 1 774 ? -35.042 -29.721 56.515 1.00 66.56 774 GLY A CA 1
ATOM 6108 C C . GLY A 1 774 ? -33.871 -29.008 55.839 1.00 66.56 774 GLY A C 1
ATOM 6109 O O . GLY A 1 774 ? -33.981 -27.844 55.450 1.00 66.56 774 GLY A O 1
ATOM 6110 N N . GLU A 1 775 ? -32.725 -29.681 55.747 1.00 71.25 775 GLU A N 1
ATOM 6111 C CA . GLU A 1 775 ? -31.572 -29.144 55.023 1.00 71.25 775 GLU A CA 1
ATOM 6112 C C . GLU A 1 775 ? -31.897 -29.010 53.537 1.00 71.25 775 GLU A C 1
ATOM 6114 O O . GLU A 1 775 ? -32.357 -29.950 52.889 1.00 71.25 775 GLU A O 1
ATOM 6119 N N . ASN A 1 776 ? -31.680 -27.808 53.016 1.00 80.19 776 ASN A N 1
ATOM 6120 C CA . ASN A 1 776 ? -31.773 -27.529 51.597 1.00 80.19 776 ASN A CA 1
ATOM 6121 C C . ASN A 1 776 ? -30.406 -27.058 51.117 1.00 80.19 776 ASN A C 1
ATOM 6123 O O . ASN A 1 776 ? -29.841 -26.111 51.669 1.00 80.19 776 ASN A O 1
ATOM 6127 N N . ASN A 1 777 ? -29.903 -27.702 50.069 1.00 84.25 777 ASN A N 1
ATOM 6128 C CA . ASN A 1 777 ? -28.837 -27.163 49.244 1.00 84.25 777 ASN A CA 1
ATOM 6129 C C . ASN A 1 777 ? -29.472 -26.414 48.068 1.00 84.25 777 ASN A C 1
ATOM 6131 O O . ASN A 1 777 ? -29.998 -27.035 47.143 1.00 84.25 777 ASN A O 1
ATOM 6135 N N . ILE A 1 778 ? -29.475 -25.086 48.135 1.00 86.88 778 ILE A N 1
ATOM 6136 C CA . ILE A 1 778 ? -29.996 -24.227 47.075 1.00 86.88 778 ILE A CA 1
ATOM 6137 C C . ILE A 1 778 ? -28.845 -23.913 46.130 1.00 86.88 778 ILE A C 1
ATOM 6139 O O . ILE A 1 778 ? -27.946 -23.148 46.477 1.00 86.88 778 ILE A O 1
ATOM 6143 N N . THR A 1 779 ? -28.876 -24.488 44.935 1.00 88.44 779 THR A N 1
ATOM 6144 C CA . THR A 1 779 ? -27.903 -24.211 43.882 1.00 88.44 779 THR A CA 1
ATOM 6145 C C . THR A 1 779 ? -28.483 -23.217 42.891 1.00 88.44 779 THR A C 1
ATOM 6147 O O . THR A 1 779 ? -29.597 -23.381 42.399 1.00 88.44 779 THR A O 1
ATOM 6150 N N . ILE A 1 780 ? -27.710 -22.188 42.579 1.00 89.19 780 ILE A N 1
ATOM 6151 C CA . ILE A 1 780 ? -28.074 -21.138 41.637 1.00 89.19 780 ILE A CA 1
ATOM 6152 C C . ILE A 1 780 ? -27.046 -21.185 40.518 1.00 89.19 780 ILE A C 1
ATOM 6154 O O . ILE A 1 780 ? -25.852 -21.004 40.756 1.00 89.19 780 ILE A O 1
ATOM 6158 N N . GLU A 1 781 ? -27.527 -21.463 39.316 1.00 92.06 781 GLU A N 1
ATOM 6159 C CA . GLU A 1 781 ? -26.759 -21.454 38.080 1.00 92.06 781 GLU A CA 1
ATOM 6160 C C . GLU A 1 781 ? -27.181 -20.222 37.284 1.00 92.06 781 GLU A C 1
ATOM 6162 O O . GLU A 1 781 ? -28.346 -20.066 36.906 1.00 92.06 781 GLU A O 1
ATOM 6167 N N . LEU A 1 782 ? -26.229 -19.324 37.074 1.00 91.44 782 LEU A N 1
ATOM 6168 C CA . LEU A 1 782 ? -26.410 -18.069 36.359 1.00 91.44 782 LEU A CA 1
ATOM 6169 C C . LEU A 1 782 ? -25.362 -17.981 35.262 1.00 91.44 782 LEU A C 1
ATOM 6171 O O . LEU A 1 782 ? -24.247 -18.479 35.413 1.00 91.44 782 LEU A O 1
ATOM 6175 N N . ALA A 1 783 ? -25.723 -17.321 34.173 1.00 91.12 783 ALA A N 1
ATOM 6176 C CA . ALA A 1 783 ? -24.768 -16.881 33.178 1.00 91.12 783 ALA A CA 1
ATOM 6177 C C . ALA A 1 783 ? -24.851 -15.364 33.048 1.00 91.12 783 ALA A C 1
ATOM 6179 O O . ALA A 1 783 ? -25.910 -14.769 33.272 1.00 91.12 783 ALA A O 1
ATOM 6180 N N . ASP A 1 784 ? -23.744 -14.745 32.684 1.00 91.50 784 ASP A N 1
ATOM 6181 C CA . ASP A 1 784 ? -23.753 -13.380 32.174 1.00 91.50 784 ASP A CA 1
ATOM 6182 C C . ASP A 1 784 ? -24.153 -13.366 30.680 1.00 91.50 784 ASP A C 1
ATOM 6184 O O . ASP A 1 784 ? -24.473 -14.407 30.081 1.00 91.50 784 ASP A O 1
ATOM 6188 N N . ARG A 1 785 ? -24.177 -12.186 30.054 1.00 90.62 785 ARG A N 1
ATOM 6189 C CA . ARG A 1 785 ? -24.495 -12.052 28.619 1.00 90.62 785 ARG A CA 1
ATOM 6190 C C . ARG A 1 785 ? -23.323 -12.399 27.702 1.00 90.62 785 ARG A C 1
ATOM 6192 O O . ARG A 1 785 ? -23.537 -12.604 26.507 1.00 90.62 785 ARG A O 1
ATOM 6199 N N . ALA A 1 786 ? -22.103 -12.494 28.220 1.00 88.81 786 ALA A N 1
ATOM 6200 C CA . ALA A 1 786 ? -20.965 -13.062 27.501 1.00 88.81 786 ALA A CA 1
ATOM 6201 C C . ALA A 1 786 ? -21.008 -14.607 27.474 1.00 88.81 786 ALA A C 1
ATOM 6203 O O . ALA A 1 786 ? -20.376 -15.252 26.630 1.00 88.81 786 ALA A O 1
ATOM 6204 N N . GLY A 1 787 ? -21.802 -15.211 28.357 1.00 88.50 787 GLY A N 1
ATOM 6205 C CA . GLY A 1 787 ? -21.998 -16.637 28.574 1.00 88.50 787 GLY A CA 1
ATOM 6206 C C . GLY A 1 787 ? -21.019 -17.270 29.571 1.00 88.50 787 GLY A C 1
ATOM 6207 O O . GLY A 1 787 ? -20.893 -18.503 29.568 1.00 88.50 787 GLY A O 1
ATOM 6208 N N . ASN A 1 788 ? -20.300 -16.489 30.384 1.00 88.25 788 ASN A N 1
ATOM 6209 C CA . ASN A 1 788 ? -19.563 -17.028 31.526 1.00 88.25 788 ASN A CA 1
ATOM 6210 C C . ASN A 1 788 ? -20.563 -17.497 32.582 1.00 88.25 788 ASN A C 1
ATOM 6212 O O . ASN A 1 788 ? -21.587 -16.865 32.825 1.00 88.25 788 ASN A O 1
ATOM 6216 N N . GLN A 1 789 ? -20.286 -18.653 33.180 1.00 91.19 789 GLN A N 1
ATOM 6217 C CA . GLN A 1 789 ? -21.218 -19.323 34.079 1.00 91.19 789 GLN A CA 1
ATOM 6218 C C . GLN A 1 789 ? -20.735 -19.241 35.519 1.00 91.19 789 GLN A C 1
ATOM 6220 O O . GLN A 1 789 ? -19.570 -19.514 35.809 1.00 91.19 789 GLN A O 1
ATOM 6225 N N . ALA A 1 790 ? -21.662 -18.951 36.423 1.00 87.25 790 ALA A N 1
ATOM 6226 C CA . ALA A 1 790 ? -21.469 -19.034 37.856 1.00 87.25 790 ALA A CA 1
ATOM 6227 C C . ALA A 1 790 ? -22.407 -20.081 38.451 1.00 87.25 790 ALA A C 1
ATOM 6229 O O . ALA A 1 790 ? -23.581 -20.179 38.086 1.00 87.25 790 ALA A O 1
ATOM 6230 N N . ARG A 1 791 ? -21.879 -20.853 39.402 1.00 88.44 791 ARG A N 1
ATOM 6231 C CA . ARG A 1 791 ? -22.650 -21.806 40.197 1.00 88.44 791 ARG A CA 1
ATOM 6232 C C . ARG A 1 791 ? -22.382 -21.542 41.666 1.00 88.44 791 ARG A C 1
ATOM 6234 O O . ARG A 1 791 ? -21.288 -21.813 42.156 1.00 88.44 791 ARG A O 1
ATOM 6241 N N . ALA A 1 792 ? -23.383 -21.030 42.364 1.00 82.25 792 ALA A N 1
ATOM 6242 C CA . ALA A 1 792 ? -23.340 -20.845 43.807 1.00 82.25 792 ALA A CA 1
ATOM 6243 C C . ALA A 1 792 ? -24.211 -21.901 44.481 1.00 82.25 792 ALA A C 1
ATOM 6245 O O . ALA A 1 792 ? -25.227 -22.318 43.932 1.00 82.25 792 ALA A O 1
ATOM 6246 N N . SER A 1 793 ? -23.808 -22.363 45.660 1.00 82.19 793 SER A N 1
ATOM 6247 C CA . SER A 1 793 ? -24.602 -23.286 46.469 1.00 82.19 793 SER A CA 1
ATOM 6248 C C . SER A 1 793 ? -24.693 -22.759 47.889 1.00 82.19 793 SER A C 1
ATOM 6250 O O . SER A 1 793 ? -23.678 -22.457 48.513 1.00 82.19 793 SER A O 1
ATOM 6252 N N . ILE A 1 794 ? -25.918 -22.628 48.380 1.00 75.12 794 ILE A N 1
ATOM 6253 C CA . ILE A 1 794 ? -26.219 -22.202 49.738 1.00 75.12 794 ILE A CA 1
ATOM 6254 C C . ILE A 1 794 ? -26.792 -23.408 50.462 1.00 75.12 794 ILE A C 1
ATOM 6256 O O . ILE A 1 794 ? -27.886 -23.872 50.142 1.00 75.12 794 ILE A O 1
ATOM 6260 N N . VAL A 1 795 ? -26.069 -23.885 51.470 1.00 67.62 795 VAL A N 1
ATOM 6261 C CA . VAL A 1 795 ? -26.582 -24.903 52.383 1.00 67.62 795 VAL A CA 1
ATOM 6262 C C . VAL A 1 795 ? -27.168 -24.193 53.590 1.00 67.62 795 VAL A C 1
ATOM 6264 O O . VAL A 1 795 ? -26.470 -23.483 54.313 1.00 67.62 795 VAL A O 1
ATOM 6267 N N . GLY A 1 796 ? -28.466 -24.375 53.798 1.00 58.28 796 GLY A N 1
ATOM 6268 C CA . GLY A 1 796 ? -29.167 -23.851 54.958 1.00 58.28 796 GLY A CA 1
ATOM 6269 C C . GLY A 1 796 ? -30.173 -24.865 55.476 1.00 58.28 796 GLY A C 1
ATOM 6270 O O . GLY A 1 796 ? -30.909 -25.487 54.710 1.00 58.28 796 GLY A O 1
ATOM 6271 N N . SER A 1 797 ? -30.237 -25.024 56.795 1.00 51.72 797 SER A N 1
ATOM 6272 C CA . SER A 1 797 ? -31.341 -25.731 57.441 1.00 51.72 797 SER A CA 1
ATOM 6273 C C . SER A 1 797 ? -32.590 -24.846 57.343 1.00 51.72 797 SER A C 1
ATOM 6275 O O . SER A 1 797 ? -32.768 -23.900 58.110 1.00 51.72 797 SER A O 1
ATOM 6277 N N . GLY A 1 798 ? -33.434 -25.107 56.346 1.00 46.91 798 GLY A N 1
ATOM 6278 C CA . GLY A 1 798 ? -34.668 -24.370 56.117 1.00 46.91 798 GLY A CA 1
ATOM 6279 C C . GLY A 1 798 ? -35.706 -24.703 57.185 1.00 46.91 798 GLY A C 1
ATOM 6280 O O . GLY A 1 798 ? -36.184 -25.836 57.272 1.00 46.91 798 GLY A O 1
ATOM 6281 N N . LEU A 1 799 ? -36.070 -23.686 57.970 1.00 45.25 799 LEU A N 1
ATOM 6282 C CA . LEU A 1 799 ? -37.264 -23.594 58.815 1.00 45.25 799 LEU A CA 1
ATOM 6283 C C . LEU A 1 799 ? -38.540 -23.810 57.978 1.00 45.25 799 LEU A C 1
ATOM 6285 O O . LEU A 1 799 ? -39.290 -22.877 57.705 1.00 45.25 799 LEU A O 1
ATOM 6289 N N . ALA A 1 800 ? -38.833 -25.045 57.585 1.00 38.91 800 ALA A N 1
ATOM 6290 C CA . ALA A 1 800 ? -40.220 -25.420 57.369 1.00 38.91 800 ALA A CA 1
ATOM 6291 C C . ALA A 1 800 ? -40.880 -25.423 58.757 1.00 38.91 800 ALA A C 1
ATOM 6293 O O . ALA A 1 800 ? -40.358 -26.102 59.646 1.00 38.91 800 ALA A O 1
ATOM 6294 N N . PRO A 1 801 ? -41.995 -24.704 59.001 1.00 43.84 801 PRO A N 1
ATOM 6295 C CA . PRO A 1 801 ? -42.729 -24.899 60.236 1.00 43.84 801 PRO A CA 1
ATOM 6296 C C . PRO A 1 801 ? -43.125 -26.372 60.274 1.00 43.84 801 PRO A C 1
ATOM 6298 O O . PRO A 1 801 ? -43.944 -26.835 59.476 1.00 43.84 801 PRO A O 1
ATOM 6301 N N . THR A 1 802 ? -42.507 -27.141 61.166 1.00 46.34 802 THR A N 1
ATOM 6302 C CA . THR A 1 802 ? -42.973 -28.486 61.468 1.00 46.34 802 THR A CA 1
ATOM 6303 C C . THR A 1 802 ? -44.364 -28.306 62.058 1.00 46.34 802 THR A C 1
ATOM 6305 O O . THR A 1 802 ? -44.507 -27.930 63.222 1.00 46.34 802 THR A O 1
ATOM 6308 N N . ALA A 1 803 ? -45.399 -28.499 61.239 1.00 56.50 803 ALA A N 1
ATOM 6309 C CA . ALA A 1 803 ? -46.753 -28.634 61.742 1.00 56.50 803 ALA A CA 1
ATOM 6310 C C . ALA A 1 803 ? -46.731 -29.827 62.707 1.00 56.50 803 ALA A C 1
ATOM 6312 O O . ALA A 1 803 ? -46.537 -30.975 62.302 1.00 56.50 803 ALA A O 1
ATOM 6313 N N . ALA A 1 804 ? -46.829 -29.539 63.995 1.00 63.16 804 ALA A N 1
ATOM 6314 C CA . ALA A 1 804 ? -46.952 -30.488 65.076 1.00 63.16 804 ALA A CA 1
ATOM 6315 C C . ALA A 1 804 ? -48.429 -30.527 65.458 1.00 63.16 804 ALA A C 1
ATOM 6317 O O . ALA A 1 804 ? -49.092 -29.490 65.530 1.00 63.16 804 ALA A O 1
ATOM 6318 N N . ALA A 1 805 ? -48.945 -31.730 65.684 1.00 73.62 805 ALA A N 1
ATOM 6319 C CA . ALA A 1 805 ? -50.315 -31.924 66.117 1.00 73.62 805 ALA A CA 1
ATOM 6320 C C . ALA A 1 805 ? -50.331 -32.472 67.544 1.00 73.62 805 ALA A C 1
ATOM 6322 O O . ALA A 1 805 ? -49.621 -33.429 67.853 1.00 73.62 805 ALA A O 1
ATOM 6323 N N . HIS A 1 806 ? -51.149 -31.881 68.406 1.00 84.44 806 HIS A N 1
ATOM 6324 C CA . HIS A 1 806 ? -51.342 -32.318 69.782 1.00 84.44 806 HIS A CA 1
ATOM 6325 C C . HIS A 1 806 ? -52.798 -32.727 69.985 1.00 84.44 806 HIS A C 1
ATOM 6327 O O . HIS A 1 806 ? -53.704 -31.960 69.667 1.00 84.44 806 HIS A O 1
ATOM 6333 N N . ALA A 1 807 ? -53.021 -33.934 70.507 1.00 85.75 807 ALA A N 1
ATOM 6334 C CA . ALA A 1 807 ? -54.356 -34.412 70.840 1.00 85.75 807 ALA A CA 1
ATOM 6335 C C . ALA A 1 807 ? -54.625 -34.259 72.336 1.00 85.75 807 ALA A C 1
ATOM 6337 O O . ALA A 1 807 ? -53.791 -34.633 73.161 1.00 85.75 807 ALA A O 1
ATOM 6338 N N . SER A 1 808 ? -55.809 -33.766 72.678 1.00 84.75 808 SER A N 1
ATOM 6339 C CA . SER A 1 808 ? -56.272 -33.641 74.055 1.00 84.75 808 SER A CA 1
ATOM 6340 C C . SER A 1 808 ? -57.667 -34.236 74.209 1.00 84.75 808 SER A C 1
ATOM 6342 O O . SER A 1 808 ? -58.481 -34.223 73.286 1.00 84.75 808 SER A O 1
ATOM 6344 N N . VAL A 1 809 ? -57.928 -34.802 75.387 1.00 85.50 809 VAL A N 1
ATOM 6345 C CA . VAL A 1 809 ? -59.250 -35.304 75.773 1.00 85.50 809 VAL A CA 1
ATOM 6346 C C . VAL A 1 809 ? -59.603 -34.697 77.117 1.00 85.50 809 VAL A C 1
ATOM 6348 O O . VAL A 1 809 ? -58.839 -34.851 78.072 1.00 85.50 809 VAL A O 1
ATOM 6351 N N . PHE A 1 810 ? -60.741 -34.013 77.193 1.00 78.75 810 PHE A N 1
ATOM 6352 C CA . PHE A 1 810 ? -61.196 -33.366 78.418 1.00 78.75 810 PHE A CA 1
ATOM 6353 C C . PHE A 1 810 ? -62.724 -33.458 78.574 1.00 78.75 810 PHE A C 1
ATOM 6355 O O . PHE A 1 810 ? -63.442 -33.242 77.601 1.00 78.75 810 PHE A O 1
ATOM 6362 N N . PRO A 1 811 ? -63.245 -33.724 79.784 1.00 75.19 811 PRO A N 1
ATOM 6363 C CA . PRO A 1 811 ? -62.514 -34.189 80.963 1.00 75.19 811 PRO A CA 1
ATOM 6364 C C . PRO A 1 811 ? -61.994 -35.627 80.775 1.00 75.19 811 PRO A C 1
ATOM 6366 O O . PRO A 1 811 ? -62.543 -36.402 79.998 1.00 75.19 811 PRO A O 1
ATOM 6369 N N . ASN A 1 812 ? -60.916 -35.989 81.471 1.00 77.44 812 ASN A N 1
ATOM 6370 C CA . ASN A 1 812 ? -60.379 -37.350 81.489 1.00 77.44 812 ASN A CA 1
ATOM 6371 C C . ASN A 1 812 ? -59.762 -37.633 82.876 1.00 77.44 812 ASN A C 1
ATOM 6373 O O . ASN A 1 812 ? -58.664 -37.135 83.135 1.00 77.44 812 ASN A O 1
ATOM 6377 N N . PRO A 1 813 ? -60.442 -38.372 83.779 1.00 77.69 813 PRO A N 1
ATOM 6378 C CA . PRO A 1 813 ? -61.629 -39.204 83.534 1.00 77.69 813 PRO A CA 1
ATOM 6379 C C . PRO A 1 813 ? -62.920 -38.436 83.184 1.00 77.69 813 PRO A C 1
ATOM 6381 O O . PRO A 1 813 ? -63.136 -37.326 83.661 1.00 77.69 813 PRO A O 1
ATOM 6384 N N . CYS A 1 814 ? -63.793 -39.036 82.369 1.00 82.25 814 CYS A N 1
ATOM 6385 C CA . CYS A 1 814 ? -65.073 -38.476 81.919 1.00 82.25 814 CYS A CA 1
ATOM 6386 C C . CYS A 1 814 ? -66.280 -39.205 82.536 1.00 82.25 814 CYS A C 1
ATOM 6388 O O . CYS A 1 814 ? -66.278 -40.429 82.663 1.00 82.25 814 CYS A O 1
ATOM 6390 N N . GLN A 1 815 ? -67.325 -38.449 82.900 1.00 78.25 815 GLN A N 1
ATOM 6391 C CA . GLN A 1 815 ? -68.540 -38.984 83.545 1.00 78.25 815 GLN A CA 1
ATOM 6392 C C . GLN A 1 815 ? -69.766 -39.006 82.614 1.00 78.25 815 GLN A C 1
ATOM 6394 O O . GLN A 1 815 ? -70.573 -39.932 82.659 1.00 78.25 815 GLN A O 1
ATOM 6399 N N . ARG A 1 816 ? -69.920 -37.978 81.763 1.00 81.19 816 ARG A N 1
ATOM 6400 C CA . ARG A 1 816 ? -71.085 -37.806 80.868 1.00 81.19 816 ARG A CA 1
ATOM 6401 C C . ARG A 1 816 ? -70.712 -37.719 79.391 1.00 81.19 816 ARG A C 1
ATOM 6403 O O . ARG A 1 816 ? -71.409 -38.292 78.566 1.00 81.19 816 ARG A O 1
ATOM 6410 N N . GLN A 1 817 ? -69.619 -37.028 79.084 1.00 87.88 817 GLN A N 1
ATOM 6411 C CA . GLN A 1 817 ? -69.075 -36.869 77.738 1.00 87.88 817 GLN A CA 1
ATOM 6412 C C . GLN A 1 817 ? -67.567 -36.613 77.813 1.00 87.88 817 GLN A C 1
ATOM 6414 O O . GLN A 1 817 ? -67.066 -36.231 78.876 1.00 87.88 817 GLN A O 1
ATOM 6419 N N . ALA A 1 818 ? -66.865 -36.788 76.698 1.00 87.88 818 ALA A N 1
ATOM 6420 C CA . ALA A 1 818 ? -65.462 -36.422 76.538 1.00 87.88 818 ALA A CA 1
ATOM 6421 C C . ALA A 1 818 ? -65.266 -35.624 75.243 1.00 87.88 818 ALA A C 1
ATOM 6423 O O . ALA A 1 818 ? -65.558 -36.137 74.164 1.00 87.88 818 ALA A O 1
ATOM 6424 N N . SER A 1 819 ? -64.737 -34.406 75.347 1.00 89.88 819 SER A N 1
ATOM 6425 C CA . SER A 1 819 ? -64.330 -33.601 74.194 1.00 89.88 819 SER A CA 1
ATOM 6426 C C . SER A 1 819 ? -62.948 -34.046 73.739 1.00 89.88 819 SER A C 1
ATOM 6428 O O . SER A 1 819 ? -61.982 -33.960 74.502 1.00 89.88 819 SER A O 1
ATOM 6430 N N . ILE A 1 820 ? -62.850 -34.534 72.507 1.00 94.50 820 ILE A N 1
ATOM 6431 C CA . ILE A 1 820 ? -61.613 -35.006 71.885 1.00 94.50 820 ILE A CA 1
ATOM 6432 C C . ILE A 1 820 ? -61.196 -33.965 70.853 1.00 94.50 820 ILE A C 1
ATOM 6434 O O . ILE A 1 820 ? -61.909 -33.749 69.878 1.00 94.50 820 ILE A O 1
ATOM 6438 N N . ARG A 1 821 ? -60.036 -33.337 71.047 1.00 92.62 821 ARG A N 1
ATOM 6439 C CA . ARG A 1 821 ? -59.520 -32.285 70.163 1.00 92.62 821 ARG A CA 1
ATOM 6440 C C . ARG A 1 821 ? -58.153 -32.630 69.609 1.00 92.62 821 ARG A C 1
ATOM 6442 O O . ARG A 1 821 ? -57.344 -33.277 70.272 1.00 92.62 821 ARG A O 1
ATOM 6449 N N . MET A 1 822 ? -57.886 -32.141 68.407 1.00 90.69 822 MET A N 1
ATOM 6450 C CA . MET A 1 822 ? -56.584 -32.152 67.761 1.00 90.69 822 MET A CA 1
ATOM 6451 C C . MET A 1 822 ? -56.221 -30.724 67.348 1.00 90.69 822 MET A C 1
ATOM 6453 O O . MET A 1 822 ? -56.889 -30.118 66.509 1.00 90.69 822 MET A O 1
ATOM 6457 N N . SER A 1 823 ? -55.169 -30.190 67.967 1.00 86.69 823 SER A N 1
ATOM 6458 C CA . SER A 1 823 ? -54.642 -28.847 67.717 1.00 86.69 823 SER A CA 1
ATOM 6459 C C . SER A 1 823 ? -53.396 -28.925 66.842 1.00 86.69 823 SER A C 1
ATOM 6461 O O . SER A 1 823 ? -52.521 -29.747 67.108 1.00 86.69 823 SER A O 1
ATOM 6463 N N . PHE A 1 824 ? -53.286 -28.057 65.840 1.00 81.56 824 PHE A N 1
ATOM 6464 C CA . PHE A 1 824 ? -52.196 -28.034 64.865 1.00 81.56 824 PHE A CA 1
ATOM 6465 C C . PHE A 1 824 ? -51.412 -26.721 64.944 1.00 81.56 824 PHE A C 1
ATOM 6467 O O . PHE A 1 824 ? -52.000 -25.640 64.907 1.00 81.56 824 PHE A O 1
ATOM 6474 N N . THR A 1 825 ? -50.080 -26.784 64.986 1.00 72.81 825 THR A N 1
ATOM 6475 C CA . THR A 1 825 ? -49.254 -25.586 64.768 1.00 72.81 825 THR A CA 1
ATOM 6476 C C . THR A 1 825 ? -49.292 -25.188 63.287 1.00 72.81 825 THR A C 1
ATOM 6478 O O . THR A 1 825 ? -49.214 -26.039 62.403 1.00 72.81 825 THR A O 1
ATOM 6481 N N . GLY A 1 826 ? -49.450 -23.890 63.005 1.00 62.62 826 GLY A N 1
ATOM 6482 C CA . GLY A 1 826 ? -49.476 -23.351 61.635 1.00 62.62 826 GLY A CA 1
ATOM 6483 C C . GLY A 1 826 ? -50.824 -23.421 60.902 1.00 62.62 826 GLY A C 1
ATOM 6484 O O . GLY A 1 826 ? -50.875 -23.049 59.737 1.00 62.62 826 GLY A O 1
ATOM 6485 N N . ALA A 1 827 ? -51.904 -23.863 61.565 1.00 69.06 827 ALA A N 1
ATOM 6486 C CA . ALA A 1 827 ? -53.275 -23.870 61.026 1.00 69.06 827 ALA A CA 1
ATOM 6487 C C . ALA A 1 827 ? -53.435 -24.494 59.610 1.00 69.06 827 ALA A C 1
ATOM 6489 O O . ALA A 1 827 ? -54.038 -23.870 58.732 1.00 69.06 827 ALA A O 1
ATOM 6490 N N . PRO A 1 828 ? -52.917 -25.716 59.358 1.00 73.88 828 PRO A N 1
ATOM 6491 C CA . PRO A 1 828 ? -53.082 -26.380 58.067 1.00 73.88 828 PRO A CA 1
ATOM 6492 C C . PRO A 1 828 ? -54.563 -26.668 57.763 1.00 73.88 828 PRO A C 1
ATOM 6494 O O . PRO A 1 828 ? -55.355 -26.961 58.665 1.00 73.88 828 PRO A O 1
ATOM 6497 N N . MET A 1 829 ? -54.940 -26.630 56.482 1.00 75.44 829 MET A N 1
ATOM 6498 C CA . MET A 1 829 ? -56.268 -27.066 56.039 1.00 75.44 829 MET A CA 1
ATOM 6499 C C . MET A 1 829 ? -56.348 -28.598 56.133 1.00 75.44 829 MET A C 1
ATOM 6501 O O . MET A 1 829 ? -55.538 -29.300 55.532 1.00 75.44 829 MET A O 1
ATOM 6505 N N . ILE A 1 830 ? -57.287 -29.121 56.926 1.00 81.44 830 ILE A N 1
ATOM 6506 C CA . ILE A 1 830 ? -57.451 -30.565 57.123 1.00 81.44 830 ILE A CA 1
ATOM 6507 C C . ILE A 1 830 ? -58.562 -31.066 56.200 1.00 81.44 830 ILE A C 1
ATOM 6509 O O . ILE A 1 830 ? -59.713 -30.658 56.333 1.00 81.44 830 ILE A O 1
ATOM 6513 N N . ASN A 1 831 ? -58.215 -31.977 55.291 1.00 81.75 831 ASN A N 1
ATOM 6514 C CA . ASN A 1 831 ? -59.135 -32.542 54.299 1.00 81.75 831 ASN A CA 1
ATOM 6515 C C . ASN A 1 831 ? -60.030 -33.629 54.915 1.00 81.75 831 ASN A C 1
ATOM 6517 O O . ASN A 1 831 ? -61.167 -33.821 54.495 1.00 81.75 831 ASN A O 1
ATOM 6521 N N . GLN A 1 832 ? -59.516 -34.352 55.915 1.00 85.38 832 GLN A N 1
ATOM 6522 C CA . GLN A 1 832 ? -60.243 -35.393 56.641 1.00 85.38 832 GLN A CA 1
ATOM 6523 C C . GLN A 1 832 ? -59.637 -35.563 58.037 1.00 85.38 832 GLN A C 1
ATOM 6525 O O . GLN A 1 832 ? -58.417 -35.677 58.164 1.00 85.38 832 GLN A O 1
ATOM 6530 N N . ALA A 1 833 ? -60.468 -35.619 59.079 1.00 91.88 833 ALA A N 1
ATOM 6531 C CA . ALA A 1 833 ? -60.051 -35.981 60.431 1.00 91.88 833 ALA A CA 1
ATOM 6532 C C . ALA A 1 833 ? -61.099 -36.866 61.109 1.00 91.88 833 ALA A C 1
ATOM 6534 O O . ALA A 1 833 ? -62.287 -36.558 61.102 1.00 91.88 833 ALA A O 1
ATOM 6535 N N . GLU A 1 834 ? -60.653 -37.966 61.710 1.00 95.44 834 GLU A N 1
ATOM 6536 C CA . GLU A 1 834 ? -61.512 -38.891 62.450 1.00 95.44 834 GLU A CA 1
ATOM 6537 C C . GLU A 1 834 ? -60.817 -39.419 63.707 1.00 95.44 834 GLU A C 1
ATOM 6539 O O . GLU A 1 834 ? -59.594 -39.579 63.736 1.00 95.44 834 GLU A O 1
ATOM 6544 N N . VAL A 1 835 ? -61.602 -39.743 64.733 1.00 95.75 835 VAL A N 1
ATOM 6545 C CA . VAL A 1 835 ? -61.170 -40.485 65.917 1.00 95.75 835 VAL A CA 1
ATOM 6546 C C . VAL A 1 835 ? -61.898 -41.819 65.993 1.00 95.75 835 VAL A C 1
ATOM 6548 O O . VAL A 1 835 ? -63.119 -41.895 65.884 1.00 95.75 835 VAL A O 1
ATOM 6551 N N . LYS A 1 836 ? -61.137 -42.892 66.214 1.00 96.31 836 LYS A N 1
ATOM 6552 C CA . LYS A 1 836 ? -61.650 -44.231 66.521 1.00 96.31 836 LYS A CA 1
ATOM 6553 C C . LYS A 1 836 ? -61.428 -44.535 67.987 1.00 96.31 836 LYS A C 1
ATOM 6555 O O . LYS A 1 836 ? -60.314 -44.347 68.472 1.00 96.31 836 LYS A O 1
ATOM 6560 N N . ILE A 1 837 ? -62.455 -45.033 68.662 1.00 94.12 837 ILE A N 1
ATOM 6561 C CA . ILE A 1 837 ? -62.413 -45.372 70.086 1.00 94.12 837 ILE A CA 1
ATOM 6562 C C . ILE A 1 837 ? -62.533 -46.888 70.244 1.00 94.12 837 ILE A C 1
ATOM 6564 O O . ILE A 1 837 ? -63.334 -47.520 69.554 1.00 94.12 837 ILE A O 1
ATOM 6568 N N . TYR A 1 838 ? -61.731 -47.459 71.137 1.00 91.00 838 TYR A N 1
ATOM 6569 C CA . TYR A 1 838 ? -61.582 -48.890 71.375 1.00 91.00 838 TYR A CA 1
ATOM 6570 C C . TYR A 1 838 ? -61.685 -49.211 72.868 1.00 91.00 838 TYR A C 1
ATOM 6572 O O . TYR A 1 838 ? -61.308 -48.390 73.710 1.00 91.00 838 TYR A O 1
ATOM 6580 N N . ASP A 1 839 ? -62.163 -50.408 73.198 1.00 89.56 839 ASP A N 1
ATOM 6581 C CA . ASP A 1 839 ? -62.078 -50.951 74.559 1.00 89.56 839 ASP A CA 1
ATOM 6582 C C . ASP A 1 839 ? -60.660 -51.478 74.886 1.00 89.56 839 ASP A C 1
ATOM 6584 O O . ASP A 1 839 ? -59.749 -51.441 74.054 1.00 89.56 839 ASP A O 1
ATOM 6588 N N . VAL A 1 840 ? -60.456 -51.977 76.112 1.00 87.00 840 VAL A N 1
ATOM 6589 C CA . VAL A 1 840 ? -59.168 -52.562 76.541 1.00 87.00 840 VAL A CA 1
ATOM 6590 C C . VAL A 1 840 ? -58.782 -53.848 75.805 1.00 87.00 840 VAL A C 1
ATOM 6592 O O . VAL A 1 840 ? -57.606 -54.200 75.798 1.00 87.00 840 VAL A O 1
ATOM 6595 N N . ALA A 1 841 ? -59.744 -54.543 75.192 1.00 86.31 841 ALA A N 1
ATOM 6596 C CA . ALA A 1 841 ? -59.508 -55.735 74.382 1.00 86.31 841 ALA A CA 1
ATOM 6597 C C . ALA A 1 841 ? -59.182 -55.386 72.915 1.00 86.31 841 ALA A C 1
ATOM 6599 O O . ALA A 1 841 ? -58.855 -56.273 72.129 1.00 86.31 841 ALA A O 1
ATOM 6600 N N . GLY A 1 842 ? -59.237 -54.100 72.545 1.00 82.38 842 GLY A N 1
ATOM 6601 C CA . GLY A 1 842 ? -58.978 -53.612 71.194 1.00 82.38 842 GLY A CA 1
ATOM 6602 C C . GLY A 1 842 ? -60.195 -53.655 70.267 1.00 82.38 842 GLY A C 1
ATOM 6603 O O . GLY A 1 842 ? -60.045 -53.378 69.075 1.00 82.38 842 GLY A O 1
ATOM 6604 N N . HIS A 1 843 ? -61.397 -53.957 70.769 1.00 87.69 843 HIS A N 1
ATOM 6605 C CA . HIS A 1 843 ? -62.609 -53.898 69.954 1.00 87.69 843 HIS A CA 1
ATOM 6606 C C . HIS A 1 843 ? -62.967 -52.450 69.633 1.00 87.69 843 HIS A C 1
ATOM 6608 O O . HIS A 1 843 ? -62.997 -51.588 70.511 1.00 87.69 843 HIS A O 1
ATOM 6614 N N . HIS A 1 844 ? -63.274 -52.189 68.363 1.00 93.38 844 HIS A N 1
ATOM 6615 C CA . HIS A 1 844 ? -63.726 -50.884 67.886 1.00 93.38 844 HIS A CA 1
ATOM 6616 C C . HIS A 1 844 ? -65.144 -50.582 68.384 1.00 93.38 844 HIS A C 1
ATOM 6618 O O . HIS A 1 844 ? -66.069 -51.356 68.150 1.00 93.38 844 HIS A O 1
ATOM 6624 N N . LEU A 1 845 ? -65.315 -49.447 69.062 1.00 91.38 845 LEU A N 1
ATOM 6625 C CA . LEU A 1 845 ? -66.587 -49.029 69.654 1.00 91.38 845 LEU A CA 1
ATOM 6626 C C . LEU A 1 845 ? -67.330 -48.025 68.777 1.00 91.38 845 LEU A C 1
ATOM 6628 O O . LEU A 1 845 ? -68.542 -48.151 68.594 1.00 91.38 845 LEU A O 1
ATOM 6632 N N . VAL A 1 846 ? -66.624 -47.012 68.270 1.00 94.25 846 VAL A N 1
ATOM 6633 C CA . VAL A 1 846 ? -67.194 -45.941 67.441 1.00 94.25 846 VAL A CA 1
ATOM 6634 C C . VAL A 1 846 ? -66.095 -45.210 66.658 1.00 94.25 846 VAL A C 1
ATOM 6636 O O . VAL A 1 846 ? -64.941 -45.154 67.090 1.00 94.25 846 VAL A O 1
ATOM 6639 N N . THR A 1 847 ? -66.451 -44.669 65.491 1.00 94.88 847 THR A N 1
ATOM 6640 C CA . THR A 1 847 ? -65.650 -43.691 64.737 1.00 94.88 847 THR A CA 1
ATOM 6641 C C . THR A 1 847 ? -66.429 -42.384 64.698 1.00 94.88 847 THR A C 1
ATOM 6643 O O . THR A 1 847 ? -67.609 -42.410 64.356 1.00 94.88 847 THR A O 1
ATOM 6646 N N . LEU A 1 848 ? -65.781 -41.271 65.026 1.00 94.44 848 LEU A N 1
ATOM 6647 C CA . LEU A 1 848 ? -66.360 -39.929 64.998 1.00 94.44 848 LEU A CA 1
ATOM 6648 C C . LEU A 1 848 ? -65.505 -39.038 64.089 1.00 94.44 848 LEU A C 1
ATOM 6650 O O . LEU A 1 848 ? -64.277 -39.092 64.173 1.00 94.44 848 LEU A O 1
ATOM 6654 N N . ALA A 1 849 ? -66.130 -38.242 63.221 1.00 94.00 849 ALA A N 1
ATOM 6655 C CA . ALA A 1 849 ? -65.424 -37.209 62.463 1.00 94.00 849 ALA A CA 1
ATOM 6656 C C . ALA A 1 849 ? -65.070 -36.044 63.401 1.00 94.00 849 ALA A C 1
ATOM 6658 O O . ALA A 1 849 ? -65.845 -35.748 64.306 1.00 94.00 849 ALA A O 1
ATOM 6659 N N . LEU A 1 850 ? -63.902 -35.421 63.222 1.00 93.62 850 LEU A N 1
ATOM 6660 C CA . LEU A 1 850 ? -63.555 -34.195 63.943 1.00 93.62 850 LEU A CA 1
ATOM 6661 C C . LEU A 1 850 ? -63.931 -32.996 63.078 1.00 93.62 850 LEU A C 1
ATOM 6663 O O . LEU A 1 850 ? -63.389 -32.830 61.982 1.00 93.62 850 LEU A O 1
ATOM 6667 N N . ASP A 1 851 ? -64.800 -32.145 63.604 1.00 90.31 851 ASP A N 1
ATOM 6668 C CA . ASP A 1 851 ? -65.242 -30.929 62.937 1.00 90.31 851 ASP A CA 1
ATOM 6669 C C . ASP A 1 851 ? -64.298 -29.767 63.242 1.00 90.31 851 ASP A C 1
ATOM 6671 O O . ASP A 1 851 ? -63.603 -29.736 64.261 1.00 90.31 851 ASP A O 1
ATOM 6675 N N . ARG A 1 852 ? -64.251 -28.788 62.338 1.00 89.12 852 ARG A N 1
ATOM 6676 C CA . ARG A 1 852 ? -63.417 -27.597 62.509 1.00 89.12 852 ARG A CA 1
ATOM 6677 C C . ARG A 1 852 ? -64.028 -26.676 63.567 1.00 89.12 852 ARG A C 1
ATOM 6679 O O . ARG A 1 852 ? -65.039 -26.033 63.308 1.00 89.12 852 ARG A O 1
ATOM 6686 N N . GLU A 1 853 ? -63.375 -26.552 64.721 1.00 86.25 853 GLU A N 1
ATOM 6687 C CA . GLU A 1 853 ? -63.765 -25.600 65.774 1.00 86.25 853 GLU A CA 1
ATOM 6688 C C . GLU A 1 853 ? -63.125 -24.217 65.553 1.00 86.25 853 GLU A C 1
ATOM 6690 O O . GLU A 1 853 ? -63.729 -23.184 65.832 1.00 86.25 853 GLU A O 1
ATOM 6695 N N . SER A 1 854 ? -61.886 -24.177 65.046 1.00 82.44 854 SER A N 1
ATOM 6696 C CA . SER A 1 854 ? -61.168 -22.938 64.710 1.00 82.44 854 SER A CA 1
ATOM 6697 C C . SER A 1 854 ? -60.163 -23.154 63.571 1.00 82.44 854 SER A C 1
ATOM 6699 O O . SER A 1 854 ? -60.089 -24.230 62.978 1.00 82.44 854 SER A O 1
ATOM 6701 N N . ALA A 1 855 ? -59.354 -22.142 63.237 1.00 72.56 855 ALA A N 1
ATOM 6702 C CA . ALA A 1 855 ? -58.340 -22.269 62.190 1.00 72.56 855 ALA A CA 1
ATOM 6703 C C . ALA A 1 855 ? -57.299 -23.372 62.465 1.00 72.56 855 ALA A C 1
ATOM 6705 O O . ALA A 1 855 ? -56.804 -23.974 61.519 1.00 72.56 855 ALA A O 1
ATOM 6706 N N . ALA A 1 856 ? -57.014 -23.661 63.736 1.00 80.00 856 ALA A N 1
ATOM 6707 C CA . ALA A 1 856 ? -55.957 -24.581 64.155 1.00 80.00 856 ALA A CA 1
ATOM 6708 C C . ALA A 1 856 ? -56.457 -25.774 64.988 1.00 80.00 856 ALA A C 1
ATOM 6710 O O . ALA A 1 856 ? -55.643 -26.592 65.406 1.00 80.00 856 ALA A O 1
ATOM 6711 N N . VAL A 1 857 ? -57.762 -25.880 65.263 1.00 85.75 857 VAL A N 1
ATOM 6712 C CA . VAL A 1 857 ? -58.321 -26.893 66.175 1.00 85.75 857 VAL A CA 1
ATOM 6713 C C . VAL A 1 857 ? -59.509 -27.589 65.529 1.00 85.75 857 VAL A C 1
ATOM 6715 O O . VAL A 1 857 ? -60.442 -26.932 65.064 1.00 85.75 857 VAL A O 1
ATOM 6718 N N . TYR A 1 858 ? -59.466 -28.919 65.546 1.00 93.38 858 TYR A N 1
ATOM 6719 C CA . TYR A 1 858 ? -60.554 -29.798 65.130 1.00 93.38 858 TYR A CA 1
ATOM 6720 C C . TYR A 1 858 ? -60.974 -30.648 66.324 1.00 93.38 858 TYR A C 1
ATOM 6722 O O . TYR A 1 858 ? -60.109 -31.097 67.082 1.00 93.38 858 TYR A O 1
ATOM 6730 N N . GLY A 1 859 ? -62.267 -30.876 66.513 1.00 92.19 859 GLY A N 1
ATOM 6731 C CA . GLY A 1 859 ? -62.764 -31.561 67.699 1.00 92.19 859 GLY A CA 1
ATOM 6732 C C . GLY A 1 859 ? -64.102 -32.251 67.511 1.00 92.19 859 GLY A C 1
ATOM 6733 O O . GLY A 1 859 ? -64.799 -32.046 66.521 1.00 92.19 859 GLY A O 1
ATOM 6734 N N . VAL A 1 860 ? -64.419 -33.129 68.459 1.00 95.50 860 VAL A N 1
ATOM 6735 C CA . VAL A 1 860 ? -65.709 -33.815 68.555 1.00 95.50 860 VAL A CA 1
ATOM 6736 C C . VAL A 1 860 ? -66.002 -34.201 70.001 1.00 95.50 860 VAL A C 1
ATOM 6738 O O . VAL A 1 860 ? -65.091 -34.560 70.754 1.00 95.50 860 VAL A O 1
ATOM 6741 N N . ASP A 1 861 ? -67.276 -34.173 70.380 1.00 93.38 861 ASP A N 1
ATOM 6742 C CA . ASP A 1 861 ? -67.744 -34.656 71.676 1.00 93.38 861 ASP A CA 1
ATOM 6743 C C . ASP A 1 861 ? -68.212 -36.111 71.574 1.00 93.38 861 ASP A C 1
ATOM 6745 O O . ASP A 1 861 ? -69.075 -36.459 70.768 1.00 93.38 861 ASP A O 1
ATOM 6749 N N . TRP A 1 862 ? -67.655 -36.977 72.420 1.00 93.56 862 TRP A N 1
ATOM 6750 C CA . TRP A 1 862 ? -68.110 -38.354 72.574 1.00 93.56 862 TRP A CA 1
ATOM 6751 C C . TRP A 1 862 ? -69.020 -38.490 73.796 1.00 93.56 862 TRP A C 1
ATOM 6753 O O . TRP A 1 862 ? -68.594 -38.271 74.928 1.00 93.56 862 TRP A O 1
ATOM 6763 N N . ASP A 1 863 ? -70.257 -38.930 73.582 1.00 89.44 863 ASP A N 1
ATOM 6764 C CA . ASP A 1 863 ? -71.308 -39.128 74.595 1.00 89.44 863 ASP A CA 1
ATOM 6765 C C . ASP A 1 863 ? -71.180 -40.440 75.401 1.00 89.44 863 ASP A C 1
ATOM 6767 O O . ASP A 1 863 ? -72.108 -40.872 76.092 1.00 89.44 863 ASP A O 1
ATOM 6771 N N . LEU A 1 864 ? -70.018 -41.096 75.310 1.00 89.38 864 LEU A N 1
ATOM 6772 C CA . LEU A 1 864 ? -69.701 -42.359 75.982 1.00 89.38 864 LEU A CA 1
ATOM 6773 C C . LEU A 1 864 ? -70.620 -43.516 75.550 1.00 89.38 864 LEU A C 1
ATOM 6775 O O . LEU A 1 864 ? -70.916 -44.422 76.344 1.00 89.38 864 LEU A O 1
ATOM 6779 N N . ARG A 1 865 ? -71.081 -43.512 74.294 1.00 89.12 865 ARG A N 1
ATOM 6780 C CA . ARG A 1 865 ? -71.838 -44.614 73.680 1.00 89.12 865 ARG A CA 1
ATOM 6781 C C . ARG A 1 865 ? -71.060 -45.277 72.545 1.00 89.12 865 ARG A C 1
ATOM 6783 O O . ARG A 1 865 ? -70.245 -44.668 71.859 1.00 89.12 865 ARG A O 1
ATOM 6790 N N . SER A 1 866 ? -71.302 -46.570 72.363 1.00 88.38 866 SER A N 1
ATOM 6791 C CA . SER A 1 866 ? -70.862 -47.313 71.175 1.00 88.38 866 SER A CA 1
ATOM 6792 C C . SER A 1 866 ? -71.696 -46.930 69.946 1.00 88.38 866 SER A C 1
ATOM 6794 O O . SER A 1 866 ? -72.771 -46.343 70.080 1.00 88.38 866 SER A O 1
ATOM 6796 N N . LYS A 1 867 ? -71.271 -47.351 68.748 1.00 86.62 867 LYS A N 1
ATOM 6797 C CA . LYS A 1 867 ? -72.009 -47.166 67.482 1.00 86.62 867 LYS A CA 1
ATOM 6798 C C . LYS A 1 867 ? -73.470 -47.648 67.542 1.00 86.62 867 LYS A C 1
ATOM 6800 O O . LYS A 1 867 ? -74.317 -47.101 66.850 1.00 86.62 867 LYS A O 1
ATOM 6805 N N . GLY A 1 868 ? -73.775 -48.652 68.371 1.00 81.31 868 GLY A N 1
ATOM 6806 C CA . GLY A 1 868 ? -75.136 -49.166 68.585 1.00 81.31 868 GLY A CA 1
ATOM 6807 C C . GLY A 1 868 ? -75.970 -48.387 69.612 1.00 81.31 868 GLY A C 1
ATOM 6808 O O . GLY A 1 868 ? -76.993 -48.894 70.060 1.00 81.31 868 GLY A O 1
ATOM 6809 N N . GLY A 1 869 ? -75.514 -47.216 70.073 1.00 84.12 869 GLY A N 1
ATOM 6810 C CA . GLY A 1 869 ? -76.208 -46.383 71.065 1.00 84.12 869 GLY A CA 1
ATOM 6811 C C . GLY A 1 869 ? -76.126 -46.898 72.509 1.00 84.12 869 GLY A C 1
ATOM 6812 O O . GLY A 1 869 ? -76.653 -46.264 73.427 1.00 84.12 869 GLY A O 1
ATOM 6813 N N . LYS A 1 870 ? -75.448 -48.028 72.755 1.00 85.50 870 LYS A N 1
ATOM 6814 C CA . LYS A 1 870 ? -75.263 -48.583 74.103 1.00 85.50 870 LYS A CA 1
ATOM 6815 C C . LYS A 1 870 ? -74.172 -47.820 74.848 1.00 85.50 870 LYS A C 1
ATOM 6817 O O . LYS A 1 870 ? -73.062 -47.674 74.337 1.00 85.50 870 LYS A O 1
ATOM 6822 N N . ALA A 1 871 ? -74.495 -47.377 76.057 1.00 86.69 871 ALA A N 1
ATOM 6823 C CA . ALA A 1 871 ? -73.585 -46.683 76.954 1.00 86.69 871 ALA A CA 1
ATOM 6824 C C . ALA A 1 871 ? -72.417 -47.606 77.365 1.00 86.69 871 ALA A C 1
ATOM 6826 O O . ALA A 1 871 ? -72.648 -48.747 77.766 1.00 86.69 871 ALA A O 1
ATOM 6827 N N . VAL A 1 872 ? -71.172 -47.129 77.264 1.00 88.62 872 VAL A N 1
ATOM 6828 C CA . VAL A 1 872 ? -69.965 -47.919 77.595 1.00 88.62 872 VAL A CA 1
ATOM 6829 C C . VAL A 1 872 ? -69.776 -48.068 79.114 1.00 88.62 872 VAL A C 1
ATOM 6831 O O . VAL A 1 872 ? -70.265 -47.229 79.863 1.00 88.62 872 VAL A O 1
ATOM 6834 N N . SER A 1 873 ? -69.122 -49.124 79.600 1.00 85.88 873 SER A N 1
ATOM 6835 C CA . SER A 1 873 ? -68.914 -49.362 81.045 1.00 85.88 873 SER A CA 1
ATOM 6836 C C . SER A 1 873 ? -67.853 -48.433 81.660 1.00 85.88 873 SER A C 1
ATOM 6838 O O . SER A 1 873 ? -67.031 -47.872 80.936 1.00 85.88 873 SER A O 1
ATOM 6840 N N . ASN A 1 874 ? -67.813 -48.309 82.993 1.00 87.12 874 ASN A N 1
ATOM 6841 C CA . ASN A 1 874 ? -66.675 -47.679 83.677 1.00 87.12 874 ASN A CA 1
ATOM 6842 C C . ASN A 1 874 ? -65.393 -48.459 83.362 1.00 87.12 874 ASN A C 1
ATOM 6844 O O . ASN A 1 874 ? -65.394 -49.691 83.394 1.00 87.12 874 ASN A O 1
ATOM 6848 N N . GLY A 1 875 ? -64.314 -47.757 83.029 1.00 85.31 875 GLY A N 1
ATOM 6849 C CA . GLY A 1 875 ? -63.073 -48.395 82.604 1.00 85.31 875 GLY A CA 1
ATOM 6850 C C . GLY A 1 875 ? -62.205 -47.524 81.705 1.00 85.31 875 GLY A C 1
ATOM 6851 O O . GLY A 1 875 ? -62.498 -46.356 81.454 1.00 85.31 875 GLY A O 1
ATOM 6852 N N . LEU A 1 876 ? -61.105 -48.110 81.239 1.00 87.81 876 LEU A N 1
ATOM 6853 C CA . LEU A 1 876 ? -60.156 -47.466 80.341 1.00 87.81 876 LEU A CA 1
ATOM 6854 C C . LEU A 1 876 ? -60.523 -47.754 78.881 1.00 87.81 876 LEU A C 1
ATOM 6856 O O . LEU A 1 876 ? -60.821 -48.886 78.518 1.00 87.81 876 LEU A O 1
ATOM 6860 N N . TYR A 1 877 ? -60.434 -46.737 78.041 1.00 90.94 877 TYR A N 1
ATOM 6861 C CA . TYR A 1 877 ? -60.636 -46.808 76.600 1.00 90.94 877 TYR A CA 1
ATOM 6862 C C . TYR A 1 877 ? -59.425 -46.217 75.898 1.00 90.94 877 TYR A C 1
ATOM 6864 O O . TYR A 1 877 ? -58.706 -45.386 76.458 1.00 90.94 877 TYR A O 1
ATOM 6872 N N . PHE A 1 878 ? -59.206 -46.625 74.658 1.00 89.94 878 PHE A N 1
ATOM 6873 C CA . PHE A 1 878 ? -58.139 -46.098 73.823 1.00 89.94 878 PHE A CA 1
ATOM 6874 C C . PHE A 1 878 ? -58.735 -45.366 72.640 1.00 89.94 878 PHE A C 1
ATOM 6876 O O . PHE A 1 878 ? -59.692 -45.837 72.035 1.00 89.94 878 PHE A O 1
ATOM 6883 N N . TYR A 1 879 ? -58.158 -44.229 72.280 1.00 93.56 879 TYR A N 1
ATOM 6884 C CA . TYR A 1 879 ? -58.535 -43.523 71.066 1.00 93.56 879 TYR A CA 1
ATOM 6885 C C . TYR A 1 879 ? -57.360 -43.461 70.098 1.00 93.56 879 TYR A C 1
ATOM 6887 O O . TYR A 1 879 ? -56.198 -43.430 70.509 1.00 93.56 879 TYR A O 1
ATOM 6895 N N . ARG A 1 880 ? -57.669 -43.424 68.802 1.00 93.81 880 ARG A N 1
ATOM 6896 C CA . ARG A 1 880 ? -56.720 -43.163 67.719 1.00 93.81 880 ARG A CA 1
ATOM 6897 C C . ARG A 1 880 ? -57.315 -42.125 66.780 1.00 93.81 880 ARG A C 1
ATOM 6899 O O . ARG A 1 880 ? -58.321 -42.408 66.136 1.00 93.81 880 ARG A O 1
ATOM 6906 N N . ILE A 1 881 ? -56.682 -40.961 66.701 1.00 93.69 881 ILE A N 1
ATOM 6907 C CA . ILE A 1 881 ? -57.029 -39.894 65.760 1.00 93.69 881 ILE A CA 1
ATOM 6908 C C . ILE A 1 881 ? -56.165 -40.040 64.512 1.00 93.69 881 ILE A C 1
ATOM 6910 O O . ILE A 1 881 ? -54.956 -40.276 64.617 1.00 93.69 881 ILE A O 1
ATOM 6914 N N . THR A 1 882 ? -56.772 -39.882 63.343 1.00 92.31 882 THR A N 1
ATOM 6915 C CA . THR A 1 882 ? -56.080 -39.731 62.063 1.00 92.31 882 THR A CA 1
ATOM 6916 C C . THR A 1 882 ? -56.589 -38.485 61.363 1.00 92.31 882 THR A C 1
ATOM 6918 O O . THR A 1 882 ? -57.793 -38.369 61.150 1.00 92.31 882 THR A O 1
ATOM 6921 N N . ALA A 1 883 ? -55.682 -37.587 60.986 1.00 89.44 883 ALA A N 1
ATOM 6922 C CA . ALA A 1 883 ? -55.996 -36.389 60.215 1.00 89.44 883 ALA A CA 1
ATOM 6923 C C . ALA A 1 883 ? -55.083 -36.282 58.988 1.00 89.44 883 ALA A C 1
ATOM 6925 O O . ALA A 1 883 ? -53.902 -36.625 59.065 1.00 89.44 883 ALA A O 1
ATOM 6926 N N . THR A 1 884 ? -55.613 -35.819 57.860 1.00 83.88 884 THR A N 1
ATOM 6927 C CA . THR A 1 884 ? -54.877 -35.637 56.600 1.00 83.88 884 THR A CA 1
ATOM 6928 C C . THR A 1 884 ? -54.947 -34.185 56.147 1.00 83.88 884 THR A C 1
ATOM 6930 O O . THR A 1 884 ? -56.044 -33.670 55.936 1.00 83.88 884 THR A O 1
ATOM 6933 N N . ALA A 1 885 ? -53.788 -33.563 55.953 1.00 75.75 885 ALA A N 1
ATOM 6934 C CA . ALA A 1 885 ? -53.636 -32.289 55.252 1.00 75.75 885 ALA A CA 1
ATOM 6935 C C . ALA A 1 885 ? -52.802 -32.565 53.999 1.00 75.75 885 ALA A C 1
ATOM 6937 O O . ALA A 1 885 ? -51.633 -32.935 54.123 1.00 75.75 885 ALA A O 1
ATOM 6938 N N . ASP A 1 886 ? -53.411 -32.476 52.819 1.00 71.81 886 ASP A N 1
ATOM 6939 C CA . ASP A 1 886 ? -52.798 -32.850 51.538 1.00 71.81 886 ASP A CA 1
ATOM 6940 C C . ASP A 1 886 ? -52.083 -34.218 51.589 1.00 71.81 886 ASP A C 1
ATOM 6942 O O . ASP A 1 886 ? -52.730 -35.259 51.733 1.00 71.81 886 ASP A O 1
ATOM 6946 N N . THR A 1 887 ? -50.748 -34.236 51.505 1.00 60.50 887 THR A N 1
ATOM 6947 C CA . THR A 1 887 ? -49.910 -35.448 51.535 1.00 60.50 887 THR A CA 1
ATOM 6948 C C . THR A 1 887 ? -49.473 -35.867 52.946 1.00 60.50 887 THR A C 1
ATOM 6950 O O . THR A 1 887 ? -48.929 -36.961 53.121 1.00 60.50 887 THR A O 1
ATOM 6953 N N . GLN A 1 888 ? -49.724 -35.050 53.978 1.00 70.81 888 GLN A N 1
ATOM 6954 C CA . GLN A 1 888 ? -49.288 -35.306 55.351 1.00 70.81 888 GLN A CA 1
ATOM 6955 C C . GLN A 1 888 ? -50.389 -35.975 56.186 1.00 70.81 888 GLN A C 1
ATOM 6957 O O . GLN A 1 888 ? -51.509 -35.479 56.305 1.00 70.81 888 GLN A O 1
ATOM 6962 N N . LYS A 1 889 ? -50.044 -37.103 56.822 1.00 82.12 889 LYS A N 1
ATOM 6963 C CA . LYS A 1 889 ? -50.911 -37.821 57.769 1.00 82.12 889 LYS A CA 1
ATOM 6964 C C . LYS A 1 889 ? -50.447 -37.587 59.200 1.00 82.12 889 LYS A C 1
ATOM 6966 O O . LYS A 1 889 ? -49.344 -37.983 59.567 1.00 82.12 889 LYS A O 1
ATOM 6971 N N . PHE A 1 890 ? -51.321 -37.029 60.022 1.00 85.00 890 PHE A N 1
ATOM 6972 C CA . PHE A 1 890 ? -51.128 -36.910 61.459 1.00 85.00 890 PHE A CA 1
ATOM 6973 C C . PHE A 1 890 ? -51.839 -38.054 62.169 1.00 85.00 890 PHE A C 1
ATOM 6975 O O . PHE A 1 890 ? -52.967 -38.417 61.825 1.00 85.00 890 PHE A O 1
ATOM 6982 N N . LYS A 1 891 ? -51.173 -38.633 63.167 1.00 87.00 891 LYS A N 1
ATOM 6983 C CA . LYS A 1 891 ? -51.736 -39.682 64.013 1.00 87.00 891 LYS A CA 1
ATOM 6984 C C . LYS A 1 891 ? -51.504 -39.323 65.466 1.00 87.00 891 LYS A C 1
ATOM 6986 O O . LYS A 1 891 ? -50.386 -38.992 65.843 1.00 87.00 891 LYS A O 1
ATOM 6991 N N . ALA A 1 892 ? -52.543 -39.450 66.274 1.00 84.44 892 ALA A N 1
ATOM 6992 C CA . ALA A 1 892 ? -52.435 -39.369 67.720 1.00 84.44 892 ALA A CA 1
ATOM 6993 C C . ALA A 1 892 ? -53.151 -40.562 68.341 1.00 84.44 892 ALA A C 1
ATOM 6995 O O . ALA A 1 892 ? -54.094 -41.112 67.769 1.00 84.44 892 ALA A O 1
ATOM 6996 N N . SER A 1 893 ? -52.688 -41.019 69.493 1.00 87.06 893 SER A N 1
ATOM 6997 C CA . SER A 1 893 ? -53.377 -42.054 70.255 1.00 87.06 893 SER A CA 1
ATOM 6998 C C . SER A 1 893 ? -53.232 -41.765 71.735 1.00 87.06 893 SER A C 1
ATOM 7000 O O . SER A 1 893 ? -52.223 -41.214 72.167 1.00 87.06 893 SER A O 1
ATOM 7002 N N . GLY A 1 894 ? -54.235 -42.140 72.511 1.00 85.75 894 GLY A N 1
ATOM 7003 C CA . GLY A 1 894 ? -54.230 -41.899 73.943 1.00 85.75 894 GLY A CA 1
ATOM 7004 C C . GLY A 1 894 ? -55.291 -42.711 74.658 1.00 85.75 894 GLY A C 1
ATOM 7005 O O . GLY A 1 894 ? -55.932 -43.589 74.079 1.00 85.75 894 GLY A O 1
ATOM 7006 N N . LYS A 1 895 ? -55.442 -42.423 75.946 1.00 86.69 895 LYS A N 1
ATOM 7007 C CA . LYS A 1 895 ? -56.347 -43.124 76.853 1.00 86.69 895 LYS A CA 1
ATOM 7008 C C . LYS A 1 895 ? -57.502 -42.210 77.243 1.00 86.69 895 LYS A C 1
ATOM 7010 O O . LYS A 1 895 ? -57.272 -41.026 77.468 1.00 86.69 895 LYS A O 1
ATOM 7015 N N . ILE A 1 896 ? -58.700 -42.761 77.379 1.00 88.62 896 ILE A N 1
ATOM 7016 C CA . ILE A 1 896 ? -59.881 -42.106 77.952 1.00 88.62 896 ILE A CA 1
ATOM 7017 C C . ILE A 1 896 ? -60.348 -42.976 79.115 1.00 88.62 896 ILE A C 1
ATOM 7019 O O . ILE A 1 896 ? -60.672 -44.141 78.918 1.00 88.62 896 ILE A O 1
ATOM 7023 N N . ALA A 1 897 ? -60.363 -42.448 80.330 1.00 79.75 897 ALA A N 1
ATOM 7024 C CA . ALA A 1 897 ? -60.961 -43.116 81.475 1.00 79.75 897 ALA A CA 1
ATOM 7025 C C . ALA A 1 897 ? -62.430 -42.693 81.584 1.00 79.75 897 ALA A C 1
ATOM 7027 O O . ALA A 1 897 ? -62.727 -41.502 81.619 1.00 79.75 897 ALA A O 1
ATOM 7028 N N . VAL A 1 898 ? -63.349 -43.655 81.636 1.00 83.00 898 VAL A N 1
ATOM 7029 C CA . VAL A 1 898 ? -64.776 -43.423 81.895 1.00 83.00 898 VAL A CA 1
ATOM 7030 C C . VAL A 1 898 ? -65.075 -43.816 83.334 1.00 83.00 898 VAL A C 1
ATOM 7032 O O . VAL A 1 898 ? -64.816 -44.953 83.736 1.00 83.00 898 VAL A O 1
ATOM 7035 N N . LEU A 1 899 ? -65.628 -42.879 84.098 1.00 76.75 899 LEU A N 1
ATOM 7036 C CA . LEU A 1 899 ? -66.024 -43.062 85.490 1.00 76.75 899 LEU A CA 1
ATOM 7037 C C . LEU A 1 899 ? -67.407 -42.434 85.691 1.00 76.75 899 LEU A C 1
ATOM 7039 O O . LEU A 1 899 ? -67.512 -41.248 85.983 1.00 76.75 899 LEU A O 1
ATOM 7043 N N . ARG A 1 900 ? -68.462 -43.211 85.463 1.00 64.38 900 ARG A N 1
ATOM 7044 C CA . ARG A 1 900 ? -69.845 -42.831 85.765 1.00 64.38 900 ARG A CA 1
ATOM 7045 C C . ARG A 1 900 ? -70.158 -42.928 87.240 1.00 64.38 900 ARG A C 1
ATOM 7047 O O . ARG A 1 900 ? -69.657 -43.898 87.861 1.00 64.38 900 ARG A O 1
#

Secondary structure (DSSP, 8-state):
-------------THHHHHHHSS---------PPPB---HHHHHHTHHHHHHHHHHHHHH-HHHHHHHHHHT------TTT-EEEEEEEETTTTEEEEEEEEEEEE-SSEEEEEEGGGTTTTGGGHHHHHHHHHHHIIIIIHHHHHHHT------GGG--SSSPEEEEEE------TT-B--EE--GGGTSSSSS-SSSEEEEE-SS-----TT-TT-HHHHHHHHHHHHHHHHHHHHHTT-PPPPHHHHHHHHHHHHHHHHTTSTT-------TTHHHHHHH---S-TT---HHHHHSHHHHHHHHHHHHHHHHHHHHHHS-SSHHHHHHHHHHHHH-SS-HHHHHHHHHGGGT--HHHHHHHHHHHHH-SSS--TTSS-TTHHHHH-HHHHTTPSPP-EEEEEETTS---B-TTEEE-TT----EEEEEESEEEEEEEE-TT---EEEEE-TTS--EEEE----TTSEEEEEEE-GGG-EEEEE-----TTS-TT--EEEEEEES--SEEEEEEE-SS-TTEEEEEEEESSS---S--EEEEEETTEEE-PPPEE-STTS-EEEEEEE-SSSEEEEEEEEETTEEEEEEEEEEEESS-S-EEEEETTEEEEEEE--S-EEEEEEE-PPPPPSS--EEEEEEEEEE--TT-EEEEEE-SSTT--TTEEEEEE-TTS-B---EEPEEETTEEEEEE-SSEEEEEEE--PPPEEPPPEEEE-SSS-EEEEE-EE-SSS-EEEEEEEEEETTEE--EEEETTTTEEEEEGGGSPSEEEEEEEEEEESS--EEEEEEEEEE------EEEEEESSSBSS-EEEEEEETT-PPPSEEEEEEE-TT--EEEEEEPEE-SSSEEEEEE-SB-TTSPBPPSEEEEEEEEEEETTEEEEEEEEEEE--

Sequence (900 aa):
MLTLPEHGFRKTSAFVIAALLALFVFSTAAVQAATVVDGTHRLRARKPELDALLRRQYLSNSQFRAQIRENSRNIRLVPNESEVAFQVYNFSSDTYEYRVGNLVAQGRHCHLFIERENAQLYGSSAAEIYTQIVTNFDNKVYKTVDNWFGKPVIPAEYRLPDERVYIFLVDIRDNFGEGYVAGYFDHRDLDGLFGNQKPVFFMDIAPGDPGDPDDKGNQFYRTLAHELQHMVNFSIQLANDSPEQERWLDEGFSMFCEYVFSGEVGNSSRRWPPEPHFARFLENPAVNLVSNNRESWFHEDSLFRQYGASFAFVAWLVEKYGGKSLYLQQQFVRELVHSRVKGVPGINKLLTSVGTDFRQIFADFIMALHVEDSDNPLWTFVDKKAAFGEDLAAMLPLRYVQHFFASSGGSFVGGSGATLPNSVLLEEIYGKGQVKVTMIFAEGMTPFLAEMPHNSPGFIRPLTPDSRGQVVLDADFSGQRRYFILPIAVDSELPSDQTLNYSFKTSTAGLVLYPVAHPVFSDQILIFLKSFSGPIETPPTLRVFFGNLIDTPGLVAADADNTTYMAHYQLPGDGKGQAVCYYGDDSCSFSFSAIRSKVYDQQNLPLASAYLHVYRQTDNGLLMFSQSDAMTLAANAEVLAGPYDIILPESASASVVFAAENYAAPRAGWCQINESGTITSWQSLQNSSGKRLAEVSGSGRYFLLNDRAAPTVELPRIRQIDANRLVIDIRAADDLSGINYDAMRVLANDRPVSAKYSAETSTIELMVASLDRGENNITIELADRAGNQARASIVGSGLAPTAAAHASVFPNPCQRQASIRMSFTGAPMINQAEVKIYDVAGHHLVTLALDRESAAVYGVDWDLRSKGGKAVSNGLYFYRITATADTQKFKASGKIAVLR

pLDDT: mean 85.04, std 14.29, range [22.88, 98.62]